Protein AF-A0A016X2A5-F1 (afdb_monomer_lite)

Organism: NCBI:txid53326

pLDDT: mean 74.81, std 21.72, range [27.55, 97.44]

Secondary structure (DSSP, 8-state):
--------------HHHHHHHHHHHHHHHHHHHHHHHHHHHHHHHHHHHHHHHHHHHHHHHHHHHHHHHHHHHHHHHHHHHHHHHHHHHHHHHHHHHHHHHHHHHHHHHHHHHHHHHHHHH-HHHHHHHHHHHHHHHHHHHHHHHHHHHHHHHHHHHHHHHHHHHHHHHHHT--S--------------------TTHHHHHHHHHHHHHHHHHHHHHHHHHHHHHHHHHHHH-TTSHHHHHHHHHHHHHHHHHHHHHHHHHHHHHHHHHHHHHHHHHHHHHHHHHHHHHHHHHHHHHHHHHHHHHHHHHHHHHHHHHHHHHT--PPP-------------------------------------PPPHHHHHHHHHHHHHHHT-TTS-HHHHHHHHHHHHHHHHHHHHHHHHHHHHHHHHHHHHHHHHHHHHHHHHHHHHHHHHHHHHHHHHHHHHHHHHHHHHHHHHHHHHHHHHHHHHHHHHHHHHHHHHHHHHHHHHHHHHHHHHHHHHHHHHHHHHHHHHHHHHHHHHHHHHHHHHHHHHHHHHHHHHHHHHHHHHHHHHHHHHHHHHHHHHHHHHHHHHHHHHHHHHHHHHHHHHHHHHHHTTS--HHHHHHHHHHHHHHHHHHHHHHHHHHHHHHHHHHHHHHHHHHHHHHHHHHHHHT---HHHHHHHHHHHHHHS-HHHHHHHHHHHHHHHHHHHHHHH---------------PPPP----------------------------------------------------

Structure (mmCIF, N/CA/C/O backbone):
data_AF-A0A016X2A5-F1
#
_entry.id   AF-A0A016X2A5-F1
#
loop_
_atom_site.group_PDB
_atom_site.id
_atom_site.type_symbol
_atom_site.label_atom_id
_atom_site.label_alt_id
_atom_site.label_comp_id
_atom_site.label_asym_id
_atom_site.label_entity_id
_atom_site.label_seq_id
_atom_site.pdbx_PDB_ins_code
_atom_site.Cartn_x
_atom_site.Cartn_y
_atom_site.Cartn_z
_atom_site.occupancy
_atom_site.B_iso_or_equiv
_atom_site.auth_seq_id
_atom_site.auth_comp_id
_atom_site.auth_asym_id
_atom_site.auth_atom_id
_atom_site.pdbx_PDB_model_num
ATOM 1 N N . MET A 1 1 ? -47.242 41.251 78.702 1.00 42.94 1 MET A N 1
ATOM 2 C CA . MET A 1 1 ? -48.420 42.072 79.073 1.00 42.94 1 MET A CA 1
ATOM 3 C C . MET A 1 1 ? -49.441 41.973 77.942 1.00 42.94 1 MET A C 1
ATOM 5 O O . MET A 1 1 ? -49.015 41.992 76.798 1.00 42.94 1 MET A O 1
ATOM 9 N N . ARG A 1 2 ? -50.738 41.870 78.279 1.00 39.09 2 ARG A N 1
ATOM 10 C CA . ARG A 1 2 ? -51.914 41.460 77.464 1.00 39.09 2 ARG A CA 1
ATOM 11 C C . ARG A 1 2 ? -52.154 39.944 77.377 1.00 39.09 2 ARG A C 1
ATOM 13 O O . ARG A 1 2 ? -51.874 39.296 76.379 1.00 39.09 2 ARG A O 1
ATOM 20 N N . ARG A 1 3 ? -52.721 39.407 78.467 1.00 39.91 3 ARG A N 1
ATOM 21 C CA . ARG A 1 3 ? -53.534 38.182 78.458 1.00 39.91 3 ARG A CA 1
ATOM 22 C C . ARG A 1 3 ? -54.831 38.498 77.712 1.00 39.91 3 ARG A C 1
ATOM 24 O O . ARG A 1 3 ? -55.603 39.326 78.186 1.00 39.91 3 ARG A O 1
ATOM 31 N N . ALA A 1 4 ? -55.050 37.858 76.570 1.00 44.78 4 ALA A N 1
ATOM 32 C CA . ALA A 1 4 ? -56.368 37.767 75.962 1.00 44.78 4 ALA A CA 1
ATOM 33 C C . ALA A 1 4 ? -57.082 36.568 76.596 1.00 44.78 4 ALA A C 1
ATOM 35 O O . ALA A 1 4 ? -56.798 35.416 76.284 1.00 44.78 4 ALA A O 1
ATOM 36 N N . THR A 1 5 ? -57.964 36.842 77.550 1.00 49.62 5 THR A N 1
ATOM 37 C CA . THR A 1 5 ? -58.973 35.896 78.022 1.00 49.62 5 THR A CA 1
ATOM 38 C C . THR A 1 5 ? -60.050 35.783 76.946 1.00 49.62 5 THR A C 1
ATOM 40 O O . THR A 1 5 ? -61.005 36.558 76.948 1.00 49.62 5 THR A O 1
ATOM 43 N N . SER A 1 6 ? -59.892 34.855 75.999 1.00 45.22 6 SER A N 1
ATOM 44 C CA . SER A 1 6 ? -61.019 34.405 75.182 1.00 45.22 6 SER A CA 1
ATOM 45 C C . SER A 1 6 ? -61.762 33.325 75.960 1.00 45.22 6 SER A C 1
ATOM 47 O O . SER A 1 6 ? -61.238 32.232 76.175 1.00 45.22 6 SER A O 1
ATOM 49 N N . ASN A 1 7 ? -62.973 33.662 76.397 1.00 42.53 7 ASN A N 1
ATOM 50 C CA . ASN A 1 7 ? -63.966 32.720 76.890 1.00 42.53 7 ASN A CA 1
ATOM 51 C C . ASN A 1 7 ? -64.119 31.566 75.893 1.00 42.53 7 ASN A C 1
ATOM 53 O O . ASN A 1 7 ? -64.716 31.731 74.830 1.00 42.53 7 ASN A O 1
ATOM 57 N N . ILE A 1 8 ? -63.598 30.396 76.257 1.00 48.25 8 ILE A N 1
ATOM 58 C CA . ILE A 1 8 ? -63.969 29.129 75.636 1.00 48.25 8 ILE A CA 1
ATOM 59 C C . ILE A 1 8 ? -65.383 28.838 76.138 1.00 48.25 8 ILE A C 1
ATOM 61 O O . ILE A 1 8 ? -65.585 28.229 77.186 1.00 48.25 8 ILE A O 1
ATOM 65 N N . SER A 1 9 ? -66.378 29.353 75.419 1.00 47.25 9 SER A N 1
ATOM 66 C CA . SER A 1 9 ? -67.726 28.808 75.496 1.00 47.25 9 SER A CA 1
ATOM 67 C C . SER A 1 9 ? -67.654 27.425 74.858 1.00 47.25 9 SER A C 1
ATOM 69 O O . SER A 1 9 ? -67.582 27.281 73.641 1.00 47.25 9 SER A O 1
ATOM 71 N N . PHE A 1 10 ? -67.584 26.401 75.705 1.00 47.00 10 PHE A N 1
ATOM 72 C CA . PHE A 1 10 ? -67.820 25.016 75.319 1.00 47.00 10 PHE A CA 1
ATOM 73 C C . PHE A 1 10 ? -69.282 24.938 74.851 1.00 47.00 10 PHE A C 1
ATOM 75 O O . PHE A 1 10 ? -70.191 24.660 75.631 1.00 47.00 10 PHE A O 1
ATOM 82 N N . LEU A 1 11 ? -69.533 25.280 73.587 1.00 54.38 11 LEU A N 1
ATOM 83 C CA . LEU A 1 11 ? -70.761 24.910 72.902 1.00 54.38 11 LEU A CA 1
ATOM 84 C C . LEU A 1 11 ? -70.758 23.382 72.878 1.00 54.38 11 LEU A C 1
ATOM 86 O O . LEU A 1 11 ? -70.021 22.772 72.107 1.00 54.38 11 LEU A O 1
ATOM 90 N N . GLN A 1 12 ? -71.511 22.765 73.791 1.00 59.00 12 GLN A N 1
ATOM 91 C CA . GLN A 1 12 ? -71.821 21.343 73.725 1.00 59.00 12 GLN A CA 1
ATOM 92 C C . GLN A 1 12 ? -72.522 21.106 72.390 1.00 59.00 12 GLN A C 1
ATOM 94 O O . GLN A 1 12 ? -73.703 21.406 72.228 1.00 59.00 12 GLN A O 1
ATOM 99 N N . MET A 1 13 ? -71.750 20.639 71.413 1.00 58.38 13 MET A N 1
ATOM 100 C CA . MET A 1 13 ? -72.249 20.229 70.112 1.00 58.38 13 MET A CA 1
ATOM 101 C C . MET A 1 13 ? -73.280 19.127 70.356 1.00 58.38 13 MET A C 1
ATOM 103 O O . MET A 1 13 ? -72.990 18.157 71.062 1.00 58.38 13 MET A O 1
ATOM 107 N N . ASN A 1 14 ? -74.501 19.302 69.849 1.00 73.62 14 ASN A N 1
ATOM 108 C CA . ASN A 1 14 ? -75.543 18.304 70.051 1.00 73.62 14 ASN A CA 1
ATOM 109 C C . ASN A 1 14 ? -75.107 16.988 69.382 1.00 73.62 14 ASN A C 1
ATOM 111 O O . ASN A 1 14 ? -74.366 17.004 68.397 1.00 73.62 14 ASN A O 1
ATOM 115 N N . LYS A 1 15 ? -75.531 15.840 69.916 1.00 82.38 15 LYS A N 1
ATOM 116 C CA . LYS A 1 15 ? -75.033 14.516 69.495 1.00 82.38 15 LYS A CA 1
ATOM 117 C C . LYS A 1 15 ? -75.134 14.304 67.977 1.00 82.38 15 LYS A C 1
ATOM 119 O O . LYS A 1 15 ? -74.205 13.796 67.362 1.00 82.38 15 LYS A O 1
ATOM 124 N N . GLU A 1 16 ? -76.217 14.785 67.376 1.00 83.25 16 GLU A N 1
ATOM 125 C CA . GLU A 1 16 ? -76.461 14.731 65.930 1.00 83.25 16 GLU A CA 1
ATOM 126 C C . GLU A 1 16 ? -75.457 15.559 65.111 1.00 83.25 16 GLU A C 1
ATOM 128 O O . GLU A 1 16 ? -75.026 15.128 64.045 1.00 83.25 16 GLU A O 1
ATOM 133 N N . ASP A 1 17 ? -75.037 16.727 65.604 1.00 82.25 17 ASP A N 1
ATOM 134 C CA . ASP A 1 17 ? -73.993 17.537 64.965 1.00 82.25 17 ASP A CA 1
ATOM 135 C C . ASP A 1 17 ? -72.626 16.862 65.074 1.00 82.25 17 ASP A C 1
ATOM 137 O O . ASP A 1 17 ? -71.854 16.866 64.116 1.00 82.25 17 ASP A O 1
ATOM 141 N N . HIS A 1 18 ? -72.349 16.214 66.208 1.00 86.00 18 HIS A N 1
ATOM 142 C CA . HIS A 1 18 ? -71.132 15.429 66.401 1.00 86.00 18 HIS A CA 1
ATOM 143 C C . HIS A 1 18 ? -71.069 14.205 65.487 1.00 86.00 18 HIS A C 1
ATOM 145 O O . HIS A 1 18 ? -70.010 13.912 64.931 1.00 86.00 18 HIS A O 1
ATOM 151 N N . ASP A 1 19 ? -72.189 13.514 65.286 1.00 87.50 19 ASP A N 1
ATOM 152 C CA . ASP A 1 19 ? -72.262 12.378 64.369 1.00 87.50 19 ASP A CA 1
ATOM 153 C C . ASP A 1 19 ? -72.160 12.824 62.899 1.00 87.50 19 ASP A C 1
ATOM 155 O O . ASP A 1 19 ? -71.476 12.170 62.110 1.00 87.50 19 ASP A O 1
ATOM 159 N N . ARG A 1 20 ? -72.745 13.977 62.532 1.00 91.06 20 ARG A N 1
ATOM 160 C CA . ARG A 1 20 ? -72.580 14.580 61.195 1.00 91.06 20 ARG A CA 1
ATOM 161 C C . ARG A 1 20 ? -71.137 14.977 60.908 1.00 91.06 20 ARG A C 1
ATOM 163 O O . ARG A 1 20 ? -70.621 14.652 59.840 1.00 91.06 20 ARG A O 1
ATOM 170 N N . GLU A 1 21 ? -70.484 15.652 61.848 1.00 89.00 21 GLU A N 1
ATOM 171 C CA . GLU A 1 21 ? -69.089 16.068 61.699 1.00 89.00 21 GLU A CA 1
ATOM 172 C C . GLU A 1 21 ? -68.168 14.839 61.652 1.00 89.00 21 GLU A C 1
ATOM 174 O O . GLU A 1 21 ? -67.309 14.747 60.778 1.00 89.00 21 GLU A O 1
ATOM 179 N N . ARG A 1 22 ? -68.409 13.827 62.500 1.00 91.31 22 ARG A N 1
ATOM 180 C CA . ARG A 1 22 ? -67.694 12.542 62.459 1.00 91.31 22 ARG A CA 1
ATOM 181 C C . ARG A 1 22 ? -67.847 11.841 61.109 1.00 91.31 22 ARG A C 1
ATOM 183 O O . ARG A 1 22 ? -66.844 11.404 60.558 1.00 91.31 22 ARG A O 1
ATOM 190 N N . MET A 1 23 ? -69.062 11.751 60.563 1.00 93.56 23 MET A N 1
ATOM 191 C CA . MET A 1 23 ? -69.286 11.160 59.237 1.00 93.56 23 MET A CA 1
ATOM 192 C C . MET A 1 23 ? -68.610 11.960 58.125 1.00 93.56 23 MET A C 1
ATOM 194 O O . MET A 1 23 ? -68.021 11.377 57.221 1.00 93.56 23 MET A O 1
ATOM 198 N N . ARG A 1 24 ? -68.626 13.294 58.206 1.00 95.88 24 ARG A N 1
ATOM 199 C CA . ARG A 1 24 ? -67.916 14.156 57.256 1.00 95.88 24 ARG A CA 1
ATOM 200 C C . ARG A 1 24 ? -66.402 13.920 57.303 1.00 95.88 24 ARG A C 1
ATOM 202 O O . ARG A 1 24 ? -65.777 13.855 56.250 1.00 95.88 24 ARG A O 1
ATOM 209 N N . TRP A 1 25 ? -65.818 13.768 58.494 1.00 96.12 25 TRP A N 1
ATOM 210 C CA . TRP A 1 25 ? -64.400 13.429 58.648 1.00 96.12 25 TRP A CA 1
ATOM 211 C C . TRP A 1 25 ? -64.073 12.015 58.178 1.00 96.12 25 TRP A C 1
ATOM 213 O O . TRP A 1 25 ? -63.031 11.841 57.559 1.00 96.12 25 TRP A O 1
ATOM 223 N N . LEU A 1 26 ? -64.955 11.037 58.408 1.00 93.00 26 LEU A N 1
ATOM 224 C CA . LEU A 1 26 ? -64.791 9.672 57.898 1.00 93.00 26 LEU A CA 1
ATOM 225 C C . LEU A 1 26 ? -64.786 9.640 56.366 1.00 93.00 26 LEU A C 1
ATOM 227 O O . LEU A 1 26 ? -63.846 9.112 55.791 1.00 93.00 26 LEU A O 1
ATOM 231 N N . LEU A 1 27 ? -65.755 10.290 55.714 1.00 93.75 27 LEU A N 1
ATOM 232 C CA . LEU A 1 27 ? -65.794 10.394 54.248 1.00 93.75 27 LEU A CA 1
ATOM 233 C C . LEU A 1 27 ? -64.557 11.106 53.688 1.00 93.75 27 LEU A C 1
ATOM 235 O O . LEU A 1 27 ? -64.042 10.734 52.641 1.00 93.75 27 LEU A O 1
ATOM 239 N N . ARG A 1 28 ? -64.057 12.127 54.392 1.00 95.31 28 ARG A N 1
ATOM 240 C CA . ARG A 1 28 ? -62.851 12.857 53.985 1.00 95.31 28 ARG A CA 1
ATOM 241 C C . ARG A 1 28 ? -61.577 12.032 54.170 1.00 95.31 28 ARG A C 1
ATOM 243 O O . ARG A 1 28 ? -60.647 12.185 53.389 1.00 95.31 28 ARG A O 1
ATOM 250 N N . LEU A 1 29 ? -61.527 11.188 55.199 1.00 94.44 29 LEU A N 1
ATOM 251 C CA . LEU A 1 29 ? -60.458 10.210 55.403 1.00 94.44 29 LEU A CA 1
ATOM 252 C C . LEU A 1 29 ? -60.476 9.157 54.298 1.00 94.44 29 LEU A C 1
ATOM 254 O O . LEU A 1 29 ? -59.444 8.933 53.683 1.00 94.44 29 LEU A O 1
ATOM 258 N N . GLU A 1 30 ? -61.648 8.612 53.980 1.00 94.94 30 GLU A N 1
ATOM 259 C CA . GLU A 1 30 ? -61.838 7.634 52.905 1.00 94.94 30 GLU A CA 1
ATOM 260 C C . GLU A 1 30 ? -61.465 8.220 51.525 1.00 94.94 30 GLU A C 1
ATOM 262 O O . GLU A 1 30 ? -60.790 7.575 50.723 1.00 94.94 30 GLU A O 1
ATOM 267 N N . GLU A 1 31 ? -61.795 9.491 51.261 1.00 96.12 31 GLU A N 1
ATOM 268 C CA . GLU A 1 31 ? -61.349 10.221 50.061 1.00 96.12 31 GLU A CA 1
ATOM 269 C C . GLU A 1 31 ? -59.818 10.411 50.021 1.00 96.12 31 GLU A C 1
ATOM 271 O O . GLU A 1 31 ? -59.195 10.333 48.963 1.00 96.12 31 GLU A O 1
ATOM 276 N N . ILE A 1 32 ? -59.176 10.666 51.165 1.00 95.12 32 ILE A N 1
ATOM 277 C CA . ILE A 1 32 ? -57.713 10.797 51.235 1.00 95.12 32 ILE A CA 1
ATOM 278 C C . ILE A 1 32 ? -57.035 9.433 51.060 1.00 95.12 32 ILE A C 1
ATOM 280 O O . ILE A 1 32 ? -56.030 9.357 50.358 1.00 95.12 32 ILE A O 1
ATOM 284 N N . GLU A 1 33 ? -57.576 8.370 51.653 1.00 94.00 33 GLU A N 1
ATOM 285 C CA . GLU A 1 33 ? -57.071 6.998 51.526 1.00 94.00 33 GLU A CA 1
ATOM 286 C C . GLU A 1 33 ? -57.174 6.495 50.084 1.00 94.00 33 GLU A C 1
ATOM 288 O O . GLU A 1 33 ? -56.199 5.973 49.547 1.00 94.00 33 GLU A O 1
ATOM 293 N N . THR A 1 34 ? -58.308 6.732 49.420 1.00 95.44 34 THR A N 1
ATOM 294 C CA . THR A 1 34 ? -58.475 6.409 47.992 1.00 95.44 34 THR A CA 1
ATOM 295 C C . THR A 1 34 ? -57.495 7.189 47.120 1.00 95.44 34 THR A C 1
ATOM 297 O O . THR A 1 34 ? -56.796 6.594 46.305 1.00 95.44 34 THR A O 1
ATOM 300 N N . ARG A 1 35 ? -57.327 8.499 47.350 1.00 95.69 35 ARG A N 1
ATOM 301 C CA . ARG A 1 35 ? -56.320 9.299 46.630 1.00 95.69 35 ARG A CA 1
ATOM 302 C C . ARG A 1 35 ? -54.881 8.865 46.908 1.00 95.69 35 ARG A C 1
ATOM 304 O O . ARG A 1 35 ? -54.031 9.016 46.031 1.00 95.69 35 ARG A O 1
ATOM 311 N N . LEU A 1 36 ? -54.585 8.381 48.113 1.00 95.44 36 LEU A N 1
ATOM 312 C CA . LEU A 1 36 ? -53.267 7.852 48.454 1.00 95.44 36 LEU A CA 1
ATOM 313 C C . LEU A 1 36 ? -53.010 6.541 47.704 1.00 95.44 36 LEU A C 1
ATOM 315 O O . LEU A 1 36 ? -51.965 6.422 47.074 1.00 95.44 36 LEU A O 1
ATOM 319 N N . ALA A 1 37 ? -53.980 5.625 47.679 1.00 94.25 37 ALA A N 1
ATOM 320 C CA . ALA A 1 37 ? -53.897 4.380 46.916 1.00 94.25 37 ALA A CA 1
ATOM 321 C C . ALA A 1 37 ? -53.749 4.633 45.400 1.00 94.25 37 ALA A C 1
ATOM 323 O O . ALA A 1 37 ? -52.904 4.022 44.742 1.00 94.25 37 ALA A O 1
ATOM 324 N N . ASP A 1 38 ? -54.492 5.595 44.846 1.00 95.38 38 ASP A N 1
ATOM 325 C CA . ASP A 1 38 ? -54.342 6.031 43.449 1.00 95.38 38 ASP A CA 1
ATOM 326 C C . ASP A 1 38 ? -52.947 6.636 43.190 1.00 95.38 38 ASP A C 1
ATOM 328 O O . ASP A 1 38 ? -52.338 6.432 42.140 1.00 95.38 38 ASP A O 1
ATOM 332 N N . SER A 1 39 ? -52.392 7.369 44.161 1.00 95.06 39 SER A N 1
ATOM 333 C CA . SER A 1 39 ? -51.032 7.904 44.056 1.00 95.06 39 SER A CA 1
ATOM 334 C C . SER A 1 39 ? -49.961 6.814 44.161 1.00 95.06 39 SER A C 1
ATOM 336 O O . SER A 1 39 ? -48.920 6.932 43.514 1.00 95.06 39 SER A O 1
ATOM 338 N N . GLU A 1 40 ? -50.170 5.783 44.980 1.00 94.75 40 GLU A N 1
ATOM 339 C CA . GLU A 1 40 ? -49.256 4.646 45.133 1.00 94.75 40 GLU A CA 1
ATOM 340 C C . GLU A 1 40 ? -49.235 3.777 43.873 1.00 94.75 40 GLU A C 1
ATOM 342 O O . GLU A 1 40 ? -48.155 3.426 43.391 1.00 94.75 40 GLU A O 1
ATOM 347 N N . THR A 1 41 ? -50.405 3.507 43.290 1.00 95.62 41 THR A N 1
ATOM 348 C CA . THR A 1 41 ? -50.529 2.790 42.010 1.00 95.62 41 THR A CA 1
ATOM 349 C C . THR A 1 41 ? -49.864 3.561 40.872 1.00 95.62 41 THR A C 1
ATOM 351 O O . THR A 1 41 ? -49.001 3.006 40.194 1.00 95.62 41 THR A O 1
ATOM 354 N N . LEU A 1 42 ? -50.128 4.867 40.737 1.00 96.69 42 LEU A N 1
ATOM 355 C CA . LEU A 1 42 ? -49.457 5.710 39.741 1.00 96.69 42 LEU A CA 1
ATOM 356 C C . LEU A 1 42 ? -47.929 5.724 39.920 1.00 96.69 42 LEU A C 1
ATOM 358 O O . LEU A 1 42 ? -47.175 5.714 38.944 1.00 96.69 42 LEU A O 1
ATOM 362 N N . ASN A 1 43 ? -47.450 5.754 41.166 1.00 96.69 43 ASN A N 1
ATOM 363 C CA . ASN A 1 43 ? -46.019 5.720 41.450 1.00 96.69 43 ASN A CA 1
ATOM 364 C C . ASN A 1 43 ? -45.402 4.362 41.071 1.00 96.69 43 ASN A C 1
ATOM 366 O O . ASN A 1 43 ? -44.313 4.330 40.493 1.00 96.69 43 ASN A O 1
ATOM 370 N N . SER A 1 44 ? -46.103 3.255 41.332 1.00 95.94 44 SER A N 1
ATOM 371 C CA . SER A 1 44 ? -45.708 1.912 40.888 1.00 95.94 44 SER A CA 1
ATOM 372 C C . SER A 1 44 ? -45.621 1.826 39.360 1.00 95.94 44 SER A C 1
ATOM 374 O O . SER A 1 44 ? -44.588 1.413 38.827 1.00 95.94 44 SER A O 1
ATOM 376 N N . ASP A 1 45 ? -46.639 2.314 38.648 1.00 96.19 45 ASP A N 1
ATOM 377 C CA . ASP A 1 45 ? -46.664 2.346 37.180 1.00 96.19 45 ASP A CA 1
ATOM 378 C C . ASP A 1 45 ? -45.501 3.173 36.618 1.00 96.19 45 ASP A C 1
ATOM 380 O O . ASP A 1 45 ? -44.823 2.766 35.674 1.00 96.19 45 ASP A O 1
ATOM 384 N N . MET A 1 46 ? -45.191 4.316 37.237 1.00 97.25 46 MET A N 1
ATOM 385 C CA . MET A 1 46 ? -44.047 5.139 36.845 1.00 97.25 46 MET A CA 1
ATOM 386 C C . MET A 1 46 ? -42.711 4.403 37.039 1.00 97.25 46 MET A C 1
ATOM 388 O O . MET A 1 46 ? -41.818 4.516 36.192 1.00 97.25 46 MET A O 1
ATOM 392 N N . HIS A 1 47 ? -42.554 3.643 38.127 1.00 96.75 47 HIS A N 1
ATOM 393 C CA . HIS A 1 47 ? -41.359 2.825 38.355 1.00 96.75 47 HIS A CA 1
ATOM 394 C C . HIS A 1 47 ? -41.232 1.719 37.304 1.00 96.75 47 HIS A C 1
ATOM 396 O O . HIS A 1 47 ? -40.133 1.500 36.786 1.00 96.75 47 HIS A O 1
ATOM 402 N N . GLN A 1 48 ? -42.346 1.087 36.929 1.00 96.31 48 GLN A N 1
ATOM 403 C CA . GLN A 1 48 ? -42.374 0.080 35.874 1.00 96.31 48 GLN A CA 1
ATOM 404 C C . GLN A 1 48 ? -42.015 0.677 34.507 1.00 96.31 48 GLN A C 1
ATOM 406 O O . GLN A 1 48 ? -41.110 0.173 33.842 1.00 96.31 48 GLN A O 1
ATOM 411 N N . ILE A 1 49 ? -42.625 1.803 34.122 1.00 96.50 49 ILE A N 1
ATOM 412 C CA . ILE A 1 49 ? -42.305 2.509 32.870 1.00 96.50 49 ILE A CA 1
ATOM 413 C C . ILE A 1 49 ? -40.824 2.903 32.837 1.00 96.50 49 ILE A C 1
ATOM 415 O O . ILE A 1 49 ? -40.152 2.732 31.818 1.00 96.50 49 ILE A O 1
ATOM 419 N N . ARG A 1 50 ? -40.273 3.398 33.954 1.00 97.38 50 ARG A N 1
ATOM 420 C CA . ARG A 1 50 ? -38.845 3.735 34.049 1.00 97.38 50 ARG A CA 1
ATOM 421 C C . ARG A 1 50 ? -37.960 2.497 33.867 1.00 97.38 50 ARG A C 1
ATOM 423 O O . ARG A 1 50 ? -36.950 2.583 33.169 1.00 97.38 50 ARG A O 1
ATOM 430 N N . ALA A 1 51 ? -38.321 1.363 34.464 1.00 96.69 51 ALA A N 1
ATOM 431 C CA . ALA A 1 51 ? -37.588 0.110 34.299 1.00 96.69 51 ALA A CA 1
ATOM 432 C C . ALA A 1 51 ? -37.632 -0.391 32.844 1.00 96.69 51 ALA A C 1
ATOM 434 O O . ALA A 1 51 ? -36.597 -0.764 32.290 1.00 96.69 51 ALA A O 1
ATOM 435 N N . GLU A 1 52 ? -38.797 -0.330 32.194 1.00 95.69 52 GLU A N 1
ATOM 436 C CA . GLU A 1 52 ? -38.967 -0.706 30.787 1.00 95.69 52 GLU A CA 1
ATOM 437 C C . GLU A 1 52 ? -38.182 0.205 29.834 1.00 95.69 52 GLU A C 1
ATOM 439 O O . GLU A 1 52 ? -37.543 -0.280 28.897 1.00 95.69 52 GLU A O 1
ATOM 444 N N . LEU A 1 53 ? -38.171 1.519 30.083 1.00 96.94 53 LEU A N 1
ATOM 445 C CA . LEU A 1 53 ? -37.372 2.468 29.305 1.00 96.94 53 LEU A CA 1
ATOM 446 C C . LEU A 1 53 ? -35.872 2.218 29.475 1.00 96.94 53 LEU A C 1
ATOM 448 O O . LEU A 1 53 ? -35.155 2.175 28.479 1.00 96.94 53 LEU A O 1
ATOM 452 N N . ASN A 1 54 ? -35.400 1.982 30.701 1.00 97.31 54 ASN A N 1
ATOM 453 C CA . ASN A 1 54 ? -33.998 1.633 30.943 1.00 97.31 54 ASN A CA 1
ATOM 454 C C . ASN A 1 54 ? -33.611 0.327 30.238 1.00 97.31 54 ASN A C 1
ATOM 456 O O . ASN A 1 54 ? -32.546 0.257 29.627 1.00 97.31 54 ASN A O 1
ATOM 460 N N . LYS A 1 55 ? -34.488 -0.685 30.252 1.00 97.44 55 LYS A N 1
ATOM 461 C CA . LYS A 1 55 ? -34.268 -1.931 29.508 1.00 97.44 55 LYS A CA 1
ATOM 462 C C . LYS A 1 55 ? -34.146 -1.674 28.002 1.00 97.44 55 LYS A C 1
ATOM 464 O O . LYS A 1 55 ? -33.198 -2.154 27.386 1.00 97.44 55 LYS A O 1
ATOM 469 N N . LYS A 1 56 ? -35.044 -0.864 27.425 1.00 97.06 56 LYS A N 1
ATOM 470 C CA . LYS A 1 56 ? -34.976 -0.466 26.008 1.00 97.06 56 LYS A CA 1
ATOM 471 C C . LYS A 1 56 ? -33.701 0.305 25.671 1.00 97.06 56 LYS A C 1
ATOM 473 O O . LYS A 1 56 ? -33.125 0.062 24.617 1.00 97.06 56 LYS A O 1
ATOM 478 N N . ILE A 1 57 ? -33.245 1.205 26.544 1.00 96.56 57 ILE A N 1
ATOM 479 C CA . ILE A 1 57 ? -31.981 1.935 26.354 1.00 96.56 57 ILE A CA 1
ATOM 480 C C . ILE A 1 57 ? -30.812 0.949 26.285 1.00 96.56 57 ILE A C 1
ATOM 482 O O . ILE A 1 57 ? -30.049 0.987 25.326 1.00 96.56 57 ILE A O 1
ATOM 486 N N . VAL A 1 58 ? -30.722 0.012 27.232 1.00 96.69 58 VAL A N 1
ATOM 487 C CA . VAL A 1 58 ? -29.652 -1.000 27.252 1.00 96.69 58 VAL A CA 1
ATOM 488 C C . VAL A 1 58 ? -29.699 -1.903 26.011 1.00 96.69 58 VAL A C 1
ATOM 490 O O . VAL A 1 58 ? -28.657 -2.224 25.440 1.00 96.69 58 VAL A O 1
ATOM 493 N N . GLU A 1 59 ? -30.887 -2.301 25.547 1.00 94.88 59 GLU A N 1
ATOM 494 C CA . GLU A 1 59 ? -31.044 -3.074 24.305 1.00 94.88 59 GLU A CA 1
ATOM 495 C C . GLU A 1 59 ? -30.613 -2.275 23.060 1.00 94.88 59 GLU A C 1
ATOM 497 O O . GLU A 1 59 ? -29.912 -2.806 22.189 1.00 94.88 59 GLU A O 1
ATOM 502 N N . LEU A 1 60 ? -30.961 -0.987 22.981 1.00 94.69 60 LEU A N 1
ATOM 503 C CA . LEU A 1 60 ? -30.518 -0.095 21.904 1.00 94.69 60 LEU A CA 1
ATOM 504 C C . LEU A 1 60 ? -28.999 0.120 21.929 1.00 94.69 60 LEU A C 1
ATOM 506 O O . LEU A 1 60 ? -28.350 0.046 20.889 1.00 94.69 60 LEU A O 1
ATOM 510 N N . GLU A 1 61 ? -28.399 0.302 23.102 1.00 94.00 61 GLU A N 1
ATOM 511 C CA . GLU A 1 61 ? -26.943 0.409 23.246 1.00 94.00 61 GLU A CA 1
ATOM 512 C C . GLU A 1 61 ? -26.237 -0.891 22.838 1.00 94.00 61 GLU A C 1
ATOM 514 O O . GLU A 1 61 ? -25.223 -0.856 22.133 1.00 94.00 61 GLU A O 1
ATOM 519 N N . LYS A 1 62 ? -26.796 -2.050 23.215 1.00 94.88 62 LYS A N 1
ATOM 520 C CA . LYS A 1 62 ? -26.275 -3.371 22.834 1.00 94.88 62 LYS A CA 1
ATOM 521 C C . LYS A 1 62 ? -26.310 -3.585 21.320 1.00 94.88 62 LYS A C 1
ATOM 523 O O . LYS A 1 62 ? -25.379 -4.179 20.780 1.00 94.88 62 LYS A O 1
ATOM 528 N N . THR A 1 63 ? -27.344 -3.095 20.636 1.00 93.56 63 THR A N 1
ATOM 529 C CA . THR A 1 63 ? -27.469 -3.198 19.170 1.00 93.56 63 THR A CA 1
ATOM 530 C C . THR A 1 63 ? -26.634 -2.155 18.420 1.00 93.56 63 THR A C 1
ATOM 532 O O . THR A 1 63 ? -26.083 -2.471 17.366 1.00 93.56 63 THR A O 1
ATOM 535 N N . GLN A 1 64 ? -26.451 -0.946 18.961 1.00 95.19 64 GLN A N 1
ATOM 536 C CA . GLN A 1 64 ? -25.620 0.095 18.340 1.00 95.19 64 GLN A CA 1
ATOM 537 C C . GLN A 1 64 ? -24.114 -0.155 18.477 1.00 95.19 64 GLN A C 1
ATOM 539 O O . GLN A 1 64 ? -23.366 0.141 17.544 1.00 95.19 64 GLN A O 1
ATOM 544 N N . ARG A 1 65 ? -23.644 -0.715 19.600 1.00 94.00 65 ARG A N 1
ATOM 545 C CA . ARG A 1 65 ? -22.211 -0.989 19.834 1.00 94.00 65 ARG A CA 1
ATOM 546 C C . ARG A 1 65 ? -21.505 -1.720 18.681 1.00 94.00 65 ARG A C 1
ATOM 548 O O . ARG A 1 65 ? -20.476 -1.218 18.230 1.00 94.00 65 ARG A O 1
ATOM 555 N N . PRO A 1 66 ? -22.017 -2.857 18.171 1.00 93.19 66 PRO A N 1
ATOM 556 C CA . PRO A 1 66 ? -21.373 -3.560 17.063 1.00 93.19 66 PRO A CA 1
ATOM 557 C C . PRO A 1 66 ? -21.382 -2.748 15.761 1.00 93.19 66 PRO A C 1
ATOM 559 O O . PRO A 1 66 ? -20.419 -2.827 15.005 1.00 93.19 66 PRO A O 1
ATOM 562 N N . LEU A 1 67 ? -22.408 -1.924 15.516 1.00 93.56 67 LEU A N 1
ATOM 563 C CA . LEU A 1 67 ? -22.461 -1.041 14.343 1.00 93.56 67 LEU A CA 1
ATOM 564 C C . LEU A 1 67 ? -21.422 0.086 14.425 1.00 93.56 67 LEU A C 1
ATOM 566 O O . LEU A 1 67 ? -20.793 0.421 13.422 1.00 93.56 67 LEU A O 1
ATOM 570 N N . ILE A 1 68 ? -21.213 0.656 15.615 1.00 94.31 68 ILE A N 1
ATOM 571 C CA . ILE A 1 68 ? -20.165 1.657 15.859 1.00 94.31 68 ILE A CA 1
ATOM 572 C C . ILE A 1 68 ? -18.783 1.034 15.635 1.00 94.31 68 ILE A C 1
ATOM 574 O O . ILE A 1 68 ? -17.951 1.617 14.942 1.00 94.31 68 ILE A O 1
ATOM 578 N N . GLU A 1 69 ? -18.556 -0.170 16.159 1.00 94.94 69 GLU A N 1
ATOM 579 C CA . GLU A 1 69 ? -17.295 -0.894 15.986 1.00 94.94 69 GLU A CA 1
ATOM 580 C C . GLU A 1 69 ? -17.049 -1.278 14.517 1.00 94.94 69 GLU A C 1
ATOM 582 O O . GLU A 1 69 ? -15.944 -1.121 13.998 1.00 94.94 69 GLU A O 1
ATOM 587 N N . GLN A 1 70 ? -18.089 -1.708 13.798 1.00 95.19 70 GLN A N 1
ATOM 588 C CA . GLN A 1 70 ? -18.001 -1.984 12.365 1.00 95.19 70 GLN A CA 1
ATOM 589 C C . GLN A 1 70 ? -17.672 -0.717 11.565 1.00 95.19 70 GLN A C 1
ATOM 591 O O . GLN A 1 70 ? -16.789 -0.754 10.707 1.00 95.19 70 GLN A O 1
ATOM 596 N N . ASN A 1 71 ? -18.314 0.416 11.869 1.00 94.19 71 ASN A N 1
ATOM 597 C CA . ASN A 1 71 ? -17.989 1.705 11.254 1.00 94.19 71 ASN A CA 1
ATOM 598 C C . ASN A 1 71 ? -16.551 2.142 11.548 1.00 94.19 71 ASN A C 1
ATOM 600 O O . ASN A 1 71 ? -15.873 2.655 10.658 1.00 94.19 71 ASN A O 1
ATOM 604 N N . ARG A 1 72 ? -16.055 1.906 12.769 1.00 96.75 72 ARG A N 1
ATOM 605 C CA . ARG A 1 72 ? -14.662 2.185 13.132 1.00 96.75 72 ARG A CA 1
ATOM 606 C C . ARG A 1 72 ? -13.694 1.366 12.275 1.00 96.75 72 ARG A C 1
ATOM 608 O O . ARG A 1 72 ? -12.816 1.946 11.642 1.00 96.75 72 ARG A O 1
ATOM 615 N N . LYS A 1 73 ? -13.933 0.056 12.145 1.00 95.56 73 LYS A N 1
ATOM 616 C CA . LYS A 1 73 ? -13.142 -0.838 11.279 1.00 95.56 73 LYS A CA 1
ATOM 617 C C . LYS A 1 73 ? -13.181 -0.423 9.807 1.00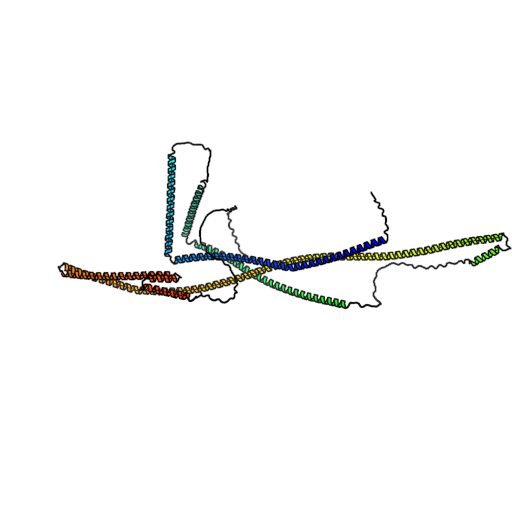 95.56 73 LYS A C 1
ATOM 619 O O . LYS A 1 73 ? -12.156 -0.475 9.134 1.00 95.56 73 LYS A O 1
ATOM 624 N N . ILE A 1 74 ? -14.341 -0.005 9.298 1.00 94.81 74 ILE A N 1
ATOM 625 C CA . ILE A 1 74 ? -14.476 0.503 7.923 1.00 94.81 74 ILE A CA 1
ATOM 626 C C . ILE A 1 74 ? -13.677 1.798 7.745 1.00 94.81 74 ILE A C 1
ATOM 628 O O . ILE A 1 74 ? -12.960 1.937 6.758 1.00 94.81 74 ILE A O 1
ATOM 632 N N . ASN A 1 75 ? -13.738 2.722 8.705 1.00 95.69 75 ASN A N 1
ATOM 633 C CA . ASN A 1 75 ? -12.962 3.960 8.653 1.00 95.69 75 ASN A CA 1
ATOM 634 C C . ASN A 1 75 ? -11.452 3.712 8.682 1.00 95.69 75 ASN A C 1
ATOM 636 O O . ASN A 1 75 ? -10.719 4.369 7.945 1.00 95.69 75 ASN A O 1
ATOM 640 N N . ASP A 1 76 ? -10.981 2.763 9.487 1.00 96.12 76 ASP A N 1
ATOM 641 C CA . ASP A 1 76 ? -9.558 2.427 9.529 1.00 96.12 76 ASP A CA 1
ATOM 642 C C . ASP A 1 76 ? -9.101 1.750 8.225 1.00 96.12 76 ASP A C 1
ATOM 644 O O . ASP A 1 76 ? -8.064 2.125 7.677 1.00 96.12 76 ASP A O 1
ATOM 648 N N . ARG A 1 77 ? -9.926 0.873 7.629 1.00 96.25 77 ARG A N 1
ATOM 649 C CA . ARG A 1 77 ? -9.689 0.347 6.269 1.00 96.25 77 ARG A CA 1
ATOM 650 C C . ARG A 1 77 ? -9.647 1.454 5.215 1.00 96.25 77 ARG A C 1
ATOM 652 O O . ARG A 1 77 ? -8.748 1.459 4.382 1.00 96.25 77 ARG A O 1
ATOM 659 N N . ASN A 1 78 ? -10.566 2.418 5.268 1.00 94.94 78 ASN A N 1
ATOM 660 C CA . ASN A 1 78 ? -10.579 3.555 4.343 1.00 94.94 78 ASN A CA 1
ATOM 661 C C . ASN A 1 78 ? -9.313 4.413 4.466 1.00 94.94 78 ASN A C 1
ATOM 663 O O . ASN A 1 78 ? -8.795 4.867 3.449 1.00 94.94 78 ASN A O 1
ATOM 667 N N . LYS A 1 79 ? -8.781 4.613 5.679 1.00 97.25 79 LYS A N 1
ATOM 668 C CA . LYS A 1 79 ? -7.500 5.316 5.867 1.00 97.25 79 LYS A CA 1
ATOM 669 C C . LYS A 1 79 ? -6.337 4.563 5.226 1.00 97.25 79 LYS A C 1
ATOM 671 O O . LYS A 1 79 ? -5.510 5.198 4.580 1.00 97.25 79 LYS A O 1
ATOM 676 N N . ILE A 1 80 ? -6.282 3.239 5.386 1.00 96.12 80 ILE A N 1
ATOM 677 C CA . ILE A 1 80 ? -5.245 2.400 4.764 1.00 96.12 80 ILE A CA 1
ATOM 678 C C . ILE A 1 80 ? -5.343 2.498 3.238 1.00 96.12 80 ILE A C 1
ATOM 680 O O . ILE A 1 80 ? -4.359 2.834 2.586 1.00 96.12 80 ILE A O 1
ATOM 684 N N . LEU A 1 81 ? -6.544 2.330 2.677 1.00 94.50 81 LEU A N 1
ATOM 685 C CA . LEU A 1 81 ? -6.773 2.449 1.234 1.00 94.50 81 LEU A CA 1
ATOM 686 C C . LEU A 1 81 ? -6.401 3.840 0.700 1.00 94.50 81 LEU A C 1
ATOM 688 O O . LEU A 1 81 ? -5.766 3.948 -0.342 1.00 94.50 81 LEU A O 1
ATOM 692 N N . GLN A 1 82 ? -6.716 4.919 1.423 1.00 95.62 82 GLN A N 1
ATOM 693 C CA . GLN A 1 82 ? -6.292 6.272 1.038 1.00 95.62 82 GLN A CA 1
ATOM 694 C C . GLN A 1 82 ? -4.765 6.439 1.045 1.00 95.62 82 GLN A C 1
ATOM 696 O O . GLN A 1 82 ? -4.220 7.156 0.205 1.00 95.62 82 GLN A O 1
ATOM 701 N N . GLN A 1 83 ? -4.060 5.798 1.980 1.00 96.31 83 GLN A N 1
ATOM 702 C CA . GLN A 1 83 ? -2.595 5.803 1.999 1.00 96.31 83 GLN A CA 1
ATOM 703 C C . GLN A 1 83 ? -2.010 4.996 0.835 1.00 96.31 83 GLN A C 1
ATOM 705 O O . GLN A 1 83 ? -1.020 5.425 0.244 1.00 96.31 83 GLN A O 1
ATOM 710 N N . GLU A 1 84 ? -2.612 3.860 0.481 1.00 95.50 84 GLU A N 1
ATOM 711 C CA . GLU A 1 84 ? -2.209 3.061 -0.681 1.00 95.50 84 GLU A CA 1
ATOM 712 C C . GLU A 1 84 ? -2.435 3.807 -1.995 1.00 95.50 84 GLU A C 1
ATOM 714 O O . GLU A 1 84 ? -1.518 3.867 -2.813 1.00 95.50 84 GLU A O 1
ATOM 719 N N . VAL A 1 85 ? -3.592 4.455 -2.166 1.00 95.00 85 VAL A N 1
ATOM 720 C CA . VAL A 1 85 ? -3.874 5.306 -3.333 1.00 95.00 85 VAL A CA 1
ATOM 721 C C . VAL A 1 85 ? -2.816 6.400 -3.462 1.00 95.00 85 VAL A C 1
ATOM 723 O O . VAL A 1 85 ? -2.208 6.518 -4.520 1.00 95.00 85 VAL A O 1
ATOM 726 N N . LYS A 1 86 ? -2.484 7.111 -2.376 1.00 96.94 86 LYS A N 1
ATOM 727 C CA . LYS A 1 86 ? -1.409 8.121 -2.398 1.00 96.94 86 LYS A CA 1
ATOM 728 C C . LYS A 1 86 ? -0.046 7.547 -2.786 1.00 96.94 86 LYS A C 1
ATOM 730 O O . LYS A 1 86 ? 0.702 8.190 -3.518 1.00 96.94 86 LYS A O 1
ATOM 735 N N . LYS A 1 87 ? 0.302 6.346 -2.309 1.00 96.88 87 LYS A N 1
ATOM 736 C CA . LYS A 1 87 ? 1.556 5.672 -2.695 1.00 96.88 87 LYS A CA 1
ATOM 737 C C . LYS A 1 87 ? 1.560 5.306 -4.180 1.00 96.88 87 LYS A C 1
ATOM 739 O O . LYS A 1 87 ? 2.592 5.448 -4.832 1.00 96.88 87 LYS A O 1
ATOM 744 N N . LEU A 1 88 ? 0.433 4.837 -4.714 1.00 94.31 88 LEU A N 1
ATOM 745 C CA . LEU A 1 88 ? 0.290 4.511 -6.134 1.00 94.31 88 LEU A CA 1
ATOM 746 C C . LEU A 1 88 ? 0.350 5.767 -7.011 1.00 94.31 88 LEU A C 1
ATOM 748 O O . LEU A 1 88 ? 1.061 5.759 -8.009 1.00 94.31 88 LEU A O 1
ATOM 752 N N . GLU A 1 89 ? -0.305 6.856 -6.608 1.00 95.75 89 GLU A N 1
ATOM 753 C CA . GLU A 1 89 ? -0.224 8.161 -7.281 1.00 95.75 89 GLU A CA 1
ATOM 754 C C . GLU A 1 89 ? 1.215 8.687 -7.316 1.00 95.75 89 GLU A C 1
ATOM 756 O O . GLU A 1 89 ? 1.693 9.122 -8.362 1.00 95.75 89 GLU A O 1
ATOM 761 N N . GLN A 1 90 ? 1.948 8.580 -6.203 1.00 96.31 90 GLN A N 1
ATOM 762 C CA . GLN A 1 90 ? 3.367 8.934 -6.169 1.00 96.31 90 GLN A CA 1
ATOM 763 C C . GLN A 1 90 ? 4.188 8.065 -7.124 1.00 96.31 90 GLN A C 1
ATOM 765 O O . GLN A 1 90 ? 4.979 8.605 -7.890 1.00 96.31 90 GLN A O 1
ATOM 770 N N . ARG A 1 91 ? 4.011 6.738 -7.119 1.00 96.12 91 ARG A N 1
ATOM 771 C CA . ARG A 1 91 ? 4.727 5.842 -8.048 1.00 96.12 91 ARG A CA 1
ATOM 772 C C . ARG A 1 91 ? 4.414 6.155 -9.509 1.00 96.12 91 ARG A C 1
ATOM 774 O O . ARG A 1 91 ? 5.321 6.127 -10.332 1.00 96.12 91 ARG A O 1
ATOM 781 N N . LEU A 1 92 ? 3.160 6.483 -9.819 1.00 95.25 92 LEU A N 1
ATOM 782 C CA . LEU A 1 92 ? 2.754 6.897 -11.157 1.00 95.25 92 LEU A CA 1
ATOM 783 C C . LEU A 1 92 ? 3.454 8.195 -11.576 1.00 95.25 92 LEU A C 1
ATOM 785 O O . LEU A 1 92 ? 3.964 8.258 -12.688 1.00 95.25 92 LEU A O 1
ATOM 789 N N . CYS A 1 93 ? 3.535 9.186 -10.682 1.00 96.19 93 CYS A N 1
ATOM 790 C CA . CYS A 1 93 ? 4.259 10.434 -10.934 1.00 96.19 93 CYS A CA 1
ATOM 791 C C . CYS A 1 93 ? 5.742 10.173 -11.250 1.00 96.19 93 CYS A C 1
ATOM 793 O O . CYS A 1 93 ? 6.228 10.619 -12.281 1.00 96.19 93 CYS A O 1
ATOM 795 N N . HIS A 1 94 ? 6.433 9.367 -10.434 1.00 95.31 94 HIS A N 1
ATOM 796 C CA . HIS A 1 94 ? 7.835 9.011 -10.696 1.00 95.31 94 HIS A CA 1
ATOM 797 C C . HIS A 1 94 ? 7.995 8.275 -12.036 1.00 95.31 94 HIS A C 1
ATOM 799 O O . HIS A 1 94 ? 8.885 8.595 -12.812 1.00 95.31 94 HIS A O 1
ATOM 805 N N . SER A 1 95 ? 7.096 7.337 -12.358 1.00 93.88 95 SER A N 1
ATOM 806 C CA . SER A 1 95 ? 7.133 6.633 -13.645 1.00 93.88 95 SER A CA 1
ATOM 807 C C . SER A 1 95 ? 6.881 7.560 -14.840 1.00 93.88 95 SER A C 1
ATOM 809 O O . SER A 1 95 ? 7.408 7.303 -15.922 1.00 93.88 95 SER A O 1
ATOM 811 N N . GLN A 1 96 ? 6.067 8.608 -14.677 1.00 94.75 96 GLN A N 1
ATOM 812 C CA . GLN A 1 96 ? 5.857 9.627 -15.706 1.00 94.75 96 GLN A CA 1
ATOM 813 C C . GLN A 1 96 ? 7.120 10.470 -15.911 1.00 94.75 96 GLN A C 1
ATOM 815 O O . GLN A 1 96 ? 7.507 10.691 -17.059 1.00 94.75 96 GLN A O 1
ATOM 820 N N . ASP A 1 97 ? 7.789 10.871 -14.829 1.00 95.38 97 ASP A N 1
ATOM 821 C CA . ASP A 1 97 ? 9.056 11.611 -14.881 1.00 95.38 97 ASP A CA 1
ATOM 822 C C . ASP A 1 97 ? 10.178 10.778 -15.530 1.00 95.38 97 ASP A C 1
ATOM 824 O O . ASP A 1 97 ? 10.925 11.274 -16.383 1.00 95.38 97 ASP A O 1
ATOM 828 N N . ASP A 1 98 ? 10.255 9.486 -15.203 1.00 95.38 98 ASP A N 1
ATOM 829 C CA . ASP A 1 98 ? 11.190 8.543 -15.825 1.00 95.38 98 ASP A CA 1
ATOM 830 C C . ASP A 1 98 ? 10.909 8.388 -17.325 1.00 95.38 98 ASP A C 1
ATOM 832 O O . ASP A 1 98 ? 11.831 8.401 -18.144 1.00 95.38 98 ASP A O 1
ATOM 836 N N . PHE A 1 99 ? 9.633 8.292 -17.713 1.00 95.50 99 PHE A N 1
ATOM 837 C CA . PHE A 1 99 ? 9.238 8.213 -19.118 1.00 95.50 99 PHE A CA 1
ATOM 838 C C . PHE A 1 99 ? 9.594 9.489 -19.890 1.00 95.50 99 PHE A C 1
ATOM 840 O O . PHE A 1 99 ? 10.101 9.403 -21.009 1.00 95.50 99 PHE A O 1
ATOM 847 N N . LEU A 1 100 ? 9.373 10.666 -19.298 1.00 95.06 100 LEU A N 1
ATOM 848 C CA . LEU A 1 100 ? 9.800 11.955 -19.854 1.00 95.06 100 LEU A CA 1
ATOM 849 C C . LEU A 1 100 ? 11.319 11.991 -20.057 1.00 95.06 100 LEU A C 1
ATOM 851 O O . LEU A 1 100 ? 11.790 12.297 -21.151 1.00 95.06 100 LEU A O 1
ATOM 855 N N . THR A 1 101 ? 12.083 11.574 -19.048 1.00 95.88 101 THR A N 1
ATOM 856 C CA . THR A 1 101 ? 13.549 11.508 -19.121 1.00 95.88 101 THR A CA 1
ATOM 857 C C . THR A 1 101 ? 14.025 10.545 -20.213 1.00 95.88 101 THR A C 1
ATOM 859 O O . THR A 1 101 ? 14.950 10.855 -20.972 1.00 95.88 101 THR A O 1
ATOM 862 N N . LEU A 1 102 ? 13.383 9.379 -20.332 1.00 94.94 102 LEU A N 1
ATOM 863 C CA . LEU A 1 102 ? 13.694 8.386 -21.358 1.00 94.94 102 LEU A CA 1
ATOM 864 C C . LEU A 1 102 ? 13.343 8.891 -22.761 1.00 94.94 102 LEU A C 1
ATOM 866 O O . LEU A 1 102 ? 14.116 8.683 -23.697 1.00 94.94 102 LEU A O 1
ATOM 870 N N . LYS A 1 103 ? 12.213 9.588 -22.909 1.00 96.25 103 LYS A N 1
ATOM 871 C CA . LYS A 1 103 ? 11.810 10.234 -24.160 1.00 96.25 103 LYS A CA 1
ATOM 872 C C . LYS A 1 103 ? 12.843 11.276 -24.593 1.00 96.25 103 LYS A C 1
ATOM 874 O O . LYS A 1 103 ? 13.295 11.228 -25.735 1.00 96.25 103 LYS A O 1
ATOM 879 N N . ASP A 1 104 ? 13.290 12.140 -23.685 1.00 95.25 104 ASP A N 1
ATOM 880 C CA . ASP A 1 104 ? 14.317 13.149 -23.973 1.00 95.25 104 ASP A CA 1
ATOM 881 C C . ASP A 1 104 ? 15.669 12.514 -24.340 1.00 95.25 104 ASP A C 1
ATOM 883 O O . ASP A 1 104 ? 16.405 13.012 -25.198 1.00 95.25 104 ASP A O 1
ATOM 887 N N . ALA A 1 105 ? 16.028 11.392 -23.708 1.00 94.31 105 ALA A N 1
ATOM 888 C CA . ALA A 1 105 ? 17.209 10.614 -24.080 1.00 94.31 105 ALA A CA 1
ATOM 889 C C . ALA A 1 105 ? 17.066 9.982 -25.475 1.00 94.31 105 ALA A C 1
ATOM 891 O O . ALA A 1 105 ? 17.998 10.048 -26.279 1.00 94.31 105 ALA A O 1
ATOM 892 N N . HIS A 1 106 ? 15.896 9.424 -25.791 1.00 94.19 106 HIS A N 1
ATOM 893 C CA . HIS A 1 106 ? 15.606 8.856 -27.104 1.00 94.19 106 HIS A CA 1
ATOM 894 C C . HIS A 1 106 ? 15.649 9.923 -28.205 1.00 94.19 106 HIS A C 1
ATOM 896 O O . HIS A 1 106 ? 16.310 9.724 -29.222 1.00 94.19 106 HIS A O 1
ATOM 902 N N . GLU A 1 107 ? 15.031 11.086 -27.992 1.00 95.56 107 GLU A N 1
ATOM 903 C CA . GLU A 1 107 ? 15.079 12.202 -28.942 1.00 95.56 107 GLU A CA 1
ATOM 904 C C . GLU A 1 107 ? 16.513 12.696 -29.185 1.00 95.56 107 GLU A C 1
ATOM 906 O O . GLU A 1 107 ? 16.877 13.000 -30.325 1.00 95.56 107 GLU A O 1
ATOM 911 N N . ARG A 1 108 ? 17.358 12.737 -28.142 1.00 95.44 108 ARG A N 1
ATOM 912 C CA . ARG A 1 108 ? 18.793 13.040 -28.288 1.00 95.44 108 ARG A CA 1
ATOM 913 C C . ARG A 1 108 ? 19.512 11.997 -29.142 1.00 95.44 108 ARG A C 1
ATOM 915 O O . ARG A 1 108 ? 20.195 12.376 -30.091 1.00 95.44 108 ARG A O 1
ATOM 922 N N . LEU A 1 109 ? 19.307 10.709 -28.871 1.00 93.94 109 LEU A N 1
ATOM 923 C CA . LEU A 1 109 ? 19.911 9.622 -29.648 1.00 93.94 109 LEU A CA 1
ATOM 924 C C . LEU A 1 109 ? 19.465 9.628 -31.113 1.00 93.94 109 LEU A C 1
ATOM 926 O O . LEU A 1 109 ? 20.286 9.429 -32.004 1.00 93.94 109 LEU A O 1
ATOM 930 N N . VAL A 1 110 ? 18.188 9.898 -31.390 1.00 93.69 110 VAL A N 1
ATOM 931 C CA . VAL A 1 110 ? 17.676 10.011 -32.766 1.00 93.69 110 VAL A CA 1
ATOM 932 C C . VAL A 1 110 ? 18.345 11.176 -33.502 1.00 93.69 110 VAL A C 1
ATOM 934 O O . VAL A 1 110 ? 18.748 11.020 -34.660 1.00 93.69 110 VAL A O 1
ATOM 937 N N . LYS A 1 111 ? 18.525 12.328 -32.839 1.00 94.56 111 LYS A N 1
ATOM 938 C CA . LYS A 1 111 ? 19.259 13.474 -33.405 1.00 94.56 111 LYS A CA 1
ATOM 939 C C . LYS A 1 111 ? 20.718 13.116 -33.696 1.00 94.56 111 LYS A C 1
ATOM 941 O O . LYS A 1 111 ? 21.184 13.367 -34.805 1.00 94.56 111 LYS A O 1
ATOM 946 N N . GLU A 1 112 ? 21.420 12.487 -32.755 1.00 93.25 112 GLU A N 1
ATOM 947 C CA . GLU A 1 112 ? 22.808 12.042 -32.947 1.00 93.25 112 GLU A CA 1
ATOM 948 C C . GLU A 1 112 ? 22.938 11.009 -34.071 1.00 93.25 112 GLU A C 1
ATOM 950 O O . GLU A 1 112 ? 23.803 11.138 -34.936 1.00 93.25 112 GLU A O 1
ATOM 955 N N . HIS A 1 113 ? 22.048 10.017 -34.120 1.00 90.00 113 HIS A N 1
ATOM 956 C CA . HIS A 1 113 ? 22.028 9.014 -35.181 1.00 90.00 113 HIS A CA 1
ATOM 957 C C . HIS A 1 113 ? 21.808 9.655 -36.558 1.00 90.00 113 HIS A C 1
ATOM 959 O O . HIS A 1 113 ? 22.474 9.290 -37.527 1.00 90.00 113 HIS A O 1
ATOM 965 N N . THR A 1 114 ? 20.916 10.645 -36.647 1.00 90.88 114 THR A N 1
ATOM 966 C CA . THR A 1 114 ? 20.681 11.401 -37.887 1.00 90.88 114 THR A CA 1
ATOM 967 C C . THR A 1 114 ? 21.939 12.163 -38.309 1.00 90.88 114 THR A C 1
ATOM 969 O O . THR A 1 114 ? 22.374 12.029 -39.451 1.00 90.88 114 THR A O 1
ATOM 972 N N . GLN A 1 115 ? 22.599 12.860 -37.378 1.00 86.19 115 GLN A N 1
ATOM 973 C CA . GLN A 1 115 ? 23.868 13.552 -37.643 1.00 86.19 115 GLN A CA 1
ATOM 974 C C . GLN A 1 115 ? 24.986 12.589 -38.073 1.00 86.19 115 GLN A C 1
ATOM 976 O O . GLN A 1 115 ? 25.765 12.894 -38.975 1.00 86.19 115 GLN A O 1
ATOM 981 N N . LEU A 1 116 ? 25.085 11.411 -37.453 1.00 85.69 116 LEU A N 1
ATOM 982 C CA . LEU A 1 116 ? 26.060 10.386 -37.833 1.00 85.69 116 LEU A CA 1
ATOM 983 C C . LEU A 1 116 ? 25.763 9.798 -39.214 1.00 85.69 116 LEU A C 1
ATOM 985 O O . LEU A 1 116 ? 26.691 9.530 -39.977 1.00 85.69 116 LEU A O 1
ATOM 989 N N . LYS A 1 117 ? 24.484 9.625 -39.560 1.00 88.94 117 LYS A N 1
ATOM 990 C CA . LYS A 1 117 ? 24.058 9.187 -40.892 1.00 88.94 117 LYS A CA 1
ATOM 991 C C . LYS A 1 117 ? 24.434 10.221 -41.956 1.00 88.94 117 LYS A C 1
ATOM 993 O O . LYS A 1 117 ? 24.981 9.834 -42.985 1.00 88.94 117 LYS A O 1
ATOM 998 N N . GLU A 1 118 ? 24.231 11.511 -41.688 1.00 80.56 118 GLU A N 1
ATOM 999 C CA . GLU A 1 118 ? 24.690 12.604 -42.560 1.00 80.56 118 GLU A CA 1
ATOM 1000 C C . GLU A 1 118 ? 26.219 12.604 -42.715 1.00 80.56 118 GLU A C 1
ATOM 1002 O O . GLU A 1 118 ? 26.723 12.646 -43.840 1.00 80.56 118 GLU A O 1
ATOM 1007 N N . LYS A 1 119 ? 26.961 12.456 -41.606 1.00 80.06 119 LYS A N 1
ATOM 1008 C CA . LYS A 1 119 ? 28.431 12.327 -41.609 1.00 80.06 119 LYS A CA 1
ATOM 1009 C C . LYS A 1 119 ? 28.925 11.129 -42.414 1.00 80.06 119 LYS A C 1
ATOM 1011 O O . LYS A 1 119 ? 29.939 11.240 -43.094 1.00 80.06 119 LYS A O 1
ATOM 1016 N N . ARG A 1 120 ? 28.220 9.995 -42.364 1.00 80.19 120 ARG A N 1
ATOM 1017 C CA . ARG A 1 120 ? 28.563 8.794 -43.141 1.00 80.19 120 ARG A CA 1
ATOM 1018 C C . ARG A 1 120 ? 28.227 8.951 -44.625 1.00 80.19 120 ARG A C 1
ATOM 1020 O O . ARG A 1 120 ? 28.973 8.452 -45.458 1.00 80.19 120 ARG A O 1
ATOM 1027 N N . ALA A 1 121 ? 27.122 9.619 -44.953 1.00 77.62 121 ALA A N 1
ATOM 1028 C CA . ALA A 1 121 ? 26.677 9.796 -46.333 1.00 77.62 121 ALA A CA 1
ATOM 1029 C C . ALA A 1 121 ? 27.545 10.798 -47.113 1.00 77.62 121 ALA A C 1
ATOM 1031 O O . ALA A 1 121 ? 27.813 10.573 -48.292 1.00 77.62 121 ALA A O 1
ATOM 1032 N N . TYR A 1 122 ? 28.003 11.882 -46.470 1.00 80.00 122 TYR A N 1
ATOM 1033 C CA . TYR A 1 122 ? 28.772 12.947 -47.132 1.00 80.00 122 TYR A CA 1
ATOM 1034 C C . TYR A 1 122 ? 29.924 13.502 -46.268 1.00 80.00 122 TYR A C 1
ATOM 1036 O O . TYR A 1 122 ? 29.928 14.694 -45.943 1.00 80.00 122 TYR A O 1
ATOM 1044 N N . PRO A 1 123 ? 30.926 12.679 -45.909 1.00 74.94 123 PRO A N 1
ATOM 1045 C CA . PRO A 1 123 ? 32.012 13.093 -45.017 1.00 74.94 123 PRO A CA 1
ATOM 1046 C C . PRO A 1 123 ? 32.833 14.264 -45.581 1.00 74.94 123 PRO A C 1
ATOM 1048 O O . PRO A 1 123 ? 33.080 15.239 -44.875 1.00 74.94 123 PRO A O 1
ATOM 1051 N N . GLU A 1 124 ? 33.173 14.226 -46.873 1.00 76.88 124 GLU A N 1
ATOM 1052 C CA . GLU A 1 124 ? 34.001 15.254 -47.523 1.00 76.88 124 GLU A CA 1
ATOM 1053 C C . GLU A 1 124 ? 33.290 16.613 -47.625 1.00 76.88 124 GLU A C 1
ATOM 1055 O O . GLU A 1 124 ? 33.893 17.653 -47.362 1.00 76.88 124 GLU A O 1
ATOM 1060 N N . LYS A 1 125 ? 31.983 16.620 -47.932 1.00 77.25 125 LYS A N 1
ATOM 1061 C CA . LYS A 1 125 ? 31.190 17.861 -48.023 1.00 77.25 125 LYS A CA 1
ATOM 1062 C C . LYS A 1 125 ? 31.002 18.530 -46.663 1.00 77.25 125 LYS A C 1
ATOM 1064 O O . LYS A 1 125 ? 30.935 19.755 -46.590 1.00 77.25 125 LYS A O 1
ATOM 1069 N N . LEU A 1 126 ? 30.890 17.744 -45.591 1.00 73.69 126 LEU A N 1
ATOM 1070 C CA . LEU A 1 126 ? 30.764 18.271 -44.232 1.00 73.69 126 LEU A CA 1
ATOM 1071 C C . LEU A 1 126 ? 32.087 18.841 -43.725 1.00 73.69 126 LEU A C 1
ATOM 1073 O O . LEU A 1 126 ? 32.078 19.911 -43.125 1.00 73.69 126 LEU A O 1
ATOM 1077 N N . GLU A 1 127 ? 33.213 18.193 -44.024 1.00 79.19 127 GLU A N 1
ATOM 1078 C CA . GLU A 1 127 ? 34.537 18.729 -43.704 1.00 79.19 127 GLU A CA 1
ATOM 1079 C C . GLU A 1 127 ? 34.813 20.038 -44.463 1.00 79.19 127 GLU A C 1
ATOM 1081 O O . GLU A 1 127 ? 35.324 21.001 -43.895 1.00 79.19 127 GLU A O 1
ATOM 1086 N N . GLU A 1 128 ? 34.411 20.118 -45.732 1.00 83.44 128 GLU A N 1
ATOM 1087 C CA . GLU A 1 128 ? 34.516 21.341 -46.529 1.00 83.44 128 GLU A CA 1
ATOM 1088 C C . GLU A 1 128 ? 33.613 22.469 -45.990 1.00 83.44 128 GLU A C 1
ATOM 1090 O O . GLU A 1 128 ? 34.056 23.612 -45.859 1.00 83.44 128 GLU A O 1
ATOM 1095 N N . LEU A 1 129 ? 32.383 22.154 -45.565 1.00 81.12 129 LEU A N 1
ATOM 1096 C CA . LEU A 1 129 ? 31.503 23.090 -44.851 1.00 81.12 129 LEU A CA 1
ATOM 1097 C C . LEU A 1 129 ? 32.089 23.557 -43.512 1.00 81.12 129 LEU A C 1
ATOM 1099 O O . LEU A 1 129 ? 31.966 24.734 -43.178 1.00 81.12 129 LEU A O 1
ATOM 1103 N N . GLU A 1 130 ? 32.726 22.667 -42.749 1.00 85.75 130 GLU A N 1
ATOM 1104 C CA . GLU A 1 130 ? 33.419 22.994 -41.496 1.00 85.75 130 GLU A CA 1
ATOM 1105 C C . GLU A 1 130 ? 34.581 23.966 -41.760 1.00 85.75 130 GLU A C 1
ATOM 1107 O O . GLU A 1 130 ? 34.709 24.981 -41.071 1.00 85.75 130 GLU A O 1
ATOM 1112 N N . ARG A 1 131 ? 35.369 23.731 -42.822 1.00 88.50 131 ARG A N 1
ATOM 1113 C CA . ARG A 1 131 ? 36.422 24.659 -43.270 1.00 88.50 131 ARG A CA 1
ATOM 1114 C C . ARG A 1 131 ? 35.847 26.018 -43.656 1.00 88.50 131 ARG A C 1
ATOM 1116 O O . ARG A 1 131 ? 36.389 27.037 -43.230 1.00 88.50 131 ARG A O 1
ATOM 1123 N N . TYR A 1 132 ? 34.741 26.060 -44.401 1.00 90.69 132 TYR A N 1
ATOM 1124 C CA . TYR A 1 132 ? 34.083 27.323 -44.747 1.00 90.69 132 TYR A CA 1
ATOM 1125 C C . TYR A 1 132 ? 33.523 28.044 -43.519 1.00 90.69 132 TYR A C 1
ATOM 1127 O O . TYR A 1 132 ? 33.692 29.255 -43.405 1.00 90.69 132 TYR A O 1
ATOM 1135 N N . ARG A 1 133 ? 32.914 27.331 -42.561 1.00 91.62 133 ARG A N 1
ATOM 1136 C CA . ARG A 1 133 ? 32.450 27.918 -41.291 1.00 91.62 133 ARG A CA 1
ATOM 1137 C C . ARG A 1 133 ? 33.609 28.499 -40.489 1.00 91.62 133 ARG A C 1
ATOM 1139 O O . ARG A 1 133 ? 33.502 29.632 -40.029 1.00 91.62 133 ARG A O 1
ATOM 1146 N N . ALA A 1 134 ? 34.719 27.772 -40.369 1.00 88.88 134 ALA A N 1
ATOM 1147 C CA . ALA A 1 134 ? 35.925 28.253 -39.702 1.00 88.88 134 ALA A CA 1
ATOM 1148 C C . ALA A 1 134 ? 36.497 29.497 -40.399 1.00 88.88 134 ALA A C 1
ATOM 1150 O O . ALA A 1 134 ? 36.823 30.483 -39.742 1.00 88.88 134 ALA A O 1
ATOM 1151 N N . GLN A 1 135 ? 36.539 29.493 -41.732 1.00 91.56 135 GLN A N 1
ATOM 1152 C CA . GLN A 1 135 ? 36.998 30.629 -42.526 1.00 91.56 135 GLN A CA 1
ATOM 1153 C C . GLN A 1 135 ? 36.083 31.855 -42.368 1.00 91.56 135 GLN A C 1
ATOM 1155 O O . GLN A 1 135 ? 36.573 32.970 -42.197 1.00 91.56 135 GLN A O 1
ATOM 1160 N N . VAL A 1 136 ? 34.759 31.666 -42.360 1.00 92.44 136 VAL A N 1
ATOM 1161 C CA . VAL A 1 136 ? 33.781 32.731 -42.075 1.00 92.44 136 VAL A CA 1
ATOM 1162 C C . VAL A 1 136 ? 33.970 33.276 -40.660 1.00 92.44 136 VAL A C 1
ATOM 1164 O O . VAL A 1 136 ? 33.918 34.491 -40.466 1.00 92.44 136 VAL A O 1
ATOM 1167 N N . LEU A 1 137 ? 34.236 32.411 -39.679 1.00 92.25 137 LEU A N 1
ATOM 1168 C CA . LEU A 1 137 ? 34.495 32.827 -38.303 1.00 92.25 137 LEU A CA 1
ATOM 1169 C C . LEU A 1 137 ? 35.770 33.677 -38.205 1.00 92.25 137 LEU A C 1
ATOM 1171 O O . LEU A 1 137 ? 35.763 34.719 -37.551 1.00 92.25 137 LEU A O 1
ATOM 1175 N N . GLU A 1 138 ? 36.843 33.272 -38.886 1.00 90.19 138 GLU A N 1
ATOM 1176 C CA . GLU A 1 138 ? 38.091 34.037 -38.964 1.00 90.19 138 GLU A CA 1
ATOM 1177 C C . GLU A 1 138 ? 37.888 35.388 -39.657 1.00 90.19 138 GLU A C 1
ATOM 1179 O O . GLU A 1 138 ? 38.285 36.421 -39.115 1.00 90.19 138 GLU A O 1
ATOM 1184 N N . TYR A 1 139 ? 37.170 35.432 -40.783 1.00 91.69 139 TYR A N 1
ATOM 1185 C CA . TYR A 1 139 ? 36.811 36.706 -41.409 1.00 91.69 139 TYR A CA 1
ATOM 1186 C C . TYR A 1 139 ? 35.957 37.581 -40.490 1.00 91.69 139 TYR A C 1
ATOM 1188 O O . TYR A 1 139 ? 36.198 38.785 -40.409 1.00 91.69 139 TYR A O 1
ATOM 1196 N N . SER A 1 140 ? 35.018 37.002 -39.739 1.00 90.31 140 SER A N 1
ATOM 1197 C CA . SER A 1 140 ? 34.220 37.739 -38.757 1.00 90.31 140 SER A CA 1
ATOM 1198 C C . SER A 1 140 ? 35.090 38.318 -37.637 1.00 90.31 140 SER A C 1
ATOM 1200 O O . SER A 1 140 ? 34.908 39.478 -37.267 1.00 90.31 140 SER A O 1
ATOM 1202 N N . LYS A 1 141 ? 36.073 37.565 -37.122 1.00 92.44 141 LYS A N 1
ATOM 1203 C CA . LYS A 1 141 ? 37.048 38.071 -36.140 1.00 92.44 141 LYS A CA 1
ATOM 1204 C C . LYS A 1 141 ? 37.878 39.216 -36.719 1.00 92.44 141 LYS A C 1
ATOM 1206 O O . LYS A 1 141 ? 38.012 40.251 -36.067 1.00 92.44 141 LYS A O 1
ATOM 1211 N N . CYS A 1 142 ? 38.382 39.073 -37.947 1.00 91.69 142 CYS A N 1
ATOM 1212 C CA . CYS A 1 142 ? 39.124 40.129 -38.636 1.00 91.69 142 CYS A CA 1
ATOM 1213 C C . CYS A 1 142 ? 38.275 41.393 -38.831 1.00 91.69 142 CYS A C 1
ATOM 1215 O O . CYS A 1 142 ? 38.752 42.493 -38.561 1.00 91.69 142 CYS A O 1
ATOM 1217 N N . ILE A 1 143 ? 37.011 41.257 -39.246 1.00 90.31 143 ILE A N 1
ATOM 1218 C CA . ILE A 1 143 ? 36.078 42.383 -39.396 1.00 90.31 143 ILE A CA 1
ATOM 1219 C C . ILE A 1 143 ? 35.853 43.077 -38.050 1.00 90.31 143 ILE A C 1
ATOM 1221 O O . ILE A 1 143 ? 35.915 44.304 -37.981 1.00 90.31 143 ILE A O 1
ATOM 1225 N N . THR A 1 144 ? 35.633 42.320 -36.974 1.00 91.00 144 THR A N 1
ATOM 1226 C CA . THR A 1 144 ? 35.457 42.880 -35.626 1.00 91.00 144 THR A CA 1
ATOM 1227 C C . THR A 1 144 ? 36.709 43.616 -35.152 1.00 91.00 144 THR A C 1
ATOM 1229 O O . THR A 1 144 ? 36.598 44.737 -34.659 1.00 91.00 144 THR A O 1
ATOM 1232 N N . ALA A 1 145 ? 37.899 43.049 -35.364 1.00 88.44 145 ALA A N 1
ATOM 1233 C CA . ALA A 1 145 ? 39.171 43.692 -35.030 1.00 88.44 145 ALA A CA 1
ATOM 1234 C C . ALA A 1 145 ? 39.426 44.968 -35.856 1.00 88.44 145 ALA A C 1
ATOM 1236 O O . ALA A 1 145 ? 39.941 45.963 -35.347 1.00 88.44 145 ALA A O 1
ATOM 1237 N N . LEU A 1 146 ? 39.035 44.976 -37.134 1.00 89.81 146 LEU A N 1
ATOM 1238 C CA . LEU A 1 146 ? 39.112 46.168 -37.980 1.00 89.81 146 LEU A CA 1
ATOM 1239 C C . LEU A 1 146 ? 38.145 47.259 -37.511 1.00 89.81 146 LEU A C 1
ATOM 1241 O O . LEU A 1 146 ? 38.526 48.428 -37.456 1.00 89.81 146 LEU A O 1
ATOM 1245 N N . ARG A 1 147 ? 36.917 46.889 -37.125 1.00 89.88 147 ARG A N 1
ATOM 1246 C CA . ARG A 1 147 ? 35.934 47.824 -36.558 1.00 89.88 147 ARG A CA 1
ATOM 1247 C C . ARG A 1 147 ? 36.420 48.419 -35.239 1.00 89.88 147 ARG A C 1
ATOM 1249 O O . ARG A 1 147 ? 36.362 49.634 -35.081 1.00 89.88 147 ARG A O 1
ATOM 1256 N N . SER A 1 148 ? 36.948 47.602 -34.325 1.00 86.06 148 SER A N 1
ATOM 1257 C CA . SER A 1 148 ? 37.489 48.096 -33.053 1.00 86.06 148 SER A CA 1
ATOM 1258 C C . SER A 1 148 ? 38.712 48.996 -33.258 1.00 86.06 148 SER A C 1
ATOM 1260 O O . SER A 1 148 ? 38.817 50.041 -32.621 1.00 86.06 148 SER A O 1
ATOM 1262 N N . SER A 1 149 ? 39.590 48.666 -34.212 1.00 86.94 149 SER A N 1
ATOM 1263 C CA . SER A 1 149 ? 40.713 49.530 -34.600 1.00 86.94 149 SER A CA 1
ATOM 1264 C C . SER A 1 149 ? 40.255 50.869 -35.193 1.00 86.94 149 SER A C 1
ATOM 1266 O O . SER A 1 149 ? 40.862 51.903 -34.907 1.00 86.94 149 SER A O 1
ATOM 1268 N N . GLY A 1 150 ? 39.183 50.870 -35.994 1.00 86.31 150 GLY A N 1
ATOM 1269 C CA . GLY A 1 150 ? 38.553 52.087 -36.512 1.00 86.31 150 GLY A CA 1
ATOM 1270 C C . GLY A 1 150 ? 38.031 52.987 -35.392 1.00 86.31 150 GLY A C 1
ATOM 1271 O O . GLY A 1 150 ? 38.435 54.143 -35.304 1.00 86.31 150 GLY A O 1
ATOM 1272 N N . LEU A 1 151 ? 37.239 52.423 -34.475 1.00 87.38 151 LEU A N 1
ATOM 1273 C CA . LEU A 1 151 ? 36.704 53.144 -33.314 1.00 87.38 151 LEU A CA 1
ATOM 1274 C C . LEU A 1 151 ? 37.812 53.730 -32.424 1.00 87.38 151 LEU A C 1
ATOM 1276 O O . LEU A 1 151 ? 37.701 54.855 -31.944 1.00 87.38 151 LEU A O 1
ATOM 1280 N N . GLU A 1 152 ? 38.913 53.001 -32.233 1.00 87.62 152 GLU A N 1
ATOM 1281 C CA . GLU A 1 152 ? 40.063 53.483 -31.463 1.00 87.62 152 GLU A CA 1
ATOM 1282 C C . GLU A 1 152 ? 40.792 54.645 -32.165 1.00 87.62 152 GLU A C 1
ATOM 1284 O O . GLU A 1 152 ? 41.245 55.589 -31.511 1.00 87.62 152 GLU A O 1
ATOM 1289 N N . LYS A 1 153 ? 40.884 54.635 -33.503 1.00 86.62 153 LYS A N 1
ATOM 1290 C CA . LYS A 1 153 ? 41.413 55.780 -34.265 1.00 86.62 153 LYS A CA 1
ATOM 1291 C C . LYS A 1 153 ? 40.513 57.005 -34.138 1.00 86.62 153 LYS A C 1
ATOM 1293 O O . LYS A 1 153 ? 41.037 58.095 -33.905 1.00 86.62 153 LYS A O 1
ATOM 1298 N N . ASP A 1 154 ? 39.200 56.824 -34.236 1.00 88.75 154 ASP A N 1
ATOM 1299 C CA . ASP A 1 154 ? 38.227 57.908 -34.076 1.00 88.75 154 ASP A CA 1
ATOM 1300 C C . ASP A 1 154 ? 38.308 58.506 -32.666 1.00 88.75 154 ASP A C 1
ATOM 1302 O O . ASP A 1 154 ? 38.439 59.722 -32.513 1.00 88.75 154 ASP A O 1
ATOM 1306 N N . ARG A 1 155 ? 38.402 57.660 -31.632 1.00 88.38 155 ARG A N 1
ATOM 1307 C CA . ARG A 1 155 ? 38.610 58.087 -30.239 1.00 88.38 155 ARG A CA 1
ATOM 1308 C C . ARG A 1 155 ? 39.893 58.904 -30.062 1.00 88.38 155 ARG A C 1
ATOM 1310 O O . ARG A 1 155 ? 39.895 59.941 -29.392 1.00 88.38 155 ARG A O 1
ATOM 1317 N N . ARG A 1 156 ? 41.004 58.477 -30.673 1.00 88.06 156 ARG A N 1
ATOM 1318 C CA . ARG A 1 156 ? 42.275 59.230 -30.649 1.00 88.06 156 ARG A CA 1
ATOM 1319 C C . ARG A 1 156 ? 42.165 60.563 -31.380 1.00 88.06 156 ARG A C 1
ATOM 1321 O O . ARG A 1 156 ? 42.717 61.557 -30.902 1.00 88.06 156 ARG A O 1
ATOM 1328 N N . TYR A 1 157 ? 41.459 60.600 -32.508 1.00 90.25 157 TYR A N 1
ATOM 1329 C CA . TYR A 1 157 ? 41.210 61.829 -33.253 1.00 90.25 157 TYR A CA 1
ATOM 1330 C C . TYR A 1 157 ? 40.360 62.810 -32.438 1.00 90.25 157 TYR A C 1
ATOM 1332 O O . TYR A 1 157 ? 40.733 63.975 -32.306 1.00 90.25 157 TYR A O 1
ATOM 1340 N N . GLU A 1 158 ? 39.284 62.346 -31.801 1.00 86.69 158 GLU A N 1
ATOM 1341 C CA . GLU A 1 158 ? 38.463 63.166 -30.907 1.00 86.69 158 GLU A CA 1
ATOM 1342 C C . GLU A 1 158 ? 39.269 63.735 -29.737 1.00 86.69 158 GLU A C 1
ATOM 1344 O O . GLU A 1 158 ? 39.189 64.935 -29.459 1.00 86.69 158 GLU A O 1
ATOM 1349 N N . LEU A 1 159 ? 40.103 62.919 -29.084 1.00 87.38 159 LEU A N 1
ATOM 1350 C CA . LEU A 1 159 ? 40.995 63.378 -28.014 1.00 87.38 159 LEU A CA 1
ATOM 1351 C C . LEU A 1 159 ? 41.986 64.435 -28.507 1.00 87.38 159 LEU A C 1
ATOM 1353 O O . LEU A 1 159 ? 42.243 65.422 -27.811 1.00 87.38 159 LEU A O 1
ATOM 1357 N N . LEU A 1 160 ? 42.529 64.266 -29.714 1.00 89.19 160 LEU A N 1
ATOM 1358 C CA . LEU A 1 160 ? 43.414 65.248 -30.329 1.00 89.19 160 LEU A CA 1
ATOM 1359 C C . LEU A 1 160 ? 42.667 66.556 -30.625 1.00 89.19 160 LEU A C 1
ATOM 1361 O O . LEU A 1 160 ? 43.158 67.630 -30.276 1.00 89.19 160 LEU A O 1
ATOM 1365 N N . VAL A 1 161 ? 41.453 66.483 -31.177 1.00 88.38 161 VAL A N 1
ATOM 1366 C CA . VAL A 1 161 ? 40.577 67.643 -31.402 1.00 88.38 161 VAL A CA 1
ATOM 1367 C C . VAL A 1 161 ? 40.244 68.340 -30.081 1.00 88.38 161 VAL A C 1
ATOM 1369 O O . VAL A 1 161 ? 40.295 69.569 -30.006 1.00 88.38 161 VAL A O 1
ATOM 1372 N N . GLN A 1 162 ? 39.952 67.593 -29.014 1.00 86.25 162 GLN A N 1
ATOM 1373 C CA . GLN A 1 162 ? 39.720 68.155 -27.683 1.00 86.25 162 GLN A CA 1
ATOM 1374 C C . GLN A 1 162 ? 40.969 68.854 -27.134 1.00 86.25 162 GLN A C 1
ATOM 1376 O O . GLN A 1 162 ? 40.856 69.972 -26.622 1.00 86.25 162 GLN A O 1
ATOM 1381 N N . LYS A 1 163 ? 42.157 68.247 -27.267 1.00 84.56 163 LYS A N 1
ATOM 1382 C CA . LYS A 1 163 ? 43.432 68.870 -26.877 1.00 84.56 163 LYS A CA 1
ATOM 1383 C C . LYS A 1 163 ? 43.696 70.143 -27.677 1.00 84.56 163 LYS A C 1
ATOM 1385 O O . LYS A 1 163 ? 43.995 71.165 -27.068 1.00 84.56 163 LYS A O 1
ATOM 1390 N N . PHE A 1 164 ? 43.480 70.138 -28.993 1.00 81.75 164 PHE A N 1
ATOM 1391 C CA . PHE A 1 164 ? 43.571 71.343 -29.824 1.00 81.75 164 PHE A CA 1
ATOM 1392 C C . PHE A 1 164 ? 42.566 72.417 -29.396 1.00 81.75 164 PHE A C 1
ATOM 1394 O O . PHE A 1 164 ? 42.937 73.582 -29.279 1.00 81.75 164 PHE A O 1
ATOM 1401 N N . LYS A 1 165 ? 41.313 72.055 -29.087 1.00 82.62 165 LYS A N 1
ATOM 1402 C CA . LYS A 1 165 ? 40.315 72.992 -28.541 1.00 82.62 165 LYS A CA 1
ATOM 1403 C C . LYS A 1 165 ? 40.730 73.559 -27.175 1.00 82.62 165 LYS A C 1
ATOM 1405 O O . LYS A 1 165 ? 40.434 74.722 -26.907 1.00 82.62 165 LYS A O 1
ATOM 1410 N N . ARG A 1 166 ? 41.384 72.779 -26.302 1.00 79.75 166 ARG A N 1
ATOM 1411 C CA . ARG A 1 166 ? 41.930 73.264 -25.015 1.00 79.75 166 ARG A CA 1
ATOM 1412 C C . ARG A 1 166 ? 43.123 74.192 -25.232 1.00 79.75 166 ARG A C 1
ATOM 1414 O O . ARG A 1 166 ? 43.088 75.308 -24.735 1.00 79.75 166 ARG A O 1
ATOM 1421 N N . LEU A 1 167 ? 44.099 73.805 -26.052 1.00 75.50 167 LEU A N 1
ATOM 1422 C CA . LEU A 1 167 ? 45.237 74.656 -26.416 1.00 75.50 167 LEU A CA 1
ATOM 1423 C C . LEU A 1 167 ? 44.786 75.977 -27.044 1.00 75.50 167 LEU A C 1
ATOM 1425 O O . LEU A 1 167 ? 45.267 77.033 -26.656 1.00 75.50 167 LEU A O 1
ATOM 1429 N N . ARG A 1 168 ? 43.793 75.952 -27.939 1.00 72.31 168 ARG A N 1
ATOM 1430 C CA . ARG A 1 168 ? 43.216 77.169 -28.529 1.00 72.31 168 ARG A CA 1
ATOM 1431 C C . ARG A 1 168 ? 42.520 78.058 -27.491 1.00 72.31 168 ARG A C 1
ATOM 1433 O O . ARG A 1 168 ? 42.506 79.271 -27.663 1.00 72.31 168 ARG A O 1
ATOM 1440 N N . ARG A 1 169 ? 41.951 77.474 -26.426 1.00 72.19 169 ARG A N 1
ATOM 1441 C CA . ARG A 1 169 ? 41.388 78.212 -25.281 1.00 72.19 169 ARG A CA 1
ATOM 1442 C C . ARG A 1 169 ? 42.478 78.791 -24.374 1.00 72.19 169 ARG A C 1
ATOM 1444 O O . ARG A 1 169 ? 42.335 79.932 -23.961 1.00 72.19 169 ARG A O 1
ATOM 1451 N N . CYS A 1 170 ? 43.562 78.058 -24.126 1.00 61.97 170 CYS A N 1
ATOM 1452 C CA . CYS A 1 170 ? 44.704 78.531 -23.338 1.00 61.97 170 CYS A CA 1
ATOM 1453 C C . CYS A 1 170 ? 45.484 79.638 -24.062 1.00 61.97 170 CYS A C 1
ATOM 1455 O O . CYS A 1 170 ? 45.830 80.635 -23.450 1.00 61.97 170 CYS A O 1
ATOM 1457 N N . ILE A 1 171 ? 45.672 79.530 -25.380 1.00 60.34 171 ILE A N 1
ATOM 1458 C CA . ILE A 1 171 ? 46.322 80.574 -26.192 1.00 60.34 171 ILE A CA 1
ATOM 1459 C C . ILE A 1 171 ? 45.434 81.827 -26.309 1.00 60.34 171 ILE A C 1
ATOM 1461 O O . ILE A 1 171 ? 45.945 82.932 -26.441 1.00 60.34 171 ILE A O 1
ATOM 1465 N N . LYS A 1 172 ? 44.102 81.684 -26.216 1.00 56.28 172 LYS A N 1
ATOM 1466 C CA . LYS A 1 172 ? 43.165 82.822 -26.128 1.00 56.28 172 LYS A CA 1
ATOM 1467 C C . LYS A 1 172 ? 43.045 83.434 -24.725 1.00 56.28 172 LYS A C 1
ATOM 1469 O O . LYS A 1 172 ? 42.365 84.443 -24.592 1.00 56.28 172 LYS A O 1
ATOM 1474 N N . LYS A 1 173 ? 43.670 82.841 -23.706 1.00 51.31 173 LYS A N 1
ATOM 1475 C CA . LYS A 1 173 ? 43.749 83.370 -22.338 1.00 51.31 173 LYS A CA 1
ATOM 1476 C C . LYS A 1 173 ? 45.216 83.527 -21.929 1.00 51.31 173 LYS A C 1
ATOM 1478 O O . LYS A 1 173 ? 45.678 82.905 -20.980 1.00 51.31 173 LYS A O 1
ATOM 1483 N N . GLY A 1 174 ? 45.947 84.331 -22.694 1.00 48.34 174 GLY A N 1
ATOM 1484 C CA . GLY A 1 174 ? 47.002 85.158 -22.117 1.00 48.34 174 GLY A CA 1
ATOM 1485 C C . GLY A 1 174 ? 46.345 86.447 -21.625 1.00 48.34 174 GLY A C 1
ATOM 1486 O O . GLY A 1 174 ? 45.516 86.990 -22.350 1.00 48.34 174 GLY A O 1
ATOM 1487 N N . ASP A 1 175 ? 46.699 86.870 -20.415 1.00 45.34 175 ASP A N 1
ATOM 1488 C CA . ASP A 1 175 ? 46.209 88.035 -19.660 1.00 45.34 175 ASP A CA 1
ATOM 1489 C C . ASP A 1 175 ? 44.867 87.875 -18.929 1.00 45.34 175 ASP A C 1
ATOM 1491 O O . ASP A 1 175 ? 43.794 88.161 -19.456 1.00 45.34 175 ASP A O 1
ATOM 1495 N N . ALA A 1 176 ? 44.948 87.423 -17.673 1.00 42.22 176 ALA A N 1
ATOM 1496 C CA . ALA A 1 176 ? 44.535 88.197 -16.493 1.00 42.22 176 ALA A CA 1
ATOM 1497 C C . ALA A 1 176 ? 44.543 87.288 -15.248 1.00 42.22 176 ALA A C 1
ATOM 1499 O O . ALA A 1 176 ? 43.739 86.362 -15.131 1.00 42.22 176 ALA A O 1
ATOM 1500 N N . GLU A 1 177 ? 45.474 87.577 -14.340 1.00 44.34 177 GLU A N 1
ATOM 1501 C CA . GLU A 1 177 ? 45.333 87.360 -12.897 1.00 44.34 177 GLU A CA 1
ATOM 1502 C C . GLU A 1 177 ? 43.971 87.908 -12.437 1.00 44.34 177 GLU A C 1
ATOM 1504 O O . GLU A 1 177 ? 43.612 89.019 -12.824 1.00 44.34 177 GLU A O 1
ATOM 1509 N N . ASP A 1 178 ? 43.192 87.159 -11.661 1.00 43.38 178 ASP A N 1
ATOM 1510 C CA . ASP A 1 178 ? 43.058 87.459 -10.234 1.00 43.38 178 ASP A CA 1
ATOM 1511 C C . ASP A 1 178 ? 42.163 86.436 -9.528 1.00 43.38 178 ASP A C 1
ATOM 1513 O O . ASP A 1 178 ? 41.267 85.798 -10.089 1.00 43.38 178 ASP A O 1
ATOM 1517 N N . ASP A 1 179 ? 42.483 86.307 -8.259 1.00 48.28 179 ASP A N 1
ATOM 1518 C CA . ASP A 1 179 ? 41.980 85.377 -7.279 1.00 48.28 179 ASP A CA 1
ATOM 1519 C C . ASP A 1 179 ? 40.684 85.916 -6.624 1.00 48.28 179 ASP A C 1
ATOM 1521 O O . ASP A 1 179 ? 40.444 87.121 -6.576 1.00 48.28 179 ASP A O 1
ATOM 1525 N N . ARG A 1 180 ? 39.931 85.010 -5.984 1.00 44.56 180 ARG A N 1
ATOM 1526 C CA . ARG A 1 180 ? 38.905 85.242 -4.935 1.00 44.56 180 ARG A CA 1
ATOM 1527 C C . ARG A 1 180 ? 37.413 85.435 -5.285 1.00 44.56 180 ARG A C 1
ATOM 1529 O O . ARG A 1 180 ? 36.992 86.231 -6.109 1.00 44.56 180 ARG A O 1
ATOM 1536 N N . GLN A 1 181 ? 36.649 84.787 -4.396 1.00 40.34 181 GLN A N 1
ATOM 1537 C CA . GLN A 1 181 ? 35.285 85.056 -3.910 1.00 40.34 181 GLN A CA 1
ATOM 1538 C C . GLN A 1 181 ? 34.090 84.343 -4.572 1.00 40.34 181 GLN A C 1
ATOM 1540 O O . GLN A 1 181 ? 33.412 84.825 -5.469 1.00 40.34 181 GLN A O 1
ATOM 1545 N N . SER A 1 182 ? 33.785 83.196 -3.955 1.00 44.94 182 SER A N 1
ATOM 1546 C CA . SER A 1 182 ? 32.446 82.652 -3.687 1.00 44.94 182 SER A CA 1
ATOM 1547 C C . SER A 1 182 ? 31.448 83.715 -3.203 1.00 44.94 182 SER A C 1
ATOM 1549 O O . SER A 1 182 ? 31.776 84.422 -2.253 1.00 44.94 182 SER A O 1
ATOM 1551 N N . THR A 1 183 ? 30.232 83.780 -3.772 1.00 36.81 183 THR A N 1
ATOM 1552 C CA . THR A 1 183 ? 28.941 83.552 -3.061 1.00 36.81 183 THR A CA 1
ATOM 1553 C C . THR A 1 183 ? 27.704 83.690 -3.980 1.00 36.81 183 THR A C 1
ATOM 1555 O O . THR A 1 183 ? 27.473 84.733 -4.572 1.00 36.81 183 THR A O 1
ATOM 1558 N N . VAL A 1 184 ? 26.931 82.598 -4.075 1.00 36.97 184 VAL A N 1
ATOM 1559 C CA . VAL A 1 184 ? 25.462 82.439 -3.883 1.00 36.97 184 VAL A CA 1
ATOM 1560 C C . VAL A 1 184 ? 24.455 83.506 -4.385 1.00 36.97 184 VAL A C 1
ATOM 1562 O O . VAL A 1 184 ? 24.485 84.651 -3.949 1.00 36.97 184 VAL A O 1
ATOM 1565 N N . GLY A 1 185 ? 23.430 83.028 -5.124 1.00 31.67 185 GLY A N 1
ATOM 1566 C CA . GLY A 1 185 ? 22.051 83.577 -5.213 1.00 31.67 185 GLY A CA 1
ATOM 1567 C C . GLY A 1 185 ? 21.408 83.429 -6.612 1.00 31.67 185 GLY A C 1
ATOM 1568 O O . GLY A 1 185 ? 21.844 84.118 -7.523 1.00 31.67 185 GLY A O 1
ATOM 1569 N N . SER A 1 186 ? 20.534 82.429 -6.857 1.00 36.59 186 SER A N 1
ATOM 1570 C CA . SER A 1 186 ? 19.036 82.518 -6.888 1.00 36.59 186 SER A CA 1
ATOM 1571 C C . SER A 1 186 ? 18.466 83.290 -8.103 1.00 36.59 186 SER A C 1
ATOM 1573 O O . SER A 1 186 ? 18.909 84.403 -8.343 1.00 36.59 186 SER A O 1
ATOM 1575 N N . ASP A 1 187 ? 17.490 82.858 -8.925 1.00 37.03 187 ASP A N 1
ATOM 1576 C CA . ASP A 1 187 ? 16.469 81.789 -8.888 1.00 37.03 187 ASP A CA 1
ATOM 1577 C C . ASP A 1 187 ? 15.898 81.477 -10.310 1.00 37.03 187 ASP A C 1
ATOM 1579 O O . ASP A 1 187 ? 16.037 82.291 -11.225 1.00 37.03 187 ASP A O 1
ATOM 1583 N N . CYS A 1 188 ? 15.153 80.355 -10.409 1.00 34.19 188 CYS A N 1
ATOM 1584 C CA . CYS A 1 188 ? 13.992 80.041 -11.290 1.00 34.19 188 CYS A CA 1
ATOM 1585 C C . CYS A 1 188 ? 14.141 79.148 -12.561 1.00 34.19 188 CYS A C 1
ATOM 1587 O O . CYS A 1 188 ? 14.427 79.645 -13.644 1.00 34.19 188 CYS A O 1
ATOM 1589 N N . SER A 1 189 ? 13.734 77.868 -12.390 1.00 39.16 189 SER A N 1
ATOM 1590 C CA . SER A 1 189 ? 13.029 76.900 -13.288 1.00 39.16 189 SER A CA 1
ATOM 1591 C C . SER A 1 189 ? 13.617 76.522 -14.670 1.00 39.16 189 SER A C 1
ATOM 1593 O O . SER A 1 189 ? 13.892 77.392 -15.479 1.00 39.16 189 SER A O 1
ATOM 1595 N N . ALA A 1 190 ? 13.743 75.252 -15.092 1.00 35.41 190 ALA A N 1
ATOM 1596 C CA . ALA A 1 190 ? 13.100 74.004 -14.665 1.00 35.41 190 ALA A CA 1
ATOM 1597 C C . ALA A 1 190 ? 13.943 72.741 -15.001 1.00 35.41 190 ALA A C 1
ATOM 1599 O O . ALA A 1 190 ? 14.568 72.662 -16.054 1.00 35.41 190 ALA A O 1
ATOM 1600 N N . GLU A 1 191 ? 13.853 71.773 -14.083 1.00 34.22 191 GLU A N 1
ATOM 1601 C CA . GLU A 1 191 ? 13.826 70.303 -14.231 1.00 34.22 191 GLU A CA 1
ATOM 1602 C C . GLU A 1 191 ? 15.048 69.444 -14.647 1.00 34.22 191 GLU A C 1
ATOM 1604 O O . GLU A 1 191 ? 15.575 69.487 -15.753 1.00 34.22 191 GLU A O 1
ATOM 1609 N N . SER A 1 192 ? 15.302 68.498 -13.727 1.00 32.28 192 SER A N 1
ATOM 1610 C CA . SER A 1 192 ? 15.854 67.141 -13.856 1.00 32.28 192 SER A CA 1
ATOM 1611 C C . SER A 1 192 ? 17.374 66.946 -13.776 1.00 32.28 192 SER A C 1
ATOM 1613 O O . SER A 1 192 ? 18.106 66.942 -14.762 1.00 32.28 192 SER A O 1
ATOM 1615 N N . SER A 1 193 ? 17.832 66.704 -12.545 1.00 43.16 193 SER A N 1
ATOM 1616 C CA . SER A 1 193 ? 19.168 66.228 -12.189 1.00 43.16 193 SER A CA 1
ATOM 1617 C C . SER A 1 193 ? 19.175 64.708 -11.972 1.00 43.16 193 SER A C 1
ATOM 1619 O O . SER A 1 193 ? 18.601 64.227 -10.995 1.00 43.16 193 SER A O 1
ATOM 1621 N N . ILE A 1 194 ? 19.905 63.974 -12.813 1.00 39.25 194 ILE A N 1
ATOM 1622 C CA . ILE A 1 194 ? 20.526 62.691 -12.447 1.00 39.25 194 ILE A CA 1
ATOM 1623 C C . ILE A 1 194 ? 22.038 62.894 -12.593 1.00 39.25 194 ILE A C 1
ATOM 1625 O O . ILE A 1 194 ? 22.522 63.272 -13.660 1.00 39.25 194 ILE A O 1
ATOM 1629 N N . SER A 1 195 ? 22.768 62.738 -11.487 1.00 38.00 195 SER A N 1
ATOM 1630 C CA . SER A 1 195 ? 24.204 63.004 -11.384 1.00 38.00 195 SER A CA 1
ATOM 1631 C C . SER A 1 195 ? 25.034 61.990 -12.173 1.00 38.00 195 SER A C 1
ATOM 1633 O O . SER A 1 195 ? 24.921 60.786 -11.965 1.00 38.00 195 SER A O 1
ATOM 1635 N N . LEU A 1 196 ? 25.924 62.499 -13.023 1.00 45.75 196 LEU A N 1
ATOM 1636 C CA . LEU A 1 196 ? 26.873 61.748 -13.855 1.00 45.75 196 LEU A CA 1
ATOM 1637 C C . LEU A 1 196 ? 28.131 61.269 -13.100 1.00 45.75 196 LEU A C 1
ATOM 1639 O O . LEU A 1 196 ? 29.064 60.796 -13.741 1.00 45.75 196 LEU A O 1
ATOM 1643 N N . ASP A 1 197 ? 28.163 61.367 -11.768 1.00 45.38 197 ASP A N 1
ATOM 1644 C CA . ASP A 1 197 ? 29.319 60.948 -10.957 1.00 45.38 197 ASP A CA 1
ATOM 1645 C C . ASP A 1 197 ? 29.283 59.467 -10.545 1.00 45.38 197 ASP A C 1
ATOM 1647 O O . ASP A 1 197 ? 30.312 58.916 -10.178 1.00 45.38 197 ASP A O 1
ATOM 1651 N N . THR A 1 198 ? 28.152 58.765 -10.680 1.00 45.94 198 THR A N 1
ATOM 1652 C CA . THR A 1 198 ? 28.064 57.335 -10.308 1.00 45.94 198 THR A CA 1
ATOM 1653 C C . THR A 1 198 ? 28.515 56.387 -11.426 1.00 45.94 198 THR A C 1
ATOM 1655 O O . THR A 1 198 ? 28.796 55.227 -11.173 1.00 45.94 198 THR A O 1
ATOM 1658 N N . ILE A 1 199 ? 28.624 56.865 -12.672 1.00 47.03 199 ILE A N 1
ATOM 1659 C CA . ILE A 1 199 ? 29.028 56.024 -13.816 1.00 47.03 199 ILE A CA 1
ATOM 1660 C C . ILE A 1 199 ? 30.559 55.909 -13.912 1.00 47.03 199 ILE A C 1
ATOM 1662 O O . ILE A 1 199 ? 31.073 54.937 -14.454 1.00 47.03 199 ILE A O 1
ATOM 1666 N N . ALA A 1 200 ? 31.315 56.881 -13.391 1.00 47.88 200 ALA A N 1
ATOM 1667 C CA . ALA A 1 200 ? 32.774 56.878 -13.504 1.00 47.88 200 ALA A CA 1
ATOM 1668 C C . ALA A 1 200 ? 33.448 55.837 -12.588 1.00 47.88 200 ALA A C 1
ATOM 1670 O O . ALA A 1 200 ? 34.431 55.222 -13.000 1.00 47.88 200 ALA A O 1
ATOM 1671 N N . GLU A 1 201 ? 32.905 55.594 -11.391 1.00 47.28 201 GLU A N 1
ATOM 1672 C CA . GLU A 1 201 ? 33.477 54.642 -10.422 1.00 47.28 201 GLU A CA 1
ATOM 1673 C C . GLU A 1 201 ? 33.247 53.170 -10.826 1.00 47.28 201 GLU A C 1
ATOM 1675 O O . GLU A 1 201 ? 34.117 52.323 -10.598 1.00 47.28 201 GLU A O 1
ATOM 1680 N N . ASP A 1 202 ? 32.151 52.875 -11.534 1.00 49.69 202 ASP A N 1
ATOM 1681 C CA . ASP A 1 202 ? 31.832 51.524 -12.029 1.00 49.69 202 ASP A CA 1
ATOM 1682 C C . ASP A 1 202 ? 32.727 51.084 -13.209 1.00 49.69 202 ASP A C 1
ATOM 1684 O O . ASP A 1 202 ? 32.971 49.894 -13.415 1.00 49.69 202 ASP A O 1
ATOM 1688 N N . PHE A 1 203 ? 33.282 52.026 -13.984 1.00 49.81 203 PHE A N 1
ATOM 1689 C CA . PHE A 1 203 ? 34.200 51.699 -15.086 1.00 49.81 203 PHE A CA 1
ATOM 1690 C C . PHE A 1 203 ? 35.652 51.477 -14.634 1.00 49.81 203 PHE A C 1
ATOM 1692 O O . PHE A 1 203 ? 36.387 50.739 -15.299 1.00 49.81 203 PHE A O 1
ATOM 1699 N N . GLU A 1 204 ? 36.089 52.084 -13.527 1.00 54.22 204 GLU A N 1
ATOM 1700 C CA . GLU A 1 204 ? 37.425 51.820 -12.969 1.00 54.22 204 GLU A CA 1
ATOM 1701 C C . GLU A 1 204 ? 37.482 50.482 -12.220 1.00 54.22 204 GLU A C 1
ATOM 1703 O O . GLU A 1 204 ? 38.463 49.746 -12.362 1.00 54.22 204 GLU A O 1
ATOM 1708 N N . THR A 1 205 ? 36.413 50.110 -11.510 1.00 54.62 205 THR A N 1
ATOM 1709 C CA . THR A 1 205 ? 36.279 48.789 -10.867 1.00 54.62 205 THR A CA 1
ATOM 1710 C C . THR A 1 205 ? 36.190 47.658 -11.895 1.00 54.62 205 THR A C 1
ATOM 1712 O O . THR A 1 205 ? 36.894 46.658 -11.779 1.00 54.62 205 THR A O 1
ATOM 1715 N N . PHE A 1 206 ? 35.440 47.845 -12.985 1.00 57.72 206 PHE A N 1
ATOM 1716 C CA . PHE A 1 206 ? 35.361 46.841 -14.051 1.00 57.72 206 PHE A CA 1
ATOM 1717 C C . PHE A 1 206 ? 36.697 46.623 -14.788 1.00 57.72 206 PHE A C 1
ATOM 1719 O O . PHE A 1 206 ? 37.059 45.492 -15.114 1.00 57.72 206 PHE A O 1
ATOM 1726 N N . ASN A 1 207 ? 37.472 47.688 -15.030 1.00 63.69 207 ASN A N 1
ATOM 1727 C CA . ASN A 1 207 ? 38.797 47.556 -15.649 1.00 63.69 207 ASN A CA 1
ATOM 1728 C C . ASN A 1 207 ? 39.822 46.903 -14.713 1.00 63.69 207 ASN A C 1
ATOM 1730 O O . ASN A 1 207 ? 40.643 46.112 -15.179 1.00 63.69 207 ASN A O 1
ATOM 1734 N N . THR A 1 208 ? 39.764 47.186 -13.409 1.00 68.06 208 THR A N 1
ATOM 1735 C CA . THR A 1 208 ? 40.646 46.533 -12.430 1.00 68.06 208 THR A CA 1
ATOM 1736 C C . THR A 1 208 ? 40.320 45.048 -12.272 1.00 68.06 208 THR A C 1
ATOM 1738 O O . THR A 1 208 ? 41.246 44.240 -12.243 1.00 68.06 208 THR A O 1
ATOM 1741 N N . ASP A 1 209 ? 39.046 44.654 -12.304 1.00 65.56 209 ASP A N 1
ATOM 1742 C CA . ASP A 1 209 ? 38.644 43.240 -12.272 1.00 65.56 209 ASP A CA 1
ATOM 1743 C C . ASP A 1 209 ? 39.072 42.465 -13.529 1.00 65.56 209 ASP A C 1
ATOM 1745 O O . ASP A 1 209 ? 39.514 41.314 -13.442 1.00 65.56 209 ASP A O 1
ATOM 1749 N N . ILE A 1 210 ? 39.008 43.088 -14.711 1.00 71.38 210 ILE A N 1
ATOM 1750 C CA . ILE A 1 210 ? 39.520 42.479 -15.949 1.00 71.38 210 ILE A CA 1
ATOM 1751 C C . ILE A 1 210 ? 41.038 42.297 -15.878 1.00 71.38 210 ILE A C 1
ATOM 1753 O O . ILE A 1 210 ? 41.549 41.247 -16.274 1.00 71.38 210 ILE A O 1
ATOM 1757 N N . GLU A 1 211 ? 41.765 43.285 -15.360 1.00 77.06 211 GLU A N 1
ATOM 1758 C CA . GLU A 1 211 ? 43.222 43.223 -15.254 1.00 77.06 211 GLU A CA 1
ATOM 1759 C C . GLU A 1 211 ? 43.684 42.203 -14.199 1.00 77.06 211 GLU A C 1
ATOM 1761 O O . GLU A 1 211 ? 44.634 41.452 -14.440 1.00 77.06 211 GLU A O 1
ATOM 1766 N N . ILE A 1 212 ? 42.957 42.075 -13.084 1.00 78.44 212 ILE A N 1
ATOM 1767 C CA . ILE A 1 212 ? 43.174 41.029 -12.072 1.00 78.44 212 ILE A CA 1
ATOM 1768 C C . ILE A 1 212 ? 42.927 39.637 -12.670 1.00 78.44 212 ILE A C 1
ATOM 1770 O O . ILE A 1 212 ? 43.760 38.744 -12.494 1.00 78.44 212 ILE A O 1
ATOM 1774 N N . ASN A 1 213 ? 41.846 39.454 -13.434 1.00 69.81 213 ASN A N 1
ATOM 1775 C CA . ASN A 1 213 ? 41.555 38.184 -14.105 1.00 69.81 213 ASN A CA 1
ATOM 1776 C C . ASN A 1 213 ? 42.610 37.827 -15.162 1.00 69.81 213 ASN A C 1
ATOM 1778 O O . ASN A 1 213 ? 43.026 36.670 -15.260 1.00 69.81 213 ASN A O 1
ATOM 1782 N N . TYR A 1 214 ? 43.114 38.811 -15.909 1.00 81.38 214 TYR A N 1
ATOM 1783 C CA . TYR A 1 214 ? 44.192 38.589 -16.874 1.00 81.38 214 TYR A CA 1
ATOM 1784 C C . TYR A 1 214 ? 45.507 38.188 -16.197 1.00 81.38 214 TYR A C 1
ATOM 1786 O O . TYR A 1 214 ? 46.212 37.301 -16.682 1.00 81.38 214 TYR A O 1
ATOM 1794 N N . GLN A 1 215 ? 45.835 38.805 -15.058 1.00 80.38 215 GLN A N 1
ATOM 1795 C CA . GLN A 1 215 ? 47.013 38.432 -14.275 1.00 80.38 215 GLN A CA 1
ATOM 1796 C C . GLN A 1 215 ? 46.866 37.051 -13.623 1.00 80.38 215 GLN A C 1
ATOM 1798 O O . GLN A 1 215 ? 47.852 36.315 -13.557 1.00 80.38 215 GLN A O 1
ATOM 1803 N N . ALA A 1 216 ? 45.662 36.677 -13.177 1.00 76.50 216 ALA A N 1
ATOM 1804 C CA . ALA A 1 216 ? 45.375 35.347 -12.641 1.00 76.50 216 ALA A CA 1
ATOM 1805 C C . ALA A 1 216 ? 45.569 34.261 -13.710 1.00 76.50 216 ALA A C 1
ATOM 1807 O O . ALA A 1 216 ? 46.322 33.314 -13.485 1.00 76.50 216 ALA A O 1
ATOM 1808 N N . LEU A 1 217 ? 45.014 34.466 -14.909 1.00 77.62 217 LEU A N 1
ATOM 1809 C CA . LEU A 1 217 ? 45.196 33.560 -16.048 1.00 77.62 217 LEU A CA 1
ATOM 1810 C C . LEU A 1 217 ? 46.663 33.439 -16.473 1.00 77.62 217 LEU A C 1
ATOM 1812 O O . LEU A 1 217 ? 47.122 32.354 -16.821 1.00 77.62 217 LEU A O 1
ATOM 1816 N N . TYR A 1 218 ? 47.435 34.527 -16.420 1.00 83.31 218 TYR A N 1
ATOM 1817 C CA . TYR A 1 218 ? 48.868 34.471 -16.720 1.00 83.31 218 TYR A CA 1
ATOM 1818 C C . TYR A 1 218 ? 49.662 33.659 -15.689 1.00 83.31 218 TYR A C 1
ATOM 1820 O O . TYR A 1 218 ? 50.590 32.941 -16.067 1.00 83.31 218 TYR A O 1
ATOM 1828 N N . ARG A 1 219 ? 49.309 33.750 -14.399 1.00 81.25 219 ARG A N 1
ATOM 1829 C CA . ARG A 1 219 ? 49.935 32.931 -13.346 1.00 81.25 219 ARG A CA 1
ATOM 1830 C C . ARG A 1 219 ? 49.564 31.462 -13.495 1.00 81.25 219 ARG A C 1
ATOM 1832 O O . ARG A 1 219 ? 50.459 30.626 -13.470 1.00 81.25 219 ARG A O 1
ATOM 1839 N N . GLU A 1 220 ? 48.292 31.166 -13.738 1.00 77.69 220 GLU A N 1
ATOM 1840 C CA . GLU A 1 220 ? 47.806 29.802 -13.957 1.00 77.69 220 GLU A CA 1
ATOM 1841 C C . GLU A 1 220 ? 48.475 29.158 -15.180 1.00 77.69 220 GLU A C 1
ATOM 1843 O O . GLU A 1 220 ? 48.953 28.027 -15.119 1.00 77.69 220 GLU A O 1
ATOM 1848 N N . ASN A 1 221 ? 48.629 29.906 -16.274 1.00 80.69 221 ASN A N 1
ATOM 1849 C CA . ASN A 1 221 ? 49.316 29.415 -17.467 1.00 80.69 221 ASN A CA 1
ATOM 1850 C C . ASN A 1 221 ? 50.823 29.187 -17.218 1.00 80.69 221 ASN A C 1
ATOM 1852 O O . ASN A 1 221 ? 51.399 28.211 -17.701 1.00 80.69 221 ASN A O 1
ATOM 1856 N N . ALA A 1 222 ? 51.469 30.028 -16.401 1.00 81.56 222 ALA A N 1
ATOM 1857 C CA . ALA A 1 222 ? 52.859 29.823 -15.986 1.00 81.56 222 ALA A CA 1
ATOM 1858 C C . ALA A 1 222 ? 53.030 28.606 -15.052 1.00 81.56 222 ALA A C 1
ATOM 1860 O O . ALA A 1 222 ? 54.033 27.891 -15.138 1.00 81.56 222 ALA A O 1
ATOM 1861 N N . GLU A 1 223 ? 52.056 28.340 -14.180 1.00 76.56 223 GLU A N 1
ATOM 1862 C CA . GLU A 1 223 ? 52.022 27.157 -13.313 1.00 76.56 223 GLU A CA 1
ATOM 1863 C C . GLU A 1 223 ? 51.766 25.877 -14.110 1.00 76.56 223 GLU A C 1
ATOM 1865 O O . GLU A 1 223 ? 52.474 24.887 -13.916 1.00 76.56 223 GLU A O 1
ATOM 1870 N N . LEU A 1 224 ? 50.852 25.914 -15.081 1.00 77.56 224 LEU A N 1
ATOM 1871 C CA . LEU A 1 224 ? 50.608 24.813 -16.010 1.00 77.56 224 LEU A CA 1
ATOM 1872 C C . LEU A 1 224 ? 51.836 24.514 -16.870 1.00 77.56 224 LEU A C 1
ATOM 1874 O O . LEU A 1 224 ? 52.180 23.348 -17.055 1.00 77.56 224 LEU A O 1
ATOM 1878 N N . GLN A 1 225 ? 52.553 25.537 -17.344 1.00 77.25 225 GLN A N 1
ATOM 1879 C CA . GLN A 1 225 ? 53.819 25.336 -18.051 1.00 77.25 225 GLN A CA 1
ATOM 1880 C C . GLN A 1 225 ? 54.895 24.725 -17.149 1.00 77.25 225 GLN A C 1
ATOM 1882 O O . GLN A 1 225 ? 55.604 23.822 -17.594 1.00 77.25 225 GLN A O 1
ATOM 1887 N N . LYS A 1 226 ? 54.989 25.138 -15.877 1.00 76.94 226 LYS A N 1
ATOM 1888 C CA . LYS A 1 226 ? 55.877 24.493 -14.894 1.00 76.94 226 LYS A CA 1
ATOM 1889 C C . LYS A 1 226 ? 55.489 23.038 -14.630 1.00 76.94 226 LYS A C 1
ATOM 1891 O O . LYS A 1 226 ? 56.376 22.190 -14.588 1.00 76.94 226 LYS A O 1
ATOM 1896 N N . ALA A 1 227 ? 54.199 22.732 -14.497 1.00 69.81 227 ALA A N 1
ATOM 1897 C CA . ALA A 1 227 ? 53.699 21.373 -14.289 1.00 69.81 227 ALA A CA 1
ATOM 1898 C C . ALA A 1 227 ? 53.962 20.476 -15.511 1.00 69.81 227 ALA A C 1
ATOM 1900 O O . ALA A 1 227 ? 54.457 19.359 -15.370 1.00 69.81 227 ALA A O 1
ATOM 1901 N N . LEU A 1 228 ? 53.740 20.991 -16.724 1.00 72.31 228 LEU A N 1
ATOM 1902 C CA . LEU A 1 228 ? 54.084 20.314 -17.978 1.00 72.31 228 LEU A CA 1
ATOM 1903 C C . LEU A 1 228 ? 55.591 20.094 -18.131 1.00 72.31 228 LEU A C 1
ATOM 1905 O O . LEU A 1 228 ? 56.019 19.060 -18.643 1.00 72.31 228 LEU A O 1
ATOM 1909 N N . GLN A 1 229 ? 56.409 21.051 -17.695 1.00 72.50 229 GLN A N 1
ATOM 1910 C CA . GLN A 1 229 ? 57.863 20.929 -17.735 1.00 72.50 229 GLN A CA 1
ATOM 1911 C C . GLN A 1 229 ? 58.375 19.926 -16.690 1.00 72.50 229 GLN A C 1
ATOM 1913 O O . GLN A 1 229 ? 59.284 19.157 -16.992 1.00 72.50 229 GLN A O 1
ATOM 1918 N N . ALA A 1 230 ? 57.747 19.858 -15.512 1.00 65.44 230 ALA A N 1
ATOM 1919 C CA . ALA A 1 230 ? 58.009 18.834 -14.501 1.00 65.44 230 ALA A CA 1
ATOM 1920 C C . ALA A 1 230 ? 57.621 17.425 -14.991 1.00 65.44 230 ALA A C 1
ATOM 1922 O O . ALA A 1 230 ? 58.399 16.488 -14.822 1.00 65.44 230 ALA A O 1
ATOM 1923 N N . LEU A 1 231 ? 56.483 17.292 -15.685 1.00 60.69 231 LEU A N 1
ATOM 1924 C CA . LEU A 1 231 ? 56.053 16.048 -16.341 1.00 60.69 231 LEU A CA 1
ATOM 1925 C C . LEU A 1 231 ? 56.998 15.626 -17.479 1.00 60.69 231 LEU A C 1
ATOM 1927 O O . LEU A 1 231 ? 57.293 14.444 -17.631 1.00 60.69 231 LEU A O 1
ATOM 1931 N N . LYS A 1 232 ? 57.535 16.581 -18.251 1.00 66.06 232 LYS A N 1
ATOM 1932 C CA . LYS A 1 232 ? 58.535 16.302 -19.300 1.00 66.06 232 LYS A CA 1
ATOM 1933 C C . LYS A 1 232 ? 59.898 15.871 -18.755 1.00 66.06 232 LYS A C 1
ATOM 1935 O O . LYS A 1 232 ? 60.608 15.146 -19.445 1.00 66.06 232 LYS A O 1
ATOM 1940 N N . LEU A 1 233 ? 60.282 16.333 -17.564 1.00 63.34 233 LEU A N 1
ATOM 1941 C CA . LEU A 1 233 ? 61.596 16.058 -16.973 1.00 63.34 233 LEU A CA 1
ATOM 1942 C C . LEU A 1 233 ? 61.656 14.737 -16.187 1.00 63.34 233 LEU A C 1
ATOM 1944 O O . LEU A 1 233 ? 62.758 14.296 -15.872 1.00 63.34 233 LEU A O 1
ATOM 1948 N N . ASN A 1 234 ? 60.523 14.081 -15.902 1.00 58.28 234 ASN A N 1
ATOM 1949 C CA . ASN A 1 234 ? 60.503 12.768 -15.243 1.00 58.28 234 ASN A CA 1
ATOM 1950 C C . ASN A 1 234 ? 59.321 11.888 -15.710 1.00 58.28 234 ASN A C 1
ATOM 1952 O O . ASN A 1 234 ? 58.308 11.791 -15.018 1.00 58.28 234 ASN A O 1
ATOM 1956 N N . PRO A 1 235 ? 59.451 11.190 -16.855 1.00 55.00 235 PRO A N 1
ATOM 1957 C CA . PRO A 1 235 ? 58.376 10.356 -17.400 1.00 55.00 235 PRO A CA 1
ATOM 1958 C C . PRO A 1 235 ? 58.144 9.040 -16.635 1.00 55.00 235 PRO A C 1
ATOM 1960 O O . PRO A 1 235 ? 57.120 8.407 -16.839 1.00 55.00 235 PRO A O 1
ATOM 1963 N N . GLY A 1 236 ? 59.085 8.603 -15.784 1.00 56.94 236 GLY A N 1
ATOM 1964 C CA . GLY A 1 236 ? 59.061 7.265 -15.165 1.00 56.94 236 GLY A CA 1
ATOM 1965 C C . GLY A 1 236 ? 58.841 7.211 -13.649 1.00 56.94 236 GLY A C 1
ATOM 1966 O O . GLY A 1 236 ? 58.773 6.121 -13.098 1.00 56.94 236 GLY A O 1
ATOM 1967 N N . GLY A 1 237 ? 58.761 8.348 -12.949 1.00 56.56 237 GLY A N 1
ATOM 1968 C CA . GLY A 1 237 ? 58.672 8.370 -11.475 1.00 56.56 237 GLY A CA 1
ATOM 1969 C C . GLY A 1 237 ? 57.264 8.567 -10.901 1.00 56.56 237 GLY A C 1
ATOM 1970 O O . GLY A 1 237 ? 57.040 8.291 -9.727 1.00 56.56 237 GLY A O 1
ATOM 1971 N N . LEU A 1 238 ? 56.321 9.061 -11.708 1.00 52.62 238 LEU A N 1
ATOM 1972 C CA . LEU A 1 238 ? 55.001 9.511 -11.245 1.00 52.62 238 LEU A CA 1
ATOM 1973 C C . LEU A 1 238 ? 53.896 8.455 -11.398 1.00 52.62 238 LEU A C 1
ATOM 1975 O O . LEU A 1 238 ? 52.979 8.429 -10.581 1.00 52.62 238 LEU A O 1
ATOM 1979 N N . GLU A 1 239 ? 53.994 7.550 -12.377 1.00 59.28 239 GLU A N 1
ATOM 1980 C CA . GLU A 1 239 ? 53.003 6.476 -12.551 1.00 59.28 239 GLU A CA 1
ATOM 1981 C C . GLU A 1 239 ? 53.046 5.461 -11.402 1.00 59.28 239 GLU A C 1
ATOM 1983 O O . GLU A 1 239 ? 52.002 5.069 -10.890 1.00 59.28 239 GLU A O 1
ATOM 1988 N N . GLU A 1 240 ? 54.233 5.071 -10.930 1.00 58.12 240 GLU A N 1
ATOM 1989 C CA . GLU A 1 240 ? 54.356 3.954 -9.987 1.00 58.12 240 GLU A CA 1
ATOM 1990 C C . GLU A 1 240 ? 53.955 4.311 -8.543 1.00 58.12 240 GLU A C 1
ATOM 1992 O O . GLU A 1 240 ? 53.436 3.461 -7.818 1.00 58.12 240 GLU A O 1
ATOM 1997 N N . SER A 1 241 ? 54.138 5.569 -8.122 1.00 63.97 241 SER A N 1
ATOM 1998 C CA . SER A 1 241 ? 53.658 6.061 -6.819 1.00 63.97 241 SER A CA 1
ATOM 1999 C C . SER A 1 241 ? 52.139 6.232 -6.814 1.00 63.97 241 SER A C 1
ATOM 2001 O O . SER A 1 241 ? 51.483 5.738 -5.901 1.00 63.97 241 SER A O 1
ATOM 2003 N N . LEU A 1 242 ? 51.566 6.845 -7.855 1.00 71.44 242 LEU A N 1
ATOM 2004 C CA . LEU A 1 242 ? 50.121 7.048 -7.949 1.00 71.44 242 LEU A CA 1
ATOM 2005 C C . LEU A 1 242 ? 49.367 5.713 -8.061 1.00 71.44 242 LEU A C 1
ATOM 2007 O O . LEU A 1 242 ? 48.346 5.523 -7.399 1.00 71.44 242 LEU A O 1
ATOM 2011 N N . LEU A 1 243 ? 49.895 4.763 -8.842 1.00 72.56 243 LEU A N 1
ATOM 2012 C CA . LEU A 1 243 ? 49.349 3.407 -8.934 1.00 72.56 243 LEU A CA 1
ATOM 2013 C C . LEU A 1 243 ? 49.455 2.658 -7.603 1.00 72.56 243 LEU A C 1
ATOM 2015 O O . LEU A 1 243 ? 48.510 1.968 -7.233 1.00 72.56 243 LEU A O 1
ATOM 2019 N N . ARG A 1 244 ? 50.555 2.803 -6.849 1.00 76.44 244 ARG A N 1
ATOM 2020 C CA . ARG A 1 244 ? 50.674 2.204 -5.506 1.00 76.44 244 ARG A CA 1
ATOM 2021 C C . ARG A 1 244 ? 49.688 2.804 -4.517 1.00 76.44 244 ARG A C 1
ATOM 2023 O O . ARG A 1 244 ? 49.113 2.050 -3.735 1.00 76.44 244 ARG A O 1
ATOM 2030 N N . ASP A 1 245 ? 49.459 4.109 -4.558 1.00 75.69 245 ASP A N 1
ATOM 2031 C CA . ASP A 1 245 ? 48.515 4.772 -3.657 1.00 75.69 245 ASP A CA 1
ATOM 2032 C C . ASP A 1 245 ? 47.065 4.399 -3.999 1.00 75.69 245 ASP A C 1
ATOM 2034 O O . ASP A 1 245 ? 46.283 4.066 -3.106 1.00 75.69 245 ASP A O 1
ATOM 2038 N N . GLN A 1 246 ? 46.721 4.329 -5.290 1.00 77.94 246 GLN A N 1
ATOM 2039 C CA . GLN A 1 246 ? 45.423 3.819 -5.748 1.00 77.94 246 GLN A CA 1
ATOM 2040 C C . GLN A 1 246 ? 45.224 2.344 -5.390 1.00 77.94 246 GLN A C 1
ATOM 2042 O O . GLN A 1 246 ? 44.158 1.966 -4.904 1.00 77.94 246 GLN A O 1
ATOM 2047 N N . LEU A 1 247 ? 46.252 1.512 -5.566 1.00 80.62 247 LEU A N 1
ATOM 2048 C CA . LEU A 1 247 ? 46.213 0.097 -5.207 1.00 80.62 247 LEU A CA 1
ATOM 2049 C C . LEU A 1 247 ? 46.097 -0.088 -3.689 1.00 80.62 247 LEU A C 1
ATOM 2051 O O . LEU A 1 247 ? 45.373 -0.965 -3.224 1.00 80.62 247 LEU A O 1
ATOM 2055 N N . THR A 1 248 ? 46.772 0.746 -2.901 1.00 83.19 248 THR A N 1
ATOM 2056 C CA . THR A 1 248 ? 46.664 0.732 -1.438 1.00 83.19 248 THR A CA 1
ATOM 2057 C C . THR A 1 248 ? 45.256 1.129 -1.006 1.00 83.19 248 THR A C 1
ATOM 2059 O O . THR A 1 248 ? 44.670 0.427 -0.190 1.00 83.19 248 THR A O 1
ATOM 2062 N N . CYS A 1 249 ? 44.679 2.170 -1.617 1.00 82.38 249 CYS A N 1
ATOM 2063 C CA . CYS A 1 249 ? 43.300 2.608 -1.384 1.00 82.38 249 CYS A CA 1
ATOM 2064 C C . CYS A 1 249 ? 42.265 1.527 -1.752 1.00 82.38 249 CYS A C 1
ATOM 2066 O O . CYS A 1 249 ? 41.317 1.269 -1.003 1.00 82.38 249 CYS A O 1
ATOM 2068 N N . ALA A 1 250 ? 42.471 0.836 -2.876 1.00 81.31 250 ALA A N 1
ATOM 2069 C CA . ALA A 1 250 ? 41.642 -0.295 -3.275 1.00 81.31 250 ALA A CA 1
ATOM 2070 C C . ALA A 1 250 ? 41.734 -1.443 -2.256 1.00 81.31 250 ALA A C 1
ATOM 2072 O O . ALA A 1 250 ? 40.706 -1.973 -1.837 1.00 81.31 250 ALA A O 1
ATOM 2073 N N . HIS A 1 251 ? 42.937 -1.786 -1.784 1.00 84.81 251 HIS A N 1
ATOM 2074 C CA . HIS A 1 251 ? 43.118 -2.831 -0.773 1.00 84.81 251 HIS A CA 1
ATOM 2075 C C . HIS A 1 251 ? 42.490 -2.480 0.581 1.00 84.81 251 HIS A C 1
ATOM 2077 O O . HIS A 1 251 ? 41.870 -3.351 1.192 1.00 84.81 251 HIS A O 1
ATOM 2083 N N . THR A 1 252 ? 42.589 -1.233 1.056 1.00 86.94 252 THR A N 1
ATOM 2084 C CA . THR A 1 252 ? 41.886 -0.813 2.283 1.00 86.94 252 THR A CA 1
ATOM 2085 C C . THR A 1 252 ? 40.374 -0.860 2.112 1.00 86.94 252 THR A C 1
ATOM 2087 O O . THR A 1 252 ? 39.680 -1.295 3.029 1.00 86.94 252 THR A O 1
ATOM 2090 N N . THR A 1 253 ? 39.862 -0.484 0.939 1.00 87.12 253 THR A N 1
ATOM 2091 C CA . THR A 1 253 ? 38.425 -0.561 0.635 1.00 87.12 253 THR A CA 1
ATOM 2092 C C . THR A 1 253 ? 37.939 -2.011 0.636 1.00 87.12 253 THR A C 1
ATOM 2094 O O . THR A 1 253 ? 36.932 -2.325 1.269 1.00 87.12 253 THR A O 1
ATOM 2097 N N . ILE A 1 254 ? 38.690 -2.921 0.010 1.00 87.94 254 ILE A N 1
ATOM 2098 C CA . ILE A 1 254 ? 38.394 -4.362 0.013 1.00 87.94 254 ILE A CA 1
ATOM 2099 C C . ILE A 1 254 ? 38.431 -4.919 1.442 1.00 87.94 254 ILE A C 1
ATOM 2101 O O . ILE A 1 254 ? 37.527 -5.651 1.841 1.00 87.94 254 ILE A O 1
ATOM 2105 N N . ALA A 1 255 ? 39.426 -4.542 2.250 1.00 87.50 255 ALA A N 1
ATOM 2106 C CA . ALA A 1 255 ? 39.516 -4.978 3.642 1.00 87.50 255 ALA A CA 1
ATOM 2107 C C . ALA A 1 255 ? 38.319 -4.494 4.483 1.00 87.50 255 ALA A C 1
ATOM 2109 O O . ALA A 1 255 ? 37.771 -5.259 5.275 1.00 87.50 255 ALA A O 1
ATOM 2110 N N . GLN A 1 256 ? 37.867 -3.252 4.280 1.00 85.88 256 GLN A N 1
ATOM 2111 C CA . GLN A 1 256 ? 36.670 -2.719 4.938 1.00 85.88 256 GLN A CA 1
ATOM 2112 C C . GLN A 1 256 ? 35.398 -3.454 4.502 1.00 85.88 256 GLN A C 1
ATOM 2114 O O . GLN A 1 256 ? 34.583 -3.824 5.347 1.00 85.88 256 GLN A O 1
ATOM 2119 N N . GLN A 1 257 ? 35.244 -3.728 3.205 1.00 86.12 257 GLN A N 1
ATOM 2120 C CA . GLN A 1 257 ? 34.117 -4.508 2.691 1.00 86.12 257 GLN A CA 1
ATOM 2121 C C . GLN A 1 257 ? 34.111 -5.935 3.252 1.00 86.12 257 GLN A C 1
ATOM 2123 O O . GLN A 1 257 ? 33.052 -6.437 3.624 1.00 86.12 257 GLN A O 1
ATOM 2128 N N . GLN A 1 258 ? 35.278 -6.564 3.409 1.00 89.81 258 GLN A N 1
ATOM 2129 C CA . GLN A 1 258 ? 35.385 -7.899 3.998 1.00 89.81 258 GLN A CA 1
ATOM 2130 C C . GLN A 1 258 ? 34.938 -7.930 5.468 1.00 89.81 258 GLN A C 1
ATOM 2132 O O . GLN A 1 258 ? 34.293 -8.888 5.892 1.00 89.81 258 GLN A O 1
ATOM 2137 N N . ILE A 1 259 ? 35.226 -6.877 6.241 1.00 89.00 259 ILE A N 1
ATOM 2138 C CA . ILE A 1 259 ? 34.737 -6.745 7.623 1.00 89.00 259 ILE A CA 1
ATOM 2139 C C . ILE A 1 259 ? 33.206 -6.651 7.643 1.00 89.00 259 ILE A C 1
ATOM 2141 O O . ILE A 1 259 ? 32.562 -7.330 8.439 1.00 89.00 259 ILE A O 1
ATOM 2145 N N . ILE A 1 260 ? 32.611 -5.867 6.739 1.00 86.19 260 ILE A N 1
ATOM 2146 C CA . ILE A 1 260 ? 31.149 -5.741 6.629 1.00 86.19 260 ILE A CA 1
ATOM 2147 C C . ILE A 1 260 ? 30.513 -7.085 6.251 1.00 86.19 260 ILE A C 1
ATOM 2149 O O . ILE A 1 260 ? 29.512 -7.477 6.847 1.00 86.19 260 ILE A O 1
ATOM 2153 N N . ILE A 1 261 ? 31.108 -7.818 5.306 1.00 87.38 261 ILE A N 1
ATOM 2154 C CA . ILE A 1 261 ? 30.643 -9.155 4.910 1.00 87.38 261 ILE A CA 1
ATOM 2155 C C . ILE A 1 261 ? 30.683 -10.117 6.101 1.00 87.38 261 ILE A C 1
ATOM 2157 O O . ILE A 1 261 ? 29.696 -10.804 6.360 1.00 87.38 261 ILE A O 1
ATOM 2161 N N . ASN A 1 262 ? 31.781 -10.135 6.860 1.00 89.88 262 ASN A N 1
ATOM 2162 C CA . ASN A 1 262 ? 31.910 -10.998 8.034 1.00 89.88 262 ASN A CA 1
ATOM 2163 C C . ASN A 1 262 ? 30.860 -10.655 9.107 1.00 89.88 262 ASN A C 1
ATOM 2165 O O . ASN A 1 262 ? 30.212 -11.560 9.633 1.00 89.88 262 ASN A O 1
ATOM 2169 N N . ASN A 1 263 ? 30.625 -9.365 9.368 1.00 87.50 263 ASN A N 1
ATOM 2170 C CA . ASN A 1 263 ? 29.592 -8.913 10.306 1.00 87.50 263 ASN A CA 1
ATOM 2171 C C . ASN A 1 263 ? 28.183 -9.316 9.841 1.00 87.50 263 ASN A C 1
ATOM 2173 O O . ASN A 1 263 ? 27.366 -9.769 10.642 1.00 87.50 263 ASN A O 1
ATOM 2177 N N . ASN A 1 264 ? 27.899 -9.206 8.542 1.00 86.50 264 ASN A N 1
ATOM 2178 C CA . ASN A 1 264 ? 26.624 -9.644 7.977 1.00 86.50 264 ASN A CA 1
ATOM 2179 C C . ASN A 1 264 ? 26.443 -11.162 8.109 1.00 86.50 264 ASN A C 1
ATOM 2181 O O . ASN A 1 264 ? 25.349 -11.618 8.437 1.00 86.50 264 ASN A O 1
ATOM 2185 N N . GLN A 1 265 ? 27.505 -11.947 7.916 1.00 88.81 265 GLN A N 1
ATOM 2186 C CA . GLN A 1 265 ? 27.475 -13.401 8.088 1.00 88.81 265 GLN A CA 1
ATOM 2187 C C . GLN A 1 265 ? 27.180 -13.802 9.544 1.00 88.81 265 GLN A C 1
ATOM 2189 O O . GLN A 1 265 ? 26.404 -14.730 9.801 1.00 88.81 265 GLN A O 1
ATOM 2194 N N . GLU A 1 266 ? 27.767 -13.087 10.506 1.00 88.38 266 GLU A N 1
ATOM 2195 C CA . GLU A 1 266 ? 27.497 -13.278 11.933 1.00 88.38 266 GLU A CA 1
ATOM 2196 C C . GLU A 1 266 ? 26.049 -12.907 12.275 1.00 88.38 266 GLU A C 1
ATOM 2198 O O . GLU A 1 266 ? 25.345 -13.679 12.929 1.00 88.38 266 GLU A O 1
ATOM 2203 N N . MET A 1 267 ? 25.555 -11.788 11.744 1.00 87.44 267 MET A N 1
ATOM 2204 C CA . MET A 1 267 ? 24.173 -11.357 11.936 1.00 87.44 267 MET A CA 1
ATOM 2205 C C . MET A 1 267 ? 23.166 -12.348 11.320 1.00 87.44 267 MET A C 1
ATOM 2207 O O . MET A 1 267 ? 22.146 -12.650 11.938 1.00 87.44 267 MET A O 1
ATOM 2211 N N . ILE A 1 268 ? 23.462 -12.928 10.151 1.00 86.62 268 ILE A N 1
ATOM 2212 C CA . ILE A 1 268 ? 22.664 -14.012 9.546 1.00 86.62 268 ILE A CA 1
ATOM 2213 C C . ILE A 1 268 ? 22.655 -15.252 10.452 1.00 86.62 268 ILE A C 1
ATOM 2215 O O . ILE A 1 268 ? 21.610 -15.880 10.634 1.00 86.62 268 ILE A O 1
ATOM 2219 N N . SER A 1 269 ? 23.792 -15.587 11.065 1.00 87.62 269 SER A N 1
ATOM 2220 C CA . SER A 1 269 ? 23.890 -16.716 11.999 1.00 87.62 269 SER A CA 1
ATOM 2221 C C . SER A 1 269 ? 23.058 -16.480 13.267 1.00 87.62 269 SER A C 1
ATOM 2223 O O . SER A 1 269 ? 22.320 -17.371 13.695 1.00 87.62 269 SER A O 1
ATOM 2225 N N . GLN A 1 270 ? 23.095 -15.266 13.826 1.00 89.06 270 GLN A N 1
ATOM 2226 C CA . GLN A 1 270 ? 22.255 -14.858 14.960 1.00 89.06 270 GLN A CA 1
ATOM 2227 C C . GLN A 1 270 ? 20.761 -14.858 14.595 1.00 89.06 270 GLN A C 1
ATOM 2229 O O . GLN A 1 270 ? 19.934 -15.354 15.360 1.00 89.06 270 GLN A O 1
ATOM 2234 N N . MET A 1 271 ? 20.407 -14.391 13.393 1.00 87.94 271 MET A N 1
ATOM 2235 C CA . MET A 1 271 ? 19.039 -14.448 12.864 1.00 87.94 271 MET A CA 1
ATOM 2236 C C . MET A 1 271 ? 18.534 -15.896 12.761 1.00 87.94 271 MET A C 1
ATOM 2238 O O . MET A 1 271 ? 17.383 -16.179 13.093 1.00 87.94 271 MET A O 1
ATOM 2242 N N . GLY A 1 272 ? 19.395 -16.828 12.340 1.00 88.25 272 GLY A N 1
ATOM 2243 C CA . GLY A 1 272 ? 19.085 -18.259 12.304 1.00 88.25 272 GLY A CA 1
ATOM 2244 C C . GLY A 1 272 ? 18.782 -18.834 13.691 1.00 88.25 272 GLY A C 1
ATOM 2245 O O . GLY A 1 272 ? 17.794 -19.549 13.861 1.00 88.25 272 GLY A O 1
ATOM 2246 N N . GLN A 1 273 ? 19.574 -18.470 14.704 1.00 88.06 273 GLN A N 1
ATOM 2247 C CA . GLN A 1 273 ? 19.311 -18.863 16.094 1.00 88.06 273 GLN A CA 1
ATOM 2248 C C . GLN A 1 273 ? 17.982 -18.291 16.601 1.00 88.06 273 GLN A C 1
ATOM 2250 O O . GLN A 1 273 ? 17.191 -19.017 17.205 1.00 88.06 273 GLN A O 1
ATOM 2255 N N . LEU A 1 274 ? 17.696 -17.021 16.302 1.00 89.75 274 LEU A N 1
ATOM 2256 C CA . LEU A 1 274 ? 16.452 -16.369 16.705 1.00 89.75 274 LEU A CA 1
ATOM 2257 C C . LEU A 1 274 ? 15.227 -17.028 16.055 1.00 89.75 274 LEU A C 1
ATOM 2259 O O . LEU A 1 274 ? 14.236 -17.277 16.737 1.00 89.75 274 LEU A O 1
ATOM 2263 N N . LYS A 1 275 ? 15.311 -17.394 14.768 1.00 91.31 275 LYS A N 1
ATOM 2264 C CA . LYS A 1 275 ? 14.256 -18.153 14.075 1.00 91.31 275 LYS A CA 1
ATOM 2265 C C . LYS A 1 275 ? 13.968 -19.491 14.755 1.00 91.31 275 LYS A C 1
ATOM 2267 O O . LYS A 1 275 ? 12.802 -19.836 14.933 1.00 91.31 275 LYS A O 1
ATOM 2272 N N . ASN A 1 276 ? 15.003 -20.214 15.184 1.00 90.06 276 ASN A N 1
ATOM 2273 C CA . ASN A 1 276 ? 14.827 -21.475 15.909 1.00 90.06 276 ASN A CA 1
ATOM 2274 C C . ASN A 1 276 ? 14.136 -21.262 17.267 1.00 90.06 276 ASN A C 1
ATOM 2276 O O . ASN A 1 276 ? 13.249 -22.035 17.631 1.00 90.06 276 ASN A O 1
ATOM 2280 N N . VAL A 1 277 ? 14.487 -20.193 17.993 1.00 92.69 277 VAL A N 1
ATOM 2281 C CA . VAL A 1 277 ? 13.811 -19.828 19.249 1.00 92.69 277 VAL A CA 1
ATOM 2282 C C . VAL A 1 277 ? 12.341 -19.493 18.997 1.00 92.69 277 VAL A C 1
ATOM 2284 O O . VAL A 1 277 ? 11.479 -20.050 19.673 1.00 92.69 277 VAL A O 1
ATOM 2287 N N . VAL A 1 278 ? 12.035 -18.668 17.993 1.00 91.06 278 VAL A N 1
ATOM 2288 C CA . VAL A 1 278 ? 10.652 -18.312 17.627 1.00 91.06 278 VAL A CA 1
ATOM 2289 C C . VAL A 1 278 ? 9.838 -19.550 17.248 1.00 91.06 278 VAL A C 1
ATOM 2291 O O . VAL A 1 278 ? 8.708 -19.696 17.712 1.00 91.06 278 VAL A O 1
ATOM 2294 N N . ALA A 1 279 ? 10.407 -20.477 16.473 1.00 89.38 279 ALA A N 1
ATOM 2295 C CA . ALA A 1 279 ? 9.744 -21.733 16.127 1.00 89.38 279 ALA A CA 1
ATOM 2296 C C . ALA A 1 279 ? 9.437 -22.575 17.379 1.00 89.38 279 ALA A C 1
ATOM 2298 O O . ALA A 1 279 ? 8.316 -23.054 17.543 1.00 89.38 279 ALA A O 1
ATOM 2299 N N . SER A 1 280 ? 10.398 -22.692 18.303 1.00 90.62 280 SER A N 1
ATOM 2300 C CA . SER A 1 280 ? 10.201 -23.425 19.562 1.00 90.62 280 SER A CA 1
ATOM 2301 C C . SER A 1 280 ? 9.148 -22.781 20.475 1.00 90.62 280 SER A C 1
ATOM 2303 O O . SER A 1 280 ? 8.358 -23.484 21.103 1.00 90.62 280 SER A O 1
ATOM 2305 N N . GLN A 1 281 ? 9.098 -21.446 20.523 1.00 91.69 281 GLN A N 1
ATOM 2306 C CA . GLN A 1 281 ? 8.100 -20.710 21.296 1.00 91.69 281 GLN A CA 1
ATOM 2307 C C . GLN A 1 281 ? 6.709 -20.824 20.673 1.00 91.69 281 GLN A C 1
ATOM 2309 O O . GLN A 1 281 ? 5.746 -21.035 21.402 1.00 91.69 281 GLN A O 1
ATOM 2314 N N . SER A 1 282 ? 6.608 -20.761 19.345 1.00 90.38 282 SER A N 1
ATOM 2315 C CA . SER A 1 282 ? 5.343 -20.936 18.619 1.00 90.38 282 SER A CA 1
ATOM 2316 C C . SER A 1 282 ? 4.749 -22.323 18.864 1.00 90.38 282 SER A C 1
ATOM 2318 O O . SER A 1 282 ? 3.561 -22.452 19.144 1.00 90.38 282 SER A O 1
ATOM 2320 N N . GLU A 1 283 ? 5.585 -23.364 18.849 1.00 93.06 283 GLU A N 1
ATOM 2321 C CA . GLU A 1 283 ? 5.150 -24.726 19.168 1.00 93.06 283 GLU A CA 1
ATOM 2322 C C . GLU A 1 283 ? 4.696 -24.859 20.630 1.00 93.06 283 GLU A C 1
ATOM 2324 O O . GLU A 1 283 ? 3.698 -25.518 20.914 1.00 93.06 283 GLU A O 1
ATOM 2329 N N . ARG A 1 284 ? 5.373 -24.185 21.569 1.00 95.19 284 ARG A N 1
ATOM 2330 C CA . ARG A 1 284 ? 4.949 -24.161 22.975 1.00 95.19 284 ARG A CA 1
ATOM 2331 C C . ARG A 1 284 ? 3.622 -23.425 23.176 1.00 95.19 284 ARG A C 1
ATOM 2333 O O . ARG A 1 284 ? 2.817 -23.874 23.985 1.00 95.19 284 ARG A O 1
ATOM 2340 N N . ILE A 1 285 ? 3.386 -22.329 22.454 1.00 92.31 285 ILE A N 1
ATOM 2341 C CA . ILE A 1 285 ? 2.101 -21.614 22.469 1.00 92.31 285 ILE A CA 1
ATOM 2342 C C . ILE A 1 285 ? 0.992 -22.538 21.965 1.00 92.31 285 ILE A C 1
ATOM 2344 O O . ILE A 1 285 ? 0.008 -22.721 22.670 1.00 92.31 285 ILE A O 1
ATOM 2348 N N . ARG A 1 286 ? 1.206 -23.223 20.835 1.00 93.19 286 ARG A N 1
ATOM 2349 C CA . ARG A 1 286 ? 0.249 -24.190 20.276 1.00 93.19 286 ARG A CA 1
ATOM 2350 C C . ARG A 1 286 ? -0.121 -25.297 21.271 1.00 93.19 286 ARG A C 1
ATOM 2352 O O . ARG A 1 286 ? -1.278 -25.692 21.368 1.00 93.19 286 ARG A O 1
ATOM 2359 N N . GLN A 1 287 ? 0.858 -25.796 22.027 1.00 93.75 287 GLN A N 1
ATOM 2360 C CA . GLN A 1 287 ? 0.622 -26.796 23.076 1.00 93.75 287 GLN A CA 1
ATOM 2361 C C . GLN A 1 287 ? -0.203 -26.239 24.244 1.00 93.75 287 GLN A C 1
ATOM 2363 O O . GLN A 1 287 ? -1.069 -26.939 24.765 1.00 93.75 287 GLN A O 1
ATOM 2368 N N . LEU A 1 288 ? 0.044 -24.991 24.652 1.00 93.19 288 LEU A N 1
ATOM 2369 C CA . LEU A 1 288 ? -0.729 -24.331 25.707 1.00 93.19 288 LEU A CA 1
ATOM 2370 C C . LEU A 1 288 ? -2.161 -24.017 25.256 1.00 93.19 288 LEU A C 1
ATOM 2372 O O . LEU A 1 288 ? -3.090 -24.234 26.026 1.00 93.19 288 LEU A O 1
ATOM 2376 N N . GLU A 1 289 ? -2.355 -23.572 24.015 1.00 92.56 289 GLU A N 1
ATOM 2377 C CA . GLU A 1 289 ? -3.683 -23.359 23.422 1.00 92.56 289 GLU A CA 1
ATOM 2378 C C . GLU A 1 289 ? -4.495 -24.658 23.414 1.00 92.56 289 GLU A C 1
ATOM 2380 O O . GLU A 1 289 ? -5.642 -24.673 23.856 1.00 92.56 289 GLU A O 1
ATOM 2385 N N . GLN A 1 290 ? -3.873 -25.772 23.018 1.00 93.00 290 GLN A N 1
ATOM 2386 C CA . GLN A 1 290 ? -4.515 -27.085 23.049 1.00 93.00 290 GLN A CA 1
ATOM 2387 C C . GLN A 1 290 ? -4.903 -27.514 24.477 1.00 93.00 290 GLN A C 1
ATOM 2389 O O . GLN A 1 290 ? -5.980 -28.075 24.672 1.00 93.00 290 GLN A O 1
ATOM 2394 N N . GLN A 1 291 ? -4.062 -27.231 25.481 1.00 95.25 291 GLN A N 1
ATOM 2395 C CA . GLN A 1 291 ? -4.393 -27.495 26.888 1.00 95.25 291 GLN A CA 1
ATOM 2396 C C . GLN A 1 291 ? -5.560 -26.637 27.388 1.00 95.25 291 GLN A C 1
ATOM 2398 O O . GLN A 1 291 ? -6.398 -27.132 28.138 1.00 95.25 291 GLN A O 1
ATOM 2403 N N . ILE A 1 292 ? -5.636 -25.369 26.975 1.00 92.19 292 ILE A N 1
ATOM 2404 C CA . ILE A 1 292 ? -6.757 -24.486 27.323 1.00 92.19 292 ILE A CA 1
ATOM 2405 C C . ILE A 1 292 ? -8.056 -25.016 26.707 1.00 92.19 292 ILE A C 1
ATOM 2407 O O . ILE A 1 292 ? -9.044 -25.149 27.421 1.00 92.19 292 ILE A O 1
ATOM 2411 N N . GLU A 1 293 ? -8.048 -25.404 25.429 1.00 94.12 293 GLU A N 1
ATOM 2412 C CA . GLU A 1 293 ? -9.224 -26.000 24.773 1.00 94.12 293 GLU A CA 1
ATOM 2413 C C . GLU A 1 293 ? -9.677 -27.317 25.420 1.00 94.12 293 GLU A C 1
ATOM 2415 O O . GLU A 1 293 ? -10.858 -27.669 25.378 1.00 94.12 293 GLU A O 1
ATOM 2420 N N . GLU A 1 294 ? -8.747 -28.093 25.973 1.00 92.56 294 GLU A N 1
ATOM 2421 C CA . GLU A 1 294 ? -9.062 -29.327 26.691 1.00 92.56 294 GLU A CA 1
ATOM 2422 C C . GLU A 1 294 ? -9.690 -29.032 28.060 1.00 92.56 294 GLU A C 1
ATOM 2424 O O . GLU A 1 294 ? -10.751 -29.578 28.363 1.00 92.56 294 GLU A O 1
ATOM 2429 N N . MET A 1 295 ? -9.132 -28.084 28.822 1.00 93.19 295 MET A N 1
ATOM 2430 C CA . MET A 1 295 ? -9.730 -27.623 30.083 1.00 93.19 295 MET A CA 1
ATOM 2431 C C . MET A 1 295 ? -11.107 -26.972 29.886 1.00 93.19 295 MET A C 1
ATOM 2433 O O . MET A 1 295 ? -12.009 -27.211 30.686 1.00 93.19 295 MET A O 1
ATOM 2437 N N . ASP A 1 296 ? -11.310 -26.182 28.828 1.00 91.12 296 ASP A N 1
ATOM 2438 C CA . ASP A 1 296 ? -12.616 -25.580 28.529 1.00 91.12 296 ASP A CA 1
ATOM 2439 C C . ASP A 1 296 ? -13.661 -26.651 28.190 1.00 91.12 296 ASP A C 1
ATOM 2441 O O . ASP A 1 296 ? -14.801 -26.575 28.656 1.00 91.12 296 ASP A O 1
ATOM 2445 N N . ARG A 1 297 ? -13.274 -27.699 27.447 1.00 92.31 297 ARG A N 1
ATOM 2446 C CA . ARG A 1 297 ? -14.148 -28.857 27.199 1.00 92.31 297 ARG A CA 1
ATOM 2447 C C . ARG A 1 297 ? -14.513 -29.585 28.491 1.00 92.31 297 ARG A C 1
ATOM 2449 O O . ARG A 1 297 ? -15.680 -29.933 28.669 1.00 92.31 297 ARG A O 1
ATOM 2456 N N . GLU A 1 298 ? -13.558 -29.785 29.397 1.00 92.69 298 GLU A N 1
ATOM 2457 C CA . GLU A 1 298 ? -13.818 -30.389 30.710 1.00 92.69 298 GLU A CA 1
ATOM 2458 C C . GLU A 1 298 ? -14.744 -29.522 31.577 1.00 92.69 298 GLU A C 1
ATOM 2460 O O . GLU A 1 298 ? -15.668 -30.043 32.205 1.00 92.69 298 GLU A O 1
ATOM 2465 N N . LEU A 1 299 ? -14.556 -28.199 31.582 1.00 91.88 299 LEU A N 1
ATOM 2466 C CA . LEU A 1 299 ? -15.426 -27.267 32.302 1.00 91.88 299 LEU A CA 1
ATOM 2467 C C . LEU A 1 299 ? -16.849 -27.249 31.737 1.00 91.88 299 LEU A C 1
ATOM 2469 O O . LEU A 1 299 ? -17.802 -27.224 32.515 1.00 91.88 299 LEU A O 1
ATOM 2473 N N . CYS A 1 300 ? -17.008 -27.292 30.412 1.00 92.12 300 CYS A N 1
ATOM 2474 C CA . CYS A 1 300 ? -18.315 -27.427 29.770 1.00 92.12 300 CYS A CA 1
ATOM 2475 C C . CYS A 1 300 ? -19.001 -28.738 30.167 1.00 92.12 300 CYS A C 1
ATOM 2477 O O . CYS A 1 300 ? -20.136 -28.699 30.633 1.00 92.12 300 CYS A O 1
ATOM 2479 N N . ALA A 1 301 ? -18.299 -29.871 30.078 1.00 90.88 301 ALA A N 1
ATOM 2480 C CA . ALA A 1 301 ? -18.841 -31.170 30.476 1.00 90.88 301 ALA A CA 1
ATOM 2481 C C . ALA A 1 301 ? -19.220 -31.213 31.969 1.00 90.88 301 ALA A C 1
ATOM 2483 O O . ALA A 1 301 ? -20.255 -31.765 32.338 1.00 90.88 301 ALA A O 1
ATOM 2484 N N . SER A 1 302 ? -18.411 -30.594 32.833 1.00 91.62 302 SER A N 1
ATOM 2485 C CA . SER A 1 302 ? -18.696 -30.465 34.266 1.00 91.62 302 SER A CA 1
ATOM 2486 C C . SER A 1 302 ? -19.930 -29.598 34.532 1.00 91.62 302 SER A C 1
ATOM 2488 O O . SER A 1 302 ? -20.764 -29.946 35.366 1.00 91.62 302 SER A O 1
ATOM 2490 N N . ARG A 1 303 ? -20.090 -28.495 33.789 1.00 93.19 303 ARG A N 1
ATOM 2491 C CA . ARG A 1 303 ? -21.255 -27.611 33.901 1.00 93.19 303 ARG A CA 1
ATOM 2492 C C . ARG A 1 303 ? -22.533 -28.316 33.436 1.00 93.19 303 ARG A C 1
ATOM 2494 O O . ARG A 1 303 ? -23.510 -28.301 34.168 1.00 93.19 303 ARG A O 1
ATOM 2501 N N . GLU A 1 304 ? -22.493 -29.028 32.311 1.00 91.75 304 GLU A N 1
ATOM 2502 C CA . GLU A 1 304 ? -23.613 -29.859 31.839 1.00 91.75 304 GLU A CA 1
ATOM 2503 C C . GLU A 1 304 ? -23.981 -30.966 32.844 1.00 91.75 304 GLU A C 1
ATOM 2505 O O . GLU A 1 304 ? -25.160 -31.213 33.100 1.00 91.75 304 GLU A O 1
ATOM 2510 N N . ALA A 1 305 ? -22.985 -31.612 33.461 1.00 90.56 305 ALA A N 1
ATOM 2511 C CA . ALA A 1 305 ? -23.216 -32.599 34.514 1.00 90.56 305 ALA A CA 1
ATOM 2512 C C . ALA A 1 305 ? -23.842 -31.976 35.774 1.00 90.56 305 ALA A C 1
ATOM 2514 O O . ALA A 1 305 ? -24.699 -32.596 36.406 1.00 90.56 305 ALA A O 1
ATOM 2515 N N . HIS A 1 306 ? -23.443 -30.753 36.134 1.00 91.31 306 HIS A N 1
ATOM 2516 C CA . HIS A 1 306 ? -24.025 -30.017 37.254 1.00 91.31 306 HIS A CA 1
ATOM 2517 C C . HIS A 1 306 ? -25.467 -29.581 36.963 1.00 91.31 306 HIS A C 1
ATOM 2519 O O . HIS A 1 306 ? -26.323 -29.742 37.827 1.00 91.31 306 HIS A O 1
ATOM 2525 N N . ASP A 1 307 ? -25.758 -29.107 35.750 1.00 91.56 307 ASP A N 1
ATOM 2526 C CA . ASP A 1 307 ? -27.114 -28.740 35.322 1.00 91.56 307 ASP A CA 1
ATOM 2527 C C . ASP A 1 307 ? -28.049 -29.968 35.334 1.00 91.56 307 ASP A C 1
ATOM 2529 O O . ASP A 1 307 ? -29.200 -29.883 35.764 1.00 91.56 307 ASP A O 1
ATOM 2533 N N . LEU A 1 308 ? -27.549 -31.144 34.929 1.00 90.12 308 LEU A N 1
ATOM 2534 C CA . LEU A 1 308 ? -28.278 -32.417 35.025 1.00 90.12 308 LEU A CA 1
ATOM 2535 C C . LEU A 1 308 ? -28.554 -32.830 36.478 1.00 90.12 308 LEU A C 1
ATOM 2537 O O . LEU A 1 308 ? -29.649 -33.304 36.786 1.00 90.12 308 LEU A O 1
ATOM 2541 N N . LEU A 1 309 ? -27.575 -32.652 37.371 1.00 89.69 309 LEU A N 1
ATOM 2542 C CA . LEU A 1 309 ? -27.749 -32.901 38.804 1.00 89.69 309 LEU A CA 1
ATOM 2543 C C . LEU A 1 309 ? -28.751 -31.925 39.426 1.00 89.69 309 LEU A C 1
ATOM 2545 O O . LEU A 1 309 ? -29.583 -32.347 40.222 1.00 89.69 309 LEU A O 1
ATOM 2549 N N . GLU A 1 310 ? -28.712 -30.648 39.046 1.00 91.81 310 GLU A N 1
ATOM 2550 C CA . GLU A 1 310 ? -29.685 -29.644 39.482 1.00 91.81 310 GLU A CA 1
ATOM 2551 C C . GLU A 1 310 ? -31.099 -30.022 39.030 1.00 91.81 310 GLU A C 1
ATOM 2553 O O . GLU A 1 310 ? -32.021 -30.020 39.846 1.00 91.81 310 GLU A O 1
ATOM 2558 N N . PHE A 1 311 ? -31.263 -30.461 37.778 1.00 88.19 311 PHE A N 1
ATOM 2559 C CA . PHE A 1 311 ? -32.535 -30.993 37.285 1.00 88.19 311 PHE A CA 1
ATOM 2560 C C . PHE A 1 311 ? -33.016 -32.206 38.089 1.00 88.19 311 PHE A C 1
ATOM 2562 O O . PHE A 1 311 ? -34.183 -32.252 38.468 1.00 88.19 311 PHE A O 1
ATOM 2569 N N . GLN A 1 312 ? -32.134 -33.161 38.402 1.00 84.19 312 GLN A N 1
ATOM 2570 C CA . GLN A 1 312 ? -32.486 -34.315 39.240 1.00 84.19 312 GLN A CA 1
ATOM 2571 C C . GLN A 1 312 ? -32.855 -33.921 40.673 1.00 84.19 312 GLN A C 1
ATOM 2573 O O . GLN A 1 312 ? -33.739 -34.535 41.269 1.00 84.19 312 GLN A O 1
ATOM 2578 N N . VAL A 1 313 ? -32.187 -32.922 41.254 1.00 87.62 313 VAL A N 1
ATOM 2579 C CA . VAL A 1 313 ? -32.521 -32.412 42.590 1.00 87.62 313 VAL A CA 1
ATOM 2580 C C . VAL A 1 313 ? -33.882 -31.727 42.565 1.00 87.62 313 VAL A C 1
ATOM 2582 O O . VAL A 1 313 ? -34.705 -32.020 43.427 1.00 87.62 313 VAL A O 1
ATOM 2585 N N . LEU A 1 314 ? -34.154 -30.887 41.565 1.00 85.88 314 LEU A N 1
ATOM 2586 C CA . LEU A 1 314 ? -35.445 -30.216 41.406 1.00 85.88 314 LEU A CA 1
ATOM 2587 C C . LEU A 1 314 ? -36.583 -31.214 41.159 1.00 85.88 314 LEU A C 1
ATOM 2589 O O . LEU A 1 314 ? -37.627 -31.107 41.798 1.00 85.88 314 LEU A O 1
ATOM 2593 N N . GLU A 1 315 ? -36.369 -32.227 40.316 1.00 85.81 315 GLU A N 1
ATOM 2594 C CA . GLU A 1 315 ? -37.332 -33.310 40.083 1.00 85.81 315 GLU A CA 1
ATOM 2595 C C . GLU A 1 315 ? -37.578 -34.119 41.367 1.00 85.81 315 GLU A C 1
ATOM 2597 O O . GLU A 1 315 ? -38.722 -34.424 41.709 1.00 85.81 315 GLU A O 1
ATOM 2602 N N . ASN A 1 316 ? -36.529 -34.417 42.141 1.00 79.00 316 ASN A N 1
ATOM 2603 C CA . ASN A 1 316 ? -36.667 -35.080 43.437 1.00 79.00 316 ASN A CA 1
ATOM 2604 C C . ASN A 1 316 ? -37.377 -34.198 44.472 1.00 79.00 316 ASN A C 1
ATOM 2606 O O . ASN A 1 316 ? -38.199 -34.713 45.229 1.00 79.00 316 ASN A O 1
ATOM 2610 N N . GLU A 1 317 ? -37.118 -32.890 44.520 1.00 82.56 317 GLU A N 1
ATOM 2611 C CA . GLU A 1 317 ? -37.833 -31.953 45.393 1.00 82.56 317 GLU A CA 1
ATOM 2612 C C . GLU A 1 317 ? -39.311 -31.815 45.008 1.00 82.56 317 GLU A C 1
ATOM 2614 O O . GLU A 1 317 ? -40.171 -31.736 45.887 1.00 82.56 317 GLU A O 1
ATOM 2619 N N . GLU A 1 318 ? -39.629 -31.811 43.714 1.00 77.75 318 GLU A N 1
ATOM 2620 C CA . GLU A 1 318 ? -41.000 -31.761 43.202 1.00 77.75 318 GLU A CA 1
ATOM 2621 C C . GLU A 1 318 ? -41.751 -33.073 43.477 1.00 77.75 318 GLU A C 1
ATOM 2623 O O . GLU A 1 318 ? -42.880 -33.051 43.977 1.00 77.75 318 GLU A O 1
ATOM 2628 N N . ASN A 1 319 ? -41.086 -34.218 43.299 1.00 71.69 319 ASN A N 1
ATOM 2629 C CA . ASN A 1 319 ? -41.602 -35.532 43.691 1.00 71.69 319 ASN A CA 1
ATOM 2630 C C . ASN A 1 319 ? -41.794 -35.648 45.216 1.00 71.69 319 ASN A C 1
ATOM 2632 O O . ASN A 1 319 ? -42.783 -36.221 45.680 1.00 71.69 319 ASN A O 1
ATOM 2636 N N . SER A 1 320 ? -40.902 -35.045 46.011 1.00 71.12 320 SER A N 1
ATOM 2637 C CA . SER A 1 320 ? -41.016 -34.977 47.476 1.00 71.12 320 SER A CA 1
ATOM 2638 C C . SER A 1 320 ? -42.178 -34.088 47.929 1.00 71.12 320 SER A C 1
ATOM 2640 O O . SER A 1 320 ? -42.864 -34.413 48.898 1.00 71.12 320 SER A O 1
ATOM 2642 N N . LYS A 1 321 ? -42.444 -32.987 47.213 1.00 63.12 321 LYS A N 1
ATOM 2643 C CA . LYS A 1 321 ? -43.590 -32.093 47.460 1.00 63.12 321 LYS A CA 1
ATOM 2644 C C . LYS A 1 321 ? -44.921 -32.725 47.033 1.00 63.12 321 LYS A C 1
ATOM 2646 O O . LYS A 1 321 ? -45.922 -32.523 47.715 1.00 63.12 321 LYS A O 1
ATOM 2651 N N . CYS A 1 322 ? -44.940 -33.550 45.982 1.00 50.50 322 CYS A N 1
ATOM 2652 C CA . CYS A 1 322 ? -46.140 -34.290 45.563 1.00 50.50 322 CYS A CA 1
ATOM 2653 C C . CYS A 1 322 ? -46.549 -35.410 46.538 1.00 50.50 322 CYS A C 1
ATOM 2655 O O . CYS A 1 322 ? -47.730 -35.740 46.622 1.00 50.50 322 CYS A O 1
ATOM 2657 N N . LEU A 1 323 ? -45.613 -35.963 47.317 1.00 47.97 323 LEU A N 1
ATOM 2658 C CA . LEU A 1 323 ? -45.906 -36.956 48.363 1.00 47.97 323 LEU A CA 1
ATOM 2659 C C . LEU A 1 323 ? -46.261 -36.338 49.728 1.00 47.97 323 LEU A C 1
ATOM 2661 O O . LEU A 1 323 ? -46.656 -37.062 50.641 1.00 47.97 323 LEU A O 1
ATOM 2665 N N . ALA A 1 324 ? -46.166 -35.014 49.872 1.00 40.31 324 ALA A N 1
ATOM 2666 C CA . ALA A 1 324 ? -46.425 -34.297 51.115 1.00 40.31 324 ALA A CA 1
ATOM 2667 C C . ALA A 1 324 ? -47.609 -33.325 50.971 1.00 40.31 324 ALA A C 1
ATOM 2669 O O . ALA A 1 324 ? -47.459 -32.109 51.061 1.00 40.31 324 ALA A O 1
ATOM 2670 N N . THR A 1 325 ? -48.819 -33.863 50.798 1.00 35.47 325 THR A N 1
ATOM 2671 C CA . THR A 1 325 ? -50.045 -33.163 51.218 1.00 35.47 325 THR A CA 1
ATOM 2672 C C . THR A 1 325 ? -50.826 -34.011 52.226 1.00 35.47 325 THR A C 1
ATOM 2674 O O . THR A 1 325 ? -50.791 -35.240 52.164 1.00 35.47 325 THR A O 1
ATOM 2677 N N . PRO A 1 326 ? -51.449 -33.377 53.235 1.00 46.31 326 PRO A N 1
ATOM 2678 C CA . PRO A 1 326 ? -51.616 -33.956 54.561 1.00 46.31 326 PRO A CA 1
ATOM 2679 C C . PRO A 1 326 ? -52.981 -34.625 54.720 1.00 46.31 326 PRO A C 1
ATOM 2681 O O . PRO A 1 326 ? -54.014 -33.998 54.489 1.00 46.31 326 PRO A O 1
ATOM 2684 N N . SER A 1 327 ? -52.989 -35.878 55.183 1.00 34.66 327 SER A N 1
ATOM 2685 C CA . SER A 1 327 ? -54.207 -36.530 55.662 1.00 34.66 327 SER A CA 1
ATOM 2686 C C . SER A 1 327 ? -54.332 -36.373 57.172 1.00 34.66 327 SER A C 1
ATOM 2688 O O . SER A 1 327 ? -53.471 -36.759 57.957 1.00 34.66 327 SER A O 1
ATOM 2690 N N . GLU A 1 328 ? -55.457 -35.786 57.529 1.00 40.28 328 GLU A N 1
ATOM 2691 C CA . GLU A 1 328 ? -56.002 -35.524 58.847 1.00 40.28 328 GLU A CA 1
ATOM 2692 C C . GLU A 1 328 ? -56.197 -36.811 59.692 1.00 40.28 328 GLU A C 1
ATOM 2694 O O . GLU A 1 328 ? -56.585 -37.845 59.145 1.00 40.28 328 GLU A O 1
ATOM 2699 N N . ARG A 1 329 ? -56.071 -36.655 61.028 1.00 34.12 329 ARG A N 1
ATOM 2700 C CA . ARG A 1 329 ? -56.765 -37.357 62.147 1.00 34.12 329 ARG A CA 1
ATOM 2701 C C . ARG A 1 329 ? -56.000 -38.353 63.032 1.00 34.12 329 ARG A C 1
ATOM 2703 O O . ARG A 1 329 ? -55.632 -39.421 62.573 1.00 34.12 329 ARG A O 1
ATOM 2710 N N . LEU A 1 330 ? -56.041 -38.018 64.339 1.00 34.38 330 LEU A N 1
ATOM 2711 C CA . LEU A 1 330 ? -55.960 -38.858 65.555 1.00 34.38 330 LEU A CA 1
ATOM 2712 C C . LEU A 1 330 ? -54.656 -39.681 65.709 1.00 34.38 330 LEU A C 1
ATOM 2714 O O . LEU A 1 330 ? -54.148 -40.248 64.765 1.00 34.38 330 LEU A O 1
ATOM 2718 N N . ASP A 1 331 ? -54.019 -39.807 66.871 1.00 29.98 331 ASP A N 1
ATOM 2719 C CA . ASP A 1 331 ? -54.601 -40.180 68.155 1.00 29.98 331 ASP A CA 1
ATOM 2720 C C . ASP A 1 331 ? -53.603 -39.946 69.314 1.00 29.98 331 ASP A C 1
ATOM 2722 O O . ASP A 1 331 ? -52.443 -39.582 69.135 1.00 29.98 331 ASP A O 1
ATOM 2726 N N . LYS A 1 332 ? -54.121 -40.150 70.518 1.00 34.25 332 LYS A N 1
ATOM 2727 C CA . LYS A 1 332 ? -53.537 -39.976 71.848 1.00 34.25 332 LYS A CA 1
ATOM 2728 C C . LYS A 1 332 ? -52.285 -40.821 72.165 1.00 34.25 332 LYS A C 1
ATOM 2730 O O . LYS A 1 332 ? -52.141 -41.944 71.706 1.00 34.25 332 LYS A O 1
ATOM 2735 N N . CYS A 1 333 ? -51.613 -40.346 73.222 1.00 28.00 333 CYS A N 1
ATOM 2736 C CA . CYS A 1 333 ? -51.086 -41.108 74.369 1.00 28.00 333 CYS A CA 1
ATOM 2737 C C . CYS A 1 333 ? -49.715 -41.805 74.305 1.00 28.00 333 CYS A C 1
ATOM 2739 O O . CYS A 1 333 ? -49.357 -42.467 73.342 1.00 28.00 333 CYS A O 1
ATOM 2741 N N . SER A 1 334 ? -49.086 -41.766 75.496 1.00 29.44 334 SER A N 1
ATOM 2742 C CA . SER A 1 334 ? -47.987 -42.588 76.047 1.00 29.44 334 SER A CA 1
ATOM 2743 C C . SER A 1 334 ? -46.618 -42.425 75.383 1.00 29.44 334 SER A C 1
ATOM 2745 O O . SER A 1 334 ? -46.509 -42.496 74.174 1.00 29.44 334 SER A O 1
ATOM 2747 N N . GLY A 1 335 ? -45.512 -42.201 76.087 1.00 30.53 335 GLY A N 1
ATOM 2748 C CA . GLY A 1 335 ? -45.186 -42.404 77.499 1.00 30.53 335 GLY A CA 1
ATOM 2749 C C . GLY A 1 335 ? -43.808 -43.075 77.562 1.00 30.53 335 GLY A C 1
ATOM 2750 O O . GLY A 1 335 ? -43.560 -43.943 76.731 1.00 30.53 335 GLY A O 1
ATOM 2751 N N . THR A 1 336 ? -42.990 -42.700 78.562 1.00 31.70 336 THR A N 1
ATOM 2752 C CA . THR A 1 336 ? -41.807 -43.430 79.105 1.00 31.70 336 THR A CA 1
ATOM 2753 C C . THR A 1 336 ? -40.612 -43.630 78.145 1.00 31.70 336 THR A C 1
ATOM 2755 O O . THR A 1 336 ? -40.802 -43.921 76.977 1.00 31.70 336 THR A O 1
ATOM 2758 N N . ASP A 1 337 ? -39.333 -43.513 78.502 1.00 31.70 337 ASP A N 1
ATOM 2759 C CA . ASP A 1 337 ? -38.611 -43.358 79.769 1.00 31.70 337 ASP A CA 1
ATOM 2760 C C . ASP A 1 337 ? -37.144 -42.957 79.463 1.00 31.70 337 ASP A C 1
ATOM 2762 O O . ASP A 1 337 ? -36.688 -43.045 78.323 1.00 31.70 337 ASP A O 1
ATOM 2766 N N . ASP A 1 338 ? -36.423 -42.591 80.527 1.00 32.31 338 ASP A N 1
ATOM 2767 C CA . ASP A 1 338 ? -34.965 -42.680 80.712 1.00 32.31 338 ASP A CA 1
ATOM 2768 C C . ASP A 1 338 ? -34.019 -41.724 79.961 1.00 32.31 338 ASP A C 1
ATOM 2770 O O . ASP A 1 338 ? -33.470 -42.012 78.900 1.00 32.31 338 ASP A O 1
ATOM 2774 N N . SER A 1 339 ? -33.607 -40.651 80.646 1.00 34.69 339 SER A N 1
ATOM 2775 C CA . SER A 1 339 ? -32.339 -40.695 81.405 1.00 34.69 339 SER A CA 1
ATOM 2776 C C . SER A 1 339 ? -32.114 -39.442 82.269 1.00 34.69 339 SER A C 1
ATOM 2778 O O . SER A 1 339 ? -32.405 -38.308 81.903 1.00 34.69 339 SER A O 1
ATOM 2780 N N . ALA A 1 340 ? -31.634 -39.728 83.474 1.00 33.97 340 ALA A N 1
ATOM 2781 C CA . ALA A 1 340 ? -31.465 -38.894 84.655 1.00 33.97 340 ALA A CA 1
ATOM 2782 C C . ALA A 1 340 ? -30.328 -37.829 84.569 1.00 33.97 340 ALA A C 1
ATOM 2784 O O . ALA A 1 340 ? -29.570 -37.811 83.601 1.00 33.97 340 ALA A O 1
ATOM 2785 N N . PRO A 1 341 ? -30.209 -36.940 85.586 1.00 47.91 341 PRO A N 1
ATOM 2786 C CA . PRO A 1 341 ? -29.724 -35.558 85.466 1.00 47.91 341 PRO A CA 1
ATOM 2787 C C . PRO A 1 341 ? -28.440 -35.245 86.265 1.00 47.91 341 PRO A C 1
ATOM 2789 O O . PRO A 1 341 ? -28.053 -36.006 87.149 1.00 47.91 341 PRO A O 1
ATOM 2792 N N . GLU A 1 342 ? -27.867 -34.043 86.088 1.00 30.98 342 GLU A N 1
ATOM 2793 C CA . GLU A 1 342 ? -26.944 -33.462 87.078 1.00 30.98 342 GLU A CA 1
ATOM 2794 C C . GLU A 1 342 ? -27.076 -31.929 87.250 1.00 30.98 342 GLU A C 1
ATOM 2796 O O . GLU A 1 342 ? -26.704 -31.136 86.395 1.00 30.98 342 GLU A O 1
ATOM 2801 N N . ARG A 1 343 ? -27.664 -31.572 88.405 1.00 31.14 343 ARG A N 1
ATOM 2802 C CA . ARG A 1 343 ? -27.370 -30.482 89.368 1.00 31.14 343 ARG A CA 1
ATOM 2803 C C . ARG A 1 343 ? -26.853 -29.122 88.862 1.00 31.14 343 ARG A C 1
ATOM 2805 O O . ARG A 1 343 ? -25.720 -29.019 88.420 1.00 31.14 343 ARG A O 1
ATOM 2812 N N . CYS A 1 344 ? -27.528 -28.040 89.265 1.00 27.55 344 CYS A N 1
ATOM 2813 C CA . CYS A 1 344 ? -27.309 -27.345 90.550 1.00 27.55 344 CYS A CA 1
ATOM 2814 C C . CYS A 1 344 ? -28.267 -26.139 90.660 1.00 27.55 344 CYS A C 1
ATOM 2816 O O . CYS A 1 344 ? -28.225 -25.272 89.800 1.00 27.55 344 CYS A O 1
ATOM 2818 N N . ASP A 1 345 ? -29.131 -26.077 91.681 1.00 30.56 345 ASP A N 1
ATOM 2819 C CA . ASP A 1 345 ? -29.013 -25.013 92.689 1.00 30.56 345 ASP A CA 1
ATOM 2820 C C . ASP A 1 345 ? -29.958 -25.171 93.894 1.00 30.56 345 ASP A C 1
ATOM 2822 O O . ASP A 1 345 ? -31.162 -25.404 93.801 1.00 30.56 345 ASP A O 1
ATOM 2826 N N . LYS A 1 346 ? -29.302 -25.053 95.049 1.00 31.98 346 LYS A N 1
ATOM 2827 C CA . LYS A 1 346 ? -29.772 -24.696 96.396 1.00 31.98 346 LYS A CA 1
ATOM 2828 C C . LYS A 1 346 ? -30.468 -23.319 96.352 1.00 31.98 346 LYS A C 1
ATOM 2830 O O . LYS A 1 346 ? -30.153 -22.526 95.483 1.00 31.98 346 LYS A O 1
ATOM 2835 N N . CYS A 1 347 ? -31.336 -22.864 97.250 1.00 27.89 347 CYS A N 1
ATOM 2836 C CA . CYS A 1 347 ? -31.721 -23.212 98.614 1.00 27.89 347 CYS A CA 1
ATOM 2837 C C . CYS A 1 347 ? -32.999 -22.402 98.952 1.00 27.89 347 CYS A C 1
ATOM 2839 O O . CYS A 1 347 ? -33.257 -21.379 98.321 1.00 27.89 347 CYS A O 1
ATOM 2841 N N . LEU A 1 348 ? -33.657 -22.805 100.046 1.00 33.00 348 LEU A N 1
ATOM 2842 C CA . LEU A 1 348 ? -34.362 -22.007 101.071 1.00 33.00 348 LEU A CA 1
ATOM 2843 C C . LEU A 1 348 ? -35.799 -22.465 101.368 1.00 33.00 348 LEU A C 1
ATOM 2845 O O . LEU A 1 348 ? -36.774 -22.104 100.715 1.00 33.00 348 LEU A O 1
ATOM 2849 N N . GLU A 1 349 ? -35.838 -23.271 102.430 1.00 32.28 349 GLU A N 1
ATOM 2850 C CA . GLU A 1 349 ? -36.855 -23.415 103.471 1.00 32.28 349 GLU A CA 1
ATOM 2851 C C . GLU A 1 349 ? -37.713 -22.162 103.699 1.00 32.28 349 GLU A C 1
ATOM 2853 O O . GLU A 1 349 ? -37.183 -21.053 103.745 1.00 32.28 349 GLU A O 1
ATOM 2858 N N . THR A 1 350 ? -39.004 -22.335 104.004 1.00 31.52 350 THR A N 1
ATOM 2859 C CA . THR A 1 350 ? -39.496 -22.046 105.366 1.00 31.52 350 THR A CA 1
ATOM 2860 C C . THR A 1 350 ? -40.904 -22.592 105.622 1.00 31.52 350 THR A C 1
ATOM 2862 O O . THR A 1 350 ? -41.792 -22.560 104.776 1.00 31.52 350 THR A O 1
ATOM 2865 N N . ASP A 1 351 ? -41.018 -23.099 106.840 1.00 29.83 351 ASP A N 1
ATOM 2866 C CA . ASP A 1 351 ? -42.091 -23.761 107.568 1.00 29.83 351 ASP A CA 1
ATOM 2867 C C . ASP A 1 351 ? -43.445 -23.034 107.713 1.00 29.83 351 ASP A C 1
ATOM 2869 O O . ASP A 1 351 ? -43.601 -21.854 107.403 1.00 29.83 351 ASP A O 1
ATOM 2873 N N . CYS A 1 352 ? -44.366 -23.783 108.345 1.00 29.06 352 CYS A N 1
ATOM 2874 C CA . CYS A 1 352 ? -45.420 -23.348 109.280 1.00 29.06 352 CYS A CA 1
ATOM 2875 C C . CYS A 1 352 ? -46.879 -23.436 108.791 1.00 29.06 352 CYS A C 1
ATOM 2877 O O . CYS A 1 352 ? -47.537 -22.424 108.571 1.00 29.06 352 CYS A O 1
ATOM 2879 N N . PHE A 1 353 ? -47.447 -24.651 108.791 1.00 33.19 353 PHE A N 1
ATOM 2880 C CA . PHE A 1 353 ? -48.871 -24.841 109.108 1.00 33.19 353 PHE A CA 1
ATOM 2881 C C . PHE A 1 353 ? -49.002 -25.198 110.594 1.00 33.19 353 PHE A C 1
ATOM 2883 O O . PHE A 1 353 ? -48.884 -26.357 110.988 1.00 33.19 353 PHE A O 1
ATOM 2890 N N . GLY A 1 354 ? -49.189 -24.165 111.416 1.00 32.66 354 GLY A N 1
ATOM 2891 C CA . GLY A 1 354 ? -49.479 -24.269 112.842 1.00 32.66 354 GLY A CA 1
ATOM 2892 C C . GLY A 1 354 ? -50.984 -24.352 113.111 1.00 32.66 354 GLY A C 1
ATOM 2893 O O . GLY A 1 354 ? -51.741 -23.473 112.715 1.00 32.66 354 GLY A O 1
ATOM 2894 N N . GLU A 1 355 ? -51.363 -25.439 113.779 1.00 31.30 355 GLU A N 1
ATOM 2895 C CA . GLU A 1 355 ? -52.320 -25.528 114.893 1.00 31.30 355 GLU A CA 1
ATOM 2896 C C . GLU A 1 355 ? -53.700 -24.851 114.775 1.00 31.30 355 GLU A C 1
ATOM 2898 O O . GLU A 1 355 ? -53.891 -23.659 115.004 1.00 31.30 355 GLU A O 1
ATOM 2903 N N . SER A 1 356 ? -54.725 -25.692 114.593 1.00 32.12 356 SER A N 1
ATOM 2904 C CA . SER A 1 356 ? -56.088 -25.405 115.050 1.00 32.12 356 SER A CA 1
ATOM 2905 C C . SER A 1 356 ? -56.183 -25.640 116.561 1.00 32.12 356 SER A C 1
ATOM 2907 O O . SER A 1 356 ? -56.214 -26.779 117.021 1.00 32.12 356 SER A O 1
ATOM 2909 N N . SER A 1 357 ? -56.236 -24.554 117.332 1.00 30.20 357 SER A N 1
ATOM 2910 C CA . SER A 1 357 ? -56.533 -24.571 118.766 1.00 30.20 357 SER A CA 1
ATOM 2911 C C . SER A 1 357 ? -58.048 -24.651 118.982 1.00 30.20 357 SER A C 1
ATOM 2913 O O . SER A 1 357 ? -58.773 -23.689 118.721 1.00 30.20 357 SER A O 1
ATOM 2915 N N . SER A 1 358 ? -58.545 -25.807 119.437 1.00 38.72 358 SER A N 1
ATOM 2916 C CA . SER A 1 358 ? -59.909 -25.945 119.956 1.00 38.72 358 SER A CA 1
ATOM 2917 C C . SER A 1 358 ? -59.911 -25.589 121.443 1.00 38.72 358 SER A C 1
ATOM 2919 O O . SER A 1 358 ? -59.387 -26.344 122.264 1.00 38.72 358 SER A O 1
ATOM 2921 N N . VAL A 1 359 ? -60.512 -24.456 121.803 1.00 33.28 359 VAL A N 1
ATOM 2922 C CA . VAL A 1 359 ? -60.718 -24.065 123.202 1.00 33.28 359 VAL A CA 1
ATOM 2923 C C . VAL A 1 359 ? -62.197 -24.215 123.544 1.00 33.28 359 VAL A C 1
ATOM 2925 O O . VAL A 1 359 ? -63.047 -23.459 123.081 1.00 33.28 359 VAL A O 1
ATOM 2928 N N . TYR A 1 360 ? -62.475 -25.229 124.363 1.00 34.47 360 TYR A N 1
ATOM 2929 C CA . TYR A 1 360 ? -63.699 -25.407 125.141 1.00 34.47 360 TYR A CA 1
ATOM 2930 C C . TYR A 1 360 ? -63.938 -24.174 126.026 1.00 34.47 360 TYR A C 1
ATOM 2932 O O . TYR A 1 360 ? -63.093 -23.844 126.856 1.00 34.47 360 TYR A O 1
ATOM 2940 N N . MET A 1 361 ? -65.104 -23.536 125.912 1.00 35.44 361 MET A N 1
ATOM 2941 C CA . MET A 1 361 ? -65.579 -22.566 126.900 1.00 35.44 361 MET A CA 1
ATOM 2942 C C . MET A 1 361 ? -66.682 -23.196 127.751 1.00 35.44 361 MET A C 1
ATOM 2944 O O . MET A 1 361 ? -67.665 -23.726 127.241 1.00 35.44 361 MET A O 1
ATOM 2948 N N . HIS A 1 362 ? -66.479 -23.157 129.068 1.00 35.47 362 HIS A N 1
ATOM 2949 C CA . HIS A 1 362 ? -67.439 -23.565 130.087 1.00 35.47 362 HIS A CA 1
ATOM 2950 C C . HIS A 1 362 ? -68.684 -22.676 130.070 1.00 35.47 362 HIS A C 1
ATOM 2952 O O . HIS A 1 362 ? -68.613 -21.485 130.371 1.00 35.47 362 HIS A O 1
ATOM 2958 N N . GLU A 1 363 ? -69.839 -23.280 129.812 1.00 31.31 363 GLU A N 1
ATOM 2959 C CA . GLU A 1 363 ? -71.132 -22.621 129.942 1.00 31.31 363 GLU A CA 1
ATOM 2960 C C . GLU A 1 363 ? -71.598 -22.692 131.407 1.00 31.31 363 GLU A C 1
ATOM 2962 O O . GLU A 1 363 ? -71.949 -23.749 131.938 1.00 31.31 363 GLU A O 1
ATOM 2967 N N . LYS A 1 364 ? -71.548 -21.548 132.099 1.00 39.69 364 LYS A N 1
ATOM 2968 C CA . LYS A 1 364 ? -72.218 -21.358 133.390 1.00 39.69 364 LYS A CA 1
ATOM 2969 C C . LYS A 1 364 ? -73.724 -21.319 133.135 1.00 39.69 364 LYS A C 1
ATOM 2971 O O . LYS A 1 364 ? -74.201 -20.475 132.386 1.00 39.69 364 LYS A O 1
ATOM 2976 N N . ARG A 1 365 ? -74.462 -22.219 133.784 1.00 40.00 365 ARG A N 1
ATOM 2977 C CA . ARG A 1 365 ? -75.927 -22.320 133.735 1.00 40.00 365 ARG A CA 1
ATOM 2978 C C . ARG A 1 365 ? -76.576 -21.003 134.187 1.00 40.00 365 ARG A C 1
ATOM 2980 O O . ARG A 1 365 ? -76.627 -20.725 135.383 1.00 40.00 365 ARG A O 1
ATOM 2987 N N . ALA A 1 366 ? -77.048 -20.204 133.233 1.00 50.62 366 ALA A N 1
ATOM 2988 C CA . ALA A 1 366 ? -77.977 -19.106 133.483 1.00 50.62 366 ALA A CA 1
ATOM 2989 C C . ALA A 1 366 ? -79.390 -19.681 133.692 1.00 50.62 366 ALA A C 1
ATOM 2991 O O . ALA A 1 366 ? -79.770 -20.646 133.027 1.00 50.62 366 ALA A O 1
ATOM 2992 N N . LEU A 1 367 ? -80.142 -19.117 134.640 1.00 49.88 367 LEU A N 1
ATOM 2993 C CA . LEU A 1 367 ? -81.543 -19.471 134.898 1.00 49.88 367 LEU A CA 1
ATOM 2994 C C . LEU A 1 367 ? -82.374 -19.257 133.628 1.00 49.88 367 LEU A C 1
ATOM 2996 O O . LEU A 1 367 ? -82.183 -18.268 132.917 1.00 49.88 367 LEU A O 1
ATOM 3000 N N . SER A 1 368 ? -83.279 -20.187 133.324 1.00 53.03 368 SER A N 1
ATOM 3001 C CA . SER A 1 368 ? -84.080 -20.089 132.105 1.00 53.03 368 SER A CA 1
ATOM 3002 C C . SER A 1 368 ? -85.074 -18.920 132.207 1.00 53.03 368 SER A C 1
ATOM 3004 O O . SER A 1 368 ? -85.601 -18.664 133.294 1.00 53.03 368 SER A O 1
ATOM 3006 N N . PRO A 1 369 ? -85.410 -18.239 131.094 1.00 59.47 369 PRO A N 1
ATOM 3007 C CA . PRO A 1 369 ? -86.432 -17.184 131.078 1.00 59.47 369 PRO A CA 1
ATOM 3008 C C . PRO A 1 369 ? -87.766 -17.630 131.702 1.00 59.47 369 PRO A C 1
ATOM 3010 O O . PRO A 1 369 ? -88.476 -16.845 132.322 1.00 59.47 369 PRO A O 1
ATOM 3013 N N . THR A 1 370 ? -88.075 -18.923 131.601 1.00 59.16 370 THR A N 1
ATOM 3014 C CA . THR A 1 370 ? -89.230 -19.584 132.221 1.00 59.16 370 THR A CA 1
ATOM 3015 C C . THR A 1 370 ? -89.162 -19.646 133.752 1.00 59.16 370 THR A C 1
ATOM 3017 O O . THR A 1 370 ? -90.190 -19.487 134.406 1.00 59.16 370 THR A O 1
ATOM 3020 N N . GLU A 1 371 ? -87.977 -19.833 134.341 1.00 59.97 371 GLU A N 1
ATOM 3021 C CA . GLU A 1 371 ? -87.780 -19.843 135.801 1.00 59.97 371 GLU A CA 1
ATOM 3022 C C . GLU A 1 371 ? -87.907 -18.426 136.382 1.00 59.97 371 GLU A C 1
ATOM 3024 O O . GLU A 1 371 ? -88.582 -18.239 137.396 1.00 59.97 371 GLU A O 1
ATOM 3029 N N . VAL A 1 372 ? -87.363 -17.416 135.691 1.00 61.62 372 VAL A N 1
ATOM 3030 C CA . VAL A 1 372 ? -87.459 -15.994 136.077 1.00 61.62 372 VAL A CA 1
ATOM 3031 C C . VAL A 1 372 ? -88.906 -15.490 136.007 1.00 61.62 372 VAL A C 1
ATOM 3033 O O . VAL A 1 372 ? -89.400 -14.884 136.958 1.00 61.62 372 VAL A O 1
ATOM 3036 N N . MET A 1 373 ? -89.634 -15.826 134.936 1.00 64.44 373 MET A N 1
ATOM 3037 C CA . MET A 1 373 ? -91.059 -15.490 134.807 1.00 64.44 373 MET A CA 1
ATOM 3038 C C . MET A 1 373 ? -91.926 -16.162 135.887 1.00 64.44 373 MET A C 1
ATOM 3040 O O . MET A 1 373 ? -92.903 -15.568 136.346 1.00 64.44 373 MET A O 1
ATOM 3044 N N . SER A 1 374 ? -91.568 -17.374 136.334 1.00 62.62 374 SER A N 1
ATOM 3045 C CA . SER A 1 374 ? -92.286 -18.074 137.412 1.00 62.62 374 SER A CA 1
ATOM 3046 C C . SER A 1 374 ? -92.077 -17.430 138.791 1.00 62.62 374 SER A C 1
ATOM 3048 O O . SER A 1 374 ? -93.037 -17.287 139.552 1.00 62.62 374 SER A O 1
ATOM 3050 N N . LEU A 1 375 ? -90.860 -16.958 139.094 1.00 60.88 375 LEU A N 1
ATOM 3051 C CA . LEU A 1 375 ? -90.574 -16.220 140.329 1.00 60.88 375 LEU A CA 1
ATOM 3052 C C . LEU A 1 375 ? -91.255 -14.843 140.350 1.00 60.88 375 LEU A C 1
ATOM 3054 O O . LEU A 1 375 ? -91.781 -14.455 141.389 1.00 60.88 375 LEU A O 1
ATOM 3058 N N . LYS A 1 376 ? -91.316 -14.141 139.210 1.00 65.25 376 LYS A N 1
ATOM 3059 C CA . LYS A 1 376 ? -92.005 -12.841 139.074 1.00 65.25 376 LYS A CA 1
ATOM 3060 C C . LYS A 1 376 ? -93.505 -12.963 139.345 1.00 65.25 376 LYS A C 1
ATOM 3062 O O . LYS A 1 376 ? -94.079 -12.161 140.072 1.00 65.25 376 LYS A O 1
ATOM 3067 N N . LYS A 1 377 ? -94.126 -14.034 138.842 1.00 67.69 377 LYS A N 1
ATOM 3068 C CA . LYS A 1 377 ? -95.522 -14.366 139.155 1.00 67.69 377 LYS A CA 1
ATOM 3069 C C . LYS A 1 377 ? -95.723 -14.668 140.648 1.00 67.69 377 LYS A C 1
ATOM 3071 O O . LYS A 1 377 ? -96.685 -14.194 141.239 1.00 67.69 377 LYS A O 1
ATOM 3076 N N . SER A 1 378 ? -94.781 -15.388 141.259 1.00 63.34 378 SER A N 1
ATOM 3077 C CA . SER A 1 378 ? -94.803 -15.718 142.692 1.00 63.34 378 SER A CA 1
ATOM 3078 C C . SER A 1 378 ? -94.623 -14.482 143.592 1.00 63.34 378 SER A C 1
ATOM 3080 O O . SER A 1 378 ? -95.179 -14.431 144.685 1.00 63.34 378 SER A O 1
ATOM 3082 N N . MET A 1 379 ? -93.861 -13.476 143.144 1.00 62.34 379 MET A N 1
ATOM 3083 C CA . MET A 1 379 ? -93.711 -12.191 143.840 1.00 62.34 379 MET A CA 1
ATOM 3084 C C . MET A 1 379 ? -94.963 -11.311 143.737 1.00 62.34 379 MET A C 1
ATOM 3086 O O . MET A 1 379 ? -95.384 -10.764 144.758 1.00 62.34 379 MET A O 1
ATOM 3090 N N . GLY A 1 380 ? -95.620 -11.271 142.573 1.00 63.47 380 GLY A N 1
ATOM 3091 C CA . GLY A 1 380 ? -96.906 -10.584 142.417 1.00 63.47 380 GLY A CA 1
ATOM 3092 C C . GLY A 1 380 ? -97.998 -11.189 143.307 1.00 63.47 380 GLY A C 1
ATOM 3093 O O . GLY A 1 380 ? -98.728 -10.470 143.984 1.00 63.47 380 GLY A O 1
ATOM 3094 N N . GLU A 1 381 ? -98.038 -12.521 143.414 1.00 66.19 381 GLU A N 1
ATOM 3095 C CA . GLU A 1 381 ? -98.937 -13.241 144.331 1.00 66.19 381 GLU A CA 1
ATOM 3096 C C . GLU A 1 381 ? -98.624 -12.965 145.821 1.00 66.19 381 GLU A C 1
ATOM 3098 O O . GLU A 1 381 ? -99.520 -13.027 146.666 1.00 66.19 381 GLU A O 1
ATOM 3103 N N . LEU A 1 382 ? -97.376 -12.609 146.158 1.00 61.47 382 LEU A N 1
ATOM 3104 C CA . LEU A 1 382 ? -96.958 -12.223 147.511 1.00 61.47 382 LEU A CA 1
ATOM 3105 C C . LEU A 1 382 ? -97.320 -10.762 147.846 1.00 61.47 382 LEU A C 1
ATOM 3107 O O . LEU A 1 382 ? -97.643 -10.472 148.998 1.00 61.47 382 LEU A O 1
ATOM 3111 N N . ARG A 1 383 ? -97.310 -9.851 146.857 1.00 61.25 383 ARG A N 1
ATOM 3112 C CA . ARG A 1 383 ? -97.761 -8.450 146.994 1.00 61.25 383 ARG A CA 1
ATOM 3113 C C . ARG A 1 383 ? -99.241 -8.373 147.405 1.00 61.25 383 ARG A C 1
ATOM 3115 O O . ARG A 1 383 ? -99.590 -7.548 148.250 1.00 61.25 383 ARG A O 1
ATOM 3122 N N . ASP A 1 384 ? -100.071 -9.267 146.866 1.00 62.56 384 ASP A N 1
ATOM 3123 C CA . ASP A 1 384 ? -101.534 -9.269 147.028 1.00 62.56 384 ASP A CA 1
ATOM 3124 C C . ASP A 1 384 ? -102.049 -10.103 148.226 1.00 62.56 384 ASP A C 1
ATOM 3126 O O . ASP A 1 384 ? -103.258 -10.212 148.457 1.00 62.56 384 ASP A O 1
ATOM 3130 N N . ALA A 1 385 ? -101.161 -10.708 149.021 1.00 62.69 385 ALA A N 1
ATOM 3131 C CA . ALA A 1 385 ? -101.558 -11.596 150.112 1.00 62.69 385 ALA A CA 1
ATOM 3132 C C . ALA A 1 385 ? -102.036 -10.834 151.373 1.00 62.69 385 ALA A C 1
ATOM 3134 O O . ALA A 1 385 ? -101.292 -10.089 152.008 1.00 62.69 385 ALA A O 1
ATOM 3135 N N . LEU A 1 386 ? -103.273 -11.120 151.807 1.00 54.88 386 LEU A N 1
ATOM 3136 C CA . LEU A 1 386 ? -104.022 -10.449 152.895 1.00 54.88 386 LEU A CA 1
ATOM 3137 C C . LEU A 1 386 ? -103.380 -10.469 154.303 1.00 54.88 386 LEU A C 1
ATOM 3139 O O . LEU A 1 386 ? -103.893 -9.819 155.213 1.00 54.88 386 LEU A O 1
ATOM 3143 N N . ASN A 1 387 ? -102.278 -11.197 154.501 1.00 58.50 387 ASN A N 1
ATOM 3144 C CA . ASN A 1 387 ? -101.635 -11.396 155.807 1.00 58.50 387 ASN A CA 1
ATOM 3145 C C . ASN A 1 387 ? -100.331 -10.591 155.992 1.00 58.50 387 ASN A C 1
ATOM 3147 O O . ASN A 1 387 ? -99.701 -10.690 157.048 1.00 58.50 387 ASN A O 1
ATOM 3151 N N . LEU A 1 388 ? -99.908 -9.812 154.990 1.00 57.12 388 LEU A N 1
ATOM 3152 C CA . LEU A 1 388 ? -98.713 -8.962 155.049 1.00 57.12 388 LEU A CA 1
ATOM 3153 C C . LEU A 1 388 ? -99.082 -7.528 155.464 1.00 57.12 388 LEU A C 1
ATOM 3155 O O . LEU A 1 388 ? -100.101 -6.978 155.051 1.00 57.12 388 LEU A O 1
ATOM 3159 N N . LYS A 1 389 ? -98.261 -6.903 156.319 1.00 59.44 389 LYS A N 1
ATOM 3160 C CA . LYS A 1 389 ? -98.461 -5.497 156.723 1.00 59.44 389 LYS A CA 1
ATOM 3161 C C . LYS A 1 389 ? -98.104 -4.582 155.546 1.00 59.44 389 LYS A C 1
ATOM 3163 O O . LYS A 1 389 ? -97.136 -4.873 154.856 1.00 59.44 389 LYS A O 1
ATOM 3168 N N . LEU A 1 390 ? -98.803 -3.452 155.368 1.00 66.50 390 LEU A N 1
ATOM 3169 C CA . LEU A 1 390 ? -98.635 -2.525 154.225 1.00 66.50 390 LEU A CA 1
ATOM 3170 C C . LEU A 1 390 ? -97.167 -2.230 153.843 1.00 66.50 390 LEU A C 1
ATOM 3172 O O . LEU A 1 390 ? -96.817 -2.263 152.668 1.00 66.50 390 LEU A O 1
ATOM 3176 N N . ALA A 1 391 ? -96.295 -2.023 154.836 1.00 64.62 391 ALA A N 1
ATOM 3177 C CA . ALA A 1 391 ? -94.871 -1.746 154.622 1.00 64.62 391 ALA A CA 1
ATOM 3178 C C . ALA A 1 391 ? -94.103 -2.896 153.932 1.00 64.62 391 ALA A C 1
ATOM 3180 O O . ALA A 1 391 ? -93.090 -2.667 153.282 1.00 64.62 391 ALA A O 1
ATOM 3181 N N . GLN A 1 392 ? -94.562 -4.142 154.067 1.00 65.88 392 GLN A N 1
ATOM 3182 C CA . GLN A 1 392 ? -93.956 -5.307 153.418 1.00 65.88 392 GLN A CA 1
ATOM 3183 C C . GLN A 1 392 ? -94.403 -5.428 151.955 1.00 65.88 392 GLN A C 1
ATOM 3185 O O . GLN A 1 392 ? -93.584 -5.772 151.108 1.00 65.88 392 GLN A O 1
ATOM 3190 N N . CYS A 1 393 ? -95.655 -5.076 151.641 1.00 63.06 393 CYS A N 1
ATOM 3191 C CA . CYS A 1 393 ? -96.142 -5.002 150.261 1.00 63.06 393 CYS A CA 1
ATOM 3192 C C . CYS A 1 393 ? -95.426 -3.896 149.463 1.00 63.06 393 CYS A C 1
ATOM 3194 O O . CYS A 1 393 ? -95.096 -4.107 148.299 1.00 63.06 393 CYS A O 1
ATOM 3196 N N . GLU A 1 394 ? -95.113 -2.754 150.090 1.00 70.50 394 GLU A N 1
ATOM 3197 C CA . GLU A 1 394 ? -94.314 -1.687 149.461 1.00 70.50 394 GLU A CA 1
ATOM 3198 C C . GLU A 1 394 ? -92.879 -2.125 149.141 1.00 70.50 394 GLU A C 1
ATOM 3200 O O . GLU A 1 394 ? -92.379 -1.814 148.064 1.00 70.50 394 GLU A O 1
ATOM 3205 N N . ILE A 1 395 ? -92.221 -2.886 150.024 1.00 72.81 395 ILE A N 1
ATOM 3206 C CA . ILE A 1 395 ? -90.860 -3.398 149.773 1.00 72.81 395 ILE A CA 1
ATOM 3207 C C . ILE A 1 395 ? -90.856 -4.410 148.621 1.00 72.81 395 ILE A C 1
ATOM 3209 O O . ILE A 1 395 ? -89.956 -4.376 147.784 1.00 72.81 395 ILE A O 1
ATOM 3213 N N . VAL A 1 396 ? -91.860 -5.292 148.552 1.00 72.94 396 VAL A N 1
ATOM 3214 C CA . VAL A 1 396 ? -92.011 -6.225 147.420 1.00 72.94 396 VAL A CA 1
ATOM 3215 C C . VAL A 1 396 ? -92.246 -5.450 146.123 1.00 72.94 396 VAL A C 1
ATOM 3217 O O . VAL A 1 396 ? -91.641 -5.783 145.109 1.00 72.94 396 VAL A O 1
ATOM 3220 N N . GLY A 1 397 ? -93.035 -4.371 146.164 1.00 72.06 397 GLY A N 1
ATOM 3221 C CA . GLY A 1 397 ? -93.243 -3.516 145.000 1.00 72.06 397 GLY A CA 1
ATOM 3222 C C . GLY A 1 397 ? -91.983 -2.784 144.536 1.00 72.06 397 GLY A C 1
ATOM 3223 O O . GLY A 1 397 ? -91.662 -2.822 143.355 1.00 72.06 397 GLY A O 1
ATOM 3224 N N . GLN A 1 398 ? -91.205 -2.221 145.464 1.00 74.94 398 GLN A N 1
ATOM 3225 C CA . GLN A 1 398 ? -89.910 -1.607 145.147 1.00 74.94 398 GLN A CA 1
ATOM 3226 C C . GLN A 1 398 ? -88.901 -2.622 144.592 1.00 74.94 398 GLN A C 1
ATOM 3228 O O . GLN A 1 398 ? -88.106 -2.282 143.719 1.00 74.94 398 GLN A O 1
ATOM 3233 N N . ALA A 1 399 ? -88.926 -3.868 145.076 1.00 73.12 399 ALA A N 1
ATOM 3234 C CA . ALA A 1 399 ? -88.085 -4.934 144.545 1.00 73.12 399 ALA A CA 1
ATOM 3235 C C . ALA A 1 399 ? -88.505 -5.351 143.124 1.00 73.12 399 ALA A C 1
ATOM 3237 O O . ALA A 1 399 ? -87.634 -5.593 142.293 1.00 73.12 399 ALA A O 1
ATOM 3238 N N . GLU A 1 400 ? -89.807 -5.408 142.824 1.00 73.94 400 GLU A N 1
ATOM 3239 C CA . GLU A 1 400 ? -90.313 -5.665 141.466 1.00 73.94 400 GLU A CA 1
ATOM 3240 C C . GLU A 1 400 ? -89.925 -4.559 140.484 1.00 73.94 400 GLU A C 1
ATOM 3242 O O . GLU A 1 400 ? -89.455 -4.870 139.389 1.00 73.94 400 GLU A O 1
ATOM 3247 N N . ASP A 1 401 ? -90.061 -3.296 140.888 1.00 76.56 401 ASP A N 1
ATOM 3248 C CA . ASP A 1 401 ? -89.695 -2.150 140.054 1.00 76.56 401 ASP A CA 1
ATOM 3249 C C . ASP A 1 401 ? -88.173 -2.116 139.809 1.00 76.56 401 ASP A C 1
ATOM 3251 O O . ASP A 1 401 ? -87.733 -1.980 138.670 1.00 76.56 401 ASP A O 1
ATOM 3255 N N . TYR A 1 402 ? -87.353 -2.375 140.837 1.00 78.00 402 TYR A N 1
ATOM 3256 C CA . TYR A 1 402 ? -85.893 -2.459 140.694 1.00 78.00 402 TYR A CA 1
ATOM 3257 C C . TYR A 1 402 ? -85.440 -3.635 139.810 1.00 78.00 402 TYR A C 1
ATOM 3259 O O . TYR A 1 402 ? -84.475 -3.515 139.055 1.00 78.00 402 TYR A O 1
ATOM 3267 N N . ILE A 1 403 ? -86.132 -4.779 139.876 1.00 77.94 403 ILE A N 1
ATOM 3268 C CA . ILE A 1 403 ? -85.894 -5.902 138.958 1.00 77.94 403 ILE A CA 1
ATOM 3269 C C . ILE A 1 403 ? -86.275 -5.504 137.526 1.00 77.94 403 ILE A C 1
ATOM 3271 O O . ILE A 1 403 ? -85.524 -5.817 136.606 1.00 77.94 403 ILE A O 1
ATOM 3275 N N . GLY A 1 404 ? -87.386 -4.784 137.337 1.00 75.94 404 GLY A N 1
ATOM 3276 C CA . GLY A 1 404 ? -87.786 -4.239 136.037 1.00 75.94 404 GLY A CA 1
ATOM 3277 C C . GLY A 1 404 ? -86.731 -3.306 135.436 1.00 75.94 404 GLY A C 1
ATOM 3278 O O . GLY A 1 404 ? -86.334 -3.493 134.286 1.00 75.94 404 GLY A O 1
ATOM 3279 N N . ASP A 1 405 ? -86.199 -2.380 136.235 1.00 78.06 405 ASP A N 1
ATOM 3280 C CA . ASP A 1 405 ? -85.135 -1.461 135.811 1.00 78.06 405 ASP A CA 1
ATOM 3281 C C . ASP A 1 405 ? -83.839 -2.207 135.438 1.00 78.06 405 ASP A C 1
ATOM 3283 O O . ASP A 1 405 ? -83.164 -1.867 134.460 1.00 78.06 405 ASP A O 1
ATOM 3287 N N . LEU A 1 406 ? -83.482 -3.256 136.190 1.00 77.88 406 LEU A N 1
ATOM 3288 C CA . LEU A 1 406 ? -82.330 -4.106 135.879 1.00 77.88 406 LEU A CA 1
ATOM 3289 C C . LEU A 1 406 ? -82.540 -4.922 134.596 1.00 77.88 406 LEU A C 1
ATOM 3291 O O . LEU A 1 406 ? -81.592 -5.082 133.828 1.00 77.88 406 LEU A O 1
ATOM 3295 N N . GLU A 1 407 ? -83.751 -5.419 134.337 1.00 78.00 407 GLU A N 1
ATOM 3296 C CA . GLU A 1 407 ? -84.107 -6.126 133.099 1.00 78.00 407 GLU A CA 1
ATOM 3297 C C . GLU A 1 407 ? -84.021 -5.196 131.879 1.00 78.00 407 GLU A C 1
ATOM 3299 O O . GLU A 1 407 ? -83.476 -5.590 130.845 1.00 78.00 407 GLU A O 1
ATOM 3304 N N . GLU A 1 408 ? -84.487 -3.949 131.999 1.00 77.69 408 GLU A N 1
ATOM 3305 C CA . GLU A 1 408 ? -84.395 -2.948 130.931 1.00 77.69 408 GLU A CA 1
ATOM 3306 C C . GLU A 1 408 ? -82.938 -2.528 130.665 1.00 77.69 408 GLU A C 1
ATOM 3308 O O . GLU A 1 408 ? -82.509 -2.459 129.507 1.00 77.69 408 GLU A O 1
ATOM 3313 N N . GLN A 1 409 ? -82.119 -2.364 131.714 1.00 77.75 409 GLN A N 1
ATOM 3314 C CA . GLN A 1 409 ? -80.671 -2.175 131.557 1.00 77.75 409 GLN A CA 1
ATOM 3315 C C . GLN A 1 409 ? -79.992 -3.388 130.912 1.00 77.75 409 GLN A C 1
ATOM 3317 O O . GLN A 1 409 ? -79.103 -3.217 130.072 1.00 77.75 409 GLN A O 1
ATOM 3322 N N . LEU A 1 410 ? -80.406 -4.612 131.252 1.00 78.31 410 LEU A N 1
ATOM 3323 C CA . LEU A 1 410 ? -79.865 -5.832 130.651 1.00 78.31 410 LEU A CA 1
ATOM 3324 C C . LEU A 1 410 ? -80.260 -5.954 129.170 1.00 78.31 410 LEU A C 1
ATOM 3326 O O . LEU A 1 410 ? -79.446 -6.342 128.335 1.00 78.31 410 LEU A O 1
ATOM 3330 N N . ALA A 1 411 ? -81.491 -5.583 128.815 1.00 78.31 411 ALA A N 1
ATOM 3331 C CA . ALA A 1 411 ? -81.963 -5.564 127.433 1.00 78.31 411 ALA A CA 1
ATOM 3332 C C . ALA A 1 411 ? -81.220 -4.509 126.596 1.00 78.31 411 ALA A C 1
ATOM 3334 O O . ALA A 1 411 ? -80.753 -4.814 125.497 1.00 78.31 411 ALA A O 1
ATOM 3335 N N . SER A 1 412 ? -81.040 -3.302 127.141 1.00 78.44 412 SER A N 1
ATOM 3336 C CA . SER A 1 412 ? -80.286 -2.217 126.502 1.00 78.44 412 SER A CA 1
ATOM 3337 C C . SER A 1 412 ? -78.806 -2.576 126.315 1.00 78.44 412 SER A C 1
ATOM 3339 O O . SER A 1 412 ? -78.246 -2.410 125.229 1.00 78.44 412 SER A O 1
ATOM 3341 N N . THR A 1 413 ? -78.173 -3.168 127.334 1.00 77.12 413 THR A N 1
ATOM 3342 C CA . THR A 1 413 ? -76.782 -3.637 127.233 1.00 77.12 413 THR A CA 1
ATOM 3343 C C . THR A 1 413 ? -76.629 -4.798 126.254 1.00 77.12 413 THR A C 1
ATOM 3345 O O . THR A 1 413 ? -75.674 -4.790 125.482 1.00 77.12 413 THR A O 1
ATOM 3348 N N . ASN A 1 414 ? -77.573 -5.742 126.197 1.00 79.19 414 ASN A N 1
ATOM 3349 C CA . ASN A 1 414 ? -77.562 -6.828 125.213 1.00 79.19 414 ASN A CA 1
ATOM 3350 C C . ASN A 1 414 ? -77.755 -6.327 123.775 1.00 79.19 414 ASN A C 1
ATOM 3352 O O . ASN A 1 414 ? -77.083 -6.822 122.870 1.00 79.19 414 ASN A O 1
ATOM 3356 N N . LEU A 1 415 ? -78.621 -5.331 123.556 1.00 80.12 415 LEU A N 1
ATOM 3357 C CA . LEU A 1 415 ? -78.796 -4.705 122.243 1.00 80.12 415 LEU A CA 1
ATOM 3358 C C . LEU A 1 415 ? -77.501 -4.007 121.797 1.00 80.12 415 LEU A C 1
ATOM 3360 O O . LEU A 1 415 ? -77.002 -4.278 120.707 1.00 80.12 415 LEU A O 1
ATOM 3364 N N . ALA A 1 416 ? -76.890 -3.208 122.679 1.00 78.31 416 ALA A N 1
ATOM 3365 C CA . ALA A 1 416 ? -75.613 -2.545 122.412 1.00 78.31 416 ALA A CA 1
ATOM 3366 C C . ALA A 1 416 ? -74.462 -3.545 122.192 1.00 78.31 416 ALA A C 1
ATOM 3368 O O . ALA A 1 416 ? -73.558 -3.303 121.387 1.00 78.31 416 ALA A O 1
ATOM 3369 N N . HIS A 1 417 ? -74.479 -4.685 122.891 1.00 77.62 417 HIS A N 1
ATOM 3370 C CA . HIS A 1 417 ? -73.502 -5.749 122.680 1.00 77.62 417 HIS A CA 1
ATOM 3371 C C . HIS A 1 417 ? -73.707 -6.419 121.321 1.00 77.62 417 HIS A C 1
ATOM 3373 O O . HIS A 1 417 ? -72.731 -6.641 120.608 1.00 77.62 417 HIS A O 1
ATOM 3379 N N . LYS A 1 418 ? -74.955 -6.692 120.926 1.00 79.69 418 LYS A N 1
ATOM 3380 C CA . LYS A 1 418 ? -75.291 -7.268 119.619 1.00 79.69 418 LYS A CA 1
ATOM 3381 C C . LYS A 1 418 ? -74.861 -6.351 118.473 1.00 79.69 418 LYS A C 1
ATOM 3383 O O . LYS A 1 418 ? -74.147 -6.811 117.587 1.00 79.69 418 LYS A O 1
ATOM 3388 N N . GLU A 1 419 ? -75.170 -5.058 118.550 1.00 79.94 419 GLU A N 1
ATOM 3389 C CA . GLU A 1 419 ? -74.735 -4.062 117.558 1.00 79.94 419 GLU A CA 1
ATOM 3390 C C . GLU A 1 419 ? -73.206 -3.978 117.455 1.00 79.94 419 GLU A C 1
ATOM 3392 O O . GLU A 1 419 ? -72.654 -3.986 116.354 1.00 79.94 419 GLU A O 1
ATOM 3397 N N . LYS A 1 420 ? -72.488 -3.978 118.589 1.00 80.56 420 LYS A N 1
ATOM 3398 C CA . LYS A 1 420 ? -71.016 -4.038 118.577 1.00 80.56 420 LYS A CA 1
ATOM 3399 C C . LYS A 1 420 ? -70.490 -5.331 117.961 1.00 80.56 420 LYS A C 1
ATOM 3401 O O . LYS A 1 420 ? -69.478 -5.299 117.268 1.00 80.56 420 LYS A O 1
ATOM 3406 N N . THR A 1 421 ? -71.151 -6.458 118.206 1.00 75.38 421 THR A N 1
ATOM 3407 C CA . THR A 1 421 ? -70.731 -7.763 117.676 1.00 75.38 421 THR A CA 1
ATOM 3408 C C . THR A 1 421 ? -70.915 -7.812 116.158 1.00 75.38 421 THR A C 1
ATOM 3410 O O . THR A 1 421 ? -69.985 -8.185 115.448 1.00 75.38 421 THR A O 1
ATOM 3413 N N . GLU A 1 422 ? -72.049 -7.328 115.648 1.00 81.19 422 GLU A N 1
ATOM 3414 C CA . GLU A 1 422 ? -72.311 -7.196 114.208 1.00 81.19 422 GLU A CA 1
ATOM 3415 C C . GLU A 1 422 ? -71.343 -6.202 113.541 1.00 81.19 422 GLU A C 1
ATOM 3417 O O . GLU A 1 422 ? -70.826 -6.465 112.454 1.00 81.19 422 GLU A O 1
ATOM 3422 N N . GLN A 1 423 ? -71.010 -5.095 114.217 1.00 83.75 423 GLN A N 1
ATOM 3423 C CA . GLN A 1 423 ? -70.014 -4.135 113.737 1.00 83.75 423 GLN A CA 1
ATOM 3424 C C . GLN A 1 423 ? -68.604 -4.748 113.660 1.00 83.75 423 GLN A C 1
ATOM 3426 O O . GLN A 1 423 ? -67.877 -4.501 112.694 1.00 83.75 423 GLN A O 1
ATOM 3431 N N . PHE A 1 424 ? -68.205 -5.559 114.646 1.00 80.50 424 PHE A N 1
ATOM 3432 C CA . PHE A 1 424 ? -66.935 -6.288 114.597 1.00 80.50 424 PHE A CA 1
ATOM 3433 C C . PHE A 1 424 ? -66.929 -7.360 113.506 1.00 80.50 424 PHE A C 1
ATOM 3435 O O . PHE A 1 424 ? -65.925 -7.497 112.810 1.00 80.50 424 PHE A O 1
ATOM 3442 N N . GLU A 1 425 ? -68.037 -8.071 113.302 1.00 84.44 425 GLU A N 1
ATOM 3443 C CA . GLU A 1 425 ? -68.149 -9.082 112.250 1.00 84.44 425 GLU A CA 1
ATOM 3444 C C . GLU A 1 425 ? -68.069 -8.458 110.846 1.00 84.44 425 GLU A C 1
ATOM 3446 O O . GLU A 1 425 ? -67.343 -8.955 109.981 1.00 84.44 425 GLU A O 1
ATOM 3451 N N . ALA A 1 426 ? -68.737 -7.321 110.625 1.00 83.06 426 ALA A N 1
ATOM 3452 C CA . ALA A 1 426 ? -68.631 -6.562 109.380 1.00 83.06 426 ALA A CA 1
ATOM 3453 C C . ALA A 1 426 ? -67.193 -6.076 109.134 1.00 83.06 426 ALA A C 1
ATOM 3455 O O . ALA A 1 426 ? -66.665 -6.219 108.030 1.00 83.06 426 ALA A O 1
ATOM 3456 N N . ARG A 1 427 ? -66.522 -5.575 110.180 1.00 86.69 427 ARG A N 1
ATOM 3457 C CA . ARG A 1 427 ? -65.133 -5.106 110.094 1.00 86.69 427 ARG A CA 1
ATOM 3458 C C . ARG A 1 427 ? -64.139 -6.243 109.848 1.00 86.69 427 ARG A C 1
ATOM 3460 O O . ARG A 1 427 ? -63.156 -6.038 109.141 1.00 86.69 427 ARG A O 1
ATOM 3467 N N . LEU A 1 428 ? -64.399 -7.438 110.378 1.00 82.12 428 LEU A N 1
ATOM 3468 C CA . LEU A 1 428 ? -63.611 -8.636 110.081 1.00 82.12 428 LEU A CA 1
ATOM 3469 C C . LEU A 1 428 ? -63.766 -9.065 108.616 1.00 82.12 428 LEU A C 1
ATOM 3471 O O . LEU A 1 428 ? -62.755 -9.300 107.958 1.00 82.12 428 LEU A O 1
ATOM 3475 N N . LYS A 1 429 ? -64.993 -9.085 108.075 1.00 86.94 429 LYS A N 1
ATOM 3476 C CA . LYS A 1 429 ? -65.237 -9.394 106.650 1.00 86.94 429 LYS A CA 1
ATOM 3477 C C . LYS A 1 429 ? -64.579 -8.375 105.715 1.00 86.94 429 LYS A C 1
ATOM 3479 O O . LYS A 1 429 ? -63.989 -8.752 104.701 1.00 86.94 429 LYS A O 1
ATOM 3484 N N . GLU A 1 430 ? -64.626 -7.091 106.065 1.00 87.50 430 GLU A N 1
ATOM 3485 C CA . GLU A 1 430 ? -63.963 -6.036 105.295 1.00 87.50 430 GLU A CA 1
ATOM 3486 C C . GLU A 1 430 ? -62.435 -6.192 105.303 1.00 87.50 430 GLU A C 1
ATOM 3488 O O . GLU A 1 430 ? -61.809 -6.172 104.241 1.00 87.50 430 GLU A O 1
ATOM 3493 N N . LEU A 1 431 ? -61.829 -6.414 106.475 1.00 87.00 431 LEU A N 1
ATOM 3494 C CA . LEU A 1 431 ? -60.387 -6.657 106.588 1.00 87.00 431 LEU A CA 1
ATOM 3495 C C . LEU A 1 431 ? -59.959 -7.911 105.819 1.00 87.00 431 LEU A C 1
ATOM 3497 O O . LEU A 1 431 ? -58.933 -7.889 105.141 1.00 87.00 431 LEU A O 1
ATOM 3501 N N . GLN A 1 432 ? -60.760 -8.976 105.856 1.00 86.56 432 GLN A N 1
ATOM 3502 C CA . GLN A 1 432 ? -60.496 -10.202 105.106 1.00 86.56 432 GLN A CA 1
ATOM 3503 C C . GLN A 1 432 ? -60.516 -9.960 103.587 1.00 86.56 432 GLN A C 1
ATOM 3505 O O . GLN A 1 432 ? -59.609 -10.400 102.880 1.00 86.56 432 GLN A O 1
ATOM 3510 N N . THR A 1 433 ? -61.461 -9.152 103.099 1.00 87.00 433 THR A N 1
ATOM 3511 C CA . THR A 1 433 ? -61.530 -8.749 101.682 1.00 87.00 433 THR A CA 1
ATOM 3512 C C . THR A 1 433 ? -60.332 -7.876 101.283 1.00 87.00 433 THR A C 1
ATOM 3514 O O . THR A 1 433 ? -59.746 -8.059 100.215 1.00 87.00 433 THR A O 1
ATOM 3517 N N . GLN A 1 434 ? -59.916 -6.935 102.140 1.00 86.94 434 GLN A N 1
ATOM 3518 C CA . GLN A 1 434 ? -58.737 -6.098 101.883 1.00 86.94 434 GLN A CA 1
ATOM 3519 C C . GLN A 1 434 ? -57.445 -6.924 101.826 1.00 86.94 434 GLN A C 1
ATOM 3521 O O . GLN A 1 434 ? -56.584 -6.659 100.982 1.00 86.94 434 GLN A O 1
ATOM 3526 N N . ILE A 1 435 ? -57.322 -7.945 102.677 1.00 87.31 435 ILE A N 1
ATOM 3527 C CA . ILE A 1 435 ? -56.200 -8.886 102.668 1.00 87.31 435 ILE A CA 1
ATOM 3528 C C . ILE A 1 435 ? -56.176 -9.680 101.354 1.00 87.31 435 ILE A C 1
ATOM 3530 O O . ILE A 1 435 ? -55.138 -9.711 100.694 1.00 87.31 435 ILE A O 1
ATOM 3534 N N . GLU A 1 436 ? -57.303 -10.243 100.910 1.00 88.25 436 GLU A N 1
ATOM 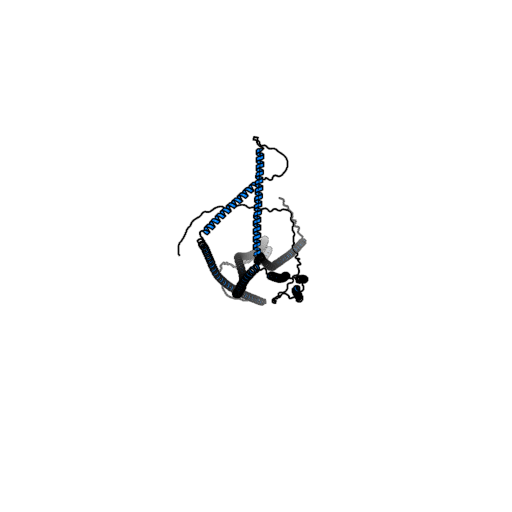3535 C CA . GLU A 1 436 ? -57.387 -10.965 99.628 1.00 88.25 436 GLU A CA 1
ATOM 3536 C C . GLU A 1 436 ? -57.063 -10.078 98.418 1.00 88.25 436 GLU A C 1
ATOM 3538 O O . GLU A 1 436 ? -56.318 -10.484 97.521 1.00 88.25 436 GLU A O 1
ATOM 3543 N N . VAL A 1 437 ? -57.555 -8.835 98.398 1.00 89.81 437 VAL A N 1
ATOM 3544 C CA . VAL A 1 437 ? -57.222 -7.861 97.345 1.00 89.81 437 VAL A CA 1
ATOM 3545 C C . VAL A 1 437 ? -55.736 -7.489 97.378 1.00 89.81 437 VAL A C 1
ATOM 3547 O O . VAL A 1 437 ? -55.121 -7.316 96.325 1.00 89.81 437 VAL A O 1
ATOM 3550 N N . SER A 1 438 ? -55.134 -7.377 98.563 1.00 85.69 438 SER A N 1
ATOM 3551 C CA . SER A 1 438 ? -53.696 -7.123 98.706 1.00 85.69 438 SER A CA 1
ATOM 3552 C C . SER A 1 438 ? -52.870 -8.302 98.183 1.00 85.69 438 SER A C 1
ATOM 3554 O O . SER A 1 438 ? -51.962 -8.109 97.370 1.00 85.69 438 SER A O 1
ATOM 3556 N N . TYR A 1 439 ? -53.243 -9.535 98.544 1.00 89.44 439 TYR A N 1
ATOM 3557 C CA . TYR A 1 439 ? -52.600 -10.747 98.037 1.00 89.44 439 TYR A CA 1
ATOM 3558 C C . TYR A 1 439 ? -52.737 -10.894 96.518 1.00 89.44 439 TYR A C 1
ATOM 3560 O O . TYR A 1 439 ? -51.745 -11.200 95.854 1.00 89.44 439 TYR A O 1
ATOM 3568 N N . SER A 1 440 ? -53.912 -10.627 95.936 1.00 86.94 440 SER A N 1
ATOM 3569 C CA . SER A 1 440 ? -54.101 -10.713 94.481 1.00 86.94 440 SER A CA 1
ATOM 3570 C C . SER A 1 440 ? -53.287 -9.654 93.728 1.00 86.94 440 SER A C 1
ATOM 3572 O O . SER A 1 440 ? -52.629 -9.971 92.734 1.00 86.94 440 SER A O 1
ATOM 3574 N N . LYS A 1 441 ? -53.224 -8.417 94.245 1.00 90.12 441 LYS A N 1
ATOM 3575 C CA . LYS A 1 441 ? -52.349 -7.360 93.711 1.00 90.12 441 LYS A CA 1
ATOM 3576 C C . LYS A 1 441 ? -50.874 -7.733 93.821 1.00 90.12 441 LYS A C 1
ATOM 3578 O O . LYS A 1 441 ? -50.118 -7.501 92.879 1.00 90.12 441 LYS A O 1
ATOM 3583 N N . GLN A 1 442 ? -50.455 -8.328 94.935 1.00 88.44 442 GLN A N 1
ATOM 3584 C CA . GLN A 1 442 ? -49.069 -8.740 95.136 1.00 88.44 442 GLN A CA 1
ATOM 3585 C C . GLN A 1 442 ? -48.678 -9.925 94.247 1.00 88.44 442 GLN A C 1
ATOM 3587 O O . GLN A 1 442 ? -47.567 -9.938 93.718 1.00 88.44 442 GLN A O 1
ATOM 3592 N N . LYS A 1 443 ? -49.593 -10.872 94.016 1.00 91.06 443 LYS A N 1
ATOM 3593 C CA . LYS A 1 443 ? -49.411 -11.955 93.043 1.00 91.06 443 LYS A CA 1
ATOM 3594 C C . LYS A 1 443 ? -49.236 -11.396 91.628 1.00 91.06 443 LYS A C 1
ATOM 3596 O O . LYS A 1 443 ? -48.219 -11.668 90.998 1.00 91.06 443 LYS A O 1
ATOM 3601 N N . ARG A 1 444 ? -50.141 -10.515 91.189 1.00 90.31 444 ARG A N 1
ATOM 3602 C CA . ARG A 1 444 ? -50.067 -9.879 89.863 1.00 90.31 444 ARG A CA 1
ATOM 3603 C C . ARG A 1 444 ? -48.815 -9.016 89.684 1.00 90.31 444 ARG A C 1
ATOM 3605 O O . ARG A 1 444 ? -48.241 -8.979 88.604 1.00 90.31 444 ARG A O 1
ATOM 3612 N N . LYS A 1 445 ? -48.350 -8.348 90.748 1.00 91.44 445 LYS A N 1
ATOM 3613 C CA . LYS A 1 445 ? -47.079 -7.608 90.740 1.00 91.44 445 LYS A CA 1
ATOM 3614 C C . LYS A 1 445 ? -45.884 -8.536 90.499 1.00 91.44 445 LYS A C 1
ATOM 3616 O O . LYS A 1 445 ? -45.008 -8.169 89.728 1.00 91.44 445 LYS A O 1
ATOM 3621 N N . LYS A 1 446 ? -45.845 -9.712 91.139 1.00 91.25 446 LYS A N 1
ATOM 3622 C CA . LYS A 1 446 ? -44.777 -10.703 90.924 1.00 91.25 446 LYS A CA 1
ATOM 3623 C C . LYS A 1 446 ? -44.801 -11.257 89.497 1.00 91.25 446 LYS A C 1
ATOM 3625 O O . LYS A 1 446 ? -43.749 -11.338 88.881 1.00 91.25 446 LYS A O 1
ATOM 3630 N N . GLU A 1 447 ? -45.981 -11.570 88.966 1.00 91.00 447 GLU A N 1
ATOM 3631 C CA . GLU A 1 447 ? -46.147 -12.048 87.582 1.00 91.00 447 GLU A CA 1
ATOM 3632 C C . GLU A 1 447 ? -45.652 -11.012 86.560 1.00 91.00 447 GLU A C 1
ATOM 3634 O O . GLU A 1 447 ? -44.818 -11.333 85.718 1.00 91.00 447 GLU A O 1
ATOM 3639 N N . LEU A 1 448 ? -46.065 -9.746 86.696 1.00 91.38 448 LEU A N 1
ATOM 3640 C CA . LEU A 1 448 ? -45.582 -8.658 85.834 1.00 91.38 448 LEU A CA 1
ATOM 3641 C C . LEU A 1 448 ? -44.075 -8.415 85.978 1.00 91.38 448 LEU A C 1
ATOM 3643 O O . LEU A 1 448 ? -43.417 -8.016 85.023 1.00 91.38 448 LEU A O 1
ATOM 3647 N N . GLN A 1 449 ? -43.513 -8.631 87.167 1.00 91.06 449 GLN A N 1
ATOM 3648 C CA . GLN A 1 449 ? -42.079 -8.474 87.386 1.00 91.06 449 GLN A CA 1
ATOM 3649 C C . GLN A 1 449 ? -41.272 -9.559 86.657 1.00 91.06 449 GLN A C 1
ATOM 3651 O O . GLN A 1 449 ? -40.255 -9.232 86.051 1.00 91.06 449 GLN A O 1
ATOM 3656 N N . ILE A 1 450 ? -41.767 -10.800 86.638 1.00 92.19 450 ILE A N 1
ATOM 3657 C CA . ILE A 1 450 ? -41.182 -11.898 85.852 1.00 92.19 450 ILE A CA 1
ATOM 3658 C C . ILE A 1 450 ? -41.256 -11.580 84.353 1.00 92.19 450 ILE A C 1
ATOM 3660 O O . ILE A 1 450 ? -40.255 -11.701 83.654 1.00 92.19 450 ILE A O 1
ATOM 3664 N N . GLU A 1 451 ? -42.403 -11.102 83.864 1.00 92.69 451 GLU A N 1
ATOM 3665 C CA . GLU A 1 451 ? -42.575 -10.734 82.452 1.00 92.69 451 GLU A CA 1
ATOM 3666 C C . GLU A 1 451 ? -41.623 -9.599 82.032 1.00 92.69 451 GLU A C 1
ATOM 3668 O O . GLU A 1 451 ? -41.001 -9.656 80.971 1.00 92.69 451 GLU A O 1
ATOM 3673 N N . VAL A 1 452 ? -41.434 -8.589 82.888 1.00 93.19 452 VAL A N 1
ATOM 3674 C CA . VAL A 1 452 ? -40.465 -7.506 82.647 1.00 93.19 452 VAL A CA 1
ATOM 3675 C C . VAL A 1 452 ? -39.029 -8.029 82.613 1.00 93.19 452 VAL A C 1
ATOM 3677 O O . VAL A 1 452 ? -38.240 -7.576 81.783 1.00 93.19 452 VAL A O 1
ATOM 3680 N N . GLU A 1 453 ? -38.663 -8.956 83.497 1.00 93.06 453 GLU A N 1
ATOM 3681 C CA . GLU A 1 453 ? -37.333 -9.575 83.493 1.00 93.06 453 GLU A CA 1
ATOM 3682 C C . GLU A 1 453 ? -37.109 -10.428 82.235 1.00 93.06 453 GLU A C 1
ATOM 3684 O O . GLU A 1 453 ? -36.044 -10.340 81.619 1.00 93.06 453 GLU A O 1
ATOM 3689 N N . GLU A 1 454 ? -38.124 -11.163 81.781 1.00 94.00 454 GLU A N 1
ATOM 3690 C CA . GLU A 1 454 ? -38.059 -11.948 80.548 1.00 94.00 454 GLU A CA 1
ATOM 3691 C C . GLU A 1 454 ? -37.945 -11.058 79.299 1.00 94.00 454 GLU A C 1
ATOM 3693 O O . GLU A 1 454 ? -37.114 -11.311 78.424 1.00 94.00 454 GLU A O 1
ATOM 3698 N N . LEU A 1 455 ? -38.714 -9.966 79.231 1.00 92.88 455 LEU A N 1
ATOM 3699 C CA . LEU A 1 455 ? -38.614 -8.983 78.149 1.00 92.88 455 LEU A CA 1
ATOM 3700 C C . LEU A 1 455 ? -37.254 -8.278 78.139 1.00 92.88 455 LEU A C 1
ATOM 3702 O O . LEU A 1 455 ? -36.691 -8.058 77.068 1.00 92.88 455 LEU A O 1
ATOM 3706 N N . ARG A 1 456 ? -36.689 -7.960 79.311 1.00 93.56 456 ARG A N 1
ATOM 3707 C CA . ARG A 1 456 ? -35.325 -7.414 79.414 1.00 93.56 456 ARG A CA 1
ATOM 3708 C C . ARG A 1 456 ? -34.281 -8.401 78.904 1.00 93.56 456 ARG A C 1
ATOM 3710 O O . ARG A 1 456 ? -33.354 -7.981 78.218 1.00 93.56 456 ARG A O 1
ATOM 3717 N N . LYS A 1 457 ? -34.442 -9.694 79.202 1.00 94.75 457 LYS A N 1
ATOM 3718 C CA . LYS A 1 457 ? -33.559 -10.746 78.688 1.00 94.75 457 LYS A CA 1
ATOM 3719 C C . LYS A 1 457 ? -33.648 -10.851 77.163 1.00 94.75 457 LYS A C 1
ATOM 3721 O O . LYS A 1 457 ? -32.618 -10.799 76.501 1.00 94.75 457 LYS A O 1
ATOM 3726 N N . LYS A 1 458 ? -34.863 -10.896 76.605 1.00 93.88 458 LYS A N 1
ATOM 3727 C CA . LYS A 1 458 ? -35.092 -10.908 75.148 1.00 93.88 458 LYS A CA 1
ATOM 3728 C C . LYS A 1 458 ? -34.519 -9.667 74.459 1.00 93.88 458 LYS A C 1
ATOM 3730 O O . LYS A 1 458 ? -33.946 -9.781 73.383 1.00 93.88 458 LYS A O 1
ATOM 3735 N N . LEU A 1 459 ? -34.630 -8.490 75.078 1.00 92.38 459 LEU A N 1
ATOM 3736 C CA . LEU A 1 459 ? -34.040 -7.260 74.544 1.00 92.38 459 LEU A CA 1
ATOM 3737 C C . LEU A 1 459 ? -32.507 -7.356 74.472 1.00 92.38 459 LEU A C 1
ATOM 3739 O O . LEU A 1 459 ? -31.928 -7.028 73.442 1.00 92.38 459 LEU A O 1
ATOM 3743 N N . ALA A 1 460 ? -31.864 -7.876 75.522 1.00 93.31 460 ALA A N 1
ATOM 3744 C CA . ALA A 1 460 ? -30.420 -8.100 75.530 1.00 93.31 460 ALA A CA 1
ATOM 3745 C C . ALA A 1 460 ? -29.981 -9.136 74.474 1.00 93.31 460 ALA A C 1
ATOM 3747 O O . ALA A 1 460 ? -28.965 -8.951 73.805 1.00 93.31 460 ALA A O 1
ATOM 3748 N N . GLU A 1 461 ? -30.760 -10.202 74.271 1.00 93.88 461 GLU A N 1
ATOM 3749 C CA . GLU A 1 461 ? -30.526 -11.178 73.195 1.00 93.88 461 GLU A CA 1
ATOM 3750 C C . GLU A 1 461 ? -30.628 -10.519 71.807 1.00 93.88 461 GLU A C 1
ATOM 3752 O O . GLU A 1 461 ? -29.764 -10.725 70.958 1.00 93.88 461 GLU A O 1
ATOM 3757 N N . VAL A 1 462 ? -31.613 -9.646 71.580 1.00 93.06 462 VAL A N 1
ATOM 3758 C CA . VAL A 1 462 ? -31.727 -8.889 70.321 1.00 93.06 462 VAL A CA 1
ATOM 3759 C C . VAL A 1 462 ? -30.547 -7.935 70.119 1.00 93.06 462 VAL A C 1
ATOM 3761 O O . VAL A 1 462 ? -30.025 -7.847 69.006 1.00 93.06 462 VAL A O 1
ATOM 3764 N N . ASP A 1 463 ? -30.094 -7.247 71.168 1.00 92.94 463 ASP A N 1
ATOM 3765 C CA . ASP A 1 463 ? -28.946 -6.339 71.083 1.00 92.94 463 ASP A CA 1
ATOM 3766 C C . ASP A 1 463 ? -27.648 -7.090 70.739 1.00 92.94 463 ASP A C 1
ATOM 3768 O O . ASP A 1 463 ? -26.889 -6.635 69.882 1.00 92.94 463 ASP A O 1
ATOM 3772 N N . THR A 1 464 ? -27.433 -8.280 71.312 1.00 94.44 464 THR A N 1
ATOM 3773 C CA . THR A 1 464 ? -26.276 -9.128 70.961 1.00 94.44 464 THR A CA 1
ATOM 3774 C C . THR A 1 464 ? -26.338 -9.644 69.522 1.00 94.44 464 THR A C 1
ATOM 3776 O O . THR A 1 464 ? -25.338 -9.594 68.806 1.00 94.44 464 THR A O 1
ATOM 3779 N N . VAL A 1 465 ? -27.513 -10.075 69.045 1.00 93.75 465 VAL A N 1
ATOM 3780 C CA . VAL A 1 465 ? -27.707 -10.458 67.634 1.00 93.75 465 VAL A CA 1
ATOM 3781 C C . VAL A 1 465 ? -27.433 -9.275 66.708 1.00 93.75 465 VAL A C 1
ATOM 3783 O O . VAL A 1 465 ? -26.754 -9.433 65.694 1.00 93.75 465 VAL A O 1
ATOM 3786 N N . LYS A 1 466 ? -27.913 -8.078 67.058 1.00 93.56 466 LYS A N 1
ATOM 3787 C CA . LYS A 1 466 ? -27.678 -6.856 66.286 1.00 93.56 466 LYS A CA 1
ATOM 3788 C C . LYS A 1 466 ? -26.190 -6.511 66.211 1.00 93.56 466 LYS A C 1
ATOM 3790 O O . LYS A 1 466 ? -25.716 -6.184 65.125 1.00 93.56 466 LYS A O 1
ATOM 3795 N N . GLU A 1 467 ? -25.455 -6.590 67.320 1.00 94.00 467 GLU A N 1
ATOM 3796 C CA . GLU A 1 467 ? -24.002 -6.373 67.317 1.00 94.00 467 GLU A CA 1
ATOM 3797 C C . GLU A 1 467 ? -23.287 -7.372 66.403 1.00 94.00 467 GLU A C 1
ATOM 3799 O O . GLU A 1 467 ? -22.531 -6.947 65.524 1.00 94.00 467 GLU A O 1
ATOM 3804 N N . ASN A 1 468 ? -23.601 -8.665 66.518 1.00 94.19 468 ASN A N 1
ATOM 3805 C CA . ASN A 1 468 ? -23.027 -9.704 65.659 1.00 94.19 468 ASN A CA 1
ATOM 3806 C C . ASN A 1 468 ? -23.302 -9.433 64.173 1.00 94.19 468 ASN A C 1
ATOM 3808 O O . ASN A 1 468 ? -22.373 -9.438 63.365 1.00 94.19 468 ASN A O 1
ATOM 3812 N N . LEU A 1 469 ? -24.547 -9.096 63.817 1.00 93.31 469 LEU A N 1
ATOM 3813 C CA . LEU A 1 469 ? -24.925 -8.788 62.435 1.00 93.31 469 LEU A CA 1
ATOM 3814 C C . LEU A 1 469 ? -24.173 -7.561 61.896 1.00 93.31 469 LEU A C 1
ATOM 3816 O O . LEU A 1 469 ? -23.740 -7.536 60.744 1.00 93.31 469 LEU A O 1
ATOM 3820 N N . THR A 1 470 ? -23.990 -6.527 62.728 1.00 92.81 470 THR A N 1
ATOM 3821 C CA . THR A 1 470 ? -23.221 -5.342 62.319 1.00 92.81 470 THR A CA 1
ATOM 3822 C C . THR A 1 470 ? -21.742 -5.646 62.111 1.00 92.81 470 THR A C 1
ATOM 3824 O O . THR A 1 470 ? -21.124 -5.049 61.226 1.00 92.81 470 THR A O 1
ATOM 3827 N N . GLU A 1 471 ? -21.167 -6.570 62.882 1.00 93.69 471 GLU A N 1
ATOM 3828 C CA . GLU A 1 471 ? -19.780 -6.980 62.691 1.00 93.69 471 GLU A CA 1
ATOM 3829 C C . GLU A 1 471 ? -19.615 -7.852 61.443 1.00 93.69 471 GLU A C 1
ATOM 3831 O O . GLU A 1 471 ? -18.709 -7.596 60.651 1.00 93.69 471 GLU A O 1
ATOM 3836 N N . GLU A 1 472 ? -20.541 -8.778 61.176 1.00 94.06 472 GLU A N 1
ATOM 3837 C CA . GLU A 1 472 ? -20.586 -9.523 59.910 1.00 94.06 472 GLU A CA 1
ATOM 3838 C C . GLU A 1 472 ? -20.728 -8.596 58.695 1.00 94.06 472 GLU A C 1
ATOM 3840 O O . GLU A 1 472 ? -20.031 -8.755 57.690 1.00 94.06 472 GLU A O 1
ATOM 3845 N N . MET A 1 473 ? -21.562 -7.556 58.780 1.00 93.25 473 MET A N 1
ATOM 3846 C CA . MET A 1 473 ? -21.642 -6.539 57.727 1.00 93.25 473 MET A CA 1
ATOM 3847 C C . MET A 1 473 ? -20.313 -5.795 57.530 1.00 93.25 473 MET A C 1
ATOM 3849 O O . MET A 1 473 ? -19.922 -5.508 56.396 1.00 93.25 473 MET A O 1
ATOM 3853 N N . ARG A 1 474 ? -19.580 -5.481 58.608 1.00 94.31 474 ARG A N 1
ATOM 3854 C CA . ARG A 1 474 ? -18.256 -4.846 58.486 1.00 94.31 474 ARG A CA 1
ATOM 3855 C C . ARG A 1 474 ? -17.229 -5.780 57.863 1.00 94.31 474 ARG A C 1
ATOM 3857 O O . ARG A 1 474 ? -16.444 -5.325 57.028 1.00 94.31 474 ARG A O 1
ATOM 3864 N N . THR A 1 475 ? -17.187 -7.046 58.269 1.00 93.88 475 THR A N 1
ATOM 3865 C CA . THR A 1 475 ? -16.215 -8.017 57.747 1.00 93.88 475 THR A CA 1
ATOM 3866 C C . THR A 1 475 ? -16.487 -8.314 56.277 1.00 93.88 475 THR A C 1
ATOM 3868 O O . THR A 1 475 ? -15.580 -8.172 55.457 1.00 93.88 475 THR A O 1
ATOM 3871 N N . THR A 1 476 ? -17.741 -8.581 55.907 1.00 92.19 476 THR A N 1
ATOM 3872 C CA . THR A 1 476 ? -18.148 -8.773 54.504 1.00 92.19 476 THR A CA 1
ATOM 3873 C C . THR A 1 476 ? -17.869 -7.537 53.650 1.00 92.19 476 THR A C 1
ATOM 3875 O O . THR A 1 476 ? -17.318 -7.663 52.558 1.00 92.19 476 THR A O 1
ATOM 3878 N N . SER A 1 477 ? -18.129 -6.323 54.153 1.00 93.25 477 SER A N 1
ATOM 3879 C CA . SER A 1 477 ? -17.792 -5.084 53.438 1.00 93.25 477 SER A CA 1
ATOM 3880 C C . SER A 1 477 ? -16.281 -4.913 53.214 1.00 93.25 477 SER A C 1
ATOM 3882 O O . SER A 1 477 ? -15.870 -4.379 52.176 1.00 93.25 477 SER A O 1
ATOM 3884 N N . LYS A 1 478 ? -15.438 -5.346 54.162 1.00 94.62 478 LYS A N 1
ATOM 3885 C CA . LYS A 1 478 ? -13.973 -5.334 54.006 1.00 94.62 478 LYS A CA 1
ATOM 3886 C C . LYS A 1 478 ? -13.516 -6.352 52.964 1.00 94.62 478 LYS A C 1
ATOM 3888 O O . LYS A 1 478 ? -12.713 -5.998 52.103 1.00 94.62 478 LYS A O 1
ATOM 3893 N N . GLU A 1 479 ? -14.039 -7.574 53.003 1.00 94.38 479 GLU A N 1
ATOM 3894 C CA . GLU A 1 479 ? -13.717 -8.607 52.010 1.00 94.38 479 GLU A CA 1
ATOM 3895 C C . GLU A 1 479 ? -14.159 -8.193 50.602 1.00 94.38 479 GLU A C 1
ATOM 3897 O O . GLU A 1 479 ? -13.376 -8.267 49.657 1.00 94.38 479 GLU A O 1
ATOM 3902 N N . LEU A 1 480 ? -15.352 -7.613 50.461 1.00 93.69 480 LEU A N 1
ATOM 3903 C CA . LEU A 1 480 ? -15.848 -7.113 49.178 1.00 93.69 480 LEU A CA 1
ATOM 3904 C C . LEU A 1 480 ? -14.969 -5.983 48.616 1.00 93.69 480 LEU A C 1
ATOM 3906 O O . LEU A 1 480 ? -14.757 -5.894 47.406 1.00 93.69 480 LEU A O 1
ATOM 3910 N N . SER A 1 481 ? -14.393 -5.153 49.490 1.00 93.88 481 SER A N 1
ATOM 3911 C CA . SER A 1 481 ? -13.423 -4.125 49.093 1.00 93.88 481 SER A CA 1
ATOM 3912 C C . SER A 1 481 ? -12.101 -4.731 48.604 1.00 93.88 481 SER A C 1
ATOM 3914 O O . SER A 1 481 ? -11.549 -4.259 47.610 1.00 93.88 481 SER A O 1
ATOM 3916 N N . LYS A 1 482 ? -11.613 -5.804 49.246 1.00 95.50 482 LYS A N 1
ATOM 3917 C CA . LYS A 1 482 ? -10.422 -6.540 48.786 1.00 95.50 482 LYS A CA 1
ATOM 3918 C C . LYS A 1 482 ? -10.657 -7.187 47.422 1.00 95.50 482 LYS A C 1
ATOM 3920 O O . LYS A 1 482 ? -9.812 -7.051 46.541 1.00 95.50 482 LYS A O 1
ATOM 3925 N N . VAL A 1 483 ? -11.812 -7.826 47.227 1.00 94.44 483 VAL A N 1
ATOM 3926 C CA . VAL A 1 483 ? -12.186 -8.446 45.945 1.00 94.44 483 VAL A CA 1
ATOM 3927 C C . VAL A 1 483 ? -12.270 -7.398 44.836 1.00 94.44 483 VAL A C 1
ATOM 3929 O O . VAL A 1 483 ? -11.712 -7.607 43.763 1.00 94.44 483 VAL A O 1
ATOM 3932 N N . ARG A 1 484 ? -12.880 -6.230 45.092 1.00 94.00 484 ARG A N 1
ATOM 3933 C CA . ARG A 1 484 ? -12.904 -5.122 44.116 1.00 94.00 484 ARG A CA 1
ATOM 3934 C C . ARG A 1 484 ? -11.505 -4.666 43.710 1.00 94.00 484 ARG A C 1
ATOM 3936 O O . ARG A 1 484 ? -11.260 -4.446 42.529 1.00 94.00 484 ARG A O 1
ATOM 3943 N N . TYR A 1 485 ? -10.593 -4.540 44.670 1.00 95.25 485 TYR A N 1
ATOM 3944 C CA . TYR A 1 485 ? -9.213 -4.154 44.382 1.00 95.25 485 TYR A CA 1
ATOM 3945 C C . TYR A 1 485 ? -8.476 -5.216 43.551 1.00 95.25 485 TYR A C 1
ATOM 3947 O O . TYR A 1 485 ? -7.796 -4.881 42.583 1.00 95.25 485 TYR A O 1
ATOM 3955 N N . GLN A 1 486 ? -8.650 -6.499 43.880 1.00 95.06 486 GLN A N 1
ATOM 3956 C CA . GLN A 1 486 ? -8.077 -7.600 43.100 1.00 95.06 486 GLN A CA 1
ATOM 3957 C C . GLN A 1 486 ? -8.634 -7.648 41.673 1.00 95.06 486 GLN A C 1
ATOM 3959 O O . GLN A 1 486 ? -7.864 -7.840 40.734 1.00 95.06 486 GLN A O 1
ATOM 3964 N N . LEU A 1 487 ? -9.938 -7.419 41.500 1.00 94.12 487 LEU A N 1
ATOM 3965 C CA . LEU A 1 487 ? -10.567 -7.342 40.182 1.00 94.12 487 LEU A CA 1
ATOM 3966 C C . LEU A 1 487 ? -9.966 -6.200 39.354 1.00 94.12 487 LEU A C 1
ATOM 3968 O O . LEU A 1 487 ? -9.566 -6.414 38.218 1.00 94.12 487 LEU A O 1
ATOM 3972 N N . GLN A 1 488 ? -9.799 -5.018 39.951 1.00 94.38 488 GLN A N 1
ATOM 3973 C CA . GLN A 1 488 ? -9.191 -3.870 39.277 1.00 94.38 488 GLN A CA 1
ATOM 3974 C C . GLN A 1 488 ? -7.731 -4.133 38.866 1.00 94.38 488 GLN A C 1
ATOM 3976 O O . GLN A 1 488 ? -7.302 -3.716 37.788 1.00 94.38 488 GLN A O 1
ATOM 3981 N N . LEU A 1 489 ? -6.958 -4.837 39.703 1.00 94.56 489 LEU A N 1
ATOM 3982 C CA . LEU A 1 489 ? -5.610 -5.278 39.339 1.00 94.56 489 LEU A CA 1
ATOM 3983 C C . LEU A 1 489 ? -5.645 -6.246 38.153 1.00 94.56 489 LEU A C 1
ATOM 3985 O O . LEU A 1 489 ? -4.891 -6.047 37.200 1.00 94.56 489 LEU A O 1
ATOM 3989 N N . LYS A 1 490 ? -6.547 -7.233 38.172 1.00 93.94 490 LYS A N 1
ATOM 3990 C CA . LYS A 1 490 ? -6.708 -8.204 37.083 1.00 93.94 490 LYS A CA 1
ATOM 3991 C C . LYS A 1 490 ? -7.157 -7.558 35.775 1.00 93.94 490 LYS A C 1
ATOM 3993 O O . LYS A 1 490 ? -6.587 -7.873 34.737 1.00 93.94 490 LYS A O 1
ATOM 3998 N N . ASP A 1 491 ? -8.065 -6.587 35.822 1.00 92.81 491 ASP A N 1
ATOM 3999 C CA . ASP A 1 491 ? -8.453 -5.795 34.648 1.00 92.81 491 ASP A CA 1
ATOM 4000 C C . ASP A 1 491 ? -7.253 -5.035 34.063 1.00 92.81 491 ASP A C 1
ATOM 4002 O O . ASP A 1 491 ? -7.068 -4.980 32.847 1.00 92.81 491 ASP A O 1
ATOM 4006 N N . SER A 1 492 ? -6.388 -4.484 34.923 1.00 93.56 492 SER A N 1
ATOM 4007 C CA . SER A 1 492 ? -5.177 -3.786 34.478 1.00 93.56 492 SER A CA 1
ATOM 4008 C C . SER A 1 492 ? -4.119 -4.720 33.878 1.00 93.56 492 SER A C 1
ATOM 4010 O O . SER A 1 492 ? -3.383 -4.313 32.978 1.00 93.56 492 SER A O 1
ATOM 4012 N N . GLU A 1 493 ? -4.024 -5.961 34.365 1.00 94.06 493 GLU A N 1
ATOM 4013 C CA . GLU A 1 493 ? -3.161 -7.004 33.800 1.00 94.06 493 GLU A CA 1
ATOM 4014 C C . GLU A 1 493 ? -3.684 -7.451 32.433 1.00 94.06 493 GLU A C 1
ATOM 4016 O O . GLU A 1 493 ? -2.927 -7.439 31.463 1.00 94.06 493 GLU A O 1
ATOM 4021 N N . LEU A 1 494 ? -4.989 -7.720 32.331 1.00 93.19 494 LEU A N 1
ATOM 4022 C CA . LEU A 1 494 ? -5.651 -8.102 31.085 1.00 93.19 494 LEU A CA 1
ATOM 4023 C C . LEU A 1 494 ? -5.490 -7.029 30.000 1.00 93.19 494 LEU A C 1
ATOM 4025 O O . LEU A 1 494 ? -5.246 -7.341 28.838 1.00 93.19 494 LEU A O 1
ATOM 4029 N N . GLU A 1 495 ? -5.590 -5.750 30.364 1.00 93.75 495 GLU A N 1
ATOM 4030 C CA . GLU A 1 495 ? -5.394 -4.640 29.427 1.00 93.75 495 GLU A CA 1
ATOM 4031 C C . GLU A 1 495 ? -3.945 -4.554 28.913 1.00 93.75 495 GLU A C 1
ATOM 4033 O O . GLU A 1 495 ? -3.709 -4.244 27.744 1.00 93.75 495 GLU A O 1
ATOM 4038 N N . LYS A 1 496 ? -2.952 -4.853 29.761 1.00 93.69 496 LYS A N 1
ATOM 4039 C CA . LYS A 1 496 ? -1.545 -4.932 29.331 1.00 93.69 496 LYS A CA 1
ATOM 4040 C C . LYS A 1 496 ? -1.319 -6.114 28.394 1.00 93.69 496 LYS A C 1
ATOM 4042 O O . LYS A 1 496 ? -0.604 -5.968 27.406 1.00 93.69 496 LYS A O 1
ATOM 4047 N N . GLU A 1 497 ? -1.931 -7.254 28.692 1.00 92.19 497 GLU A N 1
ATOM 4048 C CA . GLU A 1 497 ? -1.828 -8.465 27.881 1.00 92.19 497 GLU A CA 1
ATOM 4049 C C . GLU A 1 497 ? -2.481 -8.282 26.505 1.00 92.19 497 GLU A C 1
ATOM 4051 O O . GLU A 1 497 ? -1.870 -8.616 25.493 1.00 92.19 497 GLU A O 1
ATOM 4056 N N . LYS A 1 498 ? -3.647 -7.623 26.436 1.00 92.50 498 LYS A N 1
ATOM 4057 C CA . LYS A 1 498 ? -4.276 -7.225 25.165 1.00 92.50 498 LYS A CA 1
ATOM 4058 C C . LYS A 1 498 ? -3.366 -6.345 24.318 1.00 92.50 498 LYS A C 1
ATOM 4060 O O . LYS A 1 498 ? -3.172 -6.638 23.146 1.00 92.50 498 LYS A O 1
ATOM 4065 N N . LYS A 1 499 ? -2.749 -5.319 24.912 1.00 94.00 499 LYS A N 1
ATOM 4066 C CA . LYS A 1 499 ? -1.803 -4.445 24.194 1.00 94.00 499 LYS A CA 1
ATOM 4067 C C . LYS A 1 499 ? -0.573 -5.197 23.694 1.00 94.00 499 LYS A C 1
ATOM 4069 O O . LYS A 1 499 ? -0.075 -4.902 22.611 1.00 94.00 499 LYS A O 1
ATOM 4074 N N . LEU A 1 500 ? -0.078 -6.165 24.468 1.00 94.38 500 LEU A N 1
ATOM 4075 C CA . LEU A 1 500 ? 1.022 -7.027 24.042 1.00 94.38 500 LEU A CA 1
ATOM 4076 C C . LEU A 1 500 ? 0.603 -7.903 22.851 1.00 94.38 500 LEU A C 1
ATOM 4078 O O . LEU A 1 500 ? 1.332 -7.974 21.864 1.00 94.38 500 LEU A O 1
ATOM 4082 N N . ALA A 1 501 ? -0.573 -8.529 22.925 1.00 89.94 501 ALA A N 1
ATOM 4083 C CA . ALA A 1 501 ? -1.119 -9.360 21.857 1.00 89.94 501 ALA A CA 1
ATOM 4084 C C . ALA A 1 501 ? -1.373 -8.552 20.573 1.00 89.94 501 ALA A C 1
ATOM 4086 O O . ALA A 1 501 ? -1.000 -8.993 19.488 1.00 89.94 501 ALA A O 1
ATOM 4087 N N . GLU A 1 502 ? -1.931 -7.343 20.691 1.00 93.06 502 GLU A N 1
ATOM 4088 C CA . GLU A 1 502 ? -2.102 -6.405 19.575 1.00 93.06 502 GLU A CA 1
ATOM 4089 C C . GLU A 1 502 ? -0.750 -6.036 18.947 1.00 93.06 502 GLU A C 1
ATOM 4091 O O . GLU A 1 502 ? -0.591 -6.148 17.731 1.00 93.06 502 GLU A O 1
ATOM 4096 N N . GLY A 1 503 ? 0.258 -5.698 19.761 1.00 92.81 503 GLY A N 1
ATOM 4097 C CA . GLY A 1 503 ? 1.604 -5.379 19.275 1.00 92.81 503 GLY A CA 1
ATOM 4098 C C . GLY A 1 503 ? 2.300 -6.551 18.570 1.00 92.81 503 GLY A C 1
ATOM 4099 O O . GLY A 1 503 ? 2.944 -6.357 17.536 1.00 92.81 503 GLY A O 1
ATOM 4100 N N . LEU A 1 504 ? 2.144 -7.776 19.083 1.00 92.06 504 LEU A N 1
ATOM 4101 C CA . LEU A 1 504 ? 2.653 -8.993 18.438 1.00 92.06 504 LEU A CA 1
ATOM 4102 C C . LEU A 1 504 ? 1.930 -9.278 17.118 1.00 92.06 504 LEU A C 1
ATOM 4104 O O . LEU A 1 504 ? 2.576 -9.628 16.129 1.00 92.06 504 LEU A O 1
ATOM 4108 N N . ASN A 1 505 ? 0.613 -9.076 17.069 1.00 92.44 505 ASN A N 1
ATOM 4109 C CA . ASN A 1 505 ? -0.174 -9.255 15.853 1.00 92.44 505 ASN A CA 1
ATOM 4110 C C . ASN A 1 505 ? 0.221 -8.239 14.764 1.00 92.44 505 ASN A C 1
ATOM 4112 O O . ASN 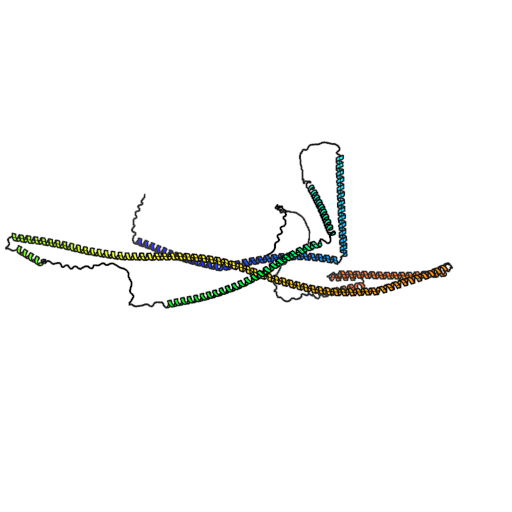A 1 505 ? 0.416 -8.607 13.607 1.00 92.44 505 ASN A O 1
ATOM 4116 N N . GLU A 1 506 ? 0.441 -6.972 15.131 1.00 93.56 506 GLU A N 1
ATOM 4117 C CA . GLU A 1 506 ? 0.973 -5.951 14.217 1.00 93.56 506 GLU A CA 1
ATOM 4118 C C . GLU A 1 506 ? 2.384 -6.285 13.712 1.00 93.56 506 GLU A C 1
ATOM 4120 O O . GLU A 1 506 ? 2.737 -5.969 12.571 1.00 93.56 506 GLU A O 1
ATOM 4125 N N . GLN A 1 507 ? 3.224 -6.896 14.551 1.00 93.38 507 GLN A N 1
ATOM 4126 C CA . GLN A 1 507 ? 4.557 -7.342 14.147 1.00 93.38 507 GLN A CA 1
ATOM 4127 C C . GLN A 1 507 ? 4.485 -8.527 13.173 1.00 93.38 507 GLN A C 1
ATOM 4129 O O . GLN A 1 507 ? 5.212 -8.536 12.178 1.00 93.38 507 GLN A O 1
ATOM 4134 N N . LEU A 1 508 ? 3.595 -9.492 13.422 1.00 92.50 508 LEU A N 1
ATOM 4135 C CA . LEU A 1 508 ? 3.358 -10.628 12.532 1.00 92.50 508 LEU A CA 1
ATOM 4136 C C . LEU A 1 508 ? 2.826 -10.166 11.170 1.00 92.50 508 LEU A C 1
ATOM 4138 O O . LEU A 1 508 ? 3.337 -10.594 10.137 1.00 92.50 508 LEU A O 1
ATOM 4142 N N . GLN A 1 509 ? 1.865 -9.240 11.162 1.00 91.94 509 GLN A N 1
ATOM 4143 C CA . GLN A 1 509 ? 1.309 -8.667 9.937 1.00 91.94 509 GLN A CA 1
ATOM 4144 C C . GLN A 1 509 ? 2.391 -7.980 9.091 1.00 91.94 509 GLN A C 1
ATOM 4146 O O . GLN A 1 509 ? 2.521 -8.273 7.902 1.00 91.94 509 GLN A O 1
ATOM 4151 N N . ARG A 1 510 ? 3.246 -7.156 9.715 1.00 92.25 510 ARG A N 1
ATOM 4152 C CA . ARG A 1 510 ? 4.400 -6.537 9.038 1.00 92.25 510 ARG A CA 1
ATOM 4153 C C . ARG A 1 510 ? 5.384 -7.570 8.488 1.00 92.25 510 ARG A C 1
ATOM 4155 O O . ARG A 1 510 ? 5.926 -7.385 7.403 1.00 92.25 510 ARG A O 1
ATOM 4162 N N . MET A 1 511 ? 5.619 -8.664 9.214 1.00 91.19 511 MET A N 1
ATOM 4163 C CA . MET A 1 511 ? 6.486 -9.748 8.744 1.00 9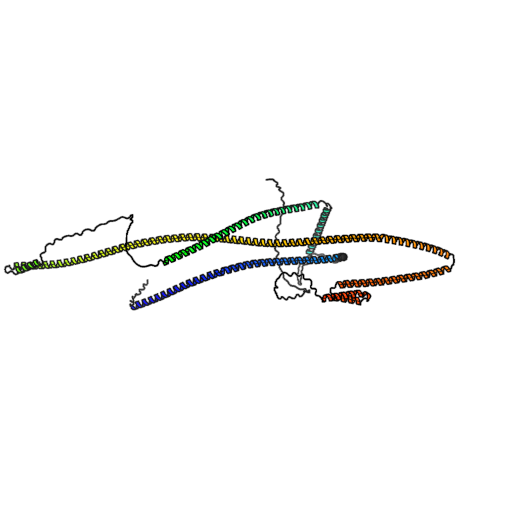1.19 511 MET A CA 1
ATOM 4164 C C . MET A 1 511 ? 5.892 -10.462 7.521 1.00 91.19 511 MET A C 1
ATOM 4166 O O . MET A 1 511 ? 6.627 -10.753 6.579 1.00 91.19 511 MET A O 1
ATOM 4170 N N . MET A 1 512 ? 4.577 -10.705 7.503 1.00 90.50 512 MET A N 1
ATOM 4171 C CA . MET A 1 512 ? 3.889 -11.299 6.351 1.00 90.50 512 MET A CA 1
ATOM 4172 C C . MET A 1 512 ? 3.918 -10.382 5.125 1.00 90.50 512 MET A C 1
ATOM 4174 O O . MET A 1 512 ? 4.181 -10.856 4.021 1.00 90.50 512 MET A O 1
ATOM 4178 N N . GLU A 1 513 ? 3.699 -9.078 5.307 1.00 91.75 513 GLU A N 1
ATOM 4179 C CA . GLU A 1 513 ? 3.788 -8.082 4.232 1.00 91.75 513 GLU A CA 1
ATOM 4180 C C . GLU A 1 513 ? 5.203 -8.010 3.645 1.00 91.75 513 GLU A C 1
ATOM 4182 O O . GLU A 1 513 ? 5.365 -8.051 2.424 1.00 91.75 513 GLU A O 1
ATOM 4187 N N . ASN A 1 514 ? 6.231 -8.001 4.500 1.00 91.00 514 ASN A N 1
ATOM 4188 C CA . ASN A 1 514 ? 7.627 -8.042 4.064 1.00 91.00 514 ASN A CA 1
ATOM 4189 C C . ASN A 1 514 ? 7.952 -9.335 3.310 1.00 91.00 514 ASN A C 1
ATOM 4191 O O . ASN A 1 514 ? 8.525 -9.273 2.226 1.00 91.00 514 ASN A O 1
ATOM 4195 N N . HIS A 1 515 ? 7.539 -10.499 3.822 1.00 90.00 515 HIS A N 1
ATOM 4196 C CA . HIS A 1 515 ? 7.737 -11.770 3.120 1.00 90.00 515 HIS A CA 1
ATOM 4197 C C . HIS A 1 515 ? 7.014 -11.772 1.764 1.00 90.00 515 HIS A C 1
ATOM 4199 O O . HIS A 1 515 ? 7.520 -12.320 0.781 1.00 90.00 515 HIS A O 1
ATOM 4205 N N . HIS A 1 516 ? 5.814 -11.196 1.678 1.00 90.12 516 HIS A N 1
ATOM 4206 C CA . HIS A 1 516 ? 5.106 -11.105 0.407 1.00 90.12 516 HIS A CA 1
ATOM 4207 C C . HIS A 1 516 ? 5.861 -10.214 -0.587 1.00 90.12 516 HIS A C 1
ATOM 4209 O O . HIS A 1 516 ? 6.073 -10.633 -1.724 1.00 90.12 516 HIS A O 1
ATOM 4215 N N . ALA A 1 517 ? 6.345 -9.050 -0.143 1.00 90.31 517 ALA A N 1
ATOM 4216 C CA . ALA A 1 517 ? 7.162 -8.156 -0.957 1.00 90.31 517 ALA A CA 1
ATOM 4217 C C . ALA A 1 517 ? 8.476 -8.815 -1.417 1.00 90.31 517 ALA A C 1
ATOM 4219 O O . ALA A 1 517 ? 8.820 -8.726 -2.592 1.00 90.31 517 ALA A O 1
ATOM 4220 N N . GLU A 1 518 ? 9.173 -9.535 -0.531 1.00 89.75 518 GLU A N 1
ATOM 4221 C CA . GLU A 1 518 ? 10.380 -10.302 -0.869 1.00 89.75 518 GLU A CA 1
ATOM 4222 C C . GLU A 1 518 ? 10.093 -11.392 -1.906 1.00 89.75 518 GLU A C 1
ATOM 4224 O O . GLU A 1 518 ? 10.879 -11.591 -2.831 1.00 89.75 518 GLU A O 1
ATOM 4229 N N . LYS A 1 519 ? 8.946 -12.075 -1.798 1.00 92.00 519 LYS A N 1
ATOM 4230 C CA . LYS A 1 519 ? 8.537 -13.103 -2.761 1.00 92.00 519 LYS A CA 1
ATOM 4231 C C . LYS A 1 519 ? 8.259 -12.517 -4.146 1.00 92.00 519 LYS A C 1
ATOM 4233 O O . LYS A 1 519 ? 8.656 -13.123 -5.137 1.00 92.00 519 LYS A O 1
ATOM 4238 N N . GLU A 1 520 ? 7.584 -11.373 -4.232 1.00 89.19 520 GLU A N 1
ATOM 4239 C CA . GLU A 1 520 ? 7.348 -10.715 -5.524 1.00 89.19 520 GLU A CA 1
ATOM 4240 C C . GLU A 1 520 ? 8.645 -10.140 -6.11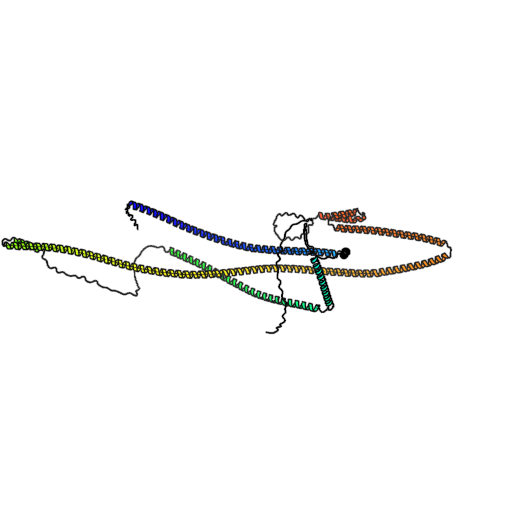0 1.00 89.19 520 GLU A C 1
ATOM 4242 O O . GLU A 1 520 ? 8.885 -10.289 -7.307 1.00 89.19 520 GLU A O 1
ATOM 4247 N N . LEU A 1 521 ? 9.535 -9.592 -5.273 1.00 91.25 521 LEU A N 1
ATOM 4248 C CA . LEU A 1 521 ? 10.867 -9.165 -5.707 1.00 91.25 521 LEU A CA 1
ATOM 4249 C C . LEU A 1 521 ? 11.680 -10.345 -6.263 1.00 91.25 521 LEU A C 1
ATOM 4251 O O . LEU A 1 521 ? 12.311 -10.207 -7.305 1.00 91.25 521 LEU A O 1
ATOM 4255 N N . ALA A 1 522 ? 11.632 -11.513 -5.614 1.00 89.19 522 ALA A N 1
ATOM 4256 C CA . ALA A 1 522 ? 12.314 -12.721 -6.077 1.00 89.19 522 ALA A CA 1
ATOM 4257 C C . ALA A 1 522 ? 11.778 -13.235 -7.424 1.00 89.19 522 ALA A C 1
ATOM 4259 O O . ALA A 1 522 ? 12.559 -13.670 -8.265 1.00 89.19 522 ALA A O 1
ATOM 4260 N N . LYS A 1 523 ? 10.462 -13.157 -7.664 1.00 90.94 523 LYS A N 1
ATOM 4261 C CA . LYS A 1 523 ? 9.903 -13.490 -8.985 1.00 90.94 523 LYS A CA 1
ATOM 4262 C C . LYS A 1 523 ? 10.375 -12.517 -10.056 1.00 90.94 523 LYS A C 1
ATOM 4264 O O . LYS A 1 523 ? 10.710 -12.945 -11.154 1.00 90.94 523 LYS A O 1
ATOM 4269 N N . HIS A 1 524 ? 10.395 -11.222 -9.740 1.00 89.00 524 HIS A N 1
ATOM 4270 C CA . HIS A 1 524 ? 10.798 -10.211 -10.708 1.00 89.00 524 HIS A CA 1
ATOM 4271 C C . HIS A 1 524 ? 12.278 -10.363 -11.081 1.00 89.00 524 HIS A C 1
ATOM 4273 O O . HIS A 1 524 ? 12.616 -10.354 -12.260 1.00 89.00 524 HIS A O 1
ATOM 4279 N N . THR A 1 525 ? 13.145 -10.627 -10.096 1.00 88.44 525 THR A N 1
ATOM 4280 C CA . THR A 1 525 ? 14.563 -10.905 -10.359 1.00 88.44 525 THR A CA 1
ATOM 4281 C C . THR A 1 525 ? 14.773 -12.209 -11.130 1.00 88.44 525 THR A C 1
ATOM 4283 O O . THR A 1 525 ? 15.653 -12.261 -11.986 1.00 88.44 525 THR A O 1
ATOM 4286 N N . GLU A 1 526 ? 13.970 -13.251 -10.889 1.00 91.56 526 GLU A N 1
ATOM 4287 C CA . GLU A 1 526 ? 14.005 -14.490 -11.679 1.00 91.56 526 GLU A CA 1
ATOM 4288 C C . GLU A 1 526 ? 13.607 -14.244 -13.146 1.00 91.56 526 GLU A C 1
ATOM 4290 O O . GLU A 1 526 ? 14.251 -14.757 -14.066 1.00 91.56 526 GLU A O 1
ATOM 4295 N N . GLU A 1 527 ? 12.584 -13.421 -13.377 1.00 92.81 527 GLU A N 1
ATOM 4296 C CA . GLU A 1 527 ? 12.131 -13.039 -14.715 1.00 92.81 527 GLU A CA 1
ATOM 4297 C C . GLU A 1 527 ? 13.170 -12.184 -15.458 1.00 92.81 527 GLU A C 1
ATOM 4299 O O . GLU A 1 527 ? 13.489 -12.472 -16.614 1.00 92.81 527 GLU A O 1
ATOM 4304 N N . ASP A 1 528 ? 13.788 -11.214 -14.784 1.00 90.94 528 ASP A N 1
ATOM 4305 C CA . ASP A 1 528 ? 14.882 -10.410 -15.341 1.00 90.94 528 ASP A CA 1
ATOM 4306 C C . ASP A 1 528 ? 16.104 -11.265 -15.690 1.00 90.94 528 ASP A C 1
ATOM 4308 O O . ASP A 1 528 ? 16.727 -11.089 -16.743 1.00 90.94 528 ASP A O 1
ATOM 4312 N N . LEU A 1 529 ? 16.437 -12.243 -14.844 1.00 91.44 529 LEU A N 1
ATOM 4313 C CA . LEU A 1 529 ? 17.549 -13.162 -15.083 1.00 91.44 529 LEU A CA 1
ATOM 4314 C C . LEU A 1 529 ? 17.257 -14.072 -16.284 1.00 91.44 529 LEU A C 1
ATOM 4316 O O . LEU A 1 529 ? 18.137 -14.299 -17.119 1.00 91.44 529 LEU A O 1
ATOM 4320 N N . LYS A 1 530 ? 16.006 -14.523 -16.437 1.00 93.88 530 LYS A N 1
ATOM 4321 C CA . LYS A 1 530 ? 15.544 -15.256 -17.624 1.00 93.88 530 LYS A CA 1
ATOM 4322 C C . LYS A 1 530 ? 15.621 -14.397 -18.890 1.00 93.88 530 LYS A C 1
ATOM 4324 O O . LYS A 1 530 ? 16.127 -14.871 -19.907 1.00 93.88 530 LYS A O 1
ATOM 4329 N N . ASN A 1 531 ? 15.181 -13.142 -18.832 1.00 93.25 531 ASN A N 1
ATOM 4330 C CA . ASN A 1 531 ? 15.258 -12.209 -19.960 1.00 93.25 531 ASN A CA 1
ATOM 4331 C C . ASN A 1 531 ? 16.711 -11.934 -20.363 1.00 93.25 531 ASN A C 1
ATOM 4333 O O . ASN A 1 531 ? 17.053 -12.006 -21.543 1.00 93.25 531 ASN A O 1
ATOM 4337 N N . THR A 1 532 ? 17.584 -11.711 -19.381 1.00 91.75 532 THR A N 1
ATOM 4338 C CA . THR A 1 532 ? 19.022 -11.501 -19.599 1.00 91.75 532 THR A CA 1
ATOM 4339 C C . THR A 1 532 ? 19.671 -12.729 -20.233 1.00 91.75 532 THR A C 1
ATOM 4341 O O . THR A 1 532 ? 20.462 -12.599 -21.167 1.00 91.75 532 THR A O 1
ATOM 4344 N N . LYS A 1 533 ? 19.299 -13.936 -19.786 1.00 94.38 533 LYS A N 1
ATOM 4345 C CA . LYS A 1 533 ? 19.773 -15.192 -20.377 1.00 94.38 533 LYS A CA 1
ATOM 4346 C C . LYS A 1 533 ? 19.337 -15.337 -21.838 1.00 94.38 533 LYS A C 1
ATOM 4348 O O . LYS A 1 533 ? 20.179 -15.621 -22.684 1.00 94.38 533 LYS A O 1
ATOM 4353 N N . ASN A 1 534 ? 18.069 -15.069 -22.152 1.00 93.94 534 ASN A N 1
ATOM 4354 C CA . ASN A 1 534 ? 17.567 -15.109 -23.530 1.00 93.94 534 ASN A CA 1
ATOM 4355 C C . ASN A 1 534 ? 18.289 -14.091 -24.435 1.00 93.94 534 ASN A C 1
ATOM 4357 O O . ASN A 1 534 ? 18.595 -14.384 -25.594 1.00 93.94 534 ASN A O 1
ATOM 4361 N N . LEU A 1 535 ? 18.580 -12.895 -23.909 1.00 93.38 535 LEU A N 1
ATOM 4362 C CA . LEU A 1 535 ? 19.313 -11.854 -24.632 1.00 93.38 535 LEU A CA 1
ATOM 4363 C C . LEU A 1 535 ? 20.770 -12.265 -24.888 1.00 93.38 535 LEU A C 1
ATOM 4365 O O . LEU A 1 535 ? 21.292 -12.040 -25.981 1.00 93.38 535 LEU A O 1
ATOM 4369 N N . TYR A 1 536 ? 21.411 -12.899 -23.903 1.00 92.56 536 TYR A N 1
ATOM 4370 C CA . TYR A 1 536 ? 22.757 -13.451 -24.038 1.00 92.56 536 TYR A CA 1
ATOM 4371 C C . TYR A 1 536 ? 22.808 -14.556 -25.099 1.00 92.56 536 TYR A C 1
ATOM 4373 O O . TYR A 1 536 ? 23.650 -14.497 -25.992 1.00 92.56 536 TYR A O 1
ATOM 4381 N N . GLU A 1 537 ? 21.875 -15.511 -25.060 1.00 94.88 537 GLU A N 1
ATOM 4382 C CA . GLU A 1 537 ? 21.770 -16.587 -26.055 1.00 94.88 537 GLU A CA 1
ATOM 4383 C C . GLU A 1 537 ? 21.534 -16.025 -27.468 1.00 94.88 537 GLU A C 1
ATOM 4385 O O . GLU A 1 537 ? 22.208 -16.423 -28.419 1.00 94.88 537 GLU A O 1
ATOM 4390 N N . SER A 1 538 ? 20.655 -15.027 -27.609 1.00 93.31 538 SER A N 1
ATOM 4391 C CA . SER A 1 538 ? 20.413 -14.349 -28.893 1.00 93.31 538 SER A CA 1
ATOM 4392 C C . SER A 1 538 ? 21.657 -13.614 -29.403 1.00 93.31 538 SER A C 1
ATOM 4394 O O . SER A 1 538 ? 21.997 -13.700 -30.582 1.00 93.31 538 SER A O 1
ATOM 4396 N N . SER A 1 539 ? 22.376 -12.928 -28.511 1.00 91.94 539 SER A N 1
ATOM 4397 C CA . SER A 1 539 ? 23.622 -12.227 -28.849 1.00 91.94 539 SER A CA 1
ATOM 4398 C C . SER A 1 539 ? 24.732 -13.201 -29.244 1.00 91.94 539 SER A C 1
ATOM 4400 O O . SER A 1 539 ? 25.506 -12.921 -30.157 1.00 91.94 539 SER A O 1
ATOM 4402 N N . GLN A 1 540 ? 24.801 -14.366 -28.596 1.00 95.38 540 GLN A N 1
ATOM 4403 C CA . GLN A 1 540 ? 25.748 -15.426 -28.930 1.00 95.38 540 GLN A CA 1
ATOM 4404 C C . GLN A 1 540 ? 25.472 -16.004 -30.324 1.00 95.38 540 GLN A C 1
ATOM 4406 O O . GLN A 1 540 ? 26.407 -16.179 -31.105 1.00 95.38 540 GLN A O 1
ATOM 4411 N N . MET A 1 541 ? 24.201 -16.242 -30.661 1.00 94.12 541 MET A N 1
ATOM 4412 C CA . MET A 1 541 ? 23.797 -16.676 -32.002 1.00 94.12 541 MET A CA 1
ATOM 4413 C C . MET A 1 541 ? 24.136 -15.624 -33.067 1.00 94.12 541 MET A C 1
ATOM 4415 O O . MET A 1 541 ? 24.688 -15.971 -34.108 1.00 94.12 541 MET A O 1
ATOM 4419 N N . ALA A 1 542 ? 23.882 -14.340 -32.795 1.00 93.38 542 ALA A N 1
ATOM 4420 C CA . ALA A 1 542 ? 24.237 -13.251 -33.707 1.00 93.38 542 ALA A CA 1
ATOM 4421 C C . ALA A 1 542 ? 25.760 -13.129 -33.910 1.00 93.38 542 ALA A C 1
ATOM 4423 O O . ALA A 1 542 ? 26.224 -12.928 -35.029 1.00 93.38 542 ALA A O 1
ATOM 4424 N N . LEU A 1 543 ? 26.557 -13.300 -32.849 1.00 91.75 543 LEU A N 1
ATOM 4425 C CA . LEU A 1 543 ? 28.020 -13.332 -32.950 1.00 91.75 543 LEU A CA 1
ATOM 4426 C C . LEU A 1 543 ? 28.518 -14.505 -33.798 1.00 91.75 543 LEU A C 1
ATOM 4428 O O . LEU A 1 543 ? 29.481 -14.346 -34.546 1.00 91.75 543 LEU A O 1
ATOM 4432 N N . GLN A 1 544 ? 27.873 -15.667 -33.690 1.00 94.25 544 GLN A N 1
ATOM 4433 C CA . GLN A 1 544 ? 28.202 -16.829 -34.508 1.00 94.25 544 GLN A CA 1
ATOM 4434 C C . GLN A 1 544 ? 27.886 -16.575 -35.991 1.00 94.25 544 GLN A C 1
ATOM 4436 O O . GLN A 1 544 ? 28.743 -16.828 -36.833 1.00 94.25 544 GLN A O 1
ATOM 4441 N N . GLN A 1 545 ? 26.729 -15.981 -36.299 1.00 93.44 545 GLN A N 1
ATOM 4442 C CA . GLN A 1 545 ? 26.363 -15.583 -37.666 1.00 93.44 545 GLN A CA 1
ATOM 4443 C C . GLN A 1 545 ? 27.342 -14.559 -38.252 1.00 93.44 545 GLN A C 1
ATOM 4445 O O . GLN A 1 545 ? 27.850 -14.751 -39.350 1.00 93.44 545 GLN A O 1
ATOM 4450 N N . LEU A 1 546 ? 27.687 -13.511 -37.497 1.00 92.25 546 LEU A N 1
ATOM 4451 C CA . LEU A 1 546 ? 28.666 -12.510 -37.942 1.00 92.25 546 LEU A CA 1
ATOM 4452 C C . LEU A 1 546 ? 30.055 -13.112 -38.180 1.00 92.25 546 LEU A C 1
ATOM 4454 O O . LEU A 1 546 ? 30.805 -12.631 -39.029 1.00 92.25 546 LEU A O 1
ATOM 4458 N N . LYS A 1 547 ? 30.422 -14.151 -37.425 1.00 94.12 547 LYS A N 1
ATOM 4459 C CA . LYS A 1 547 ? 31.677 -14.872 -37.636 1.00 94.12 547 LYS A CA 1
ATOM 4460 C C . LYS A 1 547 ? 31.646 -15.672 -38.939 1.00 94.12 547 LYS A C 1
ATOM 4462 O O . LYS A 1 547 ? 32.617 -15.611 -39.684 1.00 94.12 547 LYS A O 1
ATOM 4467 N N . GLU A 1 548 ? 30.541 -16.354 -39.226 1.00 94.75 548 GLU A N 1
ATOM 4468 C CA . GLU A 1 548 ? 30.333 -17.071 -40.490 1.00 94.75 548 GLU A CA 1
ATOM 4469 C C . GLU A 1 548 ? 30.355 -16.105 -41.686 1.00 94.75 548 GLU A C 1
ATOM 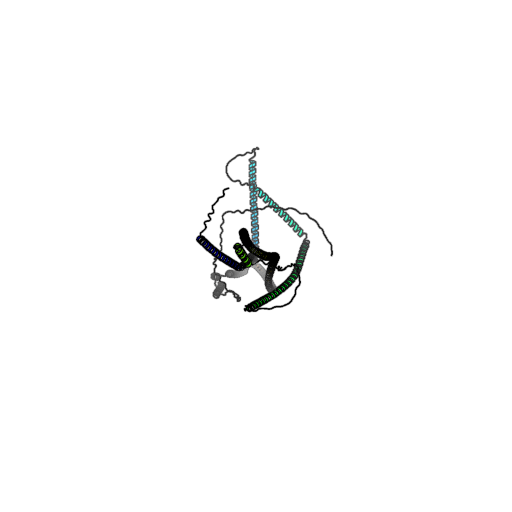4471 O O . GLU A 1 548 ? 31.107 -16.324 -42.631 1.00 94.75 548 GLU A O 1
ATOM 4476 N N . GLU A 1 549 ? 29.646 -14.974 -41.605 1.00 94.25 549 GLU A N 1
ATOM 4477 C CA . GLU A 1 549 ? 29.666 -13.932 -42.645 1.00 94.25 549 GLU A CA 1
ATOM 4478 C C . GLU A 1 549 ? 31.067 -13.346 -42.866 1.00 94.25 549 GLU A C 1
ATOM 4480 O O . GLU A 1 549 ? 31.472 -13.091 -44.003 1.00 94.25 549 GLU A O 1
ATOM 4485 N N . LYS A 1 550 ? 31.828 -13.132 -41.785 1.00 94.56 550 LYS A N 1
ATOM 4486 C CA . LYS A 1 550 ? 33.215 -12.669 -41.870 1.00 94.56 550 LYS A CA 1
ATOM 4487 C C . LYS A 1 550 ? 34.089 -13.692 -42.595 1.00 94.56 550 LYS A C 1
ATOM 4489 O O . LYS A 1 550 ? 34.871 -13.295 -43.457 1.00 94.56 550 LYS A O 1
ATOM 4494 N N . ASP A 1 551 ? 33.978 -14.969 -42.244 1.00 94.12 551 ASP A N 1
ATOM 4495 C CA . ASP A 1 551 ? 34.776 -16.033 -42.854 1.00 94.12 551 ASP A CA 1
ATOM 4496 C C . ASP A 1 551 ? 34.423 -16.188 -44.351 1.00 94.12 551 ASP A C 1
ATOM 4498 O O . ASP A 1 551 ? 35.324 -16.290 -45.185 1.00 94.12 551 ASP A O 1
ATOM 4502 N N . GLU A 1 552 ? 33.141 -16.071 -44.725 1.00 94.81 552 GLU A N 1
ATOM 4503 C CA . GLU A 1 552 ? 32.710 -16.035 -46.132 1.00 94.81 552 GLU A CA 1
ATOM 4504 C C . GLU A 1 552 ? 33.257 -14.823 -46.902 1.00 94.81 552 GLU A C 1
ATOM 4506 O O . GLU A 1 552 ? 33.649 -14.933 -48.068 1.00 94.81 552 GLU A O 1
ATOM 4511 N N . LEU A 1 553 ? 33.243 -13.637 -46.285 1.00 92.38 553 LEU A N 1
ATOM 4512 C CA . LEU A 1 553 ? 33.774 -12.418 -46.897 1.00 92.38 553 LEU A CA 1
ATOM 4513 C C . LEU A 1 553 ? 35.288 -12.494 -47.084 1.00 92.38 553 LEU A C 1
ATOM 4515 O O . LEU A 1 553 ? 35.793 -12.048 -48.114 1.00 92.38 553 LEU A O 1
ATOM 4519 N N . GLU A 1 554 ? 36.001 -13.074 -46.122 1.00 94.69 554 GLU A N 1
ATOM 4520 C CA . GLU A 1 554 ? 37.439 -13.310 -46.210 1.00 94.69 554 GLU A CA 1
ATOM 4521 C C . GLU A 1 554 ? 37.764 -14.287 -47.349 1.00 94.69 554 GLU A C 1
ATOM 4523 O O . GLU A 1 554 ? 38.671 -14.028 -48.139 1.00 94.69 554 GLU A O 1
ATOM 4528 N N . GLU A 1 555 ? 36.981 -15.359 -47.514 1.00 94.94 555 GLU A N 1
ATOM 4529 C CA . GLU A 1 555 ? 37.150 -16.286 -48.636 1.00 94.94 555 GLU A CA 1
ATOM 4530 C C . GLU A 1 555 ? 36.921 -15.585 -49.985 1.00 94.94 555 GLU A C 1
ATOM 4532 O O . GLU A 1 555 ? 37.756 -15.686 -50.889 1.00 94.94 555 GLU A O 1
ATOM 4537 N N . LYS A 1 556 ? 35.839 -14.803 -50.112 1.00 94.00 556 LYS A N 1
ATOM 4538 C CA . LYS A 1 556 ? 35.560 -14.001 -51.319 1.00 94.00 556 LYS A CA 1
ATOM 4539 C C . LYS A 1 556 ? 36.677 -12.998 -51.603 1.00 94.00 556 LYS A C 1
ATOM 4541 O O . LYS A 1 556 ? 37.067 -12.826 -52.758 1.00 94.00 556 LYS A O 1
ATOM 4546 N N . TYR A 1 557 ? 37.215 -12.353 -50.570 1.00 93.50 557 TYR A N 1
ATOM 4547 C CA . TYR A 1 557 ? 38.338 -11.428 -50.700 1.00 93.50 557 TYR A CA 1
ATOM 4548 C C . TYR A 1 557 ? 39.600 -12.138 -51.205 1.00 93.50 557 TYR A C 1
ATOM 4550 O O . TYR A 1 557 ? 40.242 -11.658 -52.140 1.00 93.50 557 TYR A O 1
ATOM 4558 N N . GLN A 1 558 ? 39.934 -13.302 -50.644 1.00 93.94 558 GLN A N 1
ATOM 4559 C CA . GLN A 1 558 ? 41.087 -14.093 -51.077 1.00 93.94 558 GLN A CA 1
ATOM 4560 C C . GLN A 1 558 ? 40.933 -14.600 -52.515 1.00 93.94 558 GLN A C 1
ATOM 4562 O O . GLN A 1 558 ? 41.891 -14.530 -53.290 1.00 93.94 558 GLN A O 1
ATOM 4567 N N . GLN A 1 559 ? 39.733 -15.047 -52.898 1.00 93.81 559 GLN A N 1
ATOM 4568 C CA . GLN A 1 559 ? 39.422 -15.438 -54.275 1.00 93.81 559 GLN A CA 1
ATOM 4569 C C . GLN A 1 559 ? 39.620 -14.262 -55.239 1.00 93.81 559 GLN A C 1
ATOM 4571 O O . GLN A 1 559 ? 40.382 -14.383 -56.198 1.00 93.81 559 GLN A O 1
ATOM 4576 N N . LEU A 1 560 ? 39.023 -13.103 -54.944 1.00 92.81 560 LEU A N 1
ATOM 4577 C CA . LEU A 1 560 ? 39.132 -11.909 -55.785 1.00 92.81 560 LEU A CA 1
ATOM 4578 C C . LEU A 1 560 ? 40.578 -11.399 -55.883 1.00 92.81 560 LEU A C 1
ATOM 4580 O O . LEU A 1 560 ? 41.030 -10.992 -56.951 1.00 92.81 560 LEU A O 1
ATOM 4584 N N . SER A 1 561 ? 41.328 -11.459 -54.782 1.00 92.38 561 SER A N 1
ATOM 4585 C CA . SER A 1 561 ? 42.754 -11.118 -54.748 1.00 92.38 561 SER A CA 1
ATOM 4586 C C . SER A 1 561 ? 43.584 -12.062 -55.629 1.00 92.38 561 SER A C 1
ATOM 4588 O O . SER A 1 561 ? 44.436 -11.614 -56.399 1.00 92.38 561 SER A O 1
ATOM 4590 N N . SER A 1 562 ? 43.291 -13.369 -55.598 1.00 93.25 562 SER A N 1
ATOM 4591 C CA . SER A 1 562 ? 43.935 -14.351 -56.478 1.00 93.25 562 SER A CA 1
ATOM 4592 C C . SER A 1 562 ? 43.599 -14.121 -57.953 1.00 93.25 562 SER A C 1
ATOM 4594 O O . SER A 1 562 ? 44.493 -14.185 -58.798 1.00 93.25 562 SER A O 1
ATOM 4596 N N . GLU A 1 563 ? 42.336 -13.836 -58.275 1.00 92.25 563 GLU A N 1
ATOM 4597 C CA . GLU A 1 563 ? 41.913 -13.495 -59.637 1.00 92.25 563 GLU A CA 1
ATOM 4598 C C . GLU A 1 563 ? 42.587 -12.219 -60.139 1.00 92.25 563 GLU A C 1
ATOM 4600 O O . GLU A 1 563 ? 43.052 -12.179 -61.278 1.00 92.25 563 GLU A O 1
ATOM 4605 N N . TYR A 1 564 ? 42.709 -11.204 -59.284 1.00 89.38 564 TYR A N 1
ATOM 4606 C CA . TYR A 1 564 ? 43.403 -9.966 -59.618 1.00 89.38 564 TYR A CA 1
ATOM 4607 C C . TYR A 1 564 ? 44.887 -10.199 -59.928 1.00 89.38 564 TYR A C 1
ATOM 4609 O O . TYR A 1 564 ? 45.385 -9.689 -60.934 1.00 89.38 564 TYR A O 1
ATOM 4617 N N . GLU A 1 565 ? 45.600 -10.986 -59.116 1.00 89.00 565 GLU A N 1
ATOM 4618 C CA . GLU A 1 565 ? 47.005 -11.305 -59.399 1.00 89.00 565 GLU A CA 1
ATOM 4619 C C . GLU A 1 565 ? 47.154 -12.151 -60.672 1.00 89.00 565 GLU A C 1
ATOM 4621 O O . GLU A 1 565 ? 48.021 -11.848 -61.488 1.00 89.00 565 GLU A O 1
ATOM 4626 N N . LYS A 1 566 ? 46.260 -13.118 -60.932 1.00 88.81 566 LYS A N 1
ATOM 4627 C CA . LYS A 1 566 ? 46.244 -13.853 -62.214 1.00 88.81 566 LYS A CA 1
ATOM 4628 C C . LYS A 1 566 ? 46.016 -12.924 -63.403 1.00 88.81 566 LYS A C 1
ATOM 4630 O O . LYS A 1 566 ? 46.768 -12.970 -64.370 1.00 88.81 566 LYS A O 1
ATOM 4635 N N . PHE A 1 567 ? 45.021 -12.043 -63.323 1.00 87.12 567 PHE A N 1
ATOM 4636 C CA . PHE A 1 567 ? 44.728 -11.072 -64.376 1.00 87.12 567 PHE A CA 1
ATOM 4637 C C . PHE A 1 567 ? 45.923 -10.149 -64.641 1.00 87.12 567 PHE A C 1
ATOM 4639 O O . PHE A 1 567 ? 46.284 -9.881 -65.788 1.00 87.12 567 PHE A O 1
ATOM 4646 N N . LYS A 1 568 ? 46.576 -9.681 -63.577 1.00 83.50 568 LYS A N 1
ATOM 4647 C CA . LYS A 1 568 ? 47.790 -8.867 -63.653 1.00 83.50 568 LYS A CA 1
ATOM 4648 C C . LYS A 1 568 ? 48.945 -9.634 -64.301 1.00 83.50 568 LYS A C 1
ATOM 4650 O O . LYS A 1 568 ? 49.628 -9.060 -65.151 1.00 83.50 568 LYS A O 1
ATOM 4655 N N . ASP A 1 569 ? 49.138 -10.905 -63.959 1.00 81.50 569 ASP A N 1
ATOM 4656 C CA . ASP A 1 569 ? 50.162 -11.772 -64.551 1.00 81.50 569 ASP A CA 1
ATOM 4657 C C . ASP A 1 569 ? 49.869 -12.145 -66.012 1.00 81.50 569 ASP A C 1
ATOM 4659 O O . ASP A 1 569 ? 50.804 -12.317 -66.788 1.00 81.50 569 ASP A O 1
ATOM 4663 N N . GLU A 1 570 ? 48.604 -12.209 -66.428 1.00 82.31 570 GLU A N 1
ATOM 4664 C CA . GLU A 1 570 ? 48.208 -12.441 -67.824 1.00 82.31 570 GLU A CA 1
ATOM 4665 C C . GLU A 1 570 ? 48.364 -11.183 -68.691 1.00 82.31 570 GLU A C 1
ATOM 4667 O O . GLU A 1 570 ? 48.892 -11.231 -69.808 1.00 82.31 570 GLU A O 1
ATOM 4672 N N . GLN A 1 571 ? 47.938 -10.024 -68.182 1.00 77.62 571 GLN A N 1
ATOM 4673 C CA . GLN A 1 571 ? 47.961 -8.773 -68.942 1.00 77.62 571 GLN A CA 1
ATOM 4674 C C . GLN A 1 571 ? 49.366 -8.182 -69.058 1.00 77.62 571 GLN A C 1
ATOM 4676 O O . GLN A 1 571 ? 49.710 -7.601 -70.089 1.00 77.62 571 GLN A O 1
ATOM 4681 N N . ARG A 1 572 ? 50.211 -8.319 -68.031 1.00 74.38 572 ARG A N 1
ATOM 4682 C CA . ARG A 1 572 ? 51.523 -7.656 -67.998 1.00 74.38 572 ARG A CA 1
ATOM 4683 C C . ARG A 1 572 ? 52.486 -8.149 -69.091 1.00 74.38 572 ARG A C 1
ATOM 4685 O O . ARG A 1 572 ? 53.101 -7.288 -69.722 1.00 74.38 572 ARG A O 1
ATOM 4692 N N . PRO A 1 573 ? 52.615 -9.459 -69.381 1.00 73.31 573 PRO A N 1
ATOM 4693 C CA . PRO A 1 573 ? 53.381 -9.951 -70.521 1.00 73.31 573 PRO A CA 1
ATOM 4694 C C . PRO A 1 573 ? 52.750 -9.536 -71.847 1.00 73.31 573 PRO A C 1
ATOM 4696 O O . PRO A 1 573 ? 53.458 -9.008 -72.689 1.00 73.31 573 PRO A O 1
ATOM 4699 N N . SER A 1 574 ? 51.429 -9.679 -72.013 1.00 73.00 574 SER A N 1
ATOM 4700 C CA . SER A 1 574 ? 50.742 -9.336 -73.268 1.00 73.00 574 SER A CA 1
ATOM 4701 C C . SER A 1 574 ? 50.910 -7.859 -73.643 1.00 73.00 574 SER A C 1
ATOM 4703 O O . SER A 1 574 ? 51.307 -7.535 -74.762 1.00 73.00 574 SER A O 1
ATOM 4705 N N . ILE A 1 575 ? 50.688 -6.950 -72.686 1.00 71.69 575 ILE A N 1
ATOM 4706 C CA . ILE A 1 575 ? 50.869 -5.507 -72.886 1.00 71.69 575 ILE A CA 1
ATOM 4707 C C . ILE A 1 575 ? 52.340 -5.188 -73.157 1.00 71.69 575 ILE A C 1
ATOM 4709 O O . ILE A 1 575 ? 52.636 -4.410 -74.061 1.00 71.69 575 ILE A O 1
ATOM 4713 N N . ARG A 1 576 ? 53.274 -5.792 -72.412 1.00 75.56 576 ARG A N 1
ATOM 4714 C CA . ARG A 1 576 ? 54.709 -5.571 -72.621 1.00 75.56 576 ARG A CA 1
ATOM 4715 C C . ARG A 1 576 ? 55.162 -6.052 -73.999 1.00 75.56 576 ARG A C 1
ATOM 4717 O O . ARG A 1 576 ? 55.838 -5.302 -74.691 1.00 75.56 576 ARG A O 1
ATOM 4724 N N . THR A 1 577 ? 54.761 -7.251 -74.411 1.00 77.12 577 THR A N 1
ATOM 4725 C CA . THR A 1 577 ? 55.109 -7.824 -75.713 1.00 77.12 577 THR A CA 1
ATOM 4726 C C . THR A 1 577 ? 54.486 -7.028 -76.856 1.00 77.12 577 THR A C 1
ATOM 4728 O O . THR A 1 577 ? 55.173 -6.758 -77.835 1.00 77.12 577 THR A O 1
ATOM 4731 N N . GLU A 1 578 ? 53.231 -6.585 -76.743 1.00 78.00 578 GLU A N 1
ATOM 4732 C CA . GLU A 1 578 ? 52.613 -5.736 -77.769 1.00 78.00 578 GLU A CA 1
ATOM 4733 C C . GLU A 1 578 ? 53.272 -4.350 -77.829 1.00 78.00 578 GLU A C 1
ATOM 4735 O O . GLU A 1 578 ? 53.516 -3.844 -78.922 1.00 78.00 578 GLU A O 1
ATOM 4740 N N . LEU A 1 579 ? 53.631 -3.747 -76.689 1.00 79.75 579 LEU A N 1
ATOM 4741 C CA . LEU A 1 579 ? 54.375 -2.482 -76.658 1.00 79.75 579 LEU A CA 1
ATOM 4742 C C . LEU A 1 579 ? 55.775 -2.620 -77.267 1.00 79.75 579 LEU A C 1
ATOM 4744 O O . LEU A 1 579 ? 56.164 -1.774 -78.069 1.00 79.75 579 LEU A O 1
ATOM 4748 N N . GLU A 1 580 ? 56.512 -3.681 -76.936 1.00 80.69 580 GLU A N 1
ATOM 4749 C CA . GLU A 1 580 ? 57.822 -3.985 -77.529 1.00 80.69 580 GLU A CA 1
ATOM 4750 C C . GLU A 1 580 ? 57.691 -4.236 -79.042 1.00 80.69 580 GLU A C 1
ATOM 4752 O O . GLU A 1 580 ? 58.450 -3.667 -79.829 1.00 80.69 580 GLU A O 1
ATOM 4757 N N . ARG A 1 581 ? 56.667 -4.987 -79.474 1.00 81.00 581 ARG A N 1
ATOM 4758 C CA . ARG A 1 581 ? 56.360 -5.221 -80.895 1.00 81.00 581 ARG A CA 1
ATOM 4759 C C . ARG A 1 581 ? 56.047 -3.917 -81.626 1.00 81.00 581 ARG A C 1
ATOM 4761 O O . ARG A 1 581 ? 56.582 -3.685 -82.707 1.00 81.00 581 ARG A O 1
ATOM 4768 N N . ARG A 1 582 ? 55.206 -3.053 -81.048 1.00 83.25 582 ARG A N 1
ATOM 4769 C CA . ARG A 1 582 ? 54.870 -1.743 -81.626 1.00 83.25 582 ARG A CA 1
ATOM 4770 C C . ARG A 1 582 ? 56.073 -0.816 -81.678 1.00 83.25 582 ARG A C 1
ATOM 4772 O O . ARG A 1 582 ? 56.229 -0.099 -82.660 1.00 83.25 582 ARG A O 1
ATOM 4779 N N . TYR A 1 583 ? 56.916 -0.829 -80.650 1.00 84.00 583 TYR A N 1
ATOM 4780 C CA . TYR A 1 583 ? 58.142 -0.044 -80.631 1.00 84.00 583 TYR A CA 1
ATOM 4781 C C . TYR A 1 583 ? 59.095 -0.478 -81.751 1.00 84.00 583 TYR A C 1
ATOM 4783 O O . TYR A 1 583 ? 59.569 0.369 -82.507 1.00 84.00 583 TYR A O 1
ATOM 4791 N N . GLU A 1 584 ? 59.313 -1.785 -81.923 1.00 86.31 584 GLU A N 1
ATOM 4792 C CA . GLU A 1 584 ? 60.171 -2.306 -82.992 1.00 86.31 584 GLU A CA 1
ATOM 4793 C C . GLU A 1 584 ? 59.567 -2.056 -84.383 1.00 86.31 584 GLU A C 1
ATOM 4795 O O . GLU A 1 584 ? 60.280 -1.682 -85.311 1.00 86.31 584 GLU A O 1
ATOM 4800 N N . GLU A 1 585 ? 58.243 -2.165 -84.525 1.00 85.62 585 GLU A N 1
ATOM 4801 C CA . GLU A 1 585 ? 57.532 -1.829 -85.761 1.00 85.62 585 GLU A CA 1
ATOM 4802 C C . GLU A 1 585 ? 57.683 -0.342 -86.121 1.00 85.62 585 GLU A C 1
ATOM 4804 O O . GLU A 1 585 ? 57.959 -0.009 -87.275 1.00 85.62 585 GLU A O 1
ATOM 4809 N N . ILE A 1 586 ? 57.554 0.563 -85.143 1.00 85.31 586 ILE A N 1
ATOM 4810 C CA . ILE A 1 586 ? 57.788 2.001 -85.340 1.00 85.31 586 ILE A CA 1
ATOM 4811 C C . ILE A 1 586 ? 59.246 2.252 -85.722 1.00 85.31 586 ILE A C 1
ATOM 4813 O O . ILE A 1 586 ? 59.502 2.999 -86.665 1.00 85.31 586 ILE A O 1
ATOM 4817 N N . ARG A 1 587 ? 60.200 1.607 -85.041 1.00 85.38 587 ARG A N 1
ATOM 4818 C CA . ARG A 1 587 ? 61.631 1.729 -85.344 1.00 85.38 587 ARG A CA 1
ATOM 4819 C C . ARG A 1 587 ? 61.944 1.274 -86.768 1.00 85.38 587 ARG A C 1
ATOM 4821 O O . ARG A 1 587 ? 62.645 1.972 -87.495 1.00 85.38 587 ARG A O 1
ATOM 4828 N N . TYR A 1 588 ? 61.380 0.145 -87.191 1.00 86.94 588 TYR A N 1
ATOM 4829 C CA . TYR A 1 588 ? 61.538 -0.376 -88.545 1.00 86.94 588 TYR A CA 1
ATOM 4830 C C . TYR A 1 588 ? 60.931 0.556 -89.602 1.00 86.94 588 TYR A C 1
ATOM 4832 O O . TYR A 1 588 ? 61.583 0.870 -90.601 1.00 86.94 588 TYR A O 1
ATOM 4840 N N . ARG A 1 589 ? 59.704 1.047 -89.376 1.00 87.69 589 ARG A N 1
ATOM 4841 C CA . ARG A 1 589 ? 59.048 2.016 -90.272 1.00 87.69 589 ARG A CA 1
ATOM 4842 C C . ARG A 1 589 ? 59.844 3.313 -90.378 1.00 87.69 589 ARG A C 1
ATOM 4844 O O . ARG A 1 589 ? 59.962 3.849 -91.475 1.00 87.69 589 ARG A O 1
ATOM 4851 N N . LEU A 1 590 ? 60.402 3.791 -89.265 1.00 83.81 590 LEU A N 1
ATOM 4852 C CA . LEU A 1 590 ? 61.251 4.978 -89.237 1.00 83.81 590 LEU A CA 1
ATOM 4853 C C . LEU A 1 590 ? 62.527 4.764 -90.054 1.00 83.81 590 LEU A C 1
ATOM 4855 O O . LEU A 1 590 ? 62.829 5.593 -90.903 1.00 83.81 590 LEU A O 1
ATOM 4859 N N . ASN A 1 591 ? 63.228 3.645 -89.858 1.00 85.44 591 ASN A N 1
ATOM 4860 C CA . ASN A 1 591 ? 64.416 3.319 -90.652 1.00 85.44 591 ASN A CA 1
ATOM 4861 C C . ASN A 1 591 ? 64.086 3.231 -92.147 1.00 85.44 591 ASN A C 1
ATOM 4863 O O . ASN A 1 591 ? 64.750 3.864 -92.954 1.00 85.44 591 ASN A O 1
ATOM 4867 N N . THR A 1 592 ? 62.993 2.553 -92.509 1.00 86.94 592 THR A N 1
ATOM 4868 C CA . THR A 1 592 ? 62.543 2.464 -93.910 1.00 86.94 592 THR A CA 1
ATOM 4869 C C . THR A 1 592 ? 62.220 3.844 -94.496 1.00 86.94 592 THR A C 1
ATOM 4871 O O . THR A 1 592 ? 62.486 4.107 -95.666 1.00 86.94 592 THR A O 1
ATOM 4874 N N . ALA A 1 593 ? 61.620 4.738 -93.704 1.00 82.31 593 ALA A N 1
ATOM 4875 C CA . ALA A 1 593 ? 61.335 6.104 -94.133 1.00 82.31 593 ALA A CA 1
ATOM 4876 C C . ALA A 1 593 ? 62.620 6.923 -94.317 1.00 82.31 593 ALA A C 1
ATOM 4878 O O . ALA A 1 593 ? 62.713 7.671 -95.284 1.00 82.31 593 ALA A O 1
ATOM 4879 N N . LEU A 1 594 ? 63.607 6.762 -93.431 1.00 83.12 594 LEU A N 1
ATOM 4880 C CA . LEU A 1 594 ? 64.918 7.402 -93.555 1.00 83.12 594 LEU A CA 1
ATOM 4881 C C . LEU A 1 594 ? 65.673 6.907 -94.795 1.00 83.12 594 LEU A C 1
ATOM 4883 O O . LEU A 1 594 ? 66.205 7.731 -95.532 1.00 83.12 594 LEU A O 1
ATOM 4887 N N . ASP A 1 595 ? 65.643 5.602 -95.078 1.00 85.50 595 ASP A N 1
ATOM 4888 C CA . ASP A 1 595 ? 66.238 5.030 -96.293 1.00 85.50 595 ASP A CA 1
ATOM 4889 C C . ASP A 1 595 ? 65.568 5.594 -97.555 1.00 85.50 595 ASP A C 1
ATOM 4891 O O . ASP A 1 595 ? 66.249 6.034 -98.479 1.00 85.50 595 ASP A O 1
ATOM 4895 N N . LYS A 1 596 ? 64.231 5.686 -97.572 1.00 83.81 596 LYS A N 1
ATOM 4896 C CA . LYS A 1 596 ? 63.493 6.320 -98.679 1.00 83.81 596 LYS A CA 1
ATOM 4897 C C . LYS A 1 596 ? 63.804 7.804 -98.830 1.00 83.81 596 LYS A C 1
ATOM 4899 O O . LYS A 1 596 ? 63.887 8.289 -99.952 1.00 83.81 596 LYS A O 1
ATOM 4904 N N . ILE A 1 597 ? 63.954 8.541 -97.727 1.00 80.81 597 ILE A N 1
ATOM 4905 C CA . ILE A 1 597 ? 64.380 9.946 -97.777 1.00 80.81 597 ILE A CA 1
ATOM 4906 C C . ILE A 1 597 ? 65.760 10.032 -98.422 1.00 80.81 597 ILE A C 1
ATOM 4908 O O . ILE A 1 597 ? 65.942 10.849 -99.314 1.00 80.81 597 ILE A O 1
ATOM 4912 N N . HIS A 1 598 ? 66.689 9.152 -98.049 1.00 82.12 598 HIS A N 1
ATOM 4913 C CA . HIS A 1 598 ? 68.017 9.115 -98.651 1.00 82.12 598 HIS A CA 1
ATOM 4914 C C . HIS A 1 598 ? 67.977 8.782 -100.154 1.00 82.12 598 HIS A C 1
ATOM 4916 O O . HIS A 1 598 ? 68.663 9.421 -100.952 1.00 82.12 598 HIS A O 1
ATOM 4922 N N . GLU A 1 599 ? 67.127 7.839 -100.570 1.00 79.06 599 GLU A N 1
ATOM 4923 C CA . GLU A 1 599 ? 66.873 7.558 -101.990 1.00 79.06 599 GLU A CA 1
ATOM 4924 C C . GLU A 1 599 ? 66.297 8.780 -102.720 1.00 79.06 599 GLU A C 1
ATOM 4926 O O . GLU A 1 599 ? 66.771 9.131 -103.801 1.00 79.06 599 GLU A O 1
ATOM 4931 N N . TYR A 1 600 ? 65.315 9.471 -102.134 1.00 78.50 600 TYR A N 1
ATOM 4932 C CA . TYR A 1 600 ? 64.758 10.693 -102.716 1.00 78.50 600 TYR A CA 1
ATOM 4933 C C . TYR A 1 600 ? 65.774 11.831 -102.769 1.00 78.50 600 TYR A C 1
ATOM 4935 O O . TYR A 1 600 ? 65.782 12.575 -103.744 1.00 78.50 600 TYR A O 1
ATOM 4943 N N . GLU A 1 601 ? 66.646 11.971 -101.772 1.00 80.44 601 GLU A N 1
ATOM 4944 C CA . GLU A 1 601 ? 67.749 12.931 -101.787 1.00 80.44 601 GLU A CA 1
ATOM 4945 C C . GLU A 1 601 ? 68.711 12.632 -102.941 1.00 80.44 601 GLU A C 1
ATOM 4947 O O . GLU A 1 601 ? 69.023 13.542 -103.708 1.00 80.44 601 GLU A O 1
ATOM 4952 N N . LEU A 1 602 ? 69.086 11.364 -103.148 1.00 77.88 602 LEU A N 1
ATOM 4953 C CA . LEU A 1 602 ? 69.904 10.928 -104.287 1.00 77.88 602 LEU A CA 1
ATOM 4954 C C . LEU A 1 602 ? 69.227 11.213 -105.636 1.00 77.88 602 LEU A C 1
ATOM 4956 O O . LEU A 1 602 ? 69.884 11.691 -106.568 1.00 77.88 602 LEU A O 1
ATOM 4960 N N . VAL A 1 603 ? 67.920 10.957 -105.749 1.00 71.56 603 VAL A N 1
ATOM 4961 C CA . VAL A 1 603 ? 67.124 11.253 -106.953 1.00 71.56 603 VAL A CA 1
ATOM 4962 C C . VAL A 1 603 ? 67.001 12.762 -107.182 1.00 71.56 603 VAL A C 1
ATOM 4964 O O . VAL A 1 603 ? 67.180 13.229 -108.301 1.00 71.56 603 VAL A O 1
ATOM 4967 N N . LEU A 1 604 ? 66.770 13.560 -106.138 1.00 70.00 604 LEU A N 1
ATOM 4968 C CA . LEU A 1 604 ? 66.730 15.024 -106.224 1.00 70.00 604 LEU A CA 1
ATOM 4969 C C . LEU A 1 604 ? 68.095 15.611 -106.595 1.00 70.00 604 LEU A C 1
ATOM 4971 O O . LEU A 1 604 ? 68.171 16.601 -107.320 1.00 70.00 604 LEU A O 1
ATOM 4975 N N . GLU A 1 605 ? 69.181 15.018 -106.114 1.00 71.81 605 GLU A N 1
ATOM 4976 C CA . GLU A 1 605 ? 70.546 15.450 -106.403 1.00 71.81 605 GLU A CA 1
ATOM 4977 C C . GLU A 1 605 ? 70.988 15.073 -107.825 1.00 71.81 605 GLU A C 1
ATOM 4979 O O . GLU A 1 605 ? 71.777 15.795 -108.443 1.00 71.81 605 GLU A O 1
ATOM 4984 N N . SER A 1 606 ? 70.425 13.997 -108.384 1.00 66.38 606 SER A N 1
ATOM 4985 C CA . SER A 1 606 ? 70.563 13.645 -109.802 1.00 66.38 606 SER A CA 1
ATOM 4986 C C . SER A 1 606 ? 69.630 14.462 -110.707 1.00 66.38 606 SER A C 1
ATOM 4988 O O . SER A 1 606 ? 70.081 14.930 -111.750 1.00 66.38 606 SER A O 1
ATOM 4990 N N . ALA A 1 607 ? 68.405 14.772 -110.275 1.00 60.22 607 ALA A N 1
ATOM 4991 C CA . ALA A 1 607 ? 67.491 15.687 -110.968 1.00 60.22 607 ALA A CA 1
ATOM 4992 C C . ALA A 1 607 ? 68.002 17.142 -110.973 1.00 60.22 607 ALA A C 1
ATOM 4994 O O . ALA A 1 607 ? 67.863 17.847 -111.962 1.00 60.22 607 ALA A O 1
ATOM 4995 N N . LYS A 1 608 ? 68.705 17.599 -109.926 1.00 61.75 608 LYS A N 1
ATOM 4996 C CA . LYS A 1 608 ? 69.409 18.900 -109.936 1.00 61.75 608 LYS A CA 1
ATOM 4997 C C . LYS A 1 608 ? 70.528 18.984 -110.983 1.00 61.75 608 LYS A C 1
ATOM 4999 O O . LYS A 1 608 ? 70.987 20.085 -111.278 1.00 61.75 608 LYS A O 1
ATOM 5004 N N . LYS A 1 609 ? 71.000 17.848 -111.510 1.00 59.34 609 LYS A N 1
ATOM 5005 C CA . LYS A 1 609 ? 72.071 17.766 -112.517 1.00 59.34 609 LYS A CA 1
ATOM 5006 C C . LYS A 1 609 ? 71.552 17.560 -113.947 1.00 59.34 609 LYS A C 1
ATOM 5008 O O . LYS A 1 609 ? 72.369 17.578 -114.865 1.00 59.34 609 LYS A O 1
ATOM 5013 N N . GLY A 1 610 ? 70.242 17.410 -114.157 1.00 56.38 610 GLY A N 1
ATOM 5014 C CA . GLY A 1 610 ? 69.641 17.265 -115.484 1.00 56.38 610 GLY A CA 1
ATOM 5015 C C . GLY A 1 610 ? 68.268 17.928 -115.561 1.00 56.38 610 GLY A C 1
ATOM 5016 O O . GLY A 1 610 ? 67.385 17.598 -114.779 1.00 56.38 610 GLY A O 1
ATOM 5017 N N . ASP A 1 611 ? 68.087 18.846 -116.513 1.00 55.69 611 ASP A N 1
ATOM 5018 C CA . ASP A 1 611 ? 66.778 19.414 -116.861 1.00 55.69 611 ASP A CA 1
ATOM 5019 C C . ASP A 1 611 ? 65.898 18.317 -117.483 1.00 55.69 611 ASP A C 1
ATOM 5021 O O . ASP A 1 611 ? 65.853 18.150 -118.702 1.00 55.69 611 ASP A O 1
ATOM 5025 N N . ASP A 1 612 ? 65.229 17.532 -116.639 1.00 57.47 612 ASP A N 1
ATOM 5026 C CA . ASP A 1 612 ? 64.346 16.448 -117.066 1.00 57.47 612 ASP A CA 1
ATOM 5027 C C . ASP A 1 612 ? 62.894 16.784 -116.687 1.00 57.47 612 ASP A C 1
ATOM 5029 O O . ASP A 1 612 ? 62.440 16.567 -115.558 1.00 57.47 612 ASP A O 1
ATOM 5033 N N . SER A 1 613 ? 62.153 17.379 -117.631 1.00 58.44 613 SER A N 1
ATOM 5034 C CA . SER A 1 613 ? 60.781 17.864 -117.397 1.00 58.44 613 SER A CA 1
ATOM 5035 C C . SER A 1 613 ? 59.793 16.738 -117.067 1.00 58.44 613 SER A C 1
ATOM 5037 O O . SER A 1 613 ? 58.745 16.989 -116.478 1.00 58.44 613 SER A O 1
ATOM 5039 N N . THR A 1 614 ? 60.155 15.493 -117.378 1.00 61.28 614 THR A N 1
ATOM 5040 C CA . THR A 1 614 ? 59.398 14.272 -117.081 1.00 61.28 614 THR A CA 1
ATOM 5041 C C . THR A 1 614 ? 59.319 13.963 -115.579 1.00 61.28 614 THR A C 1
ATOM 5043 O O . THR A 1 614 ? 58.341 13.386 -115.107 1.00 61.28 614 THR A O 1
ATOM 5046 N N . PHE A 1 615 ? 60.317 14.383 -114.792 1.00 64.31 615 PHE A N 1
ATOM 5047 C CA . PHE A 1 615 ? 60.328 14.190 -113.336 1.00 64.31 615 PHE A CA 1
ATOM 5048 C C . PHE A 1 615 ? 59.345 15.129 -112.619 1.00 64.31 615 PHE A C 1
ATOM 5050 O O . PHE A 1 615 ? 58.712 14.746 -111.634 1.00 64.31 615 PHE A O 1
ATOM 5057 N N . ILE A 1 616 ? 59.173 16.344 -113.147 1.00 63.94 616 ILE A N 1
ATOM 5058 C CA . ILE A 1 616 ? 58.269 17.357 -112.589 1.00 63.94 616 ILE A CA 1
ATOM 5059 C C . ILE A 1 616 ? 56.801 16.938 -112.768 1.00 63.94 616 ILE A C 1
ATOM 5061 O O . ILE A 1 616 ? 56.014 17.101 -111.835 1.00 63.94 616 ILE A O 1
ATOM 5065 N N . GLU A 1 617 ? 56.440 16.343 -113.910 1.00 65.19 617 GLU A N 1
ATOM 5066 C CA . GLU A 1 617 ? 55.080 15.829 -114.147 1.00 65.19 617 GLU A CA 1
ATOM 5067 C C . GLU A 1 617 ? 54.725 14.657 -113.218 1.00 65.19 617 GLU A C 1
ATOM 5069 O O . GLU A 1 617 ? 53.640 14.653 -112.634 1.00 65.19 617 GLU A O 1
ATOM 5074 N N . ASN A 1 618 ? 55.653 13.719 -112.988 1.00 71.12 618 ASN A N 1
ATOM 5075 C CA . ASN A 1 618 ? 55.437 12.605 -112.054 1.00 71.12 618 ASN A CA 1
ATOM 5076 C C . ASN A 1 618 ? 55.254 13.095 -110.606 1.00 71.12 618 ASN A C 1
ATOM 5078 O O . ASN A 1 618 ? 54.332 12.665 -109.917 1.00 71.12 618 ASN A O 1
ATOM 5082 N N . LEU A 1 619 ? 56.062 14.066 -110.163 1.00 70.06 619 LEU A N 1
ATOM 5083 C CA . LEU A 1 619 ? 55.907 14.705 -108.849 1.00 70.06 619 LEU A CA 1
ATOM 5084 C C . LEU A 1 619 ? 54.575 15.451 -108.707 1.00 70.06 619 LEU A C 1
ATOM 5086 O O . LEU A 1 619 ? 53.973 15.448 -107.632 1.00 70.06 619 LEU A O 1
ATOM 5090 N N . GLN A 1 620 ? 54.092 16.086 -109.777 1.00 71.56 620 GLN A N 1
ATOM 5091 C CA . GLN A 1 620 ? 52.769 16.708 -109.787 1.00 71.56 620 GLN A CA 1
ATOM 5092 C C . GLN A 1 620 ? 51.651 15.671 -109.667 1.00 71.56 620 GLN A C 1
ATOM 5094 O O . GLN A 1 620 ? 50.684 15.911 -108.943 1.00 71.56 620 GLN A O 1
ATOM 5099 N N . GLN A 1 621 ? 51.790 14.521 -110.324 1.00 75.50 621 GLN A N 1
ATOM 5100 C CA . GLN A 1 621 ? 50.813 13.440 -110.250 1.00 75.50 621 GLN A CA 1
ATOM 5101 C C . GLN A 1 621 ? 50.779 12.791 -108.856 1.00 75.50 621 GLN A C 1
ATOM 5103 O O . GLN A 1 621 ? 49.694 12.611 -108.299 1.00 75.50 621 GLN A O 1
ATOM 5108 N N . ASP A 1 622 ? 51.939 12.554 -108.240 1.00 75.69 622 ASP A N 1
ATOM 5109 C CA . ASP A 1 622 ? 52.040 12.051 -106.862 1.00 75.69 622 ASP A CA 1
ATOM 5110 C C . ASP A 1 622 ? 51.465 13.048 -105.844 1.00 75.69 622 ASP A C 1
ATOM 5112 O O . ASP A 1 622 ? 50.788 12.665 -104.886 1.00 75.69 622 ASP A O 1
ATOM 5116 N N . LEU A 1 623 ? 51.656 14.352 -106.070 1.00 74.62 623 LEU A N 1
ATOM 5117 C CA . LEU A 1 623 ? 51.095 15.402 -105.219 1.00 74.62 623 LEU A CA 1
ATOM 5118 C C . LEU A 1 623 ? 49.563 15.485 -105.324 1.00 74.62 623 LEU A C 1
ATOM 5120 O O . LEU A 1 623 ? 48.897 15.808 -104.336 1.00 74.62 623 LEU A O 1
ATOM 5124 N N . VAL A 1 624 ? 48.988 15.170 -106.488 1.00 76.56 624 VAL A N 1
ATOM 5125 C CA . VAL A 1 624 ? 47.532 15.027 -106.652 1.00 76.56 624 VAL A CA 1
ATOM 5126 C C . VAL A 1 624 ? 47.027 13.792 -105.902 1.00 76.56 624 VAL A C 1
ATOM 5128 O O . VAL A 1 624 ? 46.082 13.916 -105.123 1.00 76.56 624 VAL A O 1
ATOM 5131 N N . GLN A 1 625 ? 47.694 12.642 -106.037 1.00 77.75 625 GLN A N 1
ATOM 5132 C CA . GLN A 1 625 ? 47.317 11.417 -105.315 1.00 77.75 625 GLN A CA 1
ATOM 5133 C C . GLN A 1 625 ? 47.397 11.591 -103.789 1.00 77.75 625 GLN A C 1
ATOM 5135 O O . GLN A 1 625 ? 46.502 11.159 -103.061 1.00 77.75 625 GLN A O 1
ATOM 5140 N N . LEU A 1 626 ? 48.420 12.292 -103.286 1.00 78.25 626 LEU A N 1
ATOM 5141 C CA . LEU A 1 626 ? 48.548 12.619 -101.862 1.00 78.25 626 LEU A CA 1
ATOM 5142 C C . LEU A 1 626 ? 47.423 13.534 -101.364 1.00 78.25 626 LEU A C 1
ATOM 5144 O O . LEU A 1 626 ? 46.920 13.335 -100.257 1.00 78.25 626 LEU A O 1
ATOM 5148 N N . LYS A 1 627 ? 46.990 14.511 -102.170 1.00 78.38 627 LYS A N 1
ATOM 5149 C CA . LYS A 1 627 ? 45.840 15.366 -101.829 1.00 78.38 627 LYS A CA 1
ATOM 5150 C C . LYS A 1 627 ? 44.535 14.574 -101.778 1.00 78.38 627 LYS A C 1
ATOM 5152 O O . LYS A 1 627 ? 43.738 14.791 -100.868 1.00 78.38 627 LYS A O 1
ATOM 5157 N N . GLU A 1 628 ? 44.329 13.641 -102.704 1.00 79.69 628 GLU A N 1
ATOM 5158 C CA . GLU A 1 628 ? 43.153 12.763 -102.707 1.00 79.69 628 GLU A CA 1
ATOM 5159 C C . GLU A 1 628 ? 43.137 11.812 -101.506 1.00 79.69 628 GLU A C 1
ATOM 5161 O O . GLU A 1 628 ? 42.096 11.652 -100.862 1.00 79.69 628 GLU A O 1
ATOM 5166 N N . TYR A 1 629 ? 44.290 11.235 -101.152 1.00 80.19 629 TYR A N 1
ATOM 5167 C CA . TYR A 1 629 ? 44.430 10.394 -99.964 1.00 80.19 629 TYR A CA 1
ATOM 5168 C C . TYR A 1 629 ? 44.156 11.180 -98.674 1.00 80.19 629 TYR A C 1
ATOM 5170 O O . TYR A 1 629 ? 43.416 10.711 -97.807 1.00 80.19 629 TYR A O 1
ATOM 5178 N N . ASN A 1 630 ? 44.673 12.409 -98.568 1.00 81.19 630 ASN A N 1
ATOM 5179 C CA . ASN A 1 630 ? 44.440 13.253 -97.397 1.00 81.19 630 ASN A CA 1
ATOM 5180 C C . ASN A 1 630 ? 42.963 13.672 -97.273 1.00 81.19 630 ASN A C 1
ATOM 5182 O O . ASN A 1 630 ? 42.382 13.578 -96.195 1.00 81.19 630 ASN A O 1
ATOM 5186 N N . ALA A 1 631 ? 42.305 14.006 -98.390 1.00 79.69 631 ALA A N 1
ATOM 5187 C CA . ALA A 1 631 ? 40.863 14.267 -98.409 1.00 79.69 631 ALA A CA 1
ATOM 5188 C C . ALA A 1 631 ? 40.033 13.029 -98.008 1.00 79.69 631 ALA A C 1
ATOM 5190 O O . ALA A 1 631 ? 38.943 13.151 -97.442 1.00 79.69 631 ALA A O 1
ATOM 5191 N N . HIS A 1 632 ? 40.532 11.821 -98.292 1.00 80.00 632 HIS A N 1
ATOM 5192 C CA . HIS A 1 632 ? 39.918 10.577 -97.833 1.00 80.00 632 HIS A CA 1
ATOM 5193 C C . HIS A 1 632 ? 40.043 10.385 -96.318 1.00 80.00 632 HIS A C 1
ATOM 5195 O O . HIS A 1 632 ? 39.062 9.992 -95.681 1.00 80.00 632 HIS A O 1
ATOM 5201 N N . LEU A 1 633 ? 41.210 10.688 -95.744 1.00 81.69 633 LEU A N 1
ATOM 5202 C CA . LEU A 1 633 ? 41.426 10.647 -94.296 1.00 81.69 633 LEU A CA 1
ATOM 5203 C C . LEU A 1 633 ? 40.569 11.685 -93.566 1.00 81.69 633 LEU A C 1
ATOM 5205 O O . LEU A 1 633 ? 39.926 11.345 -92.577 1.00 81.69 633 LEU A O 1
ATOM 5209 N N . GLU A 1 634 ? 40.479 12.912 -94.078 1.00 81.12 634 GLU A N 1
ATOM 5210 C CA . GLU A 1 634 ? 39.610 13.953 -93.510 1.00 81.12 634 GLU A CA 1
ATOM 5211 C C . GLU A 1 634 ? 38.140 13.514 -93.487 1.00 81.12 634 GLU A C 1
ATOM 5213 O O . GLU A 1 634 ? 37.474 13.638 -92.459 1.00 81.12 634 GLU A O 1
ATOM 5218 N N . ARG A 1 635 ? 37.643 12.900 -94.571 1.00 85.69 635 ARG A N 1
ATOM 5219 C CA . ARG A 1 635 ? 36.284 12.327 -94.599 1.00 85.69 635 ARG A CA 1
ATOM 5220 C C . ARG A 1 635 ? 36.094 11.210 -93.571 1.00 85.69 635 ARG A C 1
ATOM 5222 O O . ARG A 1 635 ? 35.032 11.131 -92.950 1.00 85.69 635 ARG A O 1
ATOM 5229 N N . GLN A 1 636 ? 37.098 10.355 -93.370 1.00 84.12 636 GLN A N 1
ATOM 5230 C CA . GLN A 1 636 ? 37.037 9.303 -92.352 1.00 84.12 636 GLN A CA 1
ATOM 5231 C C . GLN A 1 636 ? 37.015 9.879 -90.932 1.00 84.12 636 GLN A C 1
ATOM 5233 O O . GLN A 1 636 ? 36.184 9.453 -90.131 1.00 84.12 636 GLN A O 1
ATOM 5238 N N . PHE A 1 637 ? 37.859 10.866 -90.626 1.00 84.00 637 PHE A N 1
ATOM 5239 C CA . PHE A 1 637 ? 37.861 11.527 -89.319 1.00 84.00 637 PHE A CA 1
ATOM 5240 C C . PHE A 1 637 ? 36.568 12.293 -89.049 1.00 84.00 637 PHE A C 1
ATOM 5242 O O . PHE A 1 637 ? 36.053 12.229 -87.931 1.00 84.00 637 PHE A O 1
ATOM 5249 N N . GLN A 1 638 ? 35.996 12.949 -90.062 1.00 86.00 638 GLN A N 1
ATOM 5250 C CA . GLN A 1 638 ? 34.696 13.601 -89.922 1.00 86.00 638 GLN A CA 1
ATOM 5251 C C . GLN A 1 638 ? 33.604 12.575 -89.600 1.00 86.00 638 GLN A C 1
ATOM 5253 O O . GLN A 1 638 ? 32.885 12.732 -88.621 1.00 86.00 638 GLN A O 1
ATOM 5258 N N . THR A 1 639 ? 33.563 11.460 -90.337 1.00 87.44 639 THR A N 1
ATOM 5259 C CA . THR A 1 639 ? 32.597 10.377 -90.082 1.00 87.44 639 THR A CA 1
ATOM 5260 C C . THR A 1 639 ? 32.757 9.797 -88.672 1.00 87.44 639 THR A C 1
ATOM 5262 O O . THR A 1 639 ? 31.773 9.551 -87.979 1.00 87.44 639 THR A O 1
ATOM 5265 N N . GLN A 1 640 ? 33.996 9.588 -88.214 1.00 82.62 640 GLN A N 1
ATOM 5266 C CA . GLN A 1 640 ? 34.266 9.118 -86.851 1.00 82.62 640 GLN A CA 1
ATOM 5267 C C . GLN A 1 640 ? 33.814 10.131 -85.793 1.00 82.62 640 GLN A C 1
ATOM 5269 O O . GLN A 1 640 ? 33.246 9.737 -84.776 1.00 82.62 640 GLN A O 1
ATOM 5274 N N . THR A 1 641 ? 34.022 11.424 -86.040 1.00 87.38 641 THR A N 1
ATOM 5275 C CA . THR A 1 641 ? 33.571 12.502 -85.149 1.00 87.38 641 THR A CA 1
ATOM 5276 C C . THR A 1 641 ? 32.047 12.520 -85.048 1.00 87.38 641 THR A C 1
ATOM 5278 O O . THR A 1 641 ? 31.514 12.517 -83.938 1.00 87.38 641 THR A O 1
ATOM 5281 N N . ASP A 1 642 ? 31.346 12.408 -86.178 1.00 84.50 642 ASP A N 1
ATOM 5282 C CA . ASP A 1 642 ? 29.881 12.368 -86.226 1.00 84.50 642 ASP A CA 1
ATOM 5283 C C . ASP A 1 642 ? 29.321 11.150 -85.460 1.00 84.50 642 ASP A C 1
ATOM 5285 O O . ASP A 1 642 ? 28.345 11.268 -84.711 1.00 84.50 642 ASP A O 1
ATOM 5289 N N . ILE A 1 643 ? 29.968 9.980 -85.579 1.00 86.38 643 ILE A N 1
ATOM 5290 C CA . ILE A 1 643 ? 29.612 8.772 -84.812 1.00 86.38 643 ILE A CA 1
ATOM 5291 C C . ILE A 1 643 ? 29.818 8.998 -83.309 1.00 86.38 643 ILE A C 1
ATOM 5293 O O . ILE A 1 643 ? 28.944 8.657 -82.509 1.00 86.38 643 ILE A O 1
ATOM 5297 N N . ILE A 1 644 ? 30.951 9.582 -82.905 1.00 81.94 644 ILE A N 1
ATOM 5298 C CA . ILE A 1 644 ? 31.242 9.873 -81.494 1.00 81.94 644 ILE A CA 1
ATOM 5299 C C . ILE A 1 644 ? 30.206 10.846 -80.920 1.00 81.94 644 ILE A C 1
ATOM 5301 O O . ILE A 1 644 ? 29.722 10.639 -79.806 1.00 81.94 644 ILE A O 1
ATOM 5305 N N . GLU A 1 645 ? 29.826 11.886 -81.659 1.00 84.94 645 GLU A N 1
ATOM 5306 C CA . GLU A 1 645 ? 28.795 12.830 -81.223 1.00 84.94 645 GLU A CA 1
ATOM 5307 C C . GLU A 1 645 ? 27.405 12.191 -81.124 1.00 84.94 645 GLU A C 1
ATOM 5309 O O . GLU A 1 645 ? 26.654 12.493 -80.192 1.00 84.94 645 GLU A O 1
ATOM 5314 N N . ALA A 1 646 ? 27.057 11.282 -82.039 1.00 81.12 646 ALA A N 1
ATOM 5315 C CA . ALA A 1 646 ? 25.814 10.517 -81.960 1.00 81.12 646 ALA A CA 1
ATOM 5316 C C . ALA A 1 646 ? 25.784 9.602 -80.721 1.00 81.12 646 ALA A C 1
ATOM 5318 O O . ALA A 1 646 ? 24.776 9.544 -80.014 1.00 81.12 646 ALA A O 1
ATOM 5319 N N . LEU A 1 647 ? 26.898 8.932 -80.409 1.00 82.31 647 LEU A N 1
ATOM 5320 C CA . LEU A 1 647 ? 27.019 8.093 -79.212 1.00 82.31 647 LEU A CA 1
ATOM 5321 C C . LEU A 1 647 ? 26.970 8.918 -77.919 1.00 82.31 647 LEU A C 1
ATOM 5323 O O . LEU A 1 647 ? 26.302 8.517 -76.966 1.00 82.31 647 LEU A O 1
ATOM 5327 N N . LYS A 1 648 ? 27.616 10.091 -77.887 1.00 82.75 648 LYS A N 1
ATOM 5328 C CA . LYS A 1 648 ? 27.544 11.014 -76.742 1.00 82.75 648 LYS A CA 1
ATOM 5329 C C . LYS A 1 648 ? 26.114 11.475 -76.471 1.00 82.75 648 LYS A C 1
ATOM 5331 O O . LYS A 1 648 ? 25.700 11.476 -75.315 1.00 82.75 648 LYS A O 1
ATOM 5336 N N . ARG A 1 649 ? 25.353 11.826 -77.515 1.00 82.06 649 ARG A N 1
ATOM 5337 C CA . ARG A 1 649 ? 23.935 12.200 -77.378 1.00 82.06 649 ARG A CA 1
ATOM 5338 C C . ARG A 1 649 ? 23.105 11.065 -76.776 1.00 82.06 649 ARG A C 1
ATOM 5340 O O . ARG A 1 649 ? 22.453 11.289 -75.761 1.00 82.06 649 ARG A O 1
ATOM 5347 N N . LYS A 1 650 ? 23.251 9.835 -77.288 1.00 82.50 650 LYS A N 1
ATOM 5348 C CA . LYS A 1 650 ? 22.575 8.651 -76.723 1.00 82.50 650 LYS A CA 1
ATOM 5349 C C . LYS A 1 650 ? 22.915 8.406 -75.251 1.00 82.50 650 LYS A C 1
ATOM 5351 O O . LYS A 1 650 ? 22.037 8.051 -74.471 1.00 82.50 650 LYS A O 1
ATOM 5356 N N . LEU A 1 651 ? 24.173 8.600 -74.853 1.00 81.06 651 LEU A N 1
ATOM 5357 C CA . LEU A 1 651 ? 24.592 8.414 -73.460 1.00 81.06 651 LEU A CA 1
ATOM 5358 C C . LEU A 1 651 ? 23.959 9.455 -72.521 1.00 81.06 651 LEU A C 1
ATOM 5360 O O . LEU A 1 651 ? 23.533 9.116 -71.417 1.00 81.06 651 LEU A O 1
ATOM 5364 N N . ILE A 1 652 ? 23.878 10.717 -72.956 1.00 82.38 652 ILE A N 1
ATOM 5365 C CA . ILE A 1 652 ? 23.232 11.795 -72.191 1.00 82.38 652 ILE A CA 1
ATOM 5366 C C . ILE A 1 652 ? 21.733 11.511 -72.032 1.00 82.38 652 ILE A C 1
ATOM 5368 O O . ILE A 1 652 ? 21.202 11.634 -70.928 1.00 82.38 652 ILE A O 1
ATOM 5372 N N . GLU A 1 653 ? 21.067 11.074 -73.102 1.00 80.62 653 GLU A N 1
ATOM 5373 C CA . GLU A 1 653 ? 19.650 10.695 -73.082 1.00 80.62 653 GLU A CA 1
ATOM 5374 C C . GLU A 1 653 ? 19.390 9.523 -72.121 1.00 80.62 653 GLU A C 1
ATOM 5376 O O . GLU A 1 653 ? 18.506 9.618 -71.267 1.00 80.62 653 GLU A O 1
ATOM 5381 N N . GLN A 1 654 ? 20.212 8.466 -72.162 1.00 81.19 654 GLN A N 1
ATOM 5382 C CA . GLN A 1 654 ? 20.111 7.335 -71.226 1.00 81.19 654 GLN A CA 1
ATOM 5383 C C . GLN A 1 654 ? 20.304 7.756 -69.767 1.00 81.19 654 GLN A C 1
ATOM 5385 O O . GLN A 1 654 ? 19.555 7.312 -68.895 1.00 81.19 654 GLN A O 1
ATOM 5390 N N . LYS A 1 655 ? 21.274 8.635 -69.492 1.00 85.00 655 LYS A N 1
ATOM 5391 C CA . LYS A 1 655 ? 21.494 9.161 -68.141 1.00 85.00 655 LYS A CA 1
ATOM 5392 C C . LYS A 1 655 ? 20.286 9.962 -67.649 1.00 85.00 655 LYS A C 1
ATOM 5394 O O . LYS A 1 655 ? 19.834 9.745 -66.531 1.00 85.00 655 LYS A O 1
ATOM 5399 N N . SER A 1 656 ? 19.726 10.825 -68.497 1.00 84.38 656 SER A N 1
ATOM 5400 C CA . SER A 1 656 ? 18.541 11.619 -68.144 1.00 84.38 656 SER A CA 1
ATOM 5401 C C . SER A 1 656 ? 17.320 10.750 -67.814 1.00 84.38 656 SER A C 1
ATOM 5403 O O . SER A 1 656 ? 16.553 11.082 -66.912 1.00 84.38 656 SER A O 1
ATOM 5405 N N . PHE A 1 657 ? 17.173 9.605 -68.490 1.00 86.00 657 PHE A N 1
ATOM 5406 C CA . PHE A 1 657 ? 16.127 8.632 -68.189 1.00 86.00 657 PHE A CA 1
ATOM 5407 C C . PHE A 1 657 ? 16.359 7.914 -66.857 1.00 86.00 657 PHE A C 1
ATOM 5409 O O . PHE A 1 657 ? 15.432 7.785 -66.062 1.00 86.00 657 PHE A O 1
ATOM 5416 N N . ALA A 1 658 ? 17.592 7.475 -66.588 1.00 84.25 658 ALA A N 1
ATOM 5417 C CA . ALA A 1 658 ? 17.938 6.820 -65.328 1.00 84.25 658 ALA A CA 1
ATOM 5418 C C . ALA A 1 658 ? 17.687 7.742 -64.120 1.00 84.25 658 ALA A C 1
ATOM 5420 O O . ALA A 1 658 ? 17.089 7.312 -63.134 1.00 84.25 658 ALA A O 1
ATOM 5421 N N . ASP A 1 659 ? 18.057 9.021 -64.236 1.00 86.56 659 ASP A N 1
ATOM 5422 C CA . ASP A 1 659 ? 17.805 10.032 -63.204 1.00 86.56 659 ASP A CA 1
ATOM 5423 C C . ASP A 1 659 ? 16.296 10.258 -62.981 1.00 86.56 659 ASP A C 1
ATOM 5425 O O . ASP A 1 659 ? 15.856 10.457 -61.846 1.00 86.56 659 ASP A O 1
ATOM 5429 N N . LEU A 1 660 ? 15.481 10.207 -64.044 1.00 87.19 660 LEU A N 1
ATOM 5430 C CA . LEU A 1 660 ? 14.022 10.285 -63.936 1.00 87.19 660 LEU A CA 1
ATOM 5431 C C . LEU A 1 660 ? 13.445 9.065 -63.207 1.00 87.19 660 LEU A C 1
ATOM 5433 O O . LEU A 1 660 ? 12.644 9.236 -62.293 1.00 87.19 660 LEU A O 1
ATOM 5437 N N . VAL A 1 661 ? 13.852 7.848 -63.580 1.00 84.75 661 VAL A N 1
ATOM 5438 C CA . VAL A 1 661 ? 13.369 6.613 -62.938 1.00 84.75 661 VAL A CA 1
ATOM 5439 C C . VAL A 1 661 ? 13.723 6.596 -61.451 1.00 84.75 661 VAL A C 1
ATOM 5441 O O . VAL A 1 661 ? 12.873 6.250 -60.635 1.00 84.75 661 VAL A O 1
ATOM 5444 N N . HIS A 1 662 ? 14.931 7.035 -61.084 1.00 85.19 662 HIS A N 1
ATOM 5445 C CA . HIS A 1 662 ? 15.325 7.148 -59.679 1.00 85.19 662 HIS A CA 1
ATOM 5446 C C . HIS A 1 662 ? 14.425 8.126 -58.914 1.00 85.19 662 HIS A C 1
ATOM 5448 O O . HIS A 1 662 ? 13.926 7.784 -57.845 1.00 85.19 662 HIS A O 1
ATOM 5454 N N . LYS A 1 663 ? 14.151 9.313 -59.470 1.00 85.94 663 LYS A N 1
ATOM 5455 C CA . LYS A 1 663 ? 13.234 10.282 -58.844 1.00 85.94 663 LYS A CA 1
ATOM 5456 C C . LYS A 1 663 ? 11.823 9.724 -58.682 1.00 85.94 663 LYS A C 1
ATOM 5458 O O . LYS A 1 663 ? 11.215 9.900 -57.637 1.00 85.94 663 LYS A O 1
ATOM 5463 N N . LEU A 1 664 ? 11.306 9.030 -59.695 1.00 85.50 664 LEU A N 1
ATOM 5464 C CA . LEU A 1 664 ? 9.973 8.429 -59.625 1.00 85.50 664 LEU A CA 1
ATOM 5465 C C . LEU A 1 664 ? 9.901 7.276 -58.612 1.00 85.50 664 LEU A C 1
ATOM 5467 O O . LEU A 1 664 ? 8.845 7.062 -58.034 1.00 85.50 664 LEU A O 1
ATOM 5471 N N . SER A 1 665 ? 11.008 6.574 -58.346 1.00 82.50 665 SER A N 1
ATOM 5472 C CA . SER A 1 665 ? 11.050 5.503 -57.338 1.00 82.50 665 SER A CA 1
ATOM 5473 C C . SER A 1 665 ? 10.953 5.985 -55.884 1.00 82.50 665 SER A C 1
ATOM 5475 O O . SER A 1 665 ? 10.667 5.181 -55.004 1.00 82.50 665 SER A O 1
ATOM 5477 N N . GLU A 1 666 ? 11.168 7.281 -55.629 1.00 84.56 666 GLU A N 1
ATOM 5478 C CA . GLU A 1 666 ? 11.039 7.899 -54.298 1.00 84.56 666 GLU A CA 1
ATOM 5479 C C . GLU A 1 666 ? 9.600 8.342 -53.982 1.00 84.56 666 GLU A C 1
ATOM 5481 O O . GLU A 1 666 ? 9.312 8.763 -52.862 1.00 84.56 666 GLU A O 1
ATOM 5486 N N . HIS A 1 667 ? 8.691 8.266 -54.957 1.00 82.38 667 HIS A N 1
ATOM 5487 C CA . HIS A 1 667 ? 7.290 8.625 -54.786 1.00 82.38 667 HIS A CA 1
ATOM 5488 C C . HIS A 1 667 ? 6.431 7.380 -54.521 1.00 82.38 667 HIS A C 1
ATOM 5490 O O . HIS A 1 667 ? 6.529 6.388 -55.232 1.00 82.38 667 HIS A O 1
ATOM 5496 N N . ASP A 1 668 ? 5.539 7.453 -53.530 1.00 76.44 668 ASP A N 1
ATOM 5497 C CA . ASP A 1 668 ? 4.592 6.369 -53.211 1.00 76.44 668 ASP A CA 1
ATOM 5498 C C . ASP A 1 668 ? 3.288 6.441 -54.029 1.00 76.44 668 ASP A C 1
ATOM 5500 O O . ASP A 1 668 ? 2.506 5.484 -54.063 1.00 76.44 668 ASP A O 1
ATOM 5504 N N . ASP A 1 669 ? 3.035 7.584 -54.675 1.00 82.50 669 ASP A N 1
ATOM 5505 C CA . ASP A 1 669 ? 1.831 7.832 -55.463 1.00 82.50 669 ASP A CA 1
ATOM 5506 C C . ASP A 1 669 ? 1.998 7.336 -56.905 1.00 82.50 669 ASP A C 1
ATOM 5508 O O . ASP A 1 669 ? 2.806 7.840 -57.689 1.00 82.50 669 ASP A O 1
ATOM 5512 N N . VAL A 1 670 ? 1.189 6.339 -57.256 1.00 81.50 670 VAL A N 1
ATOM 5513 C CA . VAL A 1 670 ? 1.179 5.698 -58.572 1.00 81.50 670 VAL A CA 1
ATOM 5514 C C . VAL A 1 670 ? 0.805 6.690 -59.675 1.00 81.50 670 VAL A C 1
ATOM 5516 O O . VAL A 1 670 ? 1.368 6.599 -60.765 1.00 81.50 670 VAL A O 1
ATOM 5519 N N . GLU A 1 671 ? -0.100 7.640 -59.418 1.00 82.94 671 GLU A N 1
ATOM 5520 C CA . GLU A 1 671 ? -0.542 8.599 -60.442 1.00 82.94 671 GLU A CA 1
ATOM 5521 C C . GLU A 1 671 ? 0.606 9.531 -60.854 1.00 82.94 671 GLU A C 1
ATOM 5523 O O . GLU A 1 671 ? 0.828 9.765 -62.042 1.00 82.94 671 GLU A O 1
ATOM 5528 N N . VAL A 1 672 ? 1.426 9.955 -59.888 1.00 82.94 672 VAL A N 1
ATOM 5529 C CA . VAL A 1 672 ? 2.622 10.781 -60.126 1.00 82.94 672 VAL A CA 1
ATOM 5530 C C . VAL A 1 672 ? 3.681 10.018 -60.931 1.00 82.94 672 VAL A C 1
ATOM 5532 O O . VAL A 1 672 ? 4.322 10.588 -61.819 1.00 82.94 672 VAL A O 1
ATOM 5535 N N . ILE A 1 673 ? 3.847 8.718 -60.664 1.00 83.62 673 ILE A N 1
ATOM 5536 C CA . ILE A 1 673 ? 4.760 7.847 -61.420 1.00 83.62 673 ILE A CA 1
ATOM 5537 C C . ILE A 1 673 ? 4.265 7.656 -62.860 1.00 83.62 673 ILE A C 1
ATOM 5539 O O . ILE A 1 673 ? 5.053 7.772 -63.805 1.00 83.62 673 ILE A O 1
ATOM 5543 N N . GLU A 1 674 ? 2.970 7.387 -63.048 1.00 83.00 674 GLU A N 1
ATOM 5544 C CA . GLU A 1 674 ? 2.366 7.212 -64.374 1.00 83.00 674 GLU A CA 1
ATOM 5545 C C . GLU A 1 674 ? 2.433 8.497 -65.214 1.00 83.00 674 GLU A C 1
ATOM 5547 O O . GLU A 1 674 ? 2.785 8.435 -66.400 1.00 83.00 674 GLU A O 1
ATOM 5552 N N . ASP A 1 675 ? 2.175 9.661 -64.614 1.00 84.75 675 ASP A N 1
ATOM 5553 C CA . ASP A 1 675 ? 2.270 10.961 -65.286 1.00 84.75 675 ASP A CA 1
ATOM 5554 C C . ASP A 1 675 ? 3.719 11.327 -65.628 1.00 84.75 675 ASP A C 1
ATOM 5556 O O . ASP A 1 675 ? 4.000 11.800 -66.735 1.00 84.75 675 ASP A O 1
ATOM 5560 N N . GLY A 1 676 ? 4.665 11.055 -64.722 1.00 84.44 676 GLY A N 1
ATOM 5561 C CA . GLY A 1 676 ? 6.095 11.264 -64.951 1.00 84.44 676 GLY A CA 1
ATOM 5562 C C . GLY A 1 676 ? 6.629 10.446 -66.130 1.00 84.44 676 GLY A C 1
ATOM 5563 O O . GLY A 1 676 ? 7.308 10.985 -67.010 1.00 84.44 676 GLY A O 1
ATOM 5564 N N . LEU A 1 677 ? 6.261 9.163 -66.203 1.00 87.31 677 LEU A N 1
ATOM 5565 C CA . LEU A 1 677 ? 6.621 8.291 -67.324 1.00 87.31 677 LEU A CA 1
ATOM 5566 C C . LEU A 1 677 ? 5.901 8.702 -68.616 1.00 87.31 677 LEU A C 1
ATOM 5568 O O . LEU A 1 677 ? 6.530 8.756 -69.673 1.00 87.31 677 LEU A O 1
ATOM 5572 N N . SER A 1 678 ? 4.618 9.065 -68.545 1.00 85.19 678 SER A N 1
ATOM 5573 C CA . SER A 1 678 ? 3.835 9.518 -69.706 1.00 85.19 678 SER A CA 1
ATOM 5574 C C . SER A 1 678 ? 4.369 10.814 -70.315 1.00 85.19 678 SER A C 1
ATOM 5576 O O . SER A 1 678 ? 4.374 10.971 -71.539 1.00 85.19 678 SER A O 1
ATOM 5578 N N . ASN A 1 679 ? 4.841 11.745 -69.486 1.00 86.06 679 ASN A N 1
ATOM 5579 C CA . ASN A 1 679 ? 5.459 12.984 -69.950 1.00 86.06 679 ASN A CA 1
ATOM 5580 C C . ASN A 1 679 ? 6.817 12.729 -70.611 1.00 86.06 679 ASN A C 1
ATOM 5582 O O . ASN A 1 679 ? 7.098 13.317 -71.656 1.00 86.06 679 ASN A O 1
ATOM 5586 N N . TYR A 1 680 ? 7.617 11.802 -70.075 1.00 87.00 680 TYR A N 1
ATOM 5587 C CA . TYR A 1 680 ? 8.875 11.399 -70.705 1.00 87.00 680 TYR A CA 1
ATOM 5588 C C . TYR A 1 680 ? 8.647 10.753 -72.076 1.00 87.00 680 TYR A C 1
ATOM 5590 O O . TYR A 1 680 ? 9.269 11.177 -73.048 1.00 87.00 680 TYR A O 1
ATOM 5598 N N . ILE A 1 681 ? 7.691 9.823 -72.186 1.00 85.62 681 ILE A N 1
ATOM 5599 C CA . ILE A 1 681 ? 7.328 9.153 -73.450 1.00 85.62 681 ILE A CA 1
ATOM 5600 C C . ILE A 1 681 ? 6.942 10.165 -74.541 1.00 85.62 681 ILE A C 1
ATOM 5602 O O . ILE A 1 681 ? 7.308 9.988 -75.698 1.00 85.62 681 ILE A O 1
ATOM 5606 N N . LYS A 1 682 ? 6.246 11.254 -74.186 1.00 84.62 682 LYS A N 1
ATOM 5607 C CA . LYS A 1 682 ? 5.883 12.325 -75.134 1.00 84.62 682 LYS A CA 1
ATOM 5608 C C . LYS A 1 682 ? 7.072 13.187 -75.569 1.00 84.62 682 LYS A C 1
ATOM 5610 O O . LYS A 1 682 ? 6.991 13.839 -76.606 1.00 84.62 682 LYS A O 1
ATOM 5615 N N . SER A 1 683 ? 8.132 13.235 -74.763 1.00 82.38 683 SER A N 1
ATOM 5616 C CA . SER A 1 683 ? 9.298 14.099 -74.984 1.00 82.38 683 SER A CA 1
ATOM 5617 C C . SER A 1 683 ? 10.431 13.447 -75.783 1.00 82.38 683 SER A C 1
ATOM 5619 O O . SER A 1 683 ? 11.333 14.158 -76.222 1.00 82.38 683 SER A O 1
ATOM 5621 N N . VAL A 1 684 ? 10.388 12.127 -75.991 1.00 83.81 684 VAL A N 1
ATOM 5622 C CA . VAL A 1 684 ? 11.439 11.363 -76.684 1.00 83.81 684 VAL A CA 1
ATOM 5623 C C . VAL A 1 684 ? 10.907 10.642 -77.921 1.00 83.81 684 VAL A C 1
ATOM 5625 O O . VAL A 1 684 ? 9.699 10.509 -78.120 1.00 83.81 684 VAL A O 1
ATOM 5628 N N . ASP A 1 685 ? 11.812 10.181 -78.783 1.00 79.81 685 ASP A N 1
ATOM 5629 C CA . ASP A 1 685 ? 11.428 9.383 -79.941 1.00 79.81 685 ASP A CA 1
ATOM 5630 C C . ASP A 1 685 ? 10.919 7.987 -79.531 1.00 79.81 685 ASP A C 1
ATOM 5632 O O . ASP A 1 685 ? 11.155 7.475 -78.433 1.00 79.81 685 ASP A O 1
ATOM 5636 N N . ARG A 1 686 ? 10.178 7.350 -80.441 1.00 75.88 686 ARG A N 1
ATOM 5637 C CA . ARG A 1 686 ? 9.478 6.089 -80.162 1.00 75.88 686 ARG A CA 1
ATOM 5638 C C . ARG A 1 686 ? 10.427 4.955 -79.774 1.00 75.88 686 ARG A C 1
ATOM 5640 O O . ARG A 1 686 ? 10.038 4.056 -79.040 1.00 75.88 686 ARG A O 1
ATOM 5647 N N . GLU A 1 687 ? 11.654 4.964 -80.283 1.00 76.31 687 GLU A N 1
ATOM 5648 C CA . GLU A 1 687 ? 12.648 3.934 -79.987 1.00 76.31 687 GLU A CA 1
ATOM 5649 C C . GLU A 1 687 ? 13.176 4.060 -78.551 1.00 76.31 687 GLU A C 1
ATOM 5651 O O . GLU A 1 687 ? 13.263 3.038 -77.862 1.00 76.31 687 GLU A O 1
ATOM 5656 N N . THR A 1 688 ? 13.418 5.289 -78.083 1.00 76.38 688 THR A N 1
ATOM 5657 C CA . THR A 1 688 ? 13.900 5.600 -76.727 1.00 76.38 688 THR A CA 1
ATOM 5658 C C . THR A 1 688 ? 12.787 5.498 -75.676 1.00 76.38 688 THR A C 1
ATOM 5660 O O . THR A 1 688 ? 13.030 5.053 -74.555 1.00 76.38 688 THR A O 1
ATOM 5663 N N . GLY A 1 689 ? 11.538 5.813 -76.040 1.00 80.81 689 GLY A N 1
ATOM 5664 C CA . GLY A 1 689 ? 10.377 5.760 -75.140 1.00 80.81 689 GLY A CA 1
ATOM 5665 C C . GLY A 1 689 ? 9.857 4.355 -74.796 1.00 80.81 689 GLY A C 1
ATOM 5666 O O . GLY A 1 689 ? 9.137 4.203 -73.810 1.00 80.81 689 GLY A O 1
ATOM 5667 N N . ARG A 1 690 ? 10.240 3.307 -75.543 1.00 85.19 690 ARG A N 1
ATOM 5668 C CA . ARG A 1 690 ? 9.717 1.930 -75.362 1.00 85.19 690 ARG A CA 1
ATOM 5669 C C . ARG A 1 690 ? 9.920 1.358 -73.958 1.00 85.19 690 ARG A C 1
ATOM 5671 O O . ARG A 1 690 ? 9.068 0.623 -73.454 1.00 85.19 690 ARG A O 1
ATOM 5678 N N . LEU A 1 691 ? 11.051 1.666 -73.326 1.00 83.06 691 LEU A N 1
ATOM 5679 C CA . LEU A 1 691 ? 11.334 1.191 -71.972 1.00 83.06 691 LEU A CA 1
ATOM 5680 C C . LEU A 1 691 ? 10.445 1.903 -70.944 1.00 83.06 691 LEU A C 1
ATOM 5682 O O . LEU A 1 691 ? 9.873 1.248 -70.078 1.00 83.06 691 LEU A O 1
ATOM 5686 N N . ALA A 1 692 ? 10.261 3.217 -71.089 1.00 84.56 692 ALA A N 1
ATOM 5687 C CA . ALA A 1 692 ? 9.351 3.998 -70.256 1.00 84.56 692 ALA A CA 1
ATOM 5688 C C . ALA A 1 692 ? 7.891 3.532 -70.407 1.00 84.56 692 ALA A C 1
ATOM 5690 O O . ALA A 1 692 ? 7.199 3.377 -69.405 1.00 84.56 692 ALA A O 1
ATOM 5691 N N . GLU A 1 693 ? 7.447 3.223 -71.633 1.00 85.81 693 GLU A N 1
ATOM 5692 C CA . GLU A 1 693 ? 6.127 2.627 -71.906 1.00 85.81 693 GLU A CA 1
ATOM 5693 C C . GLU A 1 693 ? 5.951 1.280 -71.191 1.00 85.81 693 GLU A C 1
ATOM 5695 O O . GLU A 1 693 ? 4.907 1.020 -70.590 1.00 85.81 693 GLU A O 1
ATOM 5700 N N . SER A 1 694 ? 6.986 0.436 -71.217 1.00 85.88 694 SER A N 1
ATOM 5701 C CA . SER A 1 694 ? 6.966 -0.876 -70.562 1.00 85.88 694 SER A CA 1
ATOM 5702 C C . SER A 1 694 ? 6.876 -0.747 -69.039 1.00 85.88 694 SER A C 1
ATOM 5704 O O . SER A 1 694 ? 6.095 -1.456 -68.406 1.00 85.88 694 SER A O 1
ATOM 5706 N N . ILE A 1 695 ? 7.627 0.188 -68.448 1.00 85.06 695 ILE A N 1
ATOM 5707 C CA . ILE A 1 695 ? 7.586 0.462 -67.004 1.00 85.06 695 ILE A CA 1
ATOM 5708 C C . ILE A 1 695 ? 6.218 1.033 -66.608 1.00 85.06 695 ILE A C 1
ATOM 5710 O O . ILE A 1 695 ? 5.614 0.541 -65.657 1.00 85.06 695 ILE A O 1
ATOM 5714 N N . ALA A 1 696 ? 5.684 1.997 -67.365 1.00 84.50 696 ALA A N 1
ATOM 5715 C CA . ALA A 1 696 ? 4.365 2.576 -67.108 1.00 84.50 696 ALA A CA 1
ATOM 5716 C C . ALA A 1 696 ? 3.259 1.509 -67.156 1.00 84.50 696 ALA A C 1
ATOM 5718 O O . ALA A 1 696 ? 2.367 1.484 -66.308 1.00 84.50 696 ALA A O 1
ATOM 5719 N N . TYR A 1 697 ? 3.345 0.571 -68.103 1.00 84.62 697 TYR A N 1
ATOM 5720 C CA . TYR A 1 697 ? 2.418 -0.555 -68.186 1.00 84.62 697 TYR A CA 1
ATOM 5721 C C . TYR A 1 697 ? 2.503 -1.488 -66.966 1.00 84.62 697 TYR A C 1
ATOM 5723 O O . TYR A 1 697 ? 1.467 -1.916 -66.454 1.00 84.62 697 TYR A O 1
ATOM 5731 N N . ILE A 1 698 ? 3.711 -1.783 -66.471 1.00 84.12 698 ILE A N 1
ATOM 5732 C CA . ILE A 1 698 ? 3.918 -2.619 -65.275 1.00 84.12 698 ILE A CA 1
ATOM 5733 C C . ILE A 1 698 ? 3.337 -1.940 -64.029 1.00 84.12 698 ILE A C 1
ATOM 5735 O O . ILE A 1 698 ? 2.582 -2.576 -63.293 1.00 84.12 698 ILE A O 1
ATOM 5739 N N . VAL A 1 699 ? 3.632 -0.653 -63.823 1.00 82.88 699 VAL A N 1
ATOM 5740 C CA . VAL A 1 699 ? 3.112 0.147 -62.698 1.00 82.88 699 VAL A CA 1
ATOM 5741 C C . VAL A 1 699 ? 1.578 0.159 -62.706 1.00 82.88 699 VAL A C 1
ATOM 5743 O O . VAL A 1 699 ? 0.945 -0.142 -61.692 1.00 82.88 699 VAL A O 1
ATOM 5746 N N . LYS A 1 700 ? 0.978 0.351 -63.883 1.00 81.38 700 LYS A N 1
ATOM 5747 C CA . LYS A 1 700 ? -0.475 0.305 -64.089 1.00 81.38 700 LYS A CA 1
ATOM 5748 C C . LYS A 1 700 ? -1.106 -1.066 -63.834 1.00 81.38 700 LYS A C 1
ATOM 5750 O O . LYS A 1 700 ? -2.272 -1.170 -63.449 1.00 81.38 700 LYS A O 1
ATOM 5755 N N . CYS A 1 701 ? -0.367 -2.147 -64.074 1.00 78.69 701 CYS A N 1
ATOM 5756 C CA . CYS A 1 701 ? -0.820 -3.495 -63.733 1.00 78.69 701 CYS A CA 1
ATOM 5757 C C . CYS A 1 701 ? -0.731 -3.747 -62.220 1.00 78.69 701 CYS A C 1
ATOM 5759 O O . CYS A 1 701 ? -1.656 -4.320 -61.644 1.00 78.69 701 CYS A O 1
ATOM 5761 N N . ALA A 1 702 ? 0.338 -3.282 -61.568 1.00 73.00 702 ALA A N 1
ATOM 5762 C CA . ALA A 1 702 ? 0.533 -3.418 -60.125 1.00 73.00 702 ALA A CA 1
ATOM 5763 C C . ALA A 1 702 ? -0.520 -2.639 -59.315 1.00 73.00 702 ALA A C 1
ATOM 5765 O O . ALA A 1 702 ? -1.054 -3.160 -58.332 1.00 73.00 702 ALA A O 1
ATOM 5766 N N . SER A 1 703 ? -0.895 -1.436 -59.762 1.00 71.25 703 SER A N 1
ATOM 5767 C CA . SER A 1 703 ? -1.939 -0.627 -59.118 1.00 71.25 703 SER A CA 1
ATOM 5768 C C . SER A 1 703 ? -3.320 -1.289 -59.172 1.00 71.25 703 SER A C 1
ATOM 5770 O O . SER A 1 703 ? -4.051 -1.292 -58.179 1.00 71.25 703 SER A O 1
ATOM 5772 N N . LYS A 1 704 ? -3.649 -1.967 -60.280 1.00 69.44 704 LYS A N 1
ATOM 5773 C CA . LYS A 1 704 ? -4.877 -2.771 -60.405 1.00 69.44 704 LYS A CA 1
ATOM 5774 C C . LYS A 1 704 ? -4.906 -3.986 -59.477 1.00 69.44 704 LYS A C 1
ATOM 5776 O O . LYS A 1 704 ? -5.974 -4.318 -58.971 1.00 69.44 704 LYS A O 1
ATOM 5781 N N . ILE A 1 705 ? -3.768 -4.635 -59.220 1.00 62.12 705 ILE A N 1
ATOM 5782 C CA . ILE A 1 705 ? -3.692 -5.782 -58.295 1.00 62.12 705 ILE A CA 1
ATOM 5783 C C . ILE A 1 705 ? -3.957 -5.331 -56.848 1.00 62.12 705 ILE A C 1
ATOM 5785 O O . ILE A 1 705 ? -4.671 -6.016 -56.116 1.00 62.12 705 ILE A O 1
ATOM 5789 N N . ARG A 1 706 ? -3.474 -4.142 -56.459 1.00 54.62 706 ARG A N 1
ATOM 5790 C CA . ARG A 1 706 ? -3.688 -3.559 -55.119 1.00 54.62 706 ARG A CA 1
ATOM 5791 C C . ARG A 1 706 ? -5.157 -3.199 -54.836 1.00 54.62 706 ARG A C 1
ATOM 5793 O O . ARG A 1 706 ? -5.565 -3.200 -53.682 1.00 54.62 706 ARG A O 1
ATOM 5800 N N . MET A 1 707 ? -5.955 -2.938 -55.874 1.00 51.22 707 MET A N 1
ATOM 5801 C CA . MET A 1 707 ? -7.383 -2.598 -55.759 1.00 51.22 707 MET A CA 1
ATOM 5802 C C . MET A 1 707 ? -8.323 -3.819 -55.740 1.00 51.22 707 MET A C 1
ATOM 5804 O O . MET A 1 707 ? -9.474 -3.689 -55.334 1.00 51.22 707 MET A O 1
ATOM 5808 N N . VAL A 1 708 ? -7.864 -5.006 -56.165 1.00 51.94 708 VAL A N 1
ATOM 5809 C CA . VAL A 1 708 ? -8.712 -6.215 -56.295 1.00 51.94 708 VAL A CA 1
ATOM 5810 C C . VAL A 1 708 ? -8.535 -7.201 -55.127 1.00 51.94 708 VAL A C 1
ATOM 5812 O O . VAL A 1 708 ? -9.327 -8.128 -54.981 1.00 51.94 708 VAL A O 1
ATOM 5815 N N . SER A 1 709 ? -7.565 -6.984 -54.232 1.00 39.53 709 SER A N 1
ATOM 5816 C CA . SER A 1 709 ? -7.382 -7.813 -53.034 1.00 39.53 709 SER A CA 1
ATOM 5817 C C . SER A 1 709 ? -6.952 -6.963 -51.832 1.00 39.53 709 SER A C 1
ATOM 5819 O O . SER A 1 709 ? -5.806 -6.511 -51.804 1.00 39.53 709 SER A O 1
ATOM 5821 N N . PRO A 1 710 ? -7.805 -6.758 -50.807 1.00 42.47 710 PRO A N 1
ATOM 5822 C CA . PRO A 1 710 ? -7.361 -6.182 -49.549 1.00 42.47 710 PRO A CA 1
ATOM 5823 C C . PRO A 1 710 ? -6.611 -7.278 -48.787 1.00 42.47 710 PRO A C 1
ATOM 5825 O O . PRO A 1 710 ? -7.199 -8.051 -48.035 1.00 42.47 710 PRO A O 1
ATOM 5828 N N . ILE A 1 711 ? -5.305 -7.396 -49.017 1.00 43.12 711 ILE A N 1
ATOM 5829 C CA . ILE A 1 711 ? -4.449 -8.169 -48.117 1.00 43.12 711 ILE A CA 1
ATOM 5830 C C . ILE A 1 711 ? -4.326 -7.330 -46.846 1.00 43.12 711 ILE A C 1
ATOM 5832 O O . ILE A 1 711 ? -3.566 -6.364 -46.789 1.00 43.12 711 ILE A O 1
ATOM 5836 N N . ALA A 1 712 ? -5.151 -7.673 -45.858 1.00 36.59 712 ALA A N 1
ATOM 5837 C CA . ALA A 1 712 ? -4.984 -7.235 -44.483 1.00 36.59 712 ALA A CA 1
ATOM 5838 C C . ALA A 1 712 ? -3.558 -7.584 -44.008 1.00 36.59 712 ALA A C 1
ATOM 5840 O O . ALA A 1 712 ? -3.041 -8.645 -44.379 1.00 36.59 712 ALA A O 1
ATOM 5841 N N . PRO A 1 713 ? -2.902 -6.727 -43.207 1.00 40.94 713 PRO A N 1
ATOM 5842 C CA . PRO A 1 713 ? -1.639 -7.090 -42.583 1.00 40.94 713 PRO A CA 1
ATOM 5843 C C . PRO A 1 713 ? -1.854 -8.336 -41.714 1.00 40.94 713 PRO A C 1
ATOM 5845 O O . PRO A 1 713 ? -2.862 -8.456 -41.022 1.00 40.94 713 PRO A O 1
ATOM 5848 N N . LEU A 1 714 ? -0.919 -9.280 -41.810 1.00 41.28 714 LEU A N 1
ATOM 5849 C CA . LEU A 1 714 ? -0.904 -10.545 -41.077 1.00 41.28 714 LEU A CA 1
ATOM 5850 C C . LEU A 1 714 ? -0.938 -10.296 -39.558 1.00 41.28 714 LEU A C 1
ATOM 5852 O O . LEU A 1 714 ? 0.103 -10.163 -38.920 1.00 41.28 714 LEU A O 1
ATOM 5856 N N . GLU A 1 715 ? -2.136 -10.264 -38.975 1.00 35.66 715 GLU A N 1
ATOM 5857 C CA . GLU A 1 715 ? -2.329 -10.446 -37.540 1.00 35.66 715 GLU A CA 1
ATOM 5858 C C . GLU A 1 715 ? -2.094 -11.921 -37.206 1.00 35.66 715 GLU A C 1
ATOM 5860 O O . GLU A 1 715 ? -2.840 -12.820 -37.602 1.00 35.66 715 GLU A O 1
ATOM 5865 N N . ILE A 1 716 ? -1.008 -12.179 -36.483 1.00 35.16 716 ILE A N 1
ATOM 5866 C CA . ILE A 1 716 ? -0.722 -13.485 -35.904 1.00 35.16 716 ILE A CA 1
ATOM 5867 C C . ILE A 1 716 ? -1.749 -13.721 -34.791 1.00 35.16 716 ILE A C 1
ATOM 5869 O O . ILE A 1 716 ? -1.706 -13.109 -33.728 1.00 35.16 716 ILE A O 1
ATOM 5873 N N . SER A 1 717 ? -2.684 -14.623 -35.072 1.00 32.75 717 SER A N 1
ATOM 5874 C CA . SER A 1 717 ? -3.696 -15.140 -34.155 1.00 32.75 717 SER A CA 1
ATOM 5875 C C . SER A 1 717 ? -3.079 -15.708 -32.869 1.00 32.75 717 SER A C 1
ATOM 5877 O O . SER A 1 717 ? -2.472 -16.779 -32.886 1.00 32.75 717 SER A O 1
ATOM 5879 N N . THR A 1 718 ? -3.346 -15.065 -31.731 1.00 37.59 718 THR A N 1
ATOM 5880 C CA . THR A 1 718 ? -3.262 -15.670 -30.391 1.00 37.59 718 THR A CA 1
ATOM 5881 C C . THR A 1 718 ? -4.662 -15.801 -29.788 1.00 37.59 718 THR A C 1
ATOM 5883 O O . THR A 1 718 ? -5.014 -15.218 -28.765 1.00 37.59 718 THR A O 1
ATOM 5886 N N . THR A 1 719 ? -5.506 -16.614 -30.424 1.00 38.09 719 THR A N 1
ATOM 5887 C CA . THR A 1 719 ? -6.783 -17.053 -29.853 1.00 38.09 719 THR A CA 1
ATOM 5888 C C . THR A 1 719 ? -6.559 -18.025 -28.696 1.00 38.09 719 THR A C 1
ATOM 5890 O O . THR A 1 719 ? -6.674 -19.229 -28.875 1.00 38.09 719 THR A O 1
ATOM 5893 N N . HIS A 1 720 ? -6.275 -17.506 -27.506 1.00 40.16 720 HIS A N 1
ATOM 5894 C CA . HIS A 1 720 ? -6.716 -18.073 -26.232 1.00 40.16 720 HIS A CA 1
ATOM 5895 C C . HIS A 1 720 ? -6.564 -16.986 -25.171 1.00 40.16 720 HIS A C 1
ATOM 5897 O O . HIS A 1 720 ? -5.464 -16.793 -24.678 1.00 40.16 720 HIS A O 1
ATOM 5903 N N . HIS A 1 721 ? -7.653 -16.302 -24.817 1.00 36.94 721 HIS A N 1
ATOM 5904 C CA . HIS A 1 721 ? -8.118 -16.042 -23.445 1.00 36.94 721 HIS A CA 1
ATOM 5905 C C . HIS A 1 721 ? -9.388 -15.179 -23.527 1.00 36.94 721 HIS A C 1
ATOM 5907 O O . HIS A 1 721 ? -9.421 -14.129 -24.160 1.00 36.94 721 HIS A O 1
ATOM 5913 N N . LYS A 1 722 ? -10.474 -15.682 -22.935 1.00 41.25 722 LYS A N 1
ATOM 5914 C CA . LYS A 1 722 ? -11.764 -14.993 -22.828 1.00 41.25 722 LYS A CA 1
ATOM 5915 C C . LYS A 1 722 ? -11.635 -13.843 -21.833 1.00 41.25 722 LYS A C 1
ATOM 5917 O O . LYS A 1 722 ? -11.417 -14.118 -20.658 1.00 41.25 722 LYS A O 1
ATOM 5922 N N . ILE A 1 723 ? -11.885 -12.609 -22.260 1.00 34.16 723 ILE A N 1
ATOM 5923 C CA . ILE A 1 723 ? -12.306 -11.527 -21.361 1.00 34.16 723 ILE A CA 1
ATOM 5924 C C . ILE A 1 723 ? -13.467 -10.784 -22.034 1.00 34.16 723 ILE A C 1
ATOM 5926 O O . ILE A 1 723 ? -13.394 -10.418 -23.204 1.00 34.16 723 ILE A O 1
ATOM 5930 N N . CYS A 1 724 ? -14.573 -10.653 -21.299 1.00 30.25 724 CYS A N 1
ATOM 5931 C CA . CYS A 1 724 ? -15.790 -9.950 -21.702 1.00 30.25 724 CYS A CA 1
ATOM 5932 C C . CYS A 1 724 ? -15.520 -8.478 -22.070 1.00 30.25 724 CYS A C 1
ATOM 5934 O O . CYS A 1 724 ? -14.734 -7.826 -21.381 1.00 30.25 724 CYS A O 1
ATOM 5936 N N . PRO A 1 725 ? -16.229 -7.910 -23.064 1.00 34.62 725 PRO A N 1
ATOM 5937 C CA . PRO A 1 725 ? -16.139 -6.492 -23.373 1.00 34.62 725 PRO A CA 1
ATOM 5938 C C . PRO A 1 725 ? -16.972 -5.682 -22.373 1.00 34.62 725 PRO A C 1
ATOM 5940 O O . PRO A 1 725 ? -18.183 -5.876 -22.246 1.00 34.62 725 PRO A O 1
ATOM 5943 N N . TYR A 1 726 ? -16.318 -4.761 -21.669 1.00 29.44 726 TYR A N 1
ATOM 5944 C CA . TYR A 1 726 ? -16.991 -3.674 -20.969 1.00 29.44 726 TYR A CA 1
ATOM 5945 C C . TYR A 1 726 ? -17.231 -2.542 -21.971 1.00 29.44 726 TYR A C 1
ATOM 5947 O O . TYR A 1 726 ? -16.293 -1.981 -22.531 1.00 29.44 726 TYR A O 1
ATOM 5955 N N . ASN A 1 727 ? -18.504 -2.227 -22.199 1.00 34.09 727 ASN A N 1
ATOM 5956 C CA . ASN A 1 727 ? -18.927 -1.011 -22.878 1.00 34.09 727 ASN A CA 1
ATOM 5957 C C . ASN A 1 727 ? -18.568 0.205 -22.012 1.00 34.09 727 ASN A C 1
ATOM 5959 O O . ASN A 1 727 ? -19.007 0.285 -20.865 1.00 34.09 727 ASN A O 1
ATOM 5963 N N . SER A 1 728 ? -17.897 1.199 -22.590 1.00 33.62 728 SER A N 1
ATOM 5964 C CA . SER A 1 728 ? -18.053 2.585 -22.150 1.00 33.62 728 SER A CA 1
ATOM 5965 C C . SER A 1 728 ? -18.141 3.508 -23.359 1.00 33.62 728 SER A C 1
ATOM 5967 O O . SER A 1 728 ? -17.245 3.581 -24.195 1.00 33.62 728 SER A O 1
ATOM 5969 N N . VAL A 1 729 ? -19.296 4.150 -23.408 1.00 32.91 729 VAL A N 1
ATOM 5970 C CA . VAL A 1 729 ? -19.791 5.160 -24.333 1.00 32.91 729 VAL A CA 1
ATOM 5971 C C . VAL A 1 729 ? -19.064 6.494 -24.115 1.00 32.91 729 VAL A C 1
ATOM 5973 O O . VAL A 1 729 ? -18.651 6.783 -22.998 1.00 32.91 729 VAL A O 1
ATOM 5976 N N . ASP A 1 730 ? -18.969 7.265 -25.202 1.00 32.97 730 ASP A N 1
ATOM 5977 C CA . ASP A 1 730 ? -18.712 8.707 -25.317 1.00 32.97 730 ASP A CA 1
ATOM 5978 C C . ASP A 1 730 ? -17.634 9.353 -24.441 1.00 32.97 730 ASP A C 1
ATOM 5980 O O . ASP A 1 730 ? -17.818 9.598 -23.253 1.00 32.97 730 ASP A O 1
ATOM 5984 N N . SER A 1 731 ? -16.627 9.909 -25.117 1.00 33.88 731 SER A N 1
ATOM 5985 C CA . SER A 1 731 ? -16.437 11.352 -24.982 1.00 33.88 731 SER A CA 1
ATOM 5986 C C . SER A 1 731 ? -15.810 11.935 -26.244 1.00 33.88 731 SER A C 1
ATOM 5988 O O . SER A 1 731 ? -14.635 11.742 -26.551 1.00 33.88 731 SER A O 1
ATOM 5990 N N . SER A 1 732 ? -16.636 12.668 -26.983 1.00 39.56 732 SER A N 1
ATOM 5991 C CA . SER A 1 732 ? -16.246 13.588 -28.041 1.00 39.56 732 SER A CA 1
ATOM 5992 C C . SER A 1 732 ? -15.214 14.605 -27.543 1.00 39.56 732 SER A C 1
ATOM 5994 O O . SER A 1 732 ? -15.453 15.293 -26.550 1.00 39.56 732 SER A O 1
ATOM 5996 N N . GLY A 1 733 ? -14.116 14.773 -28.273 1.00 34.38 733 GLY A N 1
ATOM 5997 C CA . GLY A 1 733 ? -13.134 15.819 -28.003 1.00 34.38 733 GLY A CA 1
ATOM 5998 C C . GLY A 1 733 ? -12.230 16.036 -29.205 1.00 34.38 733 GLY A C 1
ATOM 5999 O O . GLY A 1 733 ? -11.218 15.365 -29.353 1.00 34.38 733 GLY A O 1
ATOM 6000 N N . LYS A 1 734 ? -12.647 16.953 -30.083 1.00 34.66 734 LYS A N 1
ATOM 6001 C CA . LYS A 1 734 ? -11.909 17.447 -31.252 1.00 34.66 734 LYS A CA 1
ATOM 6002 C C . LYS A 1 734 ? -10.460 17.790 -30.898 1.00 34.66 734 LYS A C 1
ATOM 6004 O O . LYS A 1 734 ? -10.218 18.682 -30.093 1.00 34.66 734 LYS A O 1
ATOM 6009 N N . TRP A 1 735 ? -9.525 17.153 -31.592 1.00 32.50 735 TRP A N 1
ATOM 6010 C CA . TRP A 1 735 ? -8.161 17.640 -31.744 1.00 32.50 735 TRP A CA 1
ATOM 6011 C C . TRP A 1 735 ? -8.153 18.626 -32.914 1.00 32.50 735 TRP A C 1
ATOM 6013 O O . TRP A 1 735 ? -8.420 18.243 -34.051 1.00 32.50 735 TRP A O 1
ATOM 6023 N N . MET A 1 736 ? -7.904 19.901 -32.625 1.00 31.50 736 MET A N 1
ATOM 6024 C CA . MET A 1 736 ? -7.556 20.914 -33.620 1.00 31.50 736 MET A CA 1
ATOM 6025 C C . MET A 1 736 ? -6.209 21.503 -33.223 1.00 31.50 736 MET A C 1
ATOM 6027 O O . MET A 1 736 ? -5.982 21.869 -32.072 1.00 31.50 736 MET A O 1
ATOM 6031 N N . SER A 1 737 ? -5.333 21.500 -34.214 1.00 32.34 737 SER A N 1
ATOM 6032 C CA . SER A 1 737 ? -3.925 21.849 -34.205 1.00 32.34 737 SER A CA 1
ATOM 6033 C C . SER A 1 737 ? -3.635 23.273 -33.734 1.00 32.34 737 SER A C 1
ATOM 6035 O O . SER A 1 737 ? -4.356 24.213 -34.062 1.00 32.34 737 SER A O 1
ATOM 6037 N N . ASN A 1 738 ? -2.501 23.421 -33.049 1.00 30.14 738 ASN A N 1
ATOM 6038 C CA . ASN A 1 738 ? -1.823 24.695 -32.840 1.00 30.14 738 ASN A CA 1
ATOM 6039 C C . ASN A 1 738 ? -1.191 25.181 -34.151 1.00 30.14 738 ASN A C 1
ATOM 6041 O O . ASN A 1 738 ? -0.429 24.445 -34.779 1.00 30.14 738 ASN A O 1
ATOM 6045 N N . SER A 1 739 ? -1.433 26.444 -34.497 1.00 29.12 739 SER A N 1
ATOM 6046 C CA . SER A 1 739 ? -0.556 27.239 -35.355 1.00 29.12 739 SER A CA 1
ATOM 6047 C C . SER A 1 739 ? -0.566 28.686 -34.871 1.00 29.12 739 SER A C 1
ATOM 6049 O O . SER A 1 739 ? -1.632 29.278 -34.757 1.00 29.12 739 SER A O 1
ATOM 6051 N N . SER A 1 740 ? 0.642 29.175 -34.572 1.00 36.12 740 SER A N 1
ATOM 6052 C CA . SER A 1 740 ? 1.186 30.518 -34.832 1.00 36.12 740 SER A CA 1
ATOM 6053 C C . SER A 1 740 ? 0.294 31.756 -34.642 1.00 36.12 740 SER A C 1
ATOM 6055 O O . SER A 1 740 ? -0.682 31.930 -35.358 1.00 36.12 740 SER A O 1
ATOM 6057 N N . GLU A 1 741 ? 0.743 32.714 -33.830 1.00 29.83 741 GLU A N 1
ATOM 6058 C CA . GLU A 1 741 ? 1.424 33.935 -34.309 1.00 29.83 741 GLU A CA 1
ATOM 6059 C C . GLU A 1 741 ? 1.720 34.891 -33.143 1.00 29.83 741 GLU A C 1
ATOM 6061 O O . GLU A 1 741 ? 1.022 34.919 -32.129 1.00 29.83 741 GLU A O 1
ATOM 6066 N N . ASP A 1 742 ? 2.817 35.627 -33.314 1.00 35.16 742 ASP A N 1
ATOM 6067 C CA . ASP A 1 742 ? 3.305 36.732 -32.495 1.00 35.16 742 ASP A CA 1
ATOM 6068 C C . ASP A 1 742 ? 2.240 37.798 -32.195 1.00 35.16 742 ASP A C 1
ATOM 6070 O O . ASP A 1 742 ? 1.356 38.031 -33.011 1.00 35.16 742 ASP A O 1
ATOM 6074 N N . ILE A 1 743 ? 2.400 38.500 -31.062 1.00 31.08 743 ILE A N 1
ATOM 6075 C CA . ILE A 1 743 ? 2.325 39.970 -30.898 1.00 31.08 743 ILE A CA 1
ATOM 6076 C C . ILE A 1 743 ? 2.577 40.295 -29.408 1.00 31.08 743 ILE A C 1
ATOM 6078 O O . ILE A 1 743 ? 1.819 39.916 -28.520 1.00 31.08 743 ILE A O 1
ATOM 6082 N N . SER A 1 744 ? 3.672 41.010 -29.151 1.00 30.58 744 SER A N 1
ATOM 6083 C CA . SER A 1 744 ? 3.887 41.890 -27.982 1.00 30.58 744 SER A CA 1
ATOM 6084 C C . SER A 1 744 ? 3.191 43.242 -28.281 1.00 30.58 744 SER A C 1
ATOM 6086 O O . SER A 1 744 ? 3.102 43.532 -29.478 1.00 30.58 744 SER A O 1
ATOM 6088 N N . PRO A 1 745 ? 2.762 44.124 -27.337 1.00 49.38 745 PRO A N 1
ATOM 6089 C CA . PRO A 1 745 ? 3.354 44.354 -26.010 1.00 49.38 745 PRO A CA 1
ATOM 6090 C C . PRO A 1 745 ? 2.386 44.811 -24.874 1.00 49.38 745 PRO A C 1
ATOM 6092 O O . PRO A 1 745 ? 1.169 44.832 -25.023 1.00 49.38 745 PRO A O 1
ATOM 6095 N N . ASP A 1 746 ? 3.022 45.227 -23.771 1.00 30.03 746 ASP A N 1
ATOM 6096 C CA . ASP A 1 746 ? 2.603 46.159 -22.705 1.00 30.03 746 ASP A CA 1
ATOM 6097 C C . ASP A 1 746 ? 2.105 45.620 -21.346 1.00 30.03 746 ASP A C 1
ATOM 6099 O O . ASP A 1 746 ? 0.978 45.179 -21.163 1.00 30.03 746 ASP A O 1
ATOM 6103 N N . SER A 1 747 ? 3.027 45.764 -20.381 1.00 32.25 747 SER A N 1
ATOM 6104 C CA . SER A 1 747 ? 2.910 46.521 -19.123 1.00 32.25 747 SER A CA 1
ATOM 6105 C C . SER A 1 747 ? 1.773 46.211 -18.145 1.00 32.25 747 SER A C 1
ATOM 6107 O O . SER A 1 747 ? 0.633 46.594 -18.359 1.00 32.25 747 SER A O 1
ATOM 6109 N N . GLU A 1 748 ? 2.166 45.650 -16.996 1.00 31.72 748 GLU A N 1
ATOM 6110 C CA . GLU A 1 748 ? 1.928 46.099 -15.603 1.00 31.72 748 GLU A CA 1
ATOM 6111 C C . GLU A 1 748 ? 2.111 44.851 -14.715 1.00 31.72 748 GLU A C 1
ATOM 6113 O O . GLU A 1 748 ? 1.449 43.836 -14.881 1.00 31.72 748 GLU A O 1
ATOM 6118 N N . GLY A 1 749 ? 3.182 44.758 -13.930 1.00 32.91 749 GLY A N 1
ATOM 6119 C CA . GLY A 1 749 ? 3.212 45.337 -12.593 1.00 32.91 749 GLY A CA 1
ATOM 6120 C C . GLY A 1 749 ? 2.776 44.276 -11.580 1.00 32.91 749 GLY A C 1
ATOM 6121 O O . GLY A 1 749 ? 1.589 44.012 -11.452 1.00 32.91 749 GLY A O 1
ATOM 6122 N N . ASN A 1 750 ? 3.732 43.643 -10.891 1.00 31.09 750 ASN A N 1
ATOM 6123 C CA . ASN A 1 750 ? 3.595 43.359 -9.461 1.00 31.09 750 ASN A CA 1
ATOM 6124 C C . ASN A 1 750 ? 4.899 42.844 -8.843 1.00 31.09 750 ASN A C 1
ATOM 6126 O O . ASN A 1 750 ? 5.517 41.882 -9.298 1.00 31.09 750 ASN A O 1
ATOM 6130 N N . GLU A 1 751 ? 5.274 43.552 -7.785 1.00 31.95 751 GLU A N 1
ATOM 6131 C CA . GLU A 1 751 ? 6.358 43.307 -6.849 1.00 31.95 751 GLU A CA 1
ATOM 6132 C C . GLU A 1 751 ? 6.231 41.942 -6.165 1.00 31.95 751 GLU A C 1
ATOM 6134 O O . GLU A 1 751 ? 5.145 41.549 -5.736 1.00 31.95 751 GLU A O 1
ATOM 6139 N N . TRP A 1 752 ? 7.368 41.277 -5.936 1.00 32.31 752 TRP A N 1
ATOM 6140 C CA . TRP A 1 752 ? 7.488 40.415 -4.765 1.00 32.31 752 TRP A CA 1
ATOM 6141 C C . TRP A 1 752 ? 8.828 40.608 -4.055 1.00 32.31 752 TRP A C 1
ATOM 6143 O O . TRP A 1 752 ? 9.906 40.458 -4.630 1.00 32.31 752 TRP A O 1
ATOM 6153 N N . ASP A 1 753 ? 8.698 40.969 -2.782 1.00 30.66 753 ASP A N 1
ATOM 6154 C CA . ASP A 1 753 ? 9.732 41.266 -1.803 1.00 30.66 753 ASP A CA 1
ATOM 6155 C C . ASP A 1 753 ? 10.765 40.149 -1.608 1.00 30.66 753 ASP A C 1
ATOM 6157 O O . ASP A 1 753 ? 10.452 39.005 -1.271 1.00 30.66 753 ASP A O 1
ATOM 6161 N N . VAL A 1 754 ? 12.035 40.547 -1.668 1.00 33.84 754 VAL A N 1
ATOM 6162 C CA . VAL A 1 754 ? 13.183 39.776 -1.189 1.00 33.84 754 VAL A CA 1
ATOM 6163 C C . VAL A 1 754 ? 13.396 40.079 0.295 1.00 33.84 754 VAL A C 1
ATOM 6165 O O . VAL A 1 754 ? 13.917 41.133 0.661 1.00 33.84 754 VAL A O 1
ATOM 6168 N N . LYS A 1 755 ? 13.079 39.124 1.177 1.00 32.66 755 LYS A N 1
ATOM 6169 C CA . LYS A 1 755 ? 13.563 39.140 2.567 1.00 32.66 755 LYS A CA 1
ATOM 6170 C C . LYS A 1 755 ? 14.920 38.443 2.671 1.00 32.66 755 LYS A C 1
ATOM 6172 O O . LYS A 1 755 ? 15.013 37.225 2.787 1.00 32.66 755 LYS A O 1
ATOM 6177 N N . LYS A 1 756 ? 15.978 39.260 2.675 1.00 31.33 756 LYS A N 1
ATOM 6178 C CA . LYS A 1 756 ? 17.310 38.916 3.194 1.00 31.33 756 LYS A CA 1
ATOM 6179 C C . LYS A 1 756 ? 17.218 38.645 4.697 1.00 31.33 756 LYS A C 1
ATOM 6181 O O . LYS A 1 756 ? 16.763 39.510 5.439 1.00 31.33 756 LYS A O 1
ATOM 6186 N N . ASN A 1 757 ? 17.749 37.508 5.143 1.00 33.38 757 ASN A N 1
ATOM 6187 C CA . ASN A 1 757 ? 18.219 37.343 6.515 1.00 33.38 757 ASN A CA 1
ATOM 6188 C C . ASN A 1 757 ? 19.734 37.145 6.527 1.00 33.38 757 ASN A C 1
ATOM 6190 O O . ASN A 1 757 ? 20.334 36.571 5.622 1.00 33.38 757 ASN A O 1
ATOM 6194 N N . SER A 1 758 ? 20.316 37.726 7.562 1.00 30.44 758 SER A N 1
ATOM 6195 C CA . SER A 1 758 ? 21.693 38.160 7.702 1.00 30.44 758 SER A CA 1
ATOM 6196 C C . SER A 1 758 ? 22.452 37.273 8.694 1.00 30.44 758 SER A C 1
ATOM 6198 O O . SER A 1 758 ? 21.881 36.859 9.698 1.00 30.44 758 SER A O 1
ATOM 6200 N N . LEU A 1 759 ? 23.751 37.093 8.419 1.00 30.19 759 LEU A N 1
ATOM 6201 C CA . LEU A 1 759 ? 24.863 36.811 9.344 1.00 30.19 759 LEU A CA 1
ATOM 6202 C C . LEU A 1 759 ? 24.864 35.492 10.148 1.00 30.19 759 LEU A C 1
ATOM 6204 O O . LEU A 1 759 ? 24.109 35.317 11.099 1.00 30.19 759 LEU A O 1
ATOM 6208 N N . LYS A 1 760 ? 25.928 34.696 9.959 1.00 30.89 760 LYS A N 1
ATOM 6209 C CA . LYS A 1 760 ? 27.095 34.745 10.866 1.00 30.89 760 LYS A CA 1
ATOM 6210 C C . LYS A 1 760 ? 28.290 33.953 10.329 1.00 30.89 760 LYS A C 1
ATOM 6212 O O . LYS A 1 760 ? 28.203 32.762 10.060 1.00 30.89 760 LYS A O 1
ATOM 6217 N N . ALA A 1 761 ? 29.412 34.659 10.245 1.00 30.83 761 ALA A N 1
ATOM 6218 C CA . ALA A 1 761 ? 30.751 34.107 10.158 1.00 30.83 761 ALA A CA 1
ATOM 6219 C C . ALA A 1 761 ? 31.125 33.400 11.473 1.00 30.83 761 ALA A C 1
ATOM 6221 O O . ALA A 1 761 ? 30.826 33.908 12.556 1.00 30.83 761 ALA A O 1
ATOM 6222 N N . VAL A 1 762 ? 31.828 32.273 11.366 1.00 29.66 762 VAL A N 1
ATOM 6223 C CA . VAL A 1 762 ? 32.672 31.728 12.434 1.00 29.66 762 VAL A CA 1
ATOM 6224 C C . VAL A 1 762 ? 34.051 31.492 11.835 1.00 29.66 762 VAL A C 1
ATOM 6226 O O . VAL A 1 762 ? 34.206 30.831 10.812 1.00 29.66 762 VAL A O 1
ATOM 6229 N N . GLN A 1 763 ? 35.025 32.117 12.477 1.00 30.73 763 GLN A N 1
ATOM 6230 C CA . GLN A 1 763 ? 36.451 32.081 12.205 1.00 30.73 763 GLN A CA 1
ATOM 6231 C C . GLN A 1 763 ? 37.124 31.232 13.299 1.00 30.73 763 GLN A C 1
ATOM 6233 O O . GLN A 1 763 ? 36.576 31.115 14.396 1.00 30.73 763 GLN A O 1
ATOM 6238 N N . CYS A 1 764 ? 38.333 30.743 12.993 1.00 29.53 764 CYS A N 1
ATOM 6239 C CA . CYS A 1 764 ? 39.297 30.018 13.844 1.00 29.53 764 CYS A CA 1
ATOM 6240 C C . CYS A 1 764 ? 39.098 28.486 13.904 1.00 29.53 764 CYS A C 1
ATOM 6242 O O . CYS A 1 764 ? 37.995 28.007 14.117 1.00 29.53 764 CYS A O 1
ATOM 6244 N N . GLY A 1 765 ? 40.125 27.646 13.753 1.00 28.06 765 GLY A N 1
ATOM 6245 C CA . GLY A 1 765 ? 41.555 27.906 13.623 1.00 28.06 765 GLY A CA 1
ATOM 6246 C C . GLY A 1 765 ? 42.309 26.626 13.253 1.00 28.06 765 GLY A C 1
ATOM 6247 O O . GLY A 1 765 ? 41.864 25.517 13.542 1.00 28.06 765 GLY A O 1
ATOM 6248 N N . ALA A 1 766 ? 43.439 26.816 12.581 1.00 32.91 766 ALA A N 1
ATOM 6249 C CA . ALA A 1 766 ? 44.499 25.833 12.485 1.00 32.91 766 ALA A CA 1
ATOM 6250 C C . ALA A 1 766 ? 45.303 25.876 13.789 1.00 32.91 766 ALA A C 1
ATOM 6252 O O . ALA A 1 766 ? 45.641 26.966 14.232 1.00 32.91 766 ALA A O 1
ATOM 6253 N N . ASP A 1 767 ? 45.584 24.714 14.372 1.00 33.22 767 ASP A N 1
ATOM 6254 C CA . ASP A 1 767 ? 46.829 24.432 15.087 1.00 33.22 767 ASP A CA 1
ATOM 6255 C C . ASP A 1 767 ? 46.960 22.919 15.277 1.00 33.22 767 ASP A C 1
ATOM 6257 O O . ASP A 1 767 ? 45.990 22.207 15.545 1.00 33.22 767 ASP A O 1
ATOM 6261 N N . GLY A 1 768 ? 48.173 22.429 15.032 1.00 31.72 768 GLY A N 1
ATOM 6262 C CA . GLY A 1 768 ? 48.509 21.015 15.018 1.00 31.72 768 GLY A CA 1
ATOM 6263 C C . GLY A 1 768 ? 48.626 20.387 16.403 1.00 31.72 768 GLY A C 1
ATOM 6264 O O . GLY A 1 768 ? 48.740 21.065 17.420 1.00 31.72 768 GLY A O 1
ATOM 6265 N N . LEU A 1 769 ? 48.677 19.055 16.418 1.00 33.41 769 LEU A N 1
ATOM 6266 C CA . LEU A 1 769 ? 49.385 18.319 17.457 1.00 33.41 769 LEU A CA 1
ATOM 6267 C C . LEU A 1 769 ? 49.794 16.934 16.958 1.00 33.41 769 LEU A C 1
ATOM 6269 O O . LEU A 1 769 ? 49.033 16.198 16.333 1.00 33.41 769 LEU A O 1
ATOM 6273 N N . GLU A 1 770 ? 51.063 16.663 17.220 1.00 31.69 770 GLU A N 1
ATOM 6274 C CA . GLU A 1 770 ? 51.874 15.538 16.804 1.00 31.69 770 GLU A CA 1
ATOM 6275 C C . GLU A 1 770 ? 51.462 14.196 17.428 1.00 31.69 770 GLU A C 1
ATOM 6277 O O . GLU A 1 770 ? 50.949 14.108 18.543 1.00 31.69 770 GLU A O 1
ATOM 6282 N N . GLN A 1 771 ? 51.797 13.145 16.676 1.00 34.56 771 GLN A N 1
ATOM 6283 C CA . GLN A 1 771 ? 52.347 11.857 17.109 1.00 34.56 771 GLN A CA 1
ATOM 6284 C C . GLN A 1 771 ? 52.237 11.485 18.599 1.00 34.56 771 GLN A C 1
ATOM 6286 O O . GLN A 1 771 ? 52.988 11.980 19.438 1.00 34.56 771 GLN A O 1
ATOM 6291 N N . ARG A 1 772 ? 51.512 10.392 18.875 1.00 29.89 772 ARG A N 1
ATOM 6292 C CA . ARG A 1 772 ? 52.020 9.337 19.770 1.00 29.89 772 ARG A CA 1
ATOM 6293 C C . ARG A 1 772 ? 51.716 7.950 19.224 1.00 29.89 772 ARG A C 1
ATOM 6295 O O . ARG A 1 772 ? 50.572 7.513 19.177 1.00 29.89 772 ARG A O 1
ATOM 6302 N N . CYS A 1 773 ? 52.792 7.257 18.872 1.00 32.25 773 CYS A N 1
ATOM 6303 C CA . CYS A 1 773 ? 52.854 5.809 18.783 1.00 32.25 773 CYS A CA 1
ATOM 6304 C C . CYS A 1 773 ? 52.521 5.176 20.142 1.00 32.25 773 CYS A C 1
ATOM 6306 O O . CYS A 1 773 ? 53.062 5.593 21.166 1.00 32.25 773 CYS A O 1
ATOM 6308 N N . ALA A 1 774 ? 51.737 4.101 20.133 1.00 31.02 774 ALA A N 1
ATOM 6309 C CA . ALA A 1 774 ? 51.767 3.090 21.181 1.00 31.02 774 ALA A CA 1
ATOM 6310 C C . ALA A 1 774 ? 51.705 1.706 20.528 1.00 31.02 774 ALA A C 1
ATOM 6312 O O . ALA A 1 774 ? 50.707 1.309 19.934 1.00 31.02 774 ALA A O 1
ATOM 6313 N N . SER A 1 775 ? 52.833 1.010 20.618 1.00 35.50 775 SER A N 1
ATOM 6314 C CA . SER A 1 775 ? 53.028 -0.398 20.304 1.00 35.50 775 SER A CA 1
ATOM 6315 C C . SER A 1 775 ? 53.181 -1.140 21.626 1.00 35.50 775 SER A C 1
ATOM 6317 O O . SER A 1 775 ? 54.048 -0.755 22.401 1.00 35.50 775 SER A O 1
ATOM 6319 N N . THR A 1 776 ? 52.375 -2.180 21.851 1.00 38.59 776 THR A N 1
ATOM 6320 C CA . THR A 1 776 ? 52.661 -3.386 22.665 1.00 38.59 776 THR A CA 1
ATOM 6321 C C . THR A 1 776 ? 51.490 -4.353 22.448 1.00 38.59 776 THR A C 1
ATOM 6323 O O . THR A 1 776 ? 50.356 -4.000 22.740 1.00 38.59 776 THR A O 1
ATOM 6326 N N . LYS A 1 777 ? 51.651 -5.445 21.693 1.00 37.38 777 LYS A N 1
ATOM 6327 C CA . LYS A 1 777 ? 52.144 -6.778 22.107 1.00 37.38 777 LYS A CA 1
ATOM 6328 C C . LYS A 1 777 ? 51.299 -7.485 23.183 1.00 37.38 777 LYS A C 1
ATOM 6330 O O . LYS A 1 777 ? 51.336 -7.107 24.344 1.00 37.38 777 LYS A O 1
ATOM 6335 N N . SER A 1 778 ? 50.686 -8.584 22.726 1.00 37.22 778 SER A N 1
ATOM 6336 C CA . SER A 1 778 ? 50.464 -9.886 23.383 1.00 37.22 778 SER A CA 1
ATOM 6337 C C . SER A 1 778 ? 49.738 -9.945 24.733 1.00 37.22 778 SER A C 1
ATOM 6339 O O . SER A 1 778 ? 50.359 -9.737 25.774 1.00 37.22 778 SER A O 1
ATOM 6341 N N . ALA A 1 779 ? 48.494 -10.427 24.700 1.00 39.84 779 ALA A N 1
ATOM 6342 C CA . ALA A 1 779 ? 48.078 -11.724 25.247 1.00 39.84 779 ALA A CA 1
ATOM 6343 C C . ALA A 1 779 ? 46.790 -12.161 24.538 1.00 39.84 779 ALA A C 1
ATOM 6345 O O . ALA A 1 779 ? 45.961 -11.260 24.272 1.00 39.84 779 ALA A O 1
#

Radius of gyration: 82.98 Å; chains: 1; bounding box: 176×132×274 Å

Foldseek 3Di:
DDDDPDPPPPPVQPPVSVVVVVVVVVVVVVVVVVVVVVVVVVVVVVVVVVVVVVVVVVVVCVVVVVVVVVVVVVVVVVVVVVVVVVVVVVVVVVVVVVVVVVVVVVVVVVVVVVVVVVCVVCVPVVVVVVVVVVVVVVVVVVVVVVVVVVVVVVVVVVVVVVVVVVVVVVVVPDDDDDDDDDDDDDDDDDDDDDDPPVVVVVVVVVVVVVVVVVVVVVVVVVVVVVVVVVCVVPVDPPVVVVVVVVVVVVVVVVVVVVVVVVVVVVVVVVVVVVVVVVVVVVVVVVVVVVVVVVVVVVVVVVVVVVVVVVVVVVVVVVVVVVVDDDDDDDDDDDDDDDDDDDDDDDDDDDDDPDDDDDDDDDDDDDDDPVRVVVVLVVLVVVLPDPPDDPVVSVVSVVVSVVVVVVVVVVVVVVVVVVVVVVVVVVVVVVVVVVVVVVVVVVVVVVVVVVVVVVVVVVVVVVVVVVVVVVVVVVVVVVVVVVVVVVVVVVVVVVVVVVVVVVVVVVVVVVVVVVVVVVVVVVVVVVVVVVVVVVVVVVVVVVVVVVVVVVVVVVVVVVVVVVVVVVVCVVVVVVVVVVVVVVVVVVVVVVVVVVVVVVVVVVVVVVCVVDPDVVVVVVVVVVVVVVVVVVVVVVVVVVVVVVVVVVVVVVVVLVVVVVVLVVVLVVDPDLVVNLVSLVVNLVVDDVVSSPVSVVVSVVSVVVVVVCVPDPPDPDDDDPPDDDDDDDDDDDDDDDDDDDDDDDDDDDDDDDDDDDDDDDDDDDDDDDDDDDDDDDDDDDD

Sequence (779 aa):
MRRATSNISFLQMNKEDHDRERMRWLLRLEEIETRLADSETLNSDMHQIRAELNKKIVELEKTQRPLIEQNRKINDRNKILQQEVKKLEQRLCHSQDDFLTLKDAHERLVKEHTQLKEKRAYPEKLEELERYRAQVLEYSKCITALRSSGLEKDRRYELLVQKFKRLRRCIKKGDAEDDRQSTVGSDCSAESSISLDTIAEDFETFNTDIEINYQALYRENAELQKALQALKLNPGGLEESLLRDQLTCAHTTIAQQQIIINNNQEMISQMGQLKNVVASQSERIRQLEQQIEEMDRELCASREAHDLLEFQVLENEENSKCLATPSERLDKCSGTDDSAPERCDKCLETDCFGESSSVYMHEKRALSPTEVMSLKKSMGELRDALNLKLAQCEIVGQAEDYIGDLEEQLASTNLAHKEKTEQFEARLKELQTQIEVSYSKQKRKKELQIEVEELRKKLAEVDTVKENLTEEMRTTSKELSKVRYQLQLKDSELEKEKKLAEGLNEQLQRMMENHHAEKELAKHTEEDLKNTKNLYESSQMALQQLKEEKDELEEKYQQLSSEYEKFKDEQRPSIRTELERRYEEIRYRLNTALDKIHEYELVLESAKKGDDSTFIENLQQDLVQLKEYNAHLERQFQTQTDIIEALKRKLIEQKSFADLVHKLSEHDDVEVIEDGLSNYIKSVDRETGRLAESIAYIVKCASKIRMVSPIAPLEISTTHHKICPYNSVDSSGKWMSNSSEDISPDSEGNEWDVKKNSLKAVQCGADGLEQRCASTKSA